Protein 8WCE (pdb70)

Nearest PDB structures (foldseek):
  8wce-assembly1_A  TM=1.001E+00  e=0.000E+00  unidentified
  8wcs-assembly1_A  TM=5.214E-01  e=6.566E-99  unidentified
  7vti-assembly1_A  TM=3.782E-01  e=1.420E-10  Planctomycetota bacterium
  7vtn-assembly1_A  TM=4.114E-01  e=9.391E-10  Planctomycetota bacterium

Sequence (994 aa):
PQHHYNTLLAMAFTKAHKVYSDIRGKVEIDAAQYETKAKLIEVEYGKDETRGLSGLEYLMMSKHLFSGKNSNIKLAVKKGETEILKEYALNEKLIYTVLDELRNFHSHIFHEPGPVSFKNLYGDEYKPEKKLTEEEWAIARDWFVNRFNDAKEHKLKTLAKVLEREGTTEEKEDAEKVIKTISGYSFEYNNCISREALLFIACMFLRKSDAAYFTKKWTGMKKAEGVFKSTQSFFTDNALKESKSILTLNADLYKYRQILGVLSTMPAMKTDSLKPFYDFIKINNDSYSEKAEKARSKEEKEKIQAFIIPQRKSSNYTYWFMKYLNDNKLLDGFRIAYYKTPEDRFMYLIHNGLISQDDLENIEDFKTPDEKLKYLREKGFNLKLKMKQAVGDEKKSLTEIYKETQRNFVFKVPTIENDNFCVKKLNVFFQTDIEFNGQKISVQLSVSPDFLMKWVFVLLITGEDSIKNAITEKKEKIKDILKKYAEEYYNRCITSNFNEPLMGLEASKVFPSSLTSTVEIDEKIDKDKILMRISEKYNELTKFDEENKSRKAPWRFASKRKIDIILDYVHLVYSDRAFDEKKSVDAMRHEALNDMEYMDTFEYLRYYGRYRETEEFKKIFFEDKKLYFSPILKAMKQLDSLEGVFNFAITGFLNYLKGIQSKVTDENTNKYGKVFKVTGKSLTSKIGHHSEMFSVNHCVPQELIKLNDIKGYMKWKHETKDKLWISDFAFIRNVLESRGGFSNTDYLMKEVMPLITFEKNEKGSIKGNTQMFVALSRNKTNELMLWEIGKYYWKEATGSEFSRLFKGLEKNTGNKITKAYRFTNPYYTIYQEDLDIKIQRKDKKGKVIVNSPVYTIKIKPKKFDDEYQYYEQEHIVDYIENYEPKKGIDGHWHFEELNKKIKDELARYLDDIYLLMTVEKHIVQKDFDKYASIALNKVIFDALKHKGSFSADDLNIYRINVLHQILQPKREKYIIIRKSLIEYCAENKLLKTM

Radius of gyration: 40.0 Å; Cα contacts (8 Å, |Δi|>4): 1055; chains: 1; bounding box: 76×75×127 Å

B-factor: mean 28.46, std 27.32, range [0.06, 145.84]

Secondary structure (DSSP, 8-state):
-HHHHHHHHHHHHHHHHHHHHHH--S-TTTT------S--EEPPPPTT------HHHHHHHHHHHTSS--SS---EE-TT-HHHHHHHHHHHHHHHHHHHHHHHHHS--SS---PPPSS----TTT-------HHHHHHHHHHHHHHHHHHHHHHHHHHHHHHHS---HHHHHHHHHHHHHHTT--S--SS---HHHHHHHHHHTS-HHHHHHHHHHH--TTSS-THHHHSTTGGGSSS--SSS-S-TT-SSHHHHHHHHHHHTSEE----GGGHHHHHHHHHHHHHHHHHHTT-SSHHHHHHHGGG---EES---HHHHHHHHHHHTT---SS-EEEE--HHHHHHHHHHHTSGGGS-----TTS-STTSHHHHHHHHT---SSTTSSS-THHHHHHHHHHHHHH--EEEE---TT---B--BTTBEEEEEEEESSS-EEEEEEEE-HHHHHHHHHHHHHHSS-EEE-SSS--EEESSSSHHHHHHHHHHHHHHT--SS-SSSS-TTSSS-HHHHS-BSSPPPPPHHHHHHHHHHHHHHHHHHHHHHTTS--SS-S--HHHHHHHHHHHHHHHHHHHHHHT--HHHHHHTS--HHHHHHHHHHHHTTTTSSSSHHHHIIIIIISTTTTGGGHHHHHT--TTTTHHHHHHHHHHHHHHHHTTS--TTSHHHHHHHHT---S-BGGGHHHHHHHHTTEEEE-GGGS--TTSTTHHHHHHHH---TT--HHHHHHHHHHHT----HHHHIIIIIGGG--PPB-SSSSBTTHHHHHHHHHHHHHHHHHHHHHHHHHHHHHHSS----PPPPP----SSS--S-HHHH-TTTS-SSS-EEEEE---TTTT-PPTT---EEEEE-GGGSSSSSTT--THHHHHHHHHS-PPP-SS----HHHHHHHHHHHHHHHHHHHHHHHHHHHHHHHH-HHHHT--HHHHHHHHSS--SSS--HHHHHHHHHHHHHT-----TTHHHHHHHHHHHHHHHHTTT---

Structure (mmCIF, N/CA/C/O backbone):
data_8WCE
#
_entry.id   8WCE
#
loop_
_entity.id
_entity.type
_entity.pdbx_description
1 polymer 'Uncharacterized protein'
2 polymer 'RNA (66-MER)'
3 polymer 'RNA (31-MER)'
4 non-polymer 'MAGNESIUM ION'
#
loop_
_atom_site.group_PDB
_atom_site.id
_atom_site.type_symbol
_atom_site.label_atom_id
_atom_site.label_alt_id
_atom_site.label_comp_id
_atom_site.label_asym_id
_atom_site.label_entity_id
_atom_site.label_seq_id
_atom_site.pdbx_PDB_ins_code
_atom_site.Cartn_x
_atom_site.Cartn_y
_atom_site.Cartn_z
_atom_site.occupancy
_atom_site.B_iso_or_equiv
_atom_site.auth_seq_id
_atom_site.auth_comp_id
_atom_site.auth_asym_id
_atom_site.auth_atom_id
_atom_site.pdbx_PDB_model_num
ATOM 1 N N . PRO A 1 98 ? 100.871 108.749 166.763 1.00 30.53 98 PRO A N 1
ATOM 2 C CA . PRO A 1 98 ? 100.454 110.154 166.731 1.00 30.53 98 PRO A CA 1
ATOM 3 C C . PRO A 1 98 ? 99.625 110.475 165.495 1.00 30.53 98 PRO A C 1
ATOM 4 O O . PRO A 1 98 ? 100.065 110.206 164.379 1.00 30.53 98 PRO A O 1
ATOM 8 N N . GLN A 1 99 ? 98.437 111.047 165.695 1.00 30.21 99 GLN A N 1
ATOM 9 C CA . GLN A 1 99 ? 97.571 111.353 164.561 1.00 30.21 99 GLN A CA 1
ATOM 10 C C . GLN A 1 99 ? 98.091 112.533 163.751 1.00 30.21 99 GLN A C 1
ATOM 11 O O . GLN A 1 99 ? 97.912 112.564 162.528 1.00 30.21 99 GLN A O 1
ATOM 17 N N . HIS A 1 100 ? 98.728 113.508 164.406 1.00 30.71 100 HIS A N 1
ATOM 18 C CA . HIS A 1 100 ? 99.195 114.697 163.697 1.00 30.71 100 HIS A CA 1
ATOM 19 C C . HIS A 1 100 ? 100.299 114.358 162.704 1.00 30.71 100 HIS A C 1
ATOM 20 O O . HIS A 1 100 ? 100.345 114.922 161.604 1.00 30.71 100 HIS A O 1
ATOM 27 N N . HIS A 1 101 ? 101.198 113.446 163.077 1.00 17.06 101 HIS A N 1
ATOM 28 C CA . HIS A 1 101 ? 102.278 113.040 162.183 1.00 17.06 101 HIS A CA 1
ATOM 29 C C . HIS A 1 101 ? 101.727 112.411 160.908 1.00 17.06 101 HIS A C 1
ATOM 30 O O . HIS A 1 101 ? 102.107 112.795 159.792 1.00 17.06 101 HIS A O 1
ATOM 37 N N . TYR A 1 102 ? 100.805 111.457 161.059 1.00 16.37 102 TYR A N 1
ATOM 38 C CA . TYR A 1 102 ? 100.203 110.810 159.899 1.00 16.37 102 TYR A CA 1
ATOM 39 C C . TYR A 1 102 ? 99.394 111.800 159.072 1.00 16.37 102 TYR A C 1
ATOM 40 O O . TYR A 1 102 ? 99.420 111.751 157.837 1.00 16.37 102 TYR A O 1
ATOM 49 N N . ASN A 1 103 ? 98.672 112.708 159.734 1.00 21.27 103 ASN A N 1
ATOM 50 C CA . ASN A 1 103 ? 97.878 113.694 159.009 1.00 21.27 103 ASN A CA 1
ATOM 51 C C . ASN A 1 103 ? 98.760 114.618 158.177 1.00 21.27 103 ASN A C 1
ATOM 52 O O . ASN A 1 103 ? 98.453 114.894 157.013 1.00 21.27 103 ASN A O 1
ATOM 57 N N . THR A 1 104 ? 99.865 115.099 158.754 1.00 17.95 104 THR A N 1
ATOM 58 C CA . THR A 1 104 ? 100.767 115.975 158.012 1.00 17.95 104 THR A CA 1
ATOM 59 C C . THR A 1 104 ? 101.426 115.243 156.850 1.00 17.95 104 THR A C 1
ATOM 60 O O . THR A 1 104 ? 101.533 115.791 155.743 1.00 17.95 104 THR A O 1
ATOM 64 N N . LEU A 1 105 ? 101.875 114.004 157.082 1.00 16.06 105 LEU A N 1
ATOM 65 C CA . LEU A 1 105 ? 102.497 113.240 156.005 1.00 16.06 105 LEU A CA 1
ATOM 66 C C . LEU A 1 105 ? 101.510 112.979 154.874 1.00 16.06 105 LEU A C 1
ATOM 67 O O . LEU A 1 105 ? 101.857 113.110 153.694 1.00 16.06 105 LEU A O 1
ATOM 72 N N . LEU A 1 106 ? 100.268 112.626 155.216 1.00 17.05 106 LEU A N 1
ATOM 73 C CA . LEU A 1 106 ? 99.258 112.382 154.193 1.00 17.05 106 LEU A CA 1
ATOM 74 C C . LEU A 1 106 ? 98.901 113.661 153.449 1.00 17.05 106 LEU A C 1
ATOM 75 O O . LEU A 1 106 ? 98.672 113.630 152.236 1.00 17.05 106 LEU A O 1
ATOM 80 N N . ALA A 1 107 ? 98.847 114.794 154.152 1.00 18.71 107 ALA A N 1
ATOM 81 C CA . ALA A 1 107 ? 98.560 116.061 153.491 1.00 18.71 107 ALA A CA 1
ATOM 82 C C . ALA A 1 107 ? 99.646 116.410 152.482 1.00 18.71 107 ALA A C 1
ATOM 83 O O . ALA A 1 107 ? 99.352 116.795 151.343 1.00 18.71 107 ALA A O 1
ATOM 85 N N . MET A 1 108 ? 100.913 116.260 152.880 1.00 10.69 108 MET A N 1
ATOM 86 C CA . MET A 1 108 ? 102.010 116.538 151.956 1.00 10.69 108 MET A CA 1
ATOM 87 C C . MET A 1 108 ? 101.989 115.584 150.765 1.00 10.69 108 MET A C 1
ATOM 88 O O . MET A 1 108 ? 102.162 116.010 149.614 1.00 10.69 108 MET A O 1
ATOM 93 N N . ALA A 1 109 ? 101.762 114.292 151.023 1.00 6.08 109 ALA A N 1
ATOM 94 C CA . ALA A 1 109 ? 101.743 113.309 149.945 1.00 6.08 109 ALA A CA 1
ATOM 95 C C . ALA A 1 109 ? 100.612 113.579 148.964 1.00 6.08 109 ALA A C 1
ATOM 96 O O . ALA A 1 109 ? 100.808 113.507 147.746 1.00 6.08 109 ALA A O 1
ATOM 98 N N . PHE A 1 110 ? 99.421 113.900 149.473 1.00 10.35 110 PHE A N 1
ATOM 99 C CA . PHE A 1 110 ? 98.290 114.144 148.589 1.00 10.35 110 PHE A CA 1
ATOM 100 C C . PHE A 1 110 ? 98.441 115.453 147.829 1.00 10.35 110 PHE A C 1
ATOM 101 O O . PHE A 1 110 ? 98.025 115.536 146.670 1.00 10.35 110 PHE A O 1
ATOM 109 N N . THR A 1 111 ? 99.039 116.477 148.446 1.00 9.48 111 THR A N 1
ATOM 110 C CA . THR A 1 111 ? 99.316 117.707 147.710 1.00 9.48 111 THR A CA 1
ATOM 111 C C . THR A 1 111 ? 100.303 117.461 146.575 1.00 9.48 111 THR A C 1
ATOM 112 O O . THR A 1 111 ? 100.106 117.948 145.453 1.00 9.48 111 THR A O 1
ATOM 116 N N . LYS A 1 112 ? 101.366 116.695 146.842 1.00 7.59 112 LYS A N 1
ATOM 117 C CA . LYS A 1 112 ? 102.324 116.372 145.788 1.00 7.59 112 LYS A CA 1
ATOM 118 C C . LYS A 1 112 ? 101.676 115.547 144.683 1.00 7.59 112 LYS A C 1
ATOM 119 O O . LYS A 1 112 ? 101.928 115.780 143.493 1.00 7.59 112 LYS A O 1
ATOM 125 N N . ALA A 1 113 ? 100.839 114.577 145.058 1.00 10.47 113 ALA A N 1
ATOM 126 C CA . ALA A 1 113 ? 100.156 113.754 144.065 1.00 10.47 113 ALA A CA 1
ATOM 127 C C . ALA A 1 113 ? 99.213 114.587 143.210 1.00 10.47 113 ALA A C 1
ATOM 128 O O . ALA A 1 113 ? 99.143 114.399 141.991 1.00 10.47 113 ALA A O 1
ATOM 130 N N . HIS A 1 114 ? 98.480 115.514 143.830 1.00 19.27 114 HIS A N 1
ATOM 131 C CA . HIS A 1 114 ? 97.580 116.376 143.074 1.00 19.27 114 HIS A CA 1
ATOM 132 C C . HIS A 1 114 ? 98.350 117.280 142.122 1.00 19.27 114 HIS A C 1
ATOM 133 O O . HIS A 1 114 ? 97.929 117.487 140.979 1.00 19.27 114 HIS A O 1
ATOM 140 N N . LYS A 1 115 ? 99.480 117.831 142.575 1.00 19.73 115 LYS A N 1
ATOM 141 C CA . LYS A 1 115 ? 100.287 118.676 141.699 1.00 19.73 115 LYS A CA 1
ATOM 142 C C . LYS A 1 115 ? 100.827 117.887 140.512 1.00 19.73 115 LYS A C 1
ATOM 143 O O . LYS A 1 115 ? 100.768 118.355 139.368 1.00 19.73 115 LYS A O 1
ATOM 149 N N . VAL A 1 116 ? 101.338 116.678 140.761 1.00 12.78 116 VAL A N 1
ATOM 150 C CA . VAL A 1 116 ? 101.863 115.850 139.678 1.00 12.78 116 VAL A CA 1
ATOM 151 C C . VAL A 1 116 ? 100.752 115.471 138.705 1.00 12.78 116 VAL A C 1
ATOM 152 O O . VAL A 1 116 ? 100.937 115.510 137.482 1.00 12.78 116 VAL A O 1
ATOM 156 N N . TYR A 1 117 ? 99.579 115.107 139.231 1.00 16.61 117 TYR A N 1
ATOM 157 C CA . TYR A 1 117 ? 98.458 114.720 138.380 1.00 16.61 117 TYR A CA 1
ATOM 158 C C . TYR A 1 117 ? 97.975 115.888 137.528 1.00 16.61 117 TYR A C 1
ATOM 159 O O . TYR A 1 117 ? 97.672 115.715 136.342 1.00 16.61 117 TYR A O 1
ATOM 168 N N . SER A 1 118 ? 97.897 117.086 138.113 1.00 15.16 118 SER A N 1
ATOM 169 C CA . SER A 1 118 ? 97.462 118.255 137.359 1.00 15.16 118 SER A CA 1
ATOM 170 C C . SER A 1 118 ? 98.525 118.749 136.389 1.00 15.16 118 SER A C 1
ATOM 171 O O . SER A 1 118 ? 98.191 119.467 135.441 1.00 15.16 118 SER A O 1
ATOM 174 N N . ASP A 1 119 ? 99.794 118.396 136.606 1.00 12.19 119 ASP A N 1
ATOM 175 C CA . ASP A 1 119 ? 100.832 118.781 135.657 1.00 12.19 119 ASP A CA 1
ATOM 176 C C . ASP A 1 119 ? 100.684 118.083 134.312 1.00 12.19 119 ASP A C 1
ATOM 177 O O . ASP A 1 119 ? 101.254 118.553 133.322 1.00 12.19 119 ASP A O 1
ATOM 182 N N . ILE A 1 120 ? 99.940 116.983 134.248 1.00 14.51 120 ILE A N 1
ATOM 183 C CA . ILE A 1 120 ? 99.792 116.248 132.996 1.00 14.51 120 ILE A CA 1
ATOM 184 C C . ILE A 1 120 ? 98.557 116.697 132.223 1.00 14.51 120 ILE A C 1
ATOM 185 O O . ILE A 1 120 ? 98.606 116.842 131.000 1.00 14.51 120 ILE A O 1
ATOM 190 N N . ARG A 1 121 ? 97.438 116.925 132.906 1.00 35.19 121 ARG A N 1
ATOM 191 C CA . ARG A 1 121 ? 96.209 117.382 132.268 1.00 35.19 121 ARG A CA 1
ATOM 192 C C . ARG A 1 121 ? 95.850 118.765 132.795 1.00 35.19 121 ARG A C 1
ATOM 193 O O . ARG A 1 121 ? 95.829 118.988 134.011 1.00 35.19 121 ARG A O 1
ATOM 201 N N . GLY A 1 122 ? 95.589 119.697 131.882 1.00 54.39 122 GLY A N 1
ATOM 202 C CA . GLY A 1 122 ? 95.175 121.035 132.261 1.00 54.39 122 GLY A CA 1
ATOM 203 C C . GLY A 1 122 ? 93.805 121.389 131.720 1.00 54.39 122 GLY A C 1
ATOM 204 O O . GLY A 1 122 ? 93.087 122.214 132.292 1.00 54.39 122 GLY A O 1
ATOM 205 N N . LYS A 1 123 ? 93.440 120.759 130.605 1.00 70.45 123 LYS A N 1
ATOM 206 C CA . LYS A 1 123 ? 92.155 120.972 129.952 1.00 70.45 123 LYS A CA 1
ATOM 207 C C . LYS A 1 123 ? 91.373 119.667 129.916 1.00 70.45 123 LYS A C 1
ATOM 208 O O . LYS A 1 123 ? 91.707 118.723 130.640 1.00 70.45 123 LYS A O 1
ATOM 214 N N . VAL A 1 124 ? 90.310 119.624 129.109 1.00 73.16 124 VAL A N 1
ATOM 215 C CA . VAL A 1 124 ? 89.448 118.444 129.046 1.00 73.16 124 VAL A CA 1
ATOM 216 C C . VAL A 1 124 ? 90.240 117.194 128.659 1.00 73.16 124 VAL A C 1
ATOM 217 O O . VAL A 1 124 ? 90.193 116.179 129.366 1.00 73.16 124 VAL A O 1
ATOM 221 N N . GLU A 1 125 ? 91.021 117.263 127.575 1.00 70.91 125 GLU A N 1
ATOM 222 C CA . GLU A 1 125 ? 91.681 116.092 126.974 1.00 70.91 125 GLU A CA 1
ATOM 223 C C . GLU A 1 125 ? 90.758 114.876 126.908 1.00 70.91 125 GLU A C 1
ATOM 224 O O . GLU A 1 125 ? 91.015 113.838 127.522 1.00 70.91 125 GLU A O 1
ATOM 230 N N . ILE A 1 126 ? 89.646 115.037 126.180 1.00 73.88 126 ILE A N 1
ATOM 231 C CA . ILE A 1 126 ? 88.726 113.969 125.772 1.00 73.88 126 ILE A CA 1
ATOM 232 C C . ILE A 1 126 ? 88.285 113.088 126.945 1.00 73.88 126 ILE A C 1
ATOM 233 O O . ILE A 1 126 ? 87.872 111.937 126.758 1.00 73.88 126 ILE A O 1
ATOM 238 N N . ASP A 1 127 ? 88.310 113.643 128.156 1.00 76.06 127 ASP A N 1
ATOM 239 C CA . ASP A 1 127 ? 88.028 112.850 129.346 1.00 76.06 127 ASP A CA 1
ATOM 240 C C . ASP A 1 127 ? 86.580 112.372 129.355 1.00 76.06 127 ASP A C 1
ATOM 241 O O . ASP A 1 127 ? 85.670 113.079 128.909 1.00 76.06 127 ASP A O 1
ATOM 246 N N . ALA A 1 128 ? 86.384 111.139 129.835 1.00 69.75 128 ALA A N 1
ATOM 247 C CA . ALA A 1 128 ? 85.068 110.498 129.933 1.00 69.75 128 ALA A CA 1
ATOM 248 C C . ALA A 1 128 ? 84.354 110.439 128.585 1.00 69.75 128 ALA A C 1
ATOM 249 O O . ALA A 1 128 ? 83.123 110.393 128.524 1.00 69.75 128 ALA A O 1
ATOM 251 N N . ALA A 1 129 ? 85.121 110.431 127.491 1.00 70.89 129 ALA A N 1
ATOM 252 C CA . ALA A 1 129 ? 84.555 110.425 126.149 1.00 70.89 129 ALA A CA 1
ATOM 253 C C . ALA A 1 129 ? 85.313 109.477 125.229 1.00 70.89 129 ALA A C 1
ATOM 254 O O . ALA A 1 129 ? 85.413 109.726 124.022 1.00 70.89 129 ALA A O 1
ATOM 256 N N . GLN A 1 130 ? 85.857 108.396 125.780 1.00 68.29 130 GLN A N 1
ATOM 257 C CA . GLN A 1 130 ? 86.612 107.443 124.981 1.00 68.29 130 GLN A CA 1
ATOM 258 C C . GLN A 1 130 ? 85.691 106.697 124.019 1.00 68.29 130 GLN A C 1
ATOM 259 O O . GLN A 1 130 ? 84.512 106.463 124.301 1.00 68.29 130 GLN A O 1
ATOM 265 N N . TYR A 1 131 ? 86.235 106.361 122.852 1.00 68.81 131 TYR A N 1
ATOM 266 C CA . TYR A 1 131 ? 85.490 105.648 121.823 1.00 68.81 131 TYR A CA 1
ATOM 267 C C . TYR A 1 131 ? 86.362 104.581 121.176 1.00 68.81 131 TYR A C 1
ATOM 268 O O . TYR A 1 131 ? 86.377 104.432 119.950 1.00 68.81 131 TYR A O 1
ATOM 277 N N . GLU A 1 132 ? 87.117 103.844 122.001 1.00 51.08 132 GLU A N 1
ATOM 278 C CA . GLU A 1 132 ? 88.015 102.769 121.580 1.00 51.08 132 GLU A CA 1
ATOM 279 C C . GLU A 1 132 ? 89.176 103.294 120.737 1.00 51.08 132 GLU A C 1
ATOM 280 O O . GLU A 1 132 ? 89.152 104.434 120.263 1.00 51.08 132 GLU A O 1
ATOM 286 N N . THR A 1 133 ? 90.210 102.477 120.562 1.00 47.63 133 THR A N 1
ATOM 287 C CA . THR A 1 133 ? 91.393 102.864 119.808 1.00 47.63 133 THR A CA 1
ATOM 288 C C . THR A 1 133 ? 91.377 102.221 118.426 1.00 47.63 133 THR A C 1
ATOM 289 O O . THR A 1 133 ? 90.989 101.059 118.271 1.00 47.63 133 THR A O 1
ATOM 293 N N . LYS A 1 134 ? 91.775 102.995 117.422 1.00 47.99 134 LYS A N 1
ATOM 294 C CA . LYS A 1 134 ? 91.871 102.500 116.050 1.00 47.99 134 LYS A CA 1
ATOM 295 C C . LYS A 1 134 ? 93.302 102.065 115.740 1.00 47.99 134 LYS A C 1
ATOM 296 O O . LYS A 1 134 ? 93.931 102.521 114.787 1.00 47.99 134 LYS A O 1
ATOM 302 N N . ALA A 1 135 ? 93.813 101.154 116.563 1.00 43.11 135 ALA A N 1
ATOM 303 C CA . ALA A 1 135 ? 95.177 100.665 116.435 1.00 43.11 135 ALA A CA 1
ATOM 304 C C . ALA A 1 135 ? 95.190 99.147 116.520 1.00 43.11 135 ALA A C 1
ATOM 305 O O . ALA A 1 135 ? 94.421 98.553 117.280 1.00 43.11 135 ALA A O 1
ATOM 307 N N . LYS A 1 136 ? 96.067 98.527 115.737 1.00 38.56 136 LYS A N 1
ATOM 308 C CA . LYS A 1 136 ? 96.228 97.076 115.757 1.00 38.56 136 LYS A CA 1
ATOM 309 C C . LYS A 1 136 ? 96.949 96.686 117.039 1.00 38.56 136 LYS A C 1
ATOM 310 O O . LYS A 1 136 ? 98.172 96.796 117.140 1.00 38.56 136 LYS A O 1
ATOM 316 N N . LEU A 1 137 ? 96.189 96.228 118.030 1.00 42.40 137 LEU A N 1
ATOM 317 C CA . LEU A 1 137 ? 96.752 95.901 119.332 1.00 42.40 137 LEU A CA 1
ATOM 318 C C . LEU A 1 137 ? 97.416 94.532 119.293 1.00 42.40 137 LEU A C 1
ATOM 319 O O . LEU A 1 137 ? 96.831 93.560 118.805 1.00 42.40 137 LEU A O 1
ATOM 324 N N . ILE A 1 138 ? 98.639 94.458 119.809 1.00 35.51 138 ILE A N 1
ATOM 325 C CA . ILE A 1 138 ? 99.389 93.211 119.895 1.00 35.51 138 ILE A CA 1
ATOM 326 C C . ILE A 1 138 ? 99.371 92.752 121.345 1.00 35.51 138 ILE A C 1
ATOM 327 O O . ILE A 1 138 ? 99.788 93.492 122.244 1.00 35.51 138 ILE A O 1
ATOM 332 N N . GLU A 1 139 ? 98.885 91.533 121.578 1.00 46.27 139 GLU A N 1
ATOM 333 C CA . GLU A 1 139 ? 98.824 90.966 122.925 1.00 46.27 139 GLU A CA 1
ATOM 334 C C . GLU A 1 139 ? 100.177 90.332 123.237 1.00 46.27 139 GLU A C 1
ATOM 335 O O . GLU A 1 139 ? 100.373 89.116 123.158 1.00 46.27 139 GLU A O 1
ATOM 341 N N . VAL A 1 140 ? 101.126 91.186 123.602 1.00 38.73 140 VAL A N 1
ATOM 342 C CA . VAL A 1 140 ? 102.503 90.771 123.846 1.00 38.73 140 VAL A CA 1
ATOM 343 C C . VAL A 1 140 ? 102.580 90.012 125.164 1.00 38.73 140 VAL A C 1
ATOM 344 O O . VAL A 1 140 ? 101.952 90.395 126.159 1.00 38.73 140 VAL A O 1
ATOM 348 N N . GLU A 1 141 ? 103.341 88.916 125.167 1.00 43.72 141 GLU A N 1
ATOM 349 C CA . GLU A 1 141 ? 103.493 88.090 126.355 1.00 43.72 141 GLU A CA 1
ATOM 350 C C . GLU A 1 141 ? 104.164 88.877 127.479 1.00 43.72 141 GLU A C 1
ATOM 351 O O . GLU A 1 141 ? 104.912 89.832 127.255 1.00 43.72 141 GLU A O 1
ATOM 357 N N . TYR A 1 142 ? 103.891 88.454 128.709 1.00 57.45 142 TYR A N 1
ATOM 358 C CA . TYR A 1 142 ? 104.312 89.182 129.896 1.00 57.45 142 TYR A CA 1
ATOM 359 C C . TYR A 1 142 ? 105.706 88.714 130.296 1.00 57.45 142 TYR A C 1
ATOM 360 O O . TYR A 1 142 ? 105.977 87.509 130.319 1.00 57.45 142 TYR A O 1
ATOM 369 N N . GLY A 1 143 ? 106.584 89.667 130.602 1.00 58.24 143 GLY A N 1
ATOM 370 C CA . GLY A 1 143 ? 107.965 89.331 130.891 1.00 58.24 143 GLY A CA 1
ATOM 371 C C . GLY A 1 143 ? 108.123 88.562 132.190 1.00 58.24 143 GLY A C 1
ATOM 372 O O . GLY A 1 143 ? 107.341 88.704 133.129 1.00 58.24 143 GLY A O 1
ATOM 373 N N . LYS A 1 144 ? 109.160 87.729 132.234 1.00 60.79 144 LYS A N 1
ATOM 374 C CA . LYS A 1 144 ? 109.438 86.931 133.421 1.00 60.79 144 LYS A CA 1
ATOM 375 C C . LYS A 1 144 ? 110.068 87.790 134.512 1.00 60.79 144 LYS A C 1
ATOM 376 O O . LYS A 1 144 ? 110.861 88.694 134.231 1.00 60.79 144 LYS A O 1
ATOM 382 N N . ASP A 1 145 ? 109.698 87.500 135.763 1.00 58.46 145 ASP A N 1
ATOM 383 C CA . ASP A 1 145 ? 110.211 88.190 136.950 1.00 58.46 145 ASP A CA 1
ATOM 384 C C . ASP A 1 145 ? 109.925 89.688 136.913 1.00 58.46 145 ASP A C 1
ATOM 385 O O . ASP A 1 145 ? 110.693 90.490 137.449 1.00 58.46 145 ASP A O 1
ATOM 390 N N . GLU A 1 146 ? 108.821 90.078 136.285 1.00 51.34 146 GLU A N 1
ATOM 391 C CA . GLU A 1 146 ? 108.394 91.469 136.228 1.00 51.34 146 GLU A CA 1
ATOM 392 C C . GLU A 1 146 ? 107.136 91.634 137.069 1.00 51.34 146 GLU A C 1
ATOM 393 O O . GLU A 1 146 ? 106.157 90.905 136.876 1.00 51.34 146 GLU A O 1
ATOM 399 N N . THR A 1 147 ? 107.164 92.587 137.997 1.00 54.17 147 THR A N 1
ATOM 400 C CA . THR A 1 147 ? 106.054 92.755 138.926 1.00 54.17 147 THR A CA 1
ATOM 401 C C . THR A 1 147 ? 104.858 93.392 138.231 1.00 54.17 147 THR A C 1
ATOM 402 O O . THR A 1 147 ? 104.979 94.444 137.595 1.00 54.17 147 THR A O 1
ATOM 406 N N . ARG A 1 148 ? 103.700 92.751 138.3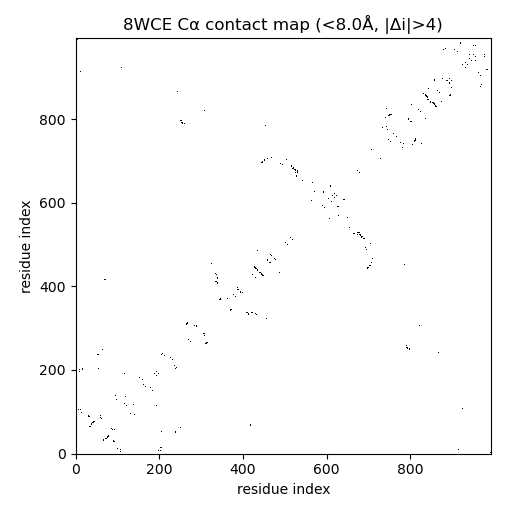58 1.00 48.02 148 ARG A N 1
ATOM 407 C CA . ARG A 1 148 ? 102.473 93.285 137.791 1.00 48.02 148 ARG A CA 1
ATOM 408 C C . ARG A 1 148 ? 101.998 94.499 138.584 1.00 48.02 148 ARG A C 1
ATOM 409 O O . ARG A 1 148 ? 102.317 94.673 139.764 1.00 48.02 148 ARG A O 1
ATOM 417 N N . GLY A 1 149 ? 101.222 95.345 137.915 1.00 36.25 149 GLY A N 1
ATOM 418 C CA . GLY A 1 149 ? 100.711 96.538 138.584 1.00 36.25 149 GLY A CA 1
ATOM 419 C C . GLY A 1 149 ? 101.209 97.792 137.898 1.00 36.25 149 GLY A C 1
ATOM 420 O O . GLY A 1 149 ? 102.397 97.962 137.624 1.00 36.25 149 GLY A O 1
ATOM 421 N N . LEU A 1 150 ? 100.273 98.692 137.613 1.00 21.15 150 LEU A N 1
ATOM 422 C CA . LEU A 1 150 ? 100.562 99.963 136.970 1.00 21.15 150 LEU A CA 1
ATOM 423 C C . LEU A 1 150 ? 100.227 101.103 137.920 1.00 21.15 150 LEU A C 1
ATOM 424 O O . LEU A 1 150 ? 99.217 101.055 138.628 1.00 21.15 150 LEU A O 1
ATOM 429 N N . SER A 1 151 ? 101.078 102.123 137.940 1.00 16.19 151 SER A N 1
ATOM 430 C CA . SER A 1 151 ? 100.767 103.310 138.717 1.00 16.19 151 SER A CA 1
ATOM 431 C C . SER A 1 151 ? 99.671 104.115 138.027 1.00 16.19 151 SER A C 1
ATOM 432 O O . SER A 1 151 ? 99.386 103.938 136.841 1.00 16.19 151 SER A O 1
ATOM 435 N N . GLY A 1 152 ? 99.049 105.010 138.795 1.00 15.38 152 GLY A N 1
ATOM 436 C CA . GLY A 1 152 ? 98.006 105.850 138.236 1.00 15.38 152 GLY A CA 1
ATOM 437 C C . GLY A 1 152 ? 98.503 106.753 137.126 1.00 15.38 152 GLY A C 1
ATOM 438 O O . GLY A 1 152 ? 97.753 107.076 136.200 1.00 15.38 152 GLY A O 1
ATOM 439 N N . LEU A 1 153 ? 99.768 107.172 137.201 1.00 14.40 153 LEU A N 1
ATOM 440 C CA . LEU A 1 153 ? 100.335 108.006 136.148 1.00 14.40 153 LEU A CA 1
ATOM 441 C C . LEU A 1 153 ? 100.396 107.259 134.821 1.00 14.40 153 LEU A C 1
ATOM 442 O O . LEU A 1 153 ? 100.075 107.825 133.770 1.00 14.40 153 LEU A O 1
ATOM 447 N N . GLU A 1 154 ? 100.799 105.985 134.845 1.00 15.69 154 GLU A N 1
ATOM 448 C CA . GLU A 1 154 ? 100.798 105.204 133.611 1.00 15.69 154 GLU A CA 1
ATOM 449 C C . GLU A 1 154 ? 99.380 104.946 133.121 1.00 15.69 154 GLU A C 1
ATOM 450 O O . GLU A 1 154 ? 99.136 104.926 131.910 1.00 15.69 154 GLU A O 1
ATOM 456 N N . TYR A 1 155 ? 98.435 104.741 134.043 1.00 15.92 155 TYR A N 1
ATOM 457 C CA . TYR A 1 155 ? 97.035 104.609 133.652 1.00 15.92 155 TYR A CA 1
ATOM 458 C C . TYR A 1 155 ? 96.577 105.835 132.877 1.00 15.92 155 TYR A C 1
ATOM 459 O O . TYR A 1 155 ? 96.019 105.721 131.779 1.00 15.92 155 TYR A O 1
ATOM 468 N N . LEU A 1 156 ? 96.844 107.022 133.426 1.00 15.90 156 LEU A N 1
ATOM 469 C CA . LEU A 1 156 ? 96.467 108.267 132.766 1.00 15.90 156 LEU A CA 1
ATOM 470 C C . LEU A 1 156 ? 97.164 108.422 131.420 1.00 15.90 156 LEU A C 1
ATOM 471 O O . LEU A 1 156 ? 96.530 108.786 130.421 1.00 15.90 156 LEU A O 1
ATOM 476 N N . MET A 1 157 ? 98.469 108.138 131.372 1.00 16.25 157 MET A N 1
ATOM 477 C CA . MET A 1 157 ? 99.231 108.357 130.147 1.00 16.25 157 MET A CA 1
ATOM 478 C C . MET A 1 157 ? 98.776 107.425 129.031 1.00 16.25 157 MET A C 1
ATOM 479 O O . MET A 1 157 ? 98.593 107.864 127.890 1.00 16.25 157 MET A O 1
ATOM 484 N N . MET A 1 158 ? 98.571 106.142 129.335 1.00 17.37 158 MET A N 1
ATOM 485 C CA . MET A 1 158 ? 98.131 105.218 128.296 1.00 17.37 158 MET A CA 1
ATOM 486 C C . MET A 1 158 ? 96.667 105.425 127.929 1.00 17.37 158 MET A C 1
ATOM 487 O O . MET A 1 158 ? 96.287 105.179 126.780 1.00 17.37 158 MET A O 1
ATOM 492 N N . SER A 1 159 ? 95.832 105.888 128.866 1.00 17.03 159 SER A N 1
ATOM 493 C CA . SER A 1 159 ? 94.461 106.228 128.502 1.00 17.03 159 SER A CA 1
ATOM 494 C C . SER A 1 159 ? 94.425 107.422 127.557 1.00 17.03 159 SER A C 1
ATOM 495 O O . SER A 1 159 ? 93.614 107.459 126.625 1.00 17.03 159 SER A O 1
ATOM 498 N N . LYS A 1 160 ? 95.291 108.412 127.785 1.00 20.08 160 LYS A N 1
ATOM 499 C CA . LYS A 1 160 ? 95.360 109.548 126.872 1.00 20.08 160 LYS A CA 1
ATOM 500 C C . LYS A 1 160 ? 95.936 109.145 125.519 1.00 20.08 160 LYS A C 1
ATOM 501 O O . LYS A 1 160 ? 95.438 109.577 124.474 1.00 20.08 160 LYS A O 1
ATOM 507 N N . HIS A 1 161 ? 96.987 108.321 125.517 1.00 15.47 161 HIS A N 1
ATOM 508 C CA . HIS A 1 161 ? 97.675 108.006 124.269 1.00 15.47 161 HIS A CA 1
ATOM 509 C C . HIS A 1 161 ? 96.865 107.047 123.403 1.00 15.47 161 HIS A C 1
ATOM 510 O O . HIS A 1 161 ? 96.793 107.221 122.181 1.00 15.47 161 HIS A O 1
ATOM 517 N N . LEU A 1 162 ? 96.259 106.024 124.010 1.00 22.20 162 LEU A N 1
ATOM 518 C CA . LEU A 1 162 ? 95.530 105.030 123.229 1.00 22.20 162 LEU A CA 1
ATOM 519 C C . LEU A 1 162 ? 94.247 105.612 122.649 1.00 22.20 162 LEU A C 1
ATOM 520 O O . LEU A 1 162 ? 93.954 105.434 121.462 1.00 22.20 162 LEU A O 1
ATOM 525 N N . PHE A 1 163 ? 93.470 106.311 123.469 1.00 30.33 163 PHE A N 1
ATOM 526 C CA . PHE A 1 163 ? 92.192 106.875 123.032 1.00 30.33 163 PHE A CA 1
ATOM 527 C C . PHE A 1 163 ? 92.354 108.348 122.661 1.00 30.33 163 PHE A C 1
ATOM 528 O O . PHE A 1 163 ? 91.790 109.246 123.286 1.00 30.33 163 PHE A O 1
ATOM 536 N N . SER A 1 164 ? 93.143 108.589 121.615 1.00 32.36 164 SER A N 1
ATOM 537 C CA . SER A 1 164 ? 93.445 109.939 121.156 1.00 32.36 164 SER A CA 1
ATOM 538 C C . SER A 1 164 ? 92.881 110.241 119.776 1.00 32.36 164 SER A C 1
ATOM 539 O O . SER A 1 164 ? 92.152 111.223 119.607 1.00 32.36 164 SER A O 1
ATOM 542 N N . GLY A 1 165 ? 93.202 109.421 118.779 1.00 29.43 165 GLY A N 1
ATOM 543 C CA . GLY A 1 165 ? 92.732 109.656 117.428 1.00 29.43 165 GLY A CA 1
ATOM 544 C C . GLY A 1 165 ? 93.846 109.668 116.402 1.00 29.43 165 GLY A C 1
ATOM 545 O O . GLY A 1 165 ? 93.602 109.471 115.208 1.00 29.43 165 GLY A O 1
ATOM 546 N N . LYS A 1 166 ? 95.074 109.903 116.856 1.00 29.32 166 LYS A N 1
ATOM 547 C CA . LYS A 1 166 ? 96.246 109.888 115.992 1.00 29.32 166 LYS A CA 1
ATOM 548 C C . LYS A 1 166 ? 96.921 108.525 115.946 1.00 29.32 166 LYS A C 1
ATOM 549 O O . LYS A 1 166 ? 97.974 108.389 115.316 1.00 29.32 166 LYS A O 1
ATOM 555 N N . ASN A 1 167 ? 96.335 107.515 116.590 1.00 31.45 167 ASN A N 1
ATOM 556 C CA . ASN A 1 167 ? 96.912 106.179 116.675 1.00 31.45 167 ASN A CA 1
ATOM 557 C C . ASN A 1 167 ? 96.413 105.259 115.568 1.00 31.45 167 ASN A C 1
ATOM 558 O O . ASN A 1 167 ? 96.349 104.039 115.764 1.00 31.45 167 ASN A O 1
ATOM 563 N N . SER A 1 168 ? 96.057 105.811 114.409 1.00 34.09 168 SER A N 1
ATOM 564 C CA . SER A 1 168 ? 95.373 105.051 113.368 1.00 34.09 168 SER A CA 1
ATOM 565 C C . SER A 1 168 ? 96.358 104.132 112.657 1.00 34.09 168 SER A C 1
ATOM 566 O O . SER A 1 168 ? 97.149 104.587 111.823 1.00 34.09 168 SER A O 1
ATOM 569 N N . ASN A 1 169 ? 96.285 102.837 112.976 1.00 36.29 169 ASN A N 1
ATOM 570 C CA . ASN A 1 169 ? 97.047 101.774 112.316 1.00 36.29 169 ASN A CA 1
ATOM 571 C C . ASN A 1 169 ? 98.549 102.077 112.420 1.00 36.29 169 ASN A C 1
ATOM 572 O O . ASN A 1 169 ? 99.166 102.685 111.550 1.00 36.29 169 ASN A O 1
ATOM 577 N N . ILE A 1 170 ? 99.095 101.781 113.598 1.00 33.62 170 ILE A N 1
ATOM 578 C CA . ILE A 1 170 ? 100.530 101.866 113.836 1.00 33.62 170 ILE A CA 1
ATOM 579 C C . ILE A 1 170 ? 101.077 100.652 114.568 1.00 33.62 170 ILE A C 1
ATOM 580 O O . ILE A 1 170 ? 102.273 100.621 114.875 1.00 33.62 170 ILE A O 1
ATOM 585 N N . LYS A 1 171 ? 100.236 99.659 114.873 1.00 31.35 171 LYS A N 1
ATOM 586 C CA . LYS A 1 171 ? 100.646 98.381 115.465 1.00 31.35 171 LYS A CA 1
ATOM 587 C C . LYS A 1 171 ? 101.361 98.585 116.806 1.00 31.35 171 LYS A C 1
ATOM 588 O O . LYS A 1 171 ? 102.552 98.313 116.964 1.00 31.35 171 LYS A O 1
ATOM 594 N N . LEU A 1 172 ? 100.594 99.081 117.773 1.00 34.68 172 LEU A N 1
ATOM 595 C CA . LEU A 1 172 ? 101.102 99.274 119.122 1.00 34.68 172 LEU A CA 1
ATOM 596 C C . LEU A 1 172 ? 101.108 97.960 119.900 1.00 34.68 172 LEU A C 1
ATOM 597 O O . LEU A 1 172 ? 100.406 97.003 119.566 1.00 34.68 172 LEU A O 1
ATOM 602 N N . ALA A 1 173 ? 101.907 97.931 120.965 1.00 31.17 173 ALA A N 1
ATOM 603 C CA . ALA A 1 173 ? 102.062 96.749 121.802 1.00 31.17 173 ALA A CA 1
ATOM 604 C C . ALA A 1 173 ? 101.533 97.029 123.201 1.00 31.17 173 ALA A C 1
ATOM 605 O O . ALA A 1 173 ? 101.909 98.028 123.824 1.00 31.17 173 ALA A O 1
ATOM 607 N N . VAL A 1 174 ? 100.669 96.140 123.693 1.00 33.36 174 VAL A N 1
ATOM 608 C CA . VAL A 1 174 ? 100.118 96.220 125.038 1.00 33.36 174 VAL A CA 1
ATOM 609 C C . VAL A 1 174 ? 100.209 94.841 125.676 1.00 33.36 174 VAL A C 1
ATOM 610 O O . VAL A 1 174 ? 100.398 93.828 125.000 1.00 33.36 174 VAL A O 1
ATOM 614 N N . LYS A 1 175 ? 100.076 94.811 126.999 1.00 43.59 175 LYS A N 1
ATOM 615 C CA . LYS A 1 175 ? 100.121 93.556 127.728 1.00 43.59 175 LYS A CA 1
ATOM 616 C C . LYS A 1 175 ? 98.723 92.945 127.812 1.00 43.59 175 LYS A C 1
ATOM 617 O O . LYS A 1 175 ? 97.743 93.492 127.302 1.00 43.59 175 LYS A O 1
ATOM 623 N N . LYS A 1 176 ? 98.631 91.788 128.460 1.00 39.47 176 LYS A N 1
ATOM 624 C CA . LYS A 1 176 ? 97.366 91.076 128.568 1.00 39.47 176 LYS A CA 1
ATOM 625 C C . LYS A 1 176 ? 96.452 91.749 129.584 1.00 39.47 176 LYS A C 1
ATOM 626 O O . LYS A 1 176 ? 96.879 92.103 130.687 1.00 39.47 176 LYS A O 1
ATOM 632 N N . GLY A 1 177 ? 95.186 91.914 129.207 1.00 40.52 177 GLY A N 1
ATOM 633 C CA . GLY A 1 177 ? 94.189 92.475 130.099 1.00 40.52 177 GLY A CA 1
ATOM 634 C C . GLY A 1 177 ? 94.436 93.915 130.497 1.00 40.52 177 GLY A C 1
ATOM 635 O O . GLY A 1 177 ? 94.353 94.259 131.680 1.00 40.52 177 GLY A O 1
ATOM 636 N N . GLU A 1 178 ? 94.748 94.766 129.524 1.00 43.74 178 GLU A N 1
ATOM 637 C CA . GLU A 1 178 ? 95.003 96.180 129.774 1.00 43.74 178 GLU A CA 1
ATOM 638 C C . GLU A 1 178 ? 93.940 97.100 129.196 1.00 43.74 178 GLU A C 1
ATOM 639 O O . GLU A 1 178 ? 93.680 98.164 129.764 1.00 43.74 178 GLU A O 1
ATOM 645 N N . THR A 1 179 ? 93.319 96.715 128.078 1.00 34.42 179 THR A N 1
ATOM 646 C CA . THR A 1 179 ? 92.381 97.606 127.401 1.00 34.42 179 THR A CA 1
ATOM 647 C C . THR A 1 179 ? 91.138 97.870 128.245 1.00 34.42 179 THR A C 1
ATOM 648 O O . THR A 1 179 ? 90.667 99.011 128.322 1.00 34.42 179 THR A O 1
ATOM 652 N N . GLU A 1 180 ? 90.590 96.835 128.886 1.00 34.39 180 GLU A N 1
ATOM 653 C CA . GLU A 1 180 ? 89.364 97.025 129.658 1.00 34.39 180 GLU A CA 1
ATOM 654 C C . GLU A 1 180 ? 89.619 97.846 130.920 1.00 34.39 180 GLU A C 1
ATOM 655 O O . GLU A 1 180 ? 88.792 98.686 131.300 1.00 34.39 180 GLU A O 1
ATOM 661 N N . ILE A 1 181 ? 90.771 97.648 131.566 1.00 28.17 181 ILE A N 1
ATOM 662 C CA . ILE A 1 181 ? 91.083 98.446 132.747 1.00 28.17 181 ILE A CA 1
ATOM 663 C C . ILE A 1 181 ? 91.405 99.883 132.353 1.00 28.17 181 ILE A C 1
ATOM 664 O O . ILE A 1 181 ? 91.075 100.823 133.088 1.00 28.17 181 ILE A O 1
ATOM 669 N N . LEU A 1 182 ? 92.004 100.088 131.177 1.00 26.42 182 LEU A N 1
ATOM 670 C CA . LEU A 1 182 ? 92.217 101.445 130.692 1.00 26.42 182 LEU A CA 1
ATOM 671 C C . LEU A 1 182 ? 90.897 102.125 130.357 1.00 26.42 182 LEU A C 1
ATOM 672 O O . LEU A 1 182 ? 90.745 103.325 130.597 1.00 26.42 182 LEU A O 1
ATOM 677 N N . LYS A 1 183 ? 89.934 101.373 129.820 1.00 29.75 183 LYS A N 1
ATOM 678 C CA . LYS A 1 183 ? 88.603 101.922 129.579 1.00 29.75 183 LYS A CA 1
ATOM 679 C C . LYS A 1 183 ? 87.918 102.308 130.885 1.00 29.75 183 LYS A C 1
ATOM 680 O O . LYS A 1 183 ? 87.284 103.367 130.975 1.00 29.75 183 LYS A O 1
ATOM 686 N N . GLU A 1 184 ? 88.038 101.460 131.910 1.00 25.28 184 GLU A N 1
ATOM 687 C CA . GLU A 1 184 ? 87.462 101.784 133.212 1.00 25.28 184 GLU A CA 1
ATOM 688 C C . GLU A 1 184 ? 88.091 103.045 133.799 1.00 25.28 184 GLU A C 1
ATOM 689 O O . GLU A 1 184 ? 87.388 103.914 134.337 1.00 25.28 184 GLU A O 1
ATOM 695 N N . TYR A 1 185 ? 89.418 103.165 133.700 1.00 23.28 185 TYR A N 1
ATOM 696 C CA . TYR A 1 185 ? 90.080 104.360 134.212 1.00 23.28 185 TYR A CA 1
ATOM 697 C C . TYR A 1 185 ? 89.697 105.597 133.409 1.00 23.28 185 TYR A C 1
ATOM 698 O O . TYR A 1 185 ? 89.540 106.682 133.976 1.00 23.28 185 TYR A O 1
ATOM 707 N N . ALA A 1 186 ? 89.555 105.463 132.090 1.00 29.83 186 ALA A N 1
ATOM 708 C CA . ALA A 1 186 ? 89.121 106.597 131.282 1.00 29.83 186 ALA A CA 1
ATOM 709 C C . ALA A 1 186 ? 87.694 107.002 131.618 1.00 29.83 186 ALA A C 1
ATOM 710 O O . ALA A 1 186 ? 87.332 108.176 131.479 1.00 29.83 186 ALA A O 1
ATOM 712 N N . LEU A 1 187 ? 86.874 106.047 132.056 1.00 34.03 187 LEU A N 1
ATOM 713 C CA . LEU A 1 187 ? 85.516 106.375 132.473 1.00 34.03 187 LEU A CA 1
ATOM 714 C C . LEU A 1 187 ? 85.501 107.101 133.815 1.00 34.03 187 LEU A C 1
ATOM 715 O O . LEU A 1 187 ? 84.719 108.039 134.008 1.00 34.03 187 LEU A O 1
ATOM 720 N N . ASN A 1 188 ? 86.350 106.685 134.758 1.00 32.82 188 ASN A N 1
ATOM 721 C CA . ASN A 1 188 ? 86.273 107.200 136.123 1.00 32.82 188 ASN A CA 1
ATOM 722 C C . ASN A 1 188 ? 87.430 108.131 136.491 1.00 32.82 188 ASN A C 1
ATOM 723 O O . ASN A 1 188 ? 87.671 108.377 137.679 1.00 32.82 188 ASN A O 1
ATOM 728 N N . GLU A 1 189 ? 88.148 108.659 135.498 1.00 32.15 189 GLU A N 1
ATOM 729 C CA . GLU A 1 189 ? 89.294 109.518 135.784 1.00 32.15 189 GLU A CA 1
ATOM 730 C C . GLU A 1 189 ? 88.878 110.837 136.429 1.00 32.15 189 GLU A C 1
ATOM 731 O O . GLU A 1 189 ? 89.584 111.354 137.303 1.00 32.15 189 GLU A O 1
ATOM 737 N N . LYS A 1 190 ? 87.752 111.410 135.999 1.00 23.79 190 LYS A N 1
ATOM 738 C CA . LYS A 1 190 ? 87.278 112.644 136.620 1.00 23.79 190 LYS A CA 1
ATOM 739 C C . LYS A 1 190 ? 86.964 112.428 138.095 1.00 23.79 190 LYS A C 1
ATOM 740 O O . LYS A 1 190 ? 87.313 113.259 138.946 1.00 23.79 190 LYS A O 1
ATOM 746 N N . LEU A 1 191 ? 86.323 111.302 138.417 1.00 27.45 191 LEU A N 1
ATOM 747 C CA . LEU A 1 191 ? 86.051 110.974 139.811 1.00 27.45 191 LEU A CA 1
ATOM 748 C C . LEU A 1 191 ? 87.344 110.765 140.587 1.00 27.45 191 LEU A C 1
ATOM 749 O O . LEU A 1 191 ? 87.450 111.172 141.749 1.00 27.45 191 LEU A O 1
ATOM 754 N N . ILE A 1 192 ? 88.338 110.129 139.961 1.00 26.29 192 ILE A N 1
ATOM 755 C CA . ILE A 1 192 ? 89.623 109.915 140.627 1.00 26.29 192 ILE A CA 1
ATOM 756 C C . ILE A 1 192 ? 90.293 111.248 140.947 1.00 26.29 192 ILE A C 1
ATOM 757 O O . ILE A 1 192 ? 90.806 111.455 142.056 1.00 26.29 192 ILE A O 1
ATOM 762 N N . TYR A 1 193 ? 90.294 112.172 139.983 1.00 22.78 193 TYR A N 1
ATOM 763 C CA . TYR A 1 193 ? 90.881 113.493 140.196 1.00 22.78 193 TYR A CA 1
ATOM 764 C C . TYR A 1 193 ? 90.163 114.239 141.313 1.00 22.78 193 TYR A C 1
ATOM 765 O O . TYR A 1 193 ? 90.802 114.854 142.180 1.00 22.78 193 TYR A O 1
ATOM 774 N N . THR A 1 194 ? 88.828 114.196 141.307 1.00 26.52 194 THR A N 1
ATOM 775 C CA . THR A 1 194 ? 88.067 114.874 142.350 1.00 26.52 194 THR A CA 1
ATOM 776 C C . THR A 1 194 ? 88.348 114.271 143.721 1.00 26.52 194 THR A C 1
ATOM 777 O O . THR A 1 194 ? 88.486 115.001 144.709 1.00 26.52 194 THR A O 1
ATOM 781 N N . VAL A 1 195 ? 88.445 112.941 143.800 1.00 24.20 195 VAL A N 1
ATOM 782 C CA . VAL A 1 195 ? 88.730 112.284 145.073 1.00 24.20 195 VAL A CA 1
ATOM 783 C C . VAL A 1 195 ? 90.111 112.677 145.581 1.00 24.20 195 VAL A C 1
ATOM 784 O O . VAL A 1 195 ? 90.291 112.953 146.773 1.00 24.20 195 VAL A O 1
ATOM 788 N N . LEU A 1 196 ? 91.104 112.714 144.689 1.00 19.97 196 LEU A N 1
ATOM 789 C CA . LEU A 1 196 ? 92.448 113.123 145.092 1.00 19.97 196 LEU A CA 1
ATOM 790 C C . LEU A 1 196 ? 92.448 114.550 145.626 1.00 19.97 196 LEU A C 1
ATOM 791 O O . LEU A 1 196 ? 93.032 114.834 146.682 1.00 19.97 196 LEU A O 1
ATOM 796 N N . ASP A 1 197 ? 91.777 115.461 144.914 1.00 25.51 197 ASP A N 1
ATOM 797 C CA . ASP A 1 197 ? 91.739 116.855 145.346 1.00 25.51 197 ASP A CA 1
ATOM 798 C C . ASP A 1 197 ? 91.043 117.003 146.694 1.00 25.51 197 ASP A C 1
ATOM 799 O O . ASP A 1 197 ? 91.524 117.730 147.574 1.00 25.51 197 ASP A O 1
ATOM 804 N N . GLU A 1 198 ? 89.918 116.320 146.853 1.00 30.54 198 GLU A N 1
ATOM 805 C CA . GLU A 1 198 ? 89.186 116.400 148.104 1.00 30.54 198 GLU A CA 1
ATOM 806 C C . GLU A 1 198 ? 90.052 115.879 149.235 1.00 30.54 198 GLU A C 1
ATOM 807 O O . GLU A 1 198 ? 90.214 116.544 150.257 1.00 30.54 198 GLU A O 1
ATOM 813 N N . LEU A 1 199 ? 90.622 114.694 149.050 1.00 20.88 199 LEU A N 1
ATOM 814 C CA . LEU A 1 199 ? 91.436 114.096 150.103 1.00 20.88 199 LEU A CA 1
ATOM 815 C C . LEU A 1 199 ? 92.579 115.020 150.504 1.00 20.88 199 LEU A C 1
ATOM 816 O O . LEU A 1 199 ? 92.880 115.163 151.698 1.00 20.88 199 LEU A O 1
ATOM 821 N N . ARG A 1 200 ? 93.221 115.661 149.522 1.00 21.53 200 ARG A N 1
ATOM 822 C CA . ARG A 1 200 ? 94.281 116.616 149.832 1.00 21.53 200 ARG A CA 1
ATOM 823 C C . ARG A 1 200 ? 93.745 117.780 150.654 1.00 21.53 200 ARG A C 1
ATOM 824 O O . ARG A 1 200 ? 94.358 118.189 151.648 1.00 21.53 200 ARG A O 1
ATOM 826 N N . ASN A 1 201 ? 92.588 118.318 150.259 1.00 28.04 201 ASN A N 1
ATOM 827 C CA . ASN A 1 201 ? 92.000 119.435 150.994 1.00 28.04 201 ASN A CA 1
ATOM 828 C C . ASN A 1 201 ? 91.583 119.022 152.401 1.00 28.04 201 ASN A C 1
ATOM 829 O O . ASN A 1 201 ? 91.755 119.790 153.355 1.00 28.04 201 ASN A O 1
ATOM 834 N N . PHE A 1 202 ? 91.023 117.819 152.549 1.00 26.59 202 PHE A N 1
ATOM 835 C CA . PHE A 1 202 ? 90.595 117.346 153.859 1.00 26.59 202 PHE A CA 1
ATOM 836 C C . PHE A 1 202 ? 91.782 117.150 154.792 1.00 26.59 202 PHE A C 1
ATOM 837 O O . PHE A 1 202 ? 91.721 117.520 155.970 1.00 26.59 202 PHE A O 1
ATOM 845 N N . HIS A 1 203 ? 92.872 116.572 154.288 1.00 23.29 203 HIS A N 1
ATOM 846 C CA . HIS A 1 203 ? 94.012 116.310 155.157 1.00 23.29 203 HIS A CA 1
ATOM 847 C C . HIS A 1 203 ? 94.819 117.568 155.454 1.00 23.29 203 HIS A C 1
ATOM 848 O O . HIS A 1 203 ? 95.375 117.692 156.550 1.00 23.29 203 HIS A O 1
ATOM 855 N N . SER A 1 204 ? 94.896 118.508 154.510 1.00 23.28 204 SER A N 1
ATOM 856 C CA . SER A 1 204 ? 95.669 119.735 154.709 1.00 23.28 204 SER A CA 1
ATOM 857 C C . SER A 1 204 ? 94.798 120.759 155.432 1.00 23.28 204 SER A C 1
ATOM 858 O O . SER A 1 204 ? 94.237 121.682 154.838 1.00 23.28 204 SER A O 1
ATOM 861 N N . HIS A 1 205 ? 94.691 120.587 156.747 1.00 36.40 205 HIS A N 1
ATOM 862 C CA . HIS A 1 205 ? 93.912 121.480 157.593 1.00 36.40 205 HIS A CA 1
ATOM 863 C C . HIS A 1 205 ? 94.726 121.873 158.816 1.00 36.40 205 HIS A C 1
ATOM 864 O O . HIS A 1 205 ? 95.422 121.041 159.404 1.00 36.40 205 HIS A O 1
ATOM 871 N N . ILE A 1 206 ? 94.630 123.142 159.196 1.00 47.51 206 ILE A N 1
ATOM 872 C CA . ILE A 1 206 ? 95.303 123.661 160.382 1.00 47.51 206 ILE A CA 1
ATOM 873 C C . ILE A 1 206 ? 94.328 123.847 161.536 1.00 47.51 206 ILE A C 1
ATOM 874 O O . ILE A 1 206 ? 94.559 123.353 162.640 1.00 47.51 206 ILE A O 1
ATOM 879 N N . PHE A 1 207 ? 93.232 124.562 161.297 1.00 62.16 207 PHE A N 1
ATOM 880 C CA . PHE A 1 207 ? 92.230 124.773 162.333 1.00 62.16 207 PHE A CA 1
ATOM 881 C C . PHE A 1 207 ? 91.409 123.504 162.525 1.00 62.16 207 PHE A C 1
ATOM 882 O O . PHE A 1 207 ? 90.915 122.927 161.551 1.00 62.16 207 PHE A O 1
ATOM 890 N N . HIS A 1 208 ? 91.262 123.076 163.783 1.00 56.26 208 HIS A N 1
ATOM 891 C CA . HIS A 1 208 ? 90.408 121.945 164.154 1.00 56.26 208 HIS A CA 1
ATOM 892 C C . HIS A 1 208 ? 90.833 120.673 163.412 1.00 56.26 208 HIS A C 1
ATOM 893 O O . HIS A 1 208 ? 90.150 120.183 162.510 1.00 56.26 208 HIS A O 1
ATOM 900 N N . GLU A 1 209 ? 92.016 120.181 163.806 1.00 40.09 209 GLU A N 1
ATOM 901 C CA . GLU A 1 209 ? 92.726 119.038 163.234 1.00 40.09 209 GLU A CA 1
ATOM 902 C C . GLU A 1 209 ? 91.794 117.886 162.871 1.00 40.09 209 GLU A C 1
ATOM 903 O O . GLU A 1 209 ? 90.983 117.452 163.699 1.00 40.09 209 GLU A O 1
ATOM 909 N N . PRO A 1 210 ? 91.880 117.374 161.644 1.00 41.77 210 PRO A N 1
ATOM 910 C CA . PRO A 1 210 ? 90.915 116.370 161.186 1.00 41.77 210 PRO A CA 1
ATOM 911 C C . PRO A 1 210 ? 91.089 115.035 161.892 1.00 41.77 210 PRO A C 1
ATOM 912 O O . PRO A 1 210 ? 92.156 114.699 162.411 1.00 41.77 210 PRO A O 1
ATOM 916 N N . GLY A 1 211 ? 90.001 114.270 161.904 1.00 48.17 211 GLY A N 1
ATOM 917 C CA . GLY A 1 211 ? 90.012 112.926 162.426 1.00 48.17 211 GLY A CA 1
ATOM 918 C C . GLY A 1 211 ? 90.169 111.902 161.321 1.00 48.17 211 GLY A C 1
ATOM 919 O O . GLY A 1 211 ? 90.743 112.179 160.264 1.00 48.17 211 GLY A O 1
ATOM 920 N N . PRO A 1 212 ? 89.655 110.696 161.541 1.00 43.42 212 PRO A N 1
ATOM 921 C CA . PRO A 1 212 ? 89.794 109.641 160.535 1.00 43.42 212 PRO A CA 1
ATOM 922 C C . PRO A 1 212 ? 88.780 109.786 159.412 1.00 43.42 212 PRO A C 1
ATOM 923 O O . PRO A 1 212 ? 87.690 110.334 159.586 1.00 43.42 212 PRO A O 1
ATOM 927 N N . VAL A 1 213 ? 89.161 109.278 158.244 1.00 42.19 213 VAL A N 1
ATOM 928 C CA . VAL A 1 213 ? 88.299 109.326 157.067 1.00 42.19 213 VAL A CA 1
ATOM 929 C C . VAL A 1 213 ? 87.315 108.167 157.140 1.00 42.19 213 VAL A C 1
ATOM 930 O O . VAL A 1 213 ? 87.717 107.002 157.229 1.00 42.19 213 VAL A O 1
ATOM 934 N N . SER A 1 214 ? 86.025 108.482 157.102 1.00 49.66 214 SER A N 1
ATOM 935 C CA . SER A 1 214 ? 85.008 107.448 157.178 1.00 49.66 214 SER A CA 1
ATOM 936 C C . SER A 1 214 ? 84.905 106.698 155.854 1.00 49.66 214 SER A C 1
ATOM 937 O O . SER A 1 214 ? 85.383 107.152 154.811 1.00 49.66 214 SER A O 1
ATOM 940 N N . PHE A 1 215 ? 84.272 105.523 155.911 1.00 46.41 215 PHE A N 1
ATOM 941 C CA . PHE A 1 215 ? 83.999 104.771 154.692 1.00 46.41 215 PHE A CA 1
ATOM 942 C C . PHE A 1 215 ? 83.078 105.542 153.759 1.00 46.41 215 PHE A C 1
ATOM 943 O O . PHE A 1 215 ? 83.155 105.380 152.536 1.00 46.41 215 PHE A O 1
ATOM 951 N N . LYS A 1 216 ? 82.204 106.380 154.315 1.00 44.69 216 LYS A N 1
ATOM 952 C CA . LYS A 1 216 ? 81.368 107.260 153.513 1.00 44.69 216 LYS A CA 1
ATOM 953 C C . LYS A 1 216 ? 82.104 108.520 153.071 1.00 44.69 216 LYS A C 1
ATOM 954 O O . LYS A 1 216 ? 81.647 109.186 152.135 1.00 44.69 216 LYS A O 1
ATOM 960 N N . ASN A 1 217 ? 83.237 108.844 153.706 1.00 49.09 217 ASN A N 1
ATOM 961 C CA . ASN A 1 217 ? 83.996 110.068 153.436 1.00 49.09 217 ASN A CA 1
ATOM 962 C C . ASN A 1 217 ? 83.107 111.299 153.637 1.00 49.09 217 ASN A C 1
ATOM 963 O O . ASN A 1 217 ? 82.718 111.979 152.685 1.00 49.09 217 ASN A O 1
ATOM 968 N N . LEU A 1 218 ? 82.776 111.525 154.917 1.00 55.33 218 LEU A N 1
ATOM 969 C CA . LEU A 1 218 ? 81.735 112.459 155.345 1.00 55.33 218 LEU A CA 1
ATOM 970 C C . LEU A 1 218 ? 81.754 113.763 154.555 1.00 55.33 218 LEU A C 1
ATOM 971 O O . LEU A 1 218 ? 80.800 114.068 153.831 1.00 55.33 218 LEU A O 1
ATOM 976 N N . TYR A 1 219 ? 82.849 114.522 154.663 1.00 53.68 219 TYR A N 1
ATOM 977 C CA . TYR A 1 219 ? 83.133 115.645 153.763 1.00 53.68 219 TYR A CA 1
ATOM 978 C C . TYR A 1 219 ? 81.964 116.634 153.704 1.00 53.68 219 TYR A C 1
ATOM 979 O O . TYR A 1 219 ? 81.598 117.146 152.645 1.00 53.68 219 TYR A O 1
ATOM 988 N N . GLY A 1 220 ? 81.356 116.899 154.857 1.00 61.25 220 GLY A N 1
ATOM 989 C CA . GLY A 1 220 ? 80.145 117.695 154.856 1.00 61.25 220 GLY A CA 1
ATOM 990 C C . GLY A 1 220 ? 79.914 118.544 156.087 1.00 61.25 220 GLY A C 1
ATOM 991 O O . GLY A 1 220 ? 80.847 118.819 156.849 1.00 61.25 220 GLY A O 1
ATOM 992 N N . ASP A 1 221 ? 78.666 118.965 156.272 1.00 78.65 221 ASP A N 1
ATOM 993 C CA . ASP A 1 221 ? 78.221 119.836 157.368 1.00 78.65 221 ASP A CA 1
ATOM 994 C C . ASP A 1 221 ? 78.997 121.155 157.280 1.00 78.65 221 ASP A C 1
ATOM 995 O O . ASP A 1 221 ? 79.438 121.559 156.196 1.00 78.65 221 ASP A O 1
ATOM 1000 N N . GLU A 1 222 ? 79.163 121.844 158.410 1.00 77.34 222 GLU A N 1
ATOM 1001 C CA . GLU A 1 222 ? 79.914 123.093 158.414 1.00 77.34 222 GLU A CA 1
ATOM 1002 C C . GLU A 1 222 ? 81.411 122.867 158.255 1.00 77.34 222 GLU A C 1
ATOM 1003 O O . GLU A 1 222 ? 82.133 123.811 157.915 1.00 77.34 222 GLU A O 1
ATOM 1009 N N . TYR A 1 223 ? 81.891 121.646 158.501 1.00 77.12 223 TYR A N 1
ATOM 1010 C CA . TYR A 1 223 ? 83.319 121.368 158.386 1.00 77.12 223 TYR A CA 1
ATOM 1011 C C . TYR A 1 223 ? 83.788 121.477 156.940 1.00 77.12 223 TYR A C 1
ATOM 1012 O O . TYR A 1 223 ? 84.779 122.157 156.647 1.00 77.12 223 TYR A O 1
ATOM 1021 N N . LYS A 1 224 ? 83.091 120.812 156.021 1.00 66.13 224 LYS A N 1
ATOM 1022 C CA . LYS A 1 224 ? 83.424 120.837 154.598 1.00 66.13 224 LYS A CA 1
ATOM 1023 C C . LYS A 1 224 ? 82.155 121.082 153.794 1.00 66.13 224 LYS A C 1
ATOM 1024 O O . LYS A 1 224 ? 81.615 120.156 153.174 1.00 66.13 224 LYS A O 1
ATOM 1030 N N . PRO A 1 225 ? 81.647 122.321 153.773 1.00 61.70 225 PRO A N 1
ATOM 1031 C CA . PRO A 1 225 ? 80.449 122.592 152.969 1.00 61.70 225 PRO A CA 1
ATOM 1032 C C . PRO A 1 225 ? 80.782 122.865 151.510 1.00 61.70 225 PRO A C 1
ATOM 1033 O O . PRO A 1 225 ? 80.222 123.775 150.893 1.00 61.70 225 PRO A O 1
ATOM 1037 N N . GLU A 1 226 ? 81.687 122.068 150.951 1.00 62.82 226 GLU A N 1
ATOM 1038 C CA . GLU A 1 226 ? 82.048 122.099 149.540 1.00 62.82 226 GLU A CA 1
ATOM 1039 C C . GLU A 1 226 ? 81.860 120.723 148.917 1.00 62.82 226 GLU A C 1
ATOM 1040 O O . GLU A 1 226 ? 82.732 120.221 148.204 1.00 62.82 226 GLU A O 1
ATOM 1046 N N . LYS A 1 227 ? 80.722 120.088 149.204 1.00 44.64 227 LYS A N 1
ATOM 1047 C CA . LYS A 1 227 ? 80.446 118.726 148.759 1.00 44.64 227 LYS A CA 1
ATOM 1048 C C . LYS A 1 227 ? 80.512 118.609 147.241 1.00 44.64 227 LYS A C 1
ATOM 1049 O O . LYS A 1 227 ? 79.657 119.147 146.530 1.00 44.64 227 LYS A O 1
ATOM 1055 N N . LYS A 1 228 ? 81.525 117.904 146.740 1.00 40.57 228 LYS A N 1
ATOM 1056 C CA . LYS A 1 228 ? 81.725 117.733 145.310 1.00 40.57 228 LYS A CA 1
ATOM 1057 C C . LYS A 1 228 ? 81.560 116.293 144.855 1.00 40.57 228 LYS A C 1
ATOM 1058 O O . LYS A 1 228 ? 81.576 116.036 143.645 1.00 40.57 228 LYS A O 1
ATOM 1064 N N . LEU A 1 229 ? 81.406 115.349 145.779 1.00 42.85 229 LEU A N 1
ATOM 1065 C CA . LEU A 1 229 ? 81.213 113.944 145.448 1.00 42.85 229 LEU A CA 1
ATOM 1066 C C . LEU A 1 229 ? 80.015 113.414 146.219 1.00 42.85 229 LEU A C 1
ATOM 1067 O O . LEU A 1 229 ? 79.953 113.550 147.445 1.00 42.85 229 LEU A O 1
ATOM 1072 N N . THR A 1 230 ? 79.072 112.810 145.503 1.00 47.95 230 THR A N 1
ATOM 1073 C CA . THR A 1 230 ? 77.887 112.235 146.125 1.00 47.95 230 THR A CA 1
ATOM 1074 C C . THR A 1 230 ? 78.227 110.851 146.676 1.00 47.95 230 THR A C 1
ATOM 1075 O O . THR A 1 230 ? 79.387 110.430 146.697 1.00 47.95 230 THR A O 1
ATOM 1079 N N . GLU A 1 231 ? 77.209 110.125 147.140 1.00 46.73 231 GLU A N 1
ATOM 1080 C CA . GLU A 1 231 ? 77.445 108.789 147.677 1.00 46.73 231 GLU A CA 1
ATOM 1081 C C . GLU A 1 231 ? 77.854 107.811 146.582 1.00 46.73 231 GLU A C 1
ATOM 1082 O O . GLU A 1 231 ? 78.758 106.993 146.783 1.00 46.73 231 GLU A O 1
ATOM 1088 N N . GLU A 1 232 ? 77.215 107.889 145.413 1.00 50.25 232 GLU A N 1
ATOM 1089 C CA . GLU A 1 232 ? 77.472 106.904 144.365 1.00 50.25 232 GLU A CA 1
ATOM 1090 C C . GLU A 1 232 ? 78.824 107.130 143.698 1.00 50.25 232 GLU A C 1
ATOM 1091 O O . GLU A 1 232 ? 79.548 106.168 143.415 1.00 50.25 232 GLU A O 1
ATOM 1097 N N . GLU A 1 233 ? 79.184 108.389 143.436 1.00 48.67 233 GLU A N 1
ATOM 1098 C CA . GLU A 1 233 ? 80.462 108.678 142.791 1.00 48.67 233 GLU A CA 1
ATOM 1099 C C . GLU A 1 233 ? 81.631 108.306 143.696 1.00 48.67 233 GLU A C 1
ATOM 1100 O O . GLU A 1 233 ? 82.594 107.653 143.261 1.00 48.67 233 GLU A O 1
ATOM 1106 N N . TRP A 1 234 ? 81.560 108.714 144.966 1.00 35.71 234 TRP A N 1
ATOM 1107 C CA . TRP A 1 234 ? 82.578 108.318 145.928 1.00 35.71 234 TRP A CA 1
ATOM 1108 C C . TRP A 1 234 ? 82.597 106.811 146.119 1.00 35.71 234 TRP A C 1
ATOM 1109 O O . TRP A 1 234 ? 83.669 106.226 146.300 1.00 35.71 234 TRP A O 1
ATOM 1120 N N . ALA A 1 235 ? 81.430 106.165 146.068 1.00 31.89 235 ALA A N 1
ATOM 1121 C CA . ALA A 1 235 ? 81.381 104.711 146.173 1.00 31.89 235 ALA A CA 1
ATOM 1122 C C . ALA A 1 235 ? 82.113 104.049 145.014 1.00 31.89 235 ALA A C 1
ATOM 1123 O O . ALA A 1 235 ? 82.856 103.084 145.214 1.00 31.89 235 ALA A O 1
ATOM 1125 N N . ILE A 1 236 ? 81.924 104.563 143.797 1.00 35.66 236 ILE A N 1
ATOM 1126 C CA . ILE A 1 236 ? 82.596 103.997 142.627 1.00 35.66 236 ILE A CA 1
ATOM 1127 C C . ILE A 1 236 ? 84.107 104.174 142.740 1.00 35.66 236 ILE A C 1
ATOM 1128 O O . ILE A 1 236 ? 84.884 103.234 142.511 1.00 35.66 236 ILE A O 1
ATOM 1133 N N . ALA A 1 237 ? 84.544 105.385 143.102 1.00 27.43 237 ALA A N 1
ATOM 1134 C CA . ALA A 1 237 ? 85.978 105.638 143.227 1.00 27.43 237 ALA A CA 1
ATOM 1135 C C . ALA A 1 237 ? 86.602 104.784 144.326 1.00 27.43 237 ALA A C 1
ATOM 1136 O O . ALA A 1 237 ? 87.689 104.217 144.146 1.00 27.43 237 ALA A O 1
ATOM 1138 N N . ARG A 1 238 ? 85.921 104.669 145.467 1.00 24.78 238 ARG A N 1
ATOM 1139 C CA . ARG A 1 238 ? 86.424 103.855 146.565 1.00 24.78 238 ARG A CA 1
ATOM 1140 C C . ARG A 1 238 ? 86.441 102.377 146.202 1.00 24.78 238 ARG A C 1
ATOM 1141 O O . ARG A 1 238 ? 87.346 101.652 146.626 1.00 24.78 238 ARG A O 1
ATOM 1149 N N . ASP A 1 239 ? 85.465 101.914 145.416 1.00 28.94 239 ASP A N 1
ATOM 1150 C CA . ASP A 1 239 ? 85.480 100.534 144.945 1.00 28.94 239 ASP A CA 1
ATOM 1151 C C . ASP A 1 239 ? 86.680 100.274 144.046 1.00 28.94 239 ASP A C 1
ATOM 1152 O O . ASP A 1 239 ? 87.344 99.235 144.166 1.00 28.94 239 ASP A O 1
ATOM 1157 N N . TRP A 1 240 ? 86.980 101.212 143.144 1.00 21.68 240 TRP A N 1
ATOM 1158 C CA . TRP A 1 240 ? 88.174 101.068 142.313 1.00 21.68 240 TRP A CA 1
ATOM 1159 C C . TRP A 1 240 ? 89.435 101.020 143.169 1.00 21.68 240 TRP A C 1
ATOM 1160 O O . TRP A 1 240 ? 90.320 100.178 142.950 1.00 21.68 240 TRP A O 1
ATOM 1171 N N . PHE A 1 241 ? 89.517 101.901 144.169 1.00 19.04 241 PHE A N 1
ATOM 1172 C CA . PHE A 1 241 ? 90.699 101.946 145.024 1.00 19.04 241 PHE A CA 1
ATOM 1173 C C . PHE A 1 241 ? 90.863 100.663 145.831 1.00 19.04 241 PHE A C 1
ATOM 1174 O O . PHE A 1 241 ? 91.978 100.147 145.955 1.00 19.04 241 PHE A O 1
ATOM 1182 N N . VAL A 1 242 ? 89.771 100.128 146.388 1.00 19.73 242 VAL A N 1
ATOM 1183 C CA . VAL A 1 242 ? 89.900 98.916 147.192 1.00 19.73 242 VAL A CA 1
ATOM 1184 C C . VAL A 1 242 ? 90.204 97.719 146.299 1.00 19.73 242 VAL A C 1
ATOM 1185 O O . VAL A 1 242 ? 90.922 96.801 146.711 1.00 19.73 242 VAL A O 1
ATOM 1189 N N . ASN A 1 243 ? 89.693 97.708 145.063 1.00 23.63 243 ASN A N 1
ATOM 1190 C CA . ASN A 1 243 ? 90.055 96.641 144.135 1.00 23.63 243 ASN A CA 1
ATOM 1191 C C . ASN A 1 243 ? 91.550 96.659 143.839 1.00 23.63 243 ASN A C 1
ATOM 1192 O O . ASN A 1 243 ? 92.214 95.614 143.862 1.00 23.63 243 ASN A O 1
ATOM 1197 N N . ARG A 1 244 ? 92.102 97.849 143.578 1.00 21.02 244 ARG A N 1
ATOM 1198 C CA . ARG A 1 244 ? 93.539 97.945 143.325 1.00 21.02 244 ARG A CA 1
ATOM 1199 C C . ARG A 1 244 ? 94.349 97.570 144.561 1.00 21.02 244 ARG A C 1
ATOM 1200 O O . ARG A 1 244 ? 95.389 96.906 144.453 1.00 21.02 244 ARG A O 1
ATOM 1208 N N . PHE A 1 245 ? 93.886 97.985 145.743 1.00 17.56 245 PHE A N 1
ATOM 1209 C CA . PHE A 1 245 ? 94.571 97.644 146.986 1.00 17.56 245 PHE A CA 1
ATOM 1210 C C . PHE A 1 245 ? 94.592 96.137 147.210 1.00 17.56 245 PHE A C 1
ATOM 1211 O O . PHE A 1 245 ? 95.628 95.570 147.578 1.00 17.56 245 PHE A O 1
ATOM 1219 N N . ASN A 1 246 ? 93.459 95.470 146.977 1.00 18.60 246 ASN A N 1
ATOM 1220 C CA . ASN A 1 246 ? 93.396 94.021 147.134 1.00 18.60 246 ASN A CA 1
ATOM 1221 C C . ASN A 1 246 ? 94.290 93.314 146.124 1.00 18.60 246 ASN A C 1
ATOM 1222 O O . ASN A 1 246 ? 94.962 92.332 146.464 1.00 18.60 246 ASN A O 1
ATOM 1227 N N . ASP A 1 247 ? 94.307 93.792 144.875 1.00 24.78 247 ASP A N 1
ATOM 1228 C CA . ASP A 1 247 ? 95.171 93.181 143.868 1.00 24.78 247 ASP A CA 1
ATOM 1229 C C . ASP A 1 247 ? 96.641 93.312 144.246 1.00 24.78 247 ASP A C 1
ATOM 1230 O O . ASP A 1 247 ? 97.408 92.345 144.137 1.00 24.78 247 ASP A O 1
ATOM 1235 N N . ALA A 1 248 ? 97.050 94.501 144.699 1.00 20.21 248 ALA A N 1
ATOM 1236 C CA . ALA A 1 248 ? 98.437 94.700 145.108 1.00 20.21 248 ALA A CA 1
ATOM 1237 C C . ALA A 1 248 ? 98.789 93.831 146.307 1.00 20.21 248 ALA A C 1
ATOM 1238 O O . ALA A 1 248 ? 99.879 93.246 146.360 1.00 20.21 248 ALA A O 1
ATOM 1240 N N . LYS A 1 249 ? 97.875 93.729 147.277 1.00 22.46 249 LYS A N 1
ATOM 1241 C CA . LYS A 1 249 ? 98.125 92.890 148.445 1.00 22.46 249 LYS A CA 1
ATOM 1242 C C . LYS A 1 249 ? 98.281 91.428 148.051 1.00 22.46 249 LYS A C 1
ATOM 1243 O O . LYS A 1 249 ? 99.185 90.741 148.540 1.00 22.46 249 LYS A O 1
ATOM 1249 N N . GLU A 1 250 ? 97.417 90.938 147.158 1.00 30.47 250 GLU A N 1
ATOM 1250 C CA . GLU A 1 250 ? 97.504 89.546 146.726 1.00 30.47 250 GLU A CA 1
ATOM 1251 C C . GLU A 1 250 ? 98.801 89.277 145.975 1.00 30.47 250 GLU A C 1
ATOM 1252 O O . GLU A 1 250 ? 99.455 88.250 146.200 1.00 30.47 250 GLU A O 1
ATOM 1258 N N . HIS A 1 251 ? 99.191 90.188 145.078 1.00 35.03 251 HIS A N 1
ATOM 1259 C CA . HIS A 1 251 ? 100.429 89.996 144.328 1.00 35.03 251 HIS A CA 1
ATOM 1260 C C . HIS A 1 251 ? 101.642 89.995 145.251 1.00 35.03 251 HIS A C 1
ATOM 1261 O O . HIS A 1 251 ? 102.532 89.142 145.120 1.00 35.03 251 HIS A O 1
ATOM 1268 N N . LYS A 1 252 ? 101.690 90.936 146.200 1.00 26.31 252 LYS A N 1
ATOM 1269 C CA . LYS A 1 252 ? 102.814 90.985 147.130 1.00 26.31 252 LYS A CA 1
ATOM 1270 C C . LYS A 1 252 ? 102.850 89.747 148.016 1.00 26.31 252 LYS A C 1
ATOM 1271 O O . LYS A 1 252 ? 103.928 89.210 148.295 1.00 26.31 252 LYS A O 1
ATOM 1277 N N . LEU A 1 253 ? 101.683 89.277 148.464 1.00 32.85 253 LEU A N 1
ATOM 1278 C CA . LEU A 1 253 ? 101.639 88.084 149.302 1.00 32.85 253 LEU A CA 1
ATOM 1279 C C . LEU A 1 253 ? 102.105 86.850 148.539 1.00 32.85 253 LEU A C 1
ATOM 1280 O O . LEU A 1 253 ? 102.827 86.014 149.091 1.00 32.85 253 LEU A O 1
ATOM 1285 N N . LYS A 1 254 ? 101.703 86.716 147.272 1.00 29.17 254 LYS A N 1
ATOM 1286 C CA . LYS A 1 254 ? 102.159 85.581 146.474 1.00 29.17 254 LYS A CA 1
ATOM 1287 C C . LYS A 1 254 ? 103.664 85.637 146.233 1.00 29.17 254 LYS A C 1
ATOM 1288 O O . LYS A 1 254 ? 104.354 84.612 146.331 1.00 29.17 254 LYS A O 1
ATOM 1294 N N . THR A 1 255 ? 104.192 86.825 145.919 1.00 37.46 255 THR A N 1
ATOM 1295 C CA . THR A 1 255 ? 105.631 86.958 145.715 1.00 37.46 255 THR A CA 1
ATOM 1296 C C . THR A 1 255 ? 106.399 86.640 146.994 1.00 37.46 255 THR A C 1
ATOM 1297 O O . THR A 1 255 ? 107.457 86.001 146.951 1.00 37.46 255 THR A O 1
ATOM 1301 N N . LEU A 1 256 ? 105.876 87.076 148.142 1.00 42.14 256 LEU A N 1
ATOM 1302 C CA . LEU A 1 256 ? 106.500 86.755 149.421 1.00 42.14 256 LEU A CA 1
ATOM 1303 C C . LEU A 1 256 ? 106.453 85.258 149.704 1.00 42.14 256 LEU A C 1
ATOM 1304 O O . LEU A 1 256 ? 107.438 84.678 150.174 1.00 42.14 256 LEU A O 1
ATOM 1309 N N . ALA A 1 257 ? 105.314 84.617 149.425 1.00 46.34 257 ALA A N 1
ATOM 1310 C CA . ALA A 1 257 ? 105.169 83.186 149.660 1.00 46.34 257 ALA A CA 1
ATOM 1311 C C . ALA A 1 257 ? 106.064 82.358 148.753 1.00 46.34 257 ALA A C 1
ATOM 1312 O O . ALA A 1 257 ? 106.453 81.248 149.132 1.00 46.34 257 ALA A O 1
ATOM 1314 N N . LYS A 1 258 ? 106.394 82.869 147.565 1.00 41.86 258 LYS A N 1
ATOM 1315 C CA . LYS A 1 258 ? 107.317 82.160 146.684 1.00 41.86 258 LYS A CA 1
ATOM 1316 C C . LYS A 1 258 ? 108.724 82.056 147.266 1.00 41.86 258 LYS A C 1
ATOM 1317 O O . LYS A 1 258 ? 109.488 81.180 146.848 1.00 41.86 258 LYS A O 1
ATOM 1323 N N . VAL A 1 259 ? 109.082 82.924 148.215 1.00 51.42 259 VAL A N 1
ATOM 1324 C CA . VAL A 1 259 ? 110.455 82.969 148.714 1.00 51.42 259 VAL A CA 1
ATOM 1325 C C . VAL A 1 259 ? 110.758 81.769 149.605 1.00 51.42 259 VAL A C 1
ATOM 1326 O O . VAL A 1 259 ? 111.853 81.197 149.541 1.00 51.42 259 VAL A O 1
ATOM 1330 N N . LEU A 1 260 ? 109.803 81.374 150.454 1.00 53.71 260 LEU A N 1
ATOM 1331 C CA . LEU A 1 260 ? 110.080 80.359 151.470 1.00 53.71 260 LEU A CA 1
ATOM 1332 C C . LEU A 1 260 ? 110.412 79.007 150.849 1.00 53.71 260 LEU A C 1
ATOM 1333 O O . LEU A 1 260 ? 111.275 78.280 151.358 1.00 53.71 260 LEU A O 1
ATOM 1338 N N . GLU A 1 261 ? 109.730 78.643 149.761 1.00 58.86 261 GLU A N 1
ATOM 1339 C CA . GLU A 1 261 ? 110.033 77.382 149.092 1.00 58.86 261 GLU A CA 1
ATOM 1340 C C . GLU A 1 261 ? 111.442 77.388 148.509 1.00 58.86 261 GLU A C 1
ATOM 1341 O O . GLU A 1 261 ? 112.155 76.380 148.576 1.00 58.86 261 GLU A O 1
ATOM 1347 N N . ARG A 1 262 ? 111.870 78.523 147.956 1.00 61.78 262 ARG A N 1
ATOM 1348 C CA . ARG A 1 262 ? 113.163 78.627 147.280 1.00 61.78 262 ARG A CA 1
ATOM 1349 C C . ARG A 1 262 ? 114.279 78.638 148.322 1.00 61.78 262 ARG A C 1
ATOM 1350 O O . ARG A 1 262 ? 114.793 79.685 148.723 1.00 61.78 262 ARG A O 1
ATOM 1358 N N . GLU A 1 263 ? 114.654 77.432 148.760 1.00 58.77 263 GLU A N 1
ATOM 1359 C CA . GLU A 1 263 ? 115.750 77.200 149.698 1.00 58.77 263 GLU A CA 1
ATOM 1360 C C . GLU A 1 263 ? 115.575 77.980 150.996 1.00 58.77 263 GLU A C 1
ATOM 1361 O O . GLU A 1 263 ? 114.633 77.733 151.756 1.00 58.77 263 GLU A O 1
ATOM 1367 N N . GLY A 1 264 ? 116.479 78.920 151.257 1.00 57.27 264 GLY A N 1
ATOM 1368 C CA . GLY A 1 264 ? 116.461 79.685 152.484 1.00 57.27 264 GLY A CA 1
ATOM 1369 C C . GLY A 1 264 ? 117.258 79.027 153.596 1.00 57.27 264 GLY A C 1
ATOM 1370 O O . GLY A 1 264 ? 117.743 77.898 153.488 1.00 57.27 264 GLY A O 1
ATOM 1371 N N . THR A 1 265 ? 117.392 79.764 154.697 1.00 59.45 265 THR A N 1
ATOM 1372 C CA . THR A 1 265 ? 118.145 79.303 155.855 1.00 59.45 265 THR A CA 1
ATOM 1373 C C . THR A 1 265 ? 117.456 79.823 157.113 1.00 59.45 265 THR A C 1
ATOM 1374 O O . THR A 1 265 ? 116.314 80.291 157.070 1.00 59.45 265 THR A O 1
ATOM 1378 N N . THR A 1 266 ? 118.160 79.727 158.245 1.00 61.32 266 THR A N 1
ATOM 1379 C CA . THR A 1 266 ? 117.589 80.149 159.522 1.00 61.32 266 THR A CA 1
ATOM 1380 C C . THR A 1 266 ? 117.300 81.646 159.539 1.00 61.32 266 THR A C 1
ATOM 1381 O O . THR A 1 266 ? 116.266 82.079 160.063 1.00 61.32 266 THR A O 1
ATOM 1385 N N . GLU A 1 267 ? 118.205 82.452 158.981 1.00 74.20 267 GLU A N 1
ATOM 1386 C CA . GLU A 1 267 ? 117.985 83.895 158.937 1.00 74.20 267 GLU A CA 1
ATOM 1387 C C . GLU A 1 267 ? 116.815 84.251 158.027 1.00 74.20 267 GLU A C 1
ATOM 1388 O O . GLU A 1 267 ? 116.045 85.170 158.328 1.00 74.20 267 GLU A O 1
ATOM 1394 N N . GLU A 1 268 ? 116.669 83.537 156.909 1.00 65.41 268 GLU A N 1
ATOM 1395 C CA . GLU A 1 268 ? 115.594 83.836 155.969 1.00 65.41 268 GLU A CA 1
ATOM 1396 C C . GLU A 1 268 ? 114.223 83.531 156.559 1.00 65.41 268 GLU A C 1
ATOM 1397 O O . GLU A 1 268 ? 113.252 84.235 156.258 1.00 65.41 268 GLU A O 1
ATOM 1403 N N . LYS A 1 269 ? 114.123 82.489 157.388 1.00 58.76 269 LYS A N 1
ATOM 1404 C CA . LYS A 1 269 ? 112.825 82.065 157.905 1.00 58.76 269 LYS A CA 1
ATOM 1405 C C . LYS A 1 269 ? 112.202 83.122 158.810 1.00 58.76 269 LYS A C 1
ATOM 1406 O O . LYS A 1 269 ? 110.998 83.389 158.721 1.00 58.76 269 LYS A O 1
ATOM 1412 N N . GLU A 1 270 ? 113.000 83.733 159.689 1.00 64.64 270 GLU A N 1
ATOM 1413 C CA . GLU A 1 270 ? 112.440 84.713 160.614 1.00 64.64 270 GLU A CA 1
ATOM 1414 C C . GLU A 1 270 ? 112.097 86.021 159.912 1.00 64.64 270 GLU A C 1
ATOM 1415 O O . GLU A 1 270 ? 111.176 86.727 160.340 1.00 64.64 270 GLU A O 1
ATOM 1421 N N . ASP A 1 271 ? 112.812 86.359 158.837 1.00 67.29 271 ASP A N 1
ATOM 1422 C CA . ASP A 1 271 ? 112.520 87.596 158.121 1.00 67.29 271 ASP A CA 1
ATOM 1423 C C . ASP A 1 271 ? 111.230 87.481 157.319 1.00 67.29 271 ASP A C 1
ATOM 1424 O O . ASP A 1 271 ? 110.443 88.433 157.258 1.00 67.29 271 ASP A O 1
ATOM 1429 N N . ALA A 1 272 ? 110.996 86.325 156.697 1.00 56.04 272 ALA A N 1
ATOM 1430 C CA . ALA A 1 272 ? 109.770 86.118 155.938 1.00 56.04 272 ALA A CA 1
ATOM 1431 C C . ALA A 1 272 ? 108.560 85.882 156.830 1.00 56.04 272 ALA A C 1
ATOM 1432 O O . ALA A 1 272 ? 107.427 86.079 156.377 1.00 56.04 272 ALA A O 1
ATOM 1434 N N . GLU A 1 273 ? 108.769 85.460 158.078 1.00 61.53 273 GLU A N 1
ATOM 1435 C CA . GLU A 1 273 ? 107.646 85.184 158.966 1.00 61.53 273 GLU A CA 1
ATOM 1436 C C . GLU A 1 273 ? 106.999 86.464 159.482 1.00 61.53 273 GLU A C 1
ATOM 1437 O O . GLU A 1 273 ? 105.768 86.551 159.561 1.00 61.53 273 GLU A O 1
ATOM 1443 N N . LYS A 1 274 ? 107.805 87.467 159.837 1.00 53.58 274 LYS A N 1
ATOM 1444 C CA . LYS A 1 274 ? 107.248 88.675 160.437 1.00 53.58 274 LYS A CA 1
ATOM 1445 C C . LYS A 1 274 ? 106.519 89.538 159.415 1.00 53.58 274 LYS A C 1
ATOM 1446 O O . LYS A 1 274 ? 105.616 90.297 159.783 1.00 53.58 274 LYS A O 1
ATOM 1452 N N . VAL A 1 275 ? 106.888 89.441 158.138 1.00 45.21 275 VAL A N 1
ATOM 1453 C CA . VAL A 1 275 ? 106.349 90.371 157.153 1.00 45.21 275 VAL A CA 1
ATOM 1454 C C . VAL A 1 275 ? 104.997 89.906 156.615 1.00 45.21 275 VAL A C 1
ATOM 1455 O O . VAL A 1 275 ? 104.130 90.736 156.314 1.00 45.21 275 VAL A O 1
ATOM 1459 N N . ILE A 1 276 ? 104.782 88.595 156.490 1.00 37.97 276 ILE A N 1
ATOM 1460 C CA . ILE A 1 276 ? 103.522 88.108 155.935 1.00 37.97 276 ILE A CA 1
ATOM 1461 C C . ILE A 1 276 ? 102.363 88.417 156.876 1.00 37.97 276 ILE A C 1
ATOM 1462 O O . ILE A 1 276 ? 101.254 88.738 156.429 1.00 37.97 276 ILE A O 1
ATOM 1467 N N . LYS A 1 277 ? 102.603 88.352 158.189 1.00 41.02 277 LYS A N 1
ATOM 1468 C CA . LYS A 1 277 ? 101.526 88.571 159.149 1.00 41.02 277 LYS A CA 1
ATOM 1469 C C . LYS A 1 277 ? 101.052 90.020 159.158 1.00 41.02 277 LYS A C 1
ATOM 1470 O O . LYS A 1 277 ? 99.882 90.281 159.457 1.00 41.02 277 LYS A O 1
ATOM 1476 N N . THR A 1 278 ? 101.930 90.972 158.835 1.00 39.90 278 THR A N 1
ATOM 1477 C CA . THR A 1 278 ? 101.523 92.371 158.801 1.00 39.90 278 THR A CA 1
ATOM 1478 C C . THR A 1 278 ? 101.084 92.821 157.416 1.00 39.90 278 THR A C 1
ATOM 1479 O O . THR A 1 278 ? 100.227 93.705 157.307 1.00 39.90 278 THR A O 1
ATOM 1483 N N . ILE A 1 279 ? 101.652 92.241 156.355 1.00 31.68 279 ILE A N 1
ATOM 1484 C CA . ILE A 1 279 ? 101.156 92.523 155.012 1.00 31.68 279 ILE A CA 1
ATOM 1485 C C . ILE A 1 279 ? 99.735 91.999 154.857 1.00 31.68 279 ILE A C 1
ATOM 1486 O O . ILE A 1 279 ? 98.860 92.686 154.317 1.00 31.68 279 ILE A O 1
ATOM 1491 N N . SER A 1 280 ? 99.475 90.788 155.349 1.00 32.27 280 SER A N 1
ATOM 1492 C CA . SER A 1 280 ? 98.118 90.262 155.375 1.00 32.27 280 SER A CA 1
ATOM 1493 C C . SER A 1 280 ? 97.291 90.829 156.521 1.00 32.27 280 SER A C 1
ATOM 1494 O O . SER A 1 280 ? 96.088 90.556 156.589 1.00 32.27 280 SER A O 1
ATOM 1497 N N . GLY A 1 281 ? 97.901 91.606 157.413 1.00 30.57 281 GLY A N 1
ATOM 1498 C CA . GLY A 1 281 ? 97.209 92.123 158.575 1.00 30.57 281 GLY A CA 1
ATOM 1499 C C . GLY A 1 281 ? 96.271 93.278 158.293 1.00 30.57 281 GLY A C 1
ATOM 1500 O O . GLY A 1 281 ? 95.061 93.160 158.510 1.00 30.57 281 GLY A O 1
ATOM 1501 N N . TYR A 1 282 ? 96.807 94.398 157.813 1.00 29.49 282 TYR A N 1
ATOM 1502 C CA . TYR A 1 282 ? 95.989 95.587 157.624 1.00 29.49 282 TYR A CA 1
ATOM 1503 C C . TYR A 1 282 ? 95.048 95.422 156.436 1.00 29.49 282 TYR A C 1
ATOM 1504 O O . TYR A 1 282 ? 95.302 94.646 155.512 1.00 29.49 282 TYR A O 1
ATOM 1513 N N . SER A 1 283 ? 93.944 96.164 156.474 1.00 26.46 283 SER A N 1
ATOM 1514 C CA . SER A 1 283 ? 92.903 96.054 155.466 1.00 26.46 283 SER A CA 1
ATOM 1515 C C . SER A 1 283 ? 92.342 97.434 155.154 1.00 26.46 283 SER A C 1
ATOM 1516 O O . SER A 1 283 ? 92.500 98.384 155.924 1.00 26.46 283 SER A O 1
ATOM 1519 N N . PHE A 1 284 ? 91.681 97.526 153.999 1.00 25.68 284 PHE A N 1
ATOM 1520 C CA . PHE A 1 284 ? 91.048 98.773 153.588 1.00 25.68 284 PHE A CA 1
ATOM 1521 C C . PHE A 1 284 ? 89.875 99.138 154.489 1.00 25.68 284 PHE A C 1
ATOM 1522 O O . PHE A 1 284 ? 89.571 100.324 154.659 1.00 25.68 284 PHE A O 1
ATOM 1530 N N . GLU A 1 285 ? 89.221 98.146 155.084 1.00 55.40 285 GLU A N 1
ATOM 1531 C CA . GLU A 1 285 ? 87.933 98.328 155.737 1.00 55.40 285 GLU A CA 1
ATOM 1532 C C . GLU A 1 285 ? 88.071 98.284 157.252 1.00 55.40 285 GLU A C 1
ATOM 1533 O O . GLU A 1 285 ? 88.794 97.445 157.798 1.00 55.40 285 GLU A O 1
ATOM 1539 N N . TYR A 1 286 ? 87.373 99.197 157.921 1.00 59.27 286 TYR A N 1
ATOM 1540 C CA . TYR A 1 286 ? 87.157 99.136 159.360 1.00 59.27 286 TYR A CA 1
ATOM 1541 C C . TYR A 1 286 ? 85.720 99.582 159.620 1.00 59.27 286 TYR A C 1
ATOM 1542 O O . TYR A 1 286 ? 84.904 99.676 158.697 1.00 59.27 286 TYR A O 1
ATOM 1551 N N . ASN A 1 287 ? 85.396 99.856 160.884 1.00 57.99 287 ASN A N 1
ATOM 1552 C CA . ASN A 1 287 ? 84.057 100.313 161.252 1.00 57.99 287 ASN A CA 1
ATOM 1553 C C . ASN A 1 287 ? 83.911 101.774 160.837 1.00 57.99 287 ASN A C 1
ATOM 1554 O O . ASN A 1 287 ? 84.077 102.702 161.633 1.00 57.99 287 ASN A O 1
ATOM 1559 N N . ASN A 1 288 ? 83.587 101.967 159.556 1.00 57.18 288 ASN A N 1
ATOM 1560 C CA . ASN A 1 288 ? 83.430 103.291 158.950 1.00 57.18 288 ASN A CA 1
ATOM 1561 C C . ASN A 1 288 ? 84.678 104.146 159.161 1.00 57.18 288 ASN A C 1
ATOM 1562 O O . ASN A 1 288 ? 84.614 105.287 159.622 1.00 57.18 288 ASN A O 1
ATOM 1567 N N . CYS A 1 289 ? 85.831 103.572 158.826 1.00 47.78 289 CYS A N 1
ATOM 1568 C CA . CYS A 1 289 ? 87.106 104.257 159.002 1.00 47.78 289 CYS A CA 1
ATOM 1569 C C . CYS A 1 289 ? 88.116 103.664 158.034 1.00 47.78 289 CY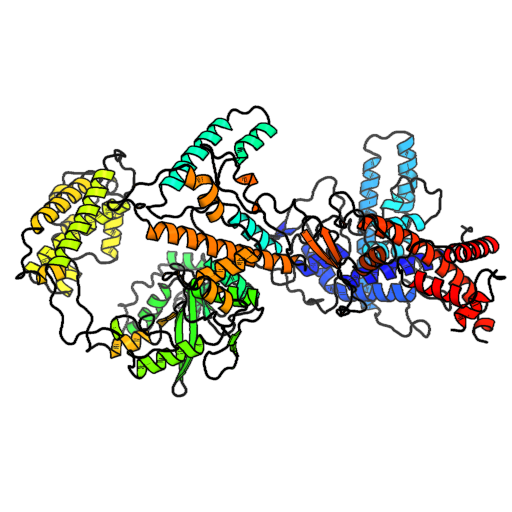S A C 1
ATOM 1570 O O . CYS A 1 289 ? 88.400 102.465 158.095 1.00 47.78 289 CYS A O 1
ATOM 1573 N N . ILE A 1 290 ? 88.650 104.494 157.146 1.00 29.04 290 ILE A N 1
ATOM 1574 C CA . ILE A 1 290 ? 89.685 104.052 156.219 1.00 29.04 290 ILE A CA 1
ATOM 1575 C C . ILE A 1 290 ? 91.019 104.023 156.951 1.00 29.04 290 ILE A C 1
ATOM 1576 O O . ILE A 1 290 ? 91.406 105.000 157.602 1.00 29.04 290 ILE A O 1
ATOM 1581 N N . SER A 1 291 ? 91.723 102.898 156.853 1.00 21.77 291 SER A N 1
ATOM 1582 C CA . SER A 1 291 ? 92.988 102.740 157.550 1.00 21.77 291 SER A CA 1
ATOM 1583 C C . SER A 1 291 ? 94.057 103.647 156.946 1.00 21.77 291 SER A C 1
ATOM 1584 O O . SER A 1 291 ? 93.977 104.064 155.787 1.00 21.77 291 SER A O 1
ATOM 1587 N N . ARG A 1 292 ? 95.069 103.956 157.760 1.00 24.17 292 ARG A N 1
ATOM 1588 C CA . ARG A 1 292 ? 96.139 104.841 157.311 1.00 24.17 292 ARG A CA 1
ATOM 1589 C C . ARG A 1 292 ? 96.975 104.204 156.208 1.00 24.17 292 ARG A C 1
ATOM 1590 O O . ARG A 1 292 ? 97.469 104.911 155.322 1.00 24.17 292 ARG A O 1
ATOM 1598 N N . GLU A 1 293 ? 97.145 102.880 156.244 1.00 25.52 293 GLU A N 1
ATOM 1599 C CA . GLU A 1 293 ? 97.911 102.202 155.204 1.00 25.52 293 GLU A CA 1
ATOM 1600 C C . GLU A 1 293 ? 97.224 102.318 153.850 1.00 25.52 293 GLU A C 1
ATOM 1601 O O . GLU A 1 293 ? 97.888 102.502 152.824 1.00 25.52 293 GLU A O 1
ATOM 1607 N N . ALA A 1 294 ? 95.893 102.216 153.829 1.00 19.38 294 ALA A N 1
ATOM 1608 C CA . ALA A 1 294 ? 95.156 102.386 152.582 1.00 19.38 294 ALA A CA 1
ATOM 1609 C C . ALA A 1 294 ? 95.323 103.794 152.028 1.00 19.38 294 ALA A C 1
ATOM 1610 O O . ALA A 1 294 ? 95.496 103.978 150.817 1.00 19.38 294 ALA A O 1
ATOM 1612 N N . LEU A 1 295 ? 95.275 104.803 152.900 1.00 16.71 295 LEU A N 1
ATOM 1613 C CA . LEU A 1 295 ? 95.458 106.180 152.453 1.00 16.71 295 LEU A CA 1
ATOM 1614 C C . LEU A 1 295 ? 96.867 106.407 151.922 1.00 16.71 295 LEU A C 1
ATOM 1615 O O . LEU A 1 295 ? 97.049 107.097 150.912 1.00 16.71 295 LEU A O 1
ATOM 1620 N N . LEU A 1 296 ? 97.875 105.838 152.587 1.00 11.97 296 LEU A N 1
ATOM 1621 C CA . LEU A 1 296 ? 99.243 105.961 152.093 1.00 11.97 296 LEU A CA 1
ATOM 1622 C C . LEU A 1 296 ? 99.408 105.266 150.748 1.00 11.97 296 LEU A C 1
ATOM 1623 O O . LEU A 1 296 ? 100.107 105.771 149.863 1.00 11.97 296 LEU A O 1
ATOM 1628 N N . PHE A 1 297 ? 98.774 104.103 150.578 1.00 14.72 297 PHE A N 1
ATOM 1629 C CA . PHE A 1 297 ? 98.816 103.407 149.295 1.00 14.72 297 PHE A CA 1
ATOM 1630 C C . PHE A 1 297 ? 98.176 104.242 148.194 1.00 14.72 297 PHE A C 1
ATOM 1631 O O . PHE A 1 297 ? 98.726 104.359 147.092 1.00 14.72 297 PHE A O 1
ATOM 1639 N N . ILE A 1 298 ? 97.019 104.843 148.483 1.00 14.42 298 ILE A N 1
ATOM 1640 C CA . ILE A 1 298 ? 96.339 105.682 147.498 1.00 14.42 298 ILE A CA 1
ATOM 1641 C C . ILE A 1 298 ? 97.199 106.887 147.137 1.00 14.42 298 ILE A C 1
ATOM 1642 O O . ILE A 1 298 ? 97.316 107.254 145.961 1.00 14.42 298 ILE A O 1
ATOM 1647 N N . ALA A 1 299 ? 97.814 107.519 148.140 1.00 26.16 299 ALA A N 1
ATOM 1648 C CA . ALA A 1 299 ? 98.659 108.680 147.880 1.00 26.16 299 ALA A CA 1
ATOM 1649 C C . ALA A 1 299 ? 99.886 108.308 147.059 1.00 26.16 299 ALA A C 1
ATOM 1650 O O . ALA A 1 299 ? 100.251 109.026 146.121 1.00 26.16 299 ALA A O 1
ATOM 1652 N N . CYS A 1 300 ? 100.534 107.189 147.389 1.00 8.46 300 CYS A N 1
ATOM 1653 C CA . CYS A 1 300 ? 101.742 106.791 146.678 1.00 8.46 300 CYS A CA 1
ATOM 1654 C C . CYS A 1 300 ? 101.448 106.242 145.291 1.00 8.46 300 CYS A C 1
ATOM 1655 O O . CYS A 1 300 ? 102.356 106.197 144.457 1.00 8.46 300 CYS A O 1
ATOM 1658 N N . MET A 1 301 ? 100.211 105.817 145.026 1.00 13.93 301 MET A N 1
ATOM 1659 C CA . MET A 1 301 ? 99.890 105.292 143.703 1.00 13.93 301 MET A CA 1
ATOM 1660 C C . MET A 1 301 ? 99.993 106.360 142.621 1.00 13.93 301 MET A C 1
ATOM 1661 O O . MET A 1 301 ? 100.257 106.033 141.459 1.00 13.93 301 MET A O 1
ATOM 1666 N N . PHE A 1 302 ? 99.796 107.630 142.974 1.00 10.68 302 PHE A N 1
ATOM 1667 C CA . PHE A 1 302 ? 99.828 108.729 142.016 1.00 10.68 302 PHE A CA 1
ATOM 1668 C C . PHE A 1 302 ? 101.043 109.631 142.216 1.00 10.68 302 PHE A C 1
ATOM 1669 O O . PHE A 1 302 ? 100.980 110.833 141.950 1.00 10.68 302 PHE A O 1
ATOM 1677 N N . LEU A 1 303 ? 102.149 109.067 142.681 1.00 4.36 303 LEU A N 1
ATOM 1678 C CA . LEU A 1 303 ? 103.394 109.792 142.885 1.00 4.36 303 LEU A CA 1
ATOM 1679 C C . LEU A 1 303 ? 104.476 109.192 141.990 1.00 4.36 303 LEU A C 1
ATOM 1680 O O . LEU A 1 303 ? 104.207 108.345 141.136 1.00 4.36 303 LEU A O 1
ATOM 1685 N N . ARG A 1 304 ? 105.706 109.652 142.181 1.00 4.27 304 ARG A N 1
ATOM 1686 C CA . ARG A 1 304 ? 106.872 109.060 141.549 1.00 4.27 304 ARG A CA 1
ATOM 1687 C C . ARG A 1 304 ? 107.670 108.289 142.591 1.00 4.27 304 ARG A C 1
ATOM 1688 O O . ARG A 1 304 ? 107.454 108.433 143.797 1.00 4.27 304 ARG A O 1
ATOM 1696 N N . LYS A 1 305 ? 108.595 107.453 142.113 1.00 10.59 305 LYS A N 1
ATOM 1697 C CA . LYS A 1 305 ? 109.240 106.489 142.999 1.00 10.59 305 LYS A CA 1
ATOM 1698 C C . LYS A 1 305 ? 110.118 107.159 144.049 1.00 10.59 305 LYS A C 1
ATOM 1699 O O . LYS A 1 305 ? 110.268 106.625 145.152 1.00 10.59 305 LYS A O 1
ATOM 1705 N N . SER A 1 306 ? 110.710 108.311 143.732 1.00 4.36 306 SER A N 1
ATOM 1706 C CA . SER A 1 306 ? 111.559 108.990 144.707 1.00 4.36 306 SER A CA 1
ATOM 1707 C C . SER A 1 306 ? 110.733 109.567 145.852 1.00 4.36 306 SER A C 1
ATOM 1708 O O . SER A 1 306 ? 111.061 109.371 147.030 1.00 4.36 306 SER A O 1
ATOM 1711 N N . ASP A 1 307 ? 109.652 110.280 145.524 1.00 15.82 307 ASP A N 1
ATOM 1712 C CA . ASP A 1 307 ? 108.793 110.846 146.559 1.00 15.82 307 ASP A CA 1
ATOM 1713 C C . ASP A 1 307 ? 108.112 109.752 147.370 1.00 15.82 307 ASP A C 1
ATOM 1714 O O . ASP A 1 307 ? 107.965 109.877 148.591 1.00 15.82 307 ASP A O 1
ATOM 1719 N N . ALA A 1 308 ? 107.682 108.676 146.706 1.00 2.39 308 ALA A N 1
ATOM 1720 C CA . ALA A 1 308 ? 107.078 107.558 147.421 1.00 2.39 308 ALA A CA 1
ATOM 1721 C C . ALA A 1 308 ? 108.074 106.916 148.374 1.00 2.39 308 ALA A C 1
ATOM 1722 O O . ALA A 1 308 ? 107.720 106.561 149.505 1.00 2.39 308 ALA A O 1
ATOM 1724 N N . ALA A 1 309 ? 109.326 106.762 147.937 1.00 1.72 309 ALA A N 1
ATOM 1725 C CA . ALA A 1 309 ? 110.354 106.210 148.812 1.00 1.72 309 ALA A CA 1
ATOM 1726 C C . ALA A 1 309 ? 110.601 107.113 150.013 1.00 1.72 309 ALA A C 1
ATOM 1727 O O . ALA A 1 309 ? 110.734 106.629 151.144 1.00 1.72 309 ALA A O 1
ATOM 1729 N N . TYR A 1 310 ? 110.658 108.430 149.791 1.00 4.36 310 TYR A N 1
ATOM 1730 C CA . TYR A 1 310 ? 110.876 109.349 150.905 1.00 4.36 310 TYR A CA 1
ATOM 1731 C C . TYR A 1 310 ? 109.719 109.305 151.897 1.00 4.36 310 TYR A C 1
ATOM 1732 O O . TYR A 1 310 ? 109.935 109.297 153.116 1.00 4.36 310 TYR A O 1
ATOM 1741 N N . PHE A 1 311 ? 108.483 109.273 151.395 1.00 4.14 311 PHE A N 1
ATOM 1742 C CA . PHE A 1 311 ? 107.329 109.249 152.287 1.00 4.14 311 PHE A CA 1
ATOM 1743 C C . PHE A 1 311 ? 107.232 107.927 153.038 1.00 4.14 311 PHE A C 1
ATOM 1744 O O . PHE A 1 311 ? 106.815 107.899 154.201 1.00 4.14 311 PHE A O 1
ATOM 1752 N N . THR A 1 312 ? 107.609 106.821 152.393 1.00 3.81 312 THR A N 1
ATOM 1753 C CA . THR A 1 312 ? 107.607 105.536 153.082 1.00 3.81 312 THR A CA 1
ATOM 1754 C C . THR A 1 312 ? 108.697 105.478 154.144 1.00 3.81 312 THR A C 1
ATOM 1755 O O . THR A 1 312 ? 108.500 104.885 155.210 1.00 3.81 312 THR A O 1
ATOM 1759 N N . LYS A 1 313 ? 109.857 106.080 153.869 1.00 15.49 313 LYS A N 1
ATOM 1760 C CA . LYS A 1 313 ? 110.919 106.116 154.870 1.00 15.49 313 LYS A CA 1
ATOM 1761 C C . LYS A 1 313 ? 110.536 106.998 156.051 1.00 15.49 313 LYS A C 1
ATOM 1762 O O . LYS A 1 313 ? 110.861 106.679 157.200 1.00 15.49 313 LYS A O 1
ATOM 1768 N N . LYS A 1 314 ? 109.848 108.111 155.792 1.00 17.55 314 LYS A N 1
ATOM 1769 C CA . LYS A 1 314 ? 109.405 108.987 156.869 1.00 17.55 314 LYS A CA 1
ATOM 1770 C C . LYS A 1 314 ? 108.125 108.504 157.540 1.00 17.55 314 LYS A C 1
ATOM 1771 O O . LYS A 1 314 ? 107.731 109.074 158.563 1.00 17.55 314 LYS A O 1
ATOM 1777 N N . TRP A 1 315 ? 107.471 107.474 156.996 1.00 20.66 315 TRP A N 1
ATOM 1778 C CA . TRP A 1 315 ? 106.230 106.983 157.587 1.00 20.66 315 TRP A CA 1
ATOM 1779 C C . TRP A 1 315 ? 106.462 106.431 158.987 1.00 20.66 315 TRP A C 1
ATOM 1780 O O . TRP A 1 315 ? 105.670 106.686 159.902 1.00 20.66 315 TRP A O 1
ATOM 1791 N N . THR A 1 316 ? 107.539 105.674 159.174 1.00 23.99 316 THR A N 1
ATOM 1792 C CA . THR A 1 316 ? 107.881 105.102 160.468 1.00 23.99 316 THR A CA 1
ATOM 1793 C C . THR A 1 316 ? 109.346 105.380 160.761 1.00 23.99 316 THR A C 1
ATOM 1794 O O . THR A 1 316 ? 110.201 105.191 159.890 1.00 23.99 316 THR A O 1
ATOM 1798 N N . GLY A 1 317 ? 109.632 105.826 161.981 1.00 42.64 317 GLY A N 1
ATOM 1799 C CA . GLY A 1 317 ? 111.005 106.025 162.402 1.00 42.64 317 GLY A CA 1
ATOM 1800 C C . GLY A 1 317 ? 111.751 104.711 162.499 1.00 42.64 317 GLY A C 1
ATOM 1801 O O . GLY A 1 317 ? 112.724 104.488 161.771 1.00 42.64 317 GLY A O 1
ATOM 1802 N N . MET A 1 318 ? 111.285 103.839 163.392 1.00 58.89 318 MET A N 1
ATOM 1803 C CA . MET A 1 318 ? 111.792 102.471 163.581 1.00 58.89 318 MET A CA 1
ATOM 1804 C C . MET A 1 318 ? 113.277 102.607 163.928 1.00 58.89 318 MET A C 1
ATOM 1805 O O . MET A 1 318 ? 113.598 103.228 164.954 1.00 58.89 318 MET A O 1
ATOM 1810 N N . LYS A 1 319 ? 114.206 102.069 163.129 1.00 65.05 319 LYS A N 1
ATOM 1811 C CA . LYS A 1 319 ? 115.635 102.167 163.402 1.00 65.05 319 LYS A CA 1
ATOM 1812 C C . LYS A 1 319 ? 116.417 102.577 162.159 1.00 65.05 319 LYS A C 1
ATOM 1813 O O . LYS A 1 319 ? 117.646 102.448 162.139 1.00 65.05 319 LYS A O 1
ATOM 1819 N N . LYS A 1 320 ? 115.725 103.046 161.119 1.00 68.38 320 LYS A N 1
ATOM 1820 C CA . LYS A 1 320 ? 116.291 103.459 159.836 1.00 68.38 320 LYS A CA 1
ATOM 1821 C C . LYS A 1 320 ? 117.029 102.332 159.120 1.00 68.38 320 LYS A C 1
ATOM 1822 O O . LYS A 1 320 ? 117.745 102.588 158.144 1.00 68.38 320 LYS A O 1
ATOM 1828 N N . ALA A 1 321 ? 116.869 101.093 159.572 1.00 74.15 321 ALA A N 1
ATOM 1829 C CA . ALA A 1 321 ? 117.514 99.937 158.969 1.00 74.15 321 ALA A CA 1
ATOM 1830 C C . ALA A 1 321 ? 116.583 99.349 157.908 1.00 74.15 321 ALA A C 1
ATOM 1831 O O . ALA A 1 321 ? 115.644 100.012 157.460 1.00 74.15 321 ALA A O 1
ATOM 1833 N N . GLU A 1 322 ? 116.862 98.124 157.466 1.00 68.39 322 GLU A N 1
ATOM 1834 C CA . GLU A 1 322 ? 115.976 97.414 156.550 1.00 68.39 322 GLU A CA 1
ATOM 1835 C C . GLU A 1 322 ? 114.568 97.339 157.119 1.00 68.39 322 GLU A C 1
ATOM 1836 O O . GLU A 1 322 ? 114.334 96.693 158.144 1.00 68.39 322 GLU A O 1
ATOM 1842 N N . GLY A 1 323 ? 113.628 98.004 156.451 1.00 51.25 323 GLY A N 1
ATOM 1843 C CA . GLY A 1 323 ? 112.270 98.040 156.950 1.00 51.25 323 GLY A CA 1
ATOM 1844 C C . GLY A 1 323 ? 111.522 96.758 156.662 1.00 51.25 323 GLY A C 1
ATOM 1845 O O . GLY A 1 323 ? 111.062 96.539 155.537 1.00 51.25 323 GLY A O 1
ATOM 1846 N N . VAL A 1 324 ? 111.368 95.930 157.700 1.00 55.04 324 VAL A N 1
ATOM 1847 C CA . VAL A 1 324 ? 110.738 94.613 157.633 1.00 55.04 324 VAL A CA 1
ATOM 1848 C C . VAL A 1 324 ? 111.274 93.836 156.436 1.00 55.04 324 VAL A C 1
ATOM 1849 O O . VAL A 1 324 ? 110.524 93.509 155.509 1.00 55.04 324 VAL A O 1
ATOM 1853 N N . PHE A 1 325 ? 112.583 93.566 156.443 1.00 66.83 3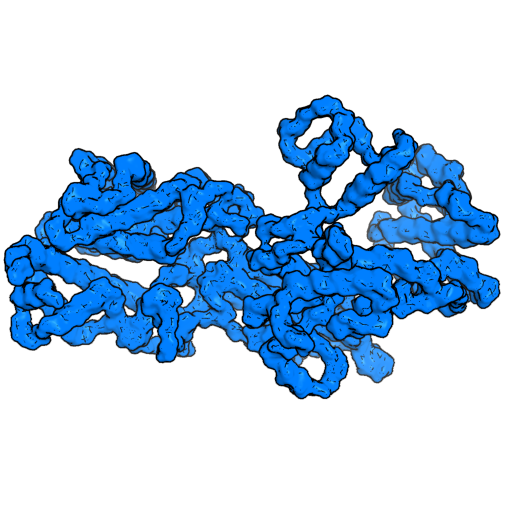25 PHE A N 1
ATOM 1854 C CA . PHE A 1 325 ? 113.271 92.838 155.373 1.00 66.83 325 PHE A CA 1
ATOM 1855 C C . PHE A 1 325 ? 113.141 93.541 154.022 1.00 66.83 325 PHE A C 1
ATOM 1856 O O . PHE A 1 325 ? 113.162 92.891 152.974 1.00 66.83 325 PHE A O 1
ATOM 1864 N N . LYS A 1 326 ? 113.015 94.873 154.048 1.00 58.69 326 LYS A N 1
ATOM 1865 C CA . LYS A 1 326 ? 112.873 95.698 152.843 1.00 58.69 326 LYS A CA 1
ATOM 1866 C C . LYS A 1 326 ? 111.703 95.229 151.982 1.00 58.69 326 LYS A C 1
ATOM 1867 O O . LYS A 1 326 ? 111.772 95.212 150.751 1.00 58.69 326 LYS A O 1
ATOM 1873 N N . SER A 1 327 ? 110.618 94.838 152.636 1.00 40.81 327 SER A N 1
ATOM 1874 C CA . SER A 1 327 ? 109.449 94.309 151.947 1.00 40.81 327 SER A CA 1
ATOM 1875 C C . SER A 1 327 ? 108.163 95.042 152.287 1.00 40.81 327 SER A C 1
ATOM 1876 O O . SER A 1 327 ? 107.332 95.256 151.401 1.00 40.81 327 SER A O 1
ATOM 1879 N N . THR A 1 328 ? 107.967 95.430 153.549 1.00 34.03 328 THR A N 1
ATOM 1880 C CA . THR A 1 328 ? 106.824 96.272 153.883 1.00 34.03 328 THR A CA 1
ATOM 1881 C C . THR A 1 328 ? 107.007 97.679 153.330 1.00 34.03 328 THR A C 1
ATOM 1882 O O . THR A 1 328 ? 106.052 98.287 152.831 1.00 34.03 328 THR A O 1
ATOM 1886 N N . GLN A 1 329 ? 108.231 98.208 153.397 1.00 37.44 329 GLN A N 1
ATOM 1887 C CA . GLN A 1 329 ? 108.508 99.515 152.812 1.00 37.44 329 GLN A CA 1
ATOM 1888 C C . GLN A 1 329 ? 108.398 99.483 151.294 1.00 37.44 329 GLN A C 1
ATOM 1889 O O . GLN A 1 329 ? 108.044 100.495 150.679 1.00 37.44 329 GLN A O 1
ATOM 1895 N N . SER A 1 330 ? 108.695 98.344 150.675 1.00 20.31 330 SER A N 1
ATOM 1896 C CA . SER A 1 330 ? 108.567 98.201 149.232 1.00 20.31 330 SER A CA 1
ATOM 1897 C C . SER A 1 330 ? 107.161 97.811 148.798 1.00 20.31 330 SER A C 1
ATOM 1898 O O . SER A 1 330 ? 106.924 97.665 147.596 1.00 20.31 330 SER A O 1
ATOM 1901 N N . PHE A 1 331 ? 106.233 97.625 149.739 1.00 8.22 331 PHE A N 1
ATOM 1902 C CA . PHE A 1 331 ? 104.860 97.287 149.375 1.00 8.22 331 PHE A CA 1
ATOM 1903 C C . PHE A 1 331 ? 104.187 98.434 148.631 1.00 8.22 331 PHE A C 1
ATOM 1904 O O . PHE A 1 331 ? 103.411 98.205 147.696 1.00 8.22 331 PHE A O 1
ATOM 1912 N N . PHE A 1 332 ? 104.478 99.671 149.022 1.00 6.96 332 PHE A N 1
ATOM 1913 C CA . PHE A 1 332 ? 103.830 100.844 148.452 1.00 6.96 332 PHE A CA 1
ATOM 1914 C C . PHE A 1 332 ? 104.540 101.392 147.220 1.00 6.96 332 PHE A C 1
ATOM 1915 O O . PHE A 1 332 ? 104.066 102.375 146.644 1.00 6.96 332 PHE A O 1
ATOM 1923 N N . THR A 1 333 ? 105.655 100.793 146.799 1.00 15.25 333 THR A N 1
ATOM 1924 C CA . THR A 1 333 ? 106.459 101.341 145.713 1.00 15.25 333 THR A CA 1
ATOM 1925 C C . THR A 1 333 ? 106.433 100.491 144.445 1.00 15.25 333 THR A C 1
ATOM 1926 O O . THR A 1 333 ? 107.189 100.778 143.511 1.00 15.25 333 THR A O 1
ATOM 1930 N N . ASP A 1 334 ? 105.601 99.448 144.385 1.00 22.49 334 ASP A N 1
ATOM 1931 C CA . ASP A 1 334 ? 105.370 98.787 143.102 1.00 22.49 334 ASP A CA 1
ATOM 1932 C C . ASP A 1 334 ? 104.557 99.673 142.170 1.00 22.49 334 ASP A C 1
ATOM 1933 O O . ASP A 1 334 ? 104.714 99.602 140.947 1.00 22.49 334 ASP A O 1
ATOM 1938 N N . ASN A 1 335 ? 103.691 100.508 142.736 1.00 18.99 335 ASN A N 1
ATOM 1939 C CA . ASN A 1 335 ? 103.096 101.644 142.046 1.00 18.99 335 ASN A CA 1
ATOM 1940 C C . ASN A 1 335 ? 104.113 102.777 142.058 1.00 18.99 335 ASN A C 1
ATOM 1941 O O . ASN A 1 335 ? 105.309 102.517 142.234 1.00 18.99 335 ASN A O 1
ATOM 1946 N N . ALA A 1 336 ? 103.669 104.019 141.834 1.00 10.17 336 ALA A N 1
ATOM 1947 C CA . ALA A 1 336 ? 104.566 105.172 141.889 1.00 10.17 336 ALA A CA 1
ATOM 1948 C C . ALA A 1 336 ? 105.653 105.090 140.827 1.00 10.17 336 ALA A C 1
ATOM 1949 O O . ALA A 1 336 ? 106.794 104.733 141.134 1.00 10.17 336 ALA A O 1
ATOM 1951 N N . LEU A 1 337 ? 105.272 105.370 139.576 1.00 7.18 337 LEU A N 1
ATOM 1952 C CA . LEU A 1 337 ? 106.074 105.224 138.362 1.00 7.18 337 LEU A CA 1
ATOM 1953 C C . LEU A 1 337 ? 107.560 105.516 138.547 1.00 7.18 337 LEU A C 1
ATOM 1954 O O . LEU A 1 337 ? 107.944 106.497 139.192 1.00 7.18 337 LEU A O 1
ATOM 1959 N N . LYS A 1 338 ? 108.392 104.652 137.960 1.00 4.36 338 LYS A N 1
ATOM 1960 C CA . LYS A 1 338 ? 109.785 104.481 138.355 1.00 4.36 338 LYS A CA 1
ATOM 1961 C C . LYS A 1 338 ? 110.664 105.693 138.068 1.00 4.36 338 LYS A C 1
ATOM 1962 O O . LYS A 1 338 ? 111.703 105.843 138.720 1.00 4.36 338 LYS A O 1
ATOM 1968 N N . GLU A 1 339 ? 110.273 106.552 137.119 1.00 37.11 339 GLU A N 1
ATOM 1969 C CA . GLU A 1 339 ? 111.138 107.556 136.492 1.00 37.11 339 GLU A CA 1
ATOM 1970 C C . GLU A 1 339 ? 112.264 106.878 135.719 1.00 37.11 339 GLU A C 1
ATOM 1971 O O . GLU A 1 339 ? 112.513 105.680 135.891 1.00 37.11 339 GLU A O 1
ATOM 1977 N N . SER A 1 340 ? 112.935 107.631 134.847 1.00 6.23 340 SER A N 1
ATOM 1978 C CA . SER A 1 340 ? 113.922 107.095 133.909 1.00 6.23 340 SER A CA 1
ATOM 1979 C C . SER A 1 340 ? 113.333 106.001 133.023 1.00 6.23 340 SER A C 1
ATOM 1980 O O . SER A 1 340 ? 114.068 105.175 132.475 1.00 6.23 340 SER A O 1
ATOM 1983 N N . LYS A 1 341 ? 112.010 105.984 132.885 1.00 4.36 341 LYS A N 1
ATOM 1984 C CA . LYS A 1 341 ? 111.294 105.048 132.034 1.00 4.36 341 LYS A CA 1
ATOM 1985 C C . LYS A 1 341 ? 110.431 105.851 131.076 1.00 4.36 341 LYS A C 1
ATOM 1986 O O . LYS A 1 341 ? 109.703 106.752 131.503 1.00 4.36 341 LYS A O 1
ATOM 1992 N N . SER A 1 342 ? 110.518 105.529 129.790 1.00 4.36 342 SER A N 1
ATOM 1993 C CA . SER A 1 342 ? 109.875 106.344 128.771 1.00 4.36 342 SER A CA 1
ATOM 1994 C C . SER A 1 342 ? 108.359 106.262 128.878 1.00 4.36 342 SER A C 1
ATOM 1995 O O . SER A 1 342 ? 107.793 105.197 129.131 1.00 4.36 342 SER A O 1
ATOM 1998 N N . ILE A 1 343 ? 107.705 107.407 128.688 1.00 4.36 343 ILE A N 1
ATOM 1999 C CA . ILE A 1 343 ? 106.252 107.490 128.638 1.00 4.36 343 ILE A CA 1
ATOM 2000 C C . ILE A 1 343 ? 105.741 107.779 127.239 1.00 4.36 343 ILE A C 1
ATOM 2001 O O . ILE A 1 343 ? 104.522 107.876 127.044 1.00 4.36 343 ILE A O 1
ATOM 2006 N N . LEU A 1 344 ? 106.631 107.915 126.258 1.00 4.36 344 LEU A N 1
ATOM 2007 C CA . LEU A 1 344 ? 106.256 108.192 124.873 1.00 4.36 344 LEU A CA 1
ATOM 2008 C C . LEU A 1 344 ? 106.354 106.949 124.001 1.00 4.36 344 LEU A C 1
ATOM 2009 O O . LEU A 1 344 ? 106.742 107.032 122.833 1.00 4.36 344 LEU A O 1
ATOM 2014 N N . THR A 1 345 ? 106.021 105.778 124.548 1.00 6.53 345 THR A N 1
ATOM 2015 C CA . THR A 1 345 ? 106.036 104.561 123.744 1.00 6.53 345 THR A CA 1
ATOM 2016 C C . THR A 1 345 ? 104.899 104.540 122.732 1.00 6.53 345 THR A C 1
ATOM 2017 O O . THR A 1 345 ? 105.060 104.000 121.632 1.00 6.53 345 THR A O 1
ATOM 2021 N N . LEU A 1 346 ? 103.752 105.118 123.079 1.00 26.95 346 LEU A N 1
ATOM 2022 C CA . LEU A 1 346 ? 102.574 105.132 122.219 1.00 26.95 346 LEU A CA 1
ATOM 2023 C C . LEU A 1 346 ? 102.269 106.544 121.728 1.00 26.95 346 LEU A C 1
ATOM 2024 O O . LEU A 1 346 ? 101.109 106.941 121.615 1.00 26.95 346 LEU A O 1
ATOM 2029 N N . ASN A 1 347 ? 103.313 107.318 121.428 1.00 6.04 347 ASN A N 1
ATOM 2030 C CA . ASN A 1 347 ? 103.125 108.733 121.125 1.00 6.04 347 ASN A CA 1
ATOM 2031 C C . ASN A 1 347 ? 102.538 108.957 119.737 1.00 6.04 347 ASN A C 1
ATOM 2032 O O . ASN A 1 347 ? 101.761 109.899 119.541 1.00 6.04 347 ASN A O 1
ATOM 2037 N N . ALA A 1 348 ? 102.914 108.125 118.765 1.00 22.51 348 ALA A N 1
ATOM 2038 C CA . ALA A 1 348 ? 102.530 108.200 117.355 1.00 22.51 348 ALA A CA 1
ATOM 2039 C C . ALA A 1 348 ? 103.070 109.439 116.651 1.00 22.51 348 ALA A C 1
ATOM 2040 O O . ALA A 1 348 ? 102.761 109.644 115.474 1.00 22.51 348 ALA A O 1
ATOM 2042 N N . ASP A 1 349 ? 103.856 110.275 117.327 1.00 4.36 349 ASP A N 1
ATOM 2043 C CA . ASP A 1 349 ? 104.592 111.356 116.688 1.00 4.36 349 ASP A CA 1
ATOM 2044 C C . ASP A 1 349 ? 106.091 111.118 116.672 1.00 4.36 349 ASP A C 1
ATOM 2045 O O . ASP A 1 349 ? 106.770 111.603 115.767 1.00 4.36 349 ASP A O 1
ATOM 2050 N N . LEU A 1 350 ? 106.618 110.394 117.659 1.00 4.36 350 LEU A N 1
ATOM 2051 C CA . LEU A 1 350 ? 107.977 109.879 117.575 1.00 4.36 350 LEU A CA 1
ATOM 2052 C C . LEU A 1 350 ? 108.074 108.720 116.594 1.00 4.36 350 LEU A C 1
ATOM 2053 O O . LEU A 1 350 ? 109.169 108.415 116.113 1.00 4.36 350 LEU A O 1
ATOM 2058 N N . TYR A 1 351 ? 106.945 108.074 116.295 1.00 4.82 351 TYR A N 1
ATOM 2059 C CA . TYR A 1 351 ? 106.905 107.014 115.293 1.00 4.82 351 TYR A CA 1
ATOM 2060 C C . TYR A 1 351 ? 107.318 107.541 113.922 1.00 4.82 351 TYR A C 1
ATOM 2061 O O . TYR A 1 351 ? 108.172 106.955 113.244 1.00 4.82 351 TYR A O 1
ATOM 2070 N N . LYS A 1 352 ? 106.735 108.669 113.510 1.00 4.36 352 LYS A N 1
ATOM 2071 C CA . LYS A 1 352 ? 107.087 109.265 112.227 1.00 4.36 352 LYS A CA 1
ATOM 2072 C C . LYS A 1 352 ? 108.505 109.818 112.233 1.00 4.36 352 LYS A C 1
ATOM 2073 O O . LYS A 1 352 ? 109.185 109.785 111.202 1.00 4.36 352 LYS A O 1
ATOM 2079 N N . TYR A 1 353 ? 108.967 110.322 113.378 1.00 4.36 353 TYR A N 1
ATOM 2080 C CA . TYR A 1 353 ? 110.352 110.769 113.489 1.00 4.36 353 TYR A CA 1
ATOM 2081 C C . TYR A 1 353 ? 111.320 109.611 113.281 1.00 4.36 353 TYR A C 1
ATOM 2082 O O . TYR A 1 353 ? 112.326 109.749 112.573 1.00 4.36 353 TYR A O 1
ATOM 2091 N N . ARG A 1 354 ? 111.023 108.453 113.876 1.00 4.36 354 ARG A N 1
ATOM 2092 C CA . ARG A 1 354 ? 111.866 107.279 113.680 1.00 4.36 354 ARG A CA 1
ATOM 2093 C C . ARG A 1 354 ? 111.814 106.793 112.237 1.00 4.36 354 ARG A C 1
ATOM 2094 O O . ARG A 1 354 ? 112.835 106.366 111.685 1.00 4.36 354 ARG A O 1
ATOM 2102 N N . GLN A 1 355 ? 110.634 106.846 111.611 1.00 4.36 355 GLN A N 1
ATOM 2103 C CA . GLN A 1 355 ? 110.530 106.478 110.201 1.00 4.36 355 GLN A CA 1
ATOM 2104 C C . GLN A 1 355 ? 111.386 107.386 109.324 1.00 4.36 355 GLN A C 1
ATOM 2105 O O . GLN A 1 355 ? 112.094 106.911 108.426 1.00 4.36 355 GLN A O 1
ATOM 2111 N N . ILE A 1 356 ? 111.334 108.695 109.574 1.00 2.56 356 ILE A N 1
ATOM 2112 C CA . ILE A 1 356 ? 112.114 109.645 108.786 1.00 2.56 356 ILE A CA 1
ATOM 2113 C C . ILE A 1 356 ? 113.607 109.423 109.001 1.00 2.56 356 ILE A C 1
ATOM 2114 O O . ILE A 1 356 ? 114.399 109.485 108.053 1.00 2.56 356 ILE A O 1
ATOM 2119 N N . LEU A 1 357 ? 114.014 109.156 110.245 1.00 2.22 357 LEU A N 1
ATOM 2120 C CA . LEU A 1 357 ? 115.418 108.859 110.517 1.00 2.22 357 LEU A CA 1
ATOM 2121 C C . LEU A 1 357 ? 115.874 107.609 109.776 1.00 2.22 357 LEU A C 1
ATOM 2122 O O . LEU A 1 357 ? 116.966 107.584 109.192 1.00 2.22 357 LEU A O 1
ATOM 2127 N N . GLY A 1 358 ? 115.048 106.561 109.786 1.00 4.36 358 GLY A N 1
ATOM 2128 C CA . GLY A 1 358 ? 115.411 105.340 109.087 1.00 4.36 358 GLY A CA 1
ATOM 2129 C C . GLY A 1 358 ? 115.513 105.534 107.588 1.00 4.36 358 GLY A C 1
ATOM 2130 O O . GLY A 1 358 ? 116.375 104.944 106.934 1.00 4.36 358 GLY A O 1
ATOM 2131 N N . VAL A 1 359 ? 114.627 106.353 107.021 1.00 2.08 359 VAL A N 1
ATOM 2132 C CA . VAL A 1 359 ? 114.711 106.661 105.596 1.00 2.08 359 VAL A CA 1
ATOM 2133 C C . VAL A 1 359 ? 115.988 107.437 105.293 1.00 2.08 359 VAL A C 1
ATOM 2134 O O . VAL A 1 359 ? 116.706 107.134 104.334 1.00 2.08 359 VAL A O 1
ATOM 2138 N N . LEU A 1 360 ? 116.302 108.438 106.118 1.00 4.36 360 LEU A N 1
ATOM 2139 C CA . LEU A 1 360 ? 117.459 109.287 105.862 1.00 4.36 360 LEU A CA 1
ATOM 2140 C C . LEU A 1 360 ? 118.781 108.588 106.146 1.00 4.36 360 LEU A C 1
ATOM 2141 O O . LEU A 1 360 ? 119.829 109.083 105.720 1.00 4.36 360 LEU A O 1
ATOM 2146 N N . SER A 1 361 ? 118.765 107.459 106.854 1.00 3.18 361 SER A N 1
ATOM 2147 C CA . SER A 1 361 ? 119.996 106.752 107.188 1.00 3.18 361 SER A CA 1
ATOM 2148 C C . SER A 1 361 ? 120.549 105.909 106.037 1.00 3.18 361 SER A C 1
ATOM 2149 O O . SER A 1 361 ? 121.409 105.055 106.282 1.00 3.18 361 SER A O 1
ATOM 2152 N N . THR A 1 362 ? 120.092 106.113 104.803 1.00 2.59 362 THR A N 1
ATOM 2153 C CA . THR A 1 362 ? 120.541 105.329 103.663 1.00 2.59 362 THR A CA 1
ATOM 2154 C C . THR A 1 362 ? 120.885 106.250 102.500 1.00 2.59 362 THR A C 1
ATOM 2155 O O . THR A 1 362 ? 120.413 107.386 102.417 1.00 2.59 362 THR A O 1
ATOM 2159 N N . MET A 1 363 ? 121.721 105.738 101.593 1.00 0.77 363 MET A N 1
ATOM 2160 C CA . MET A 1 363 ? 122.189 106.469 100.418 1.00 0.77 363 MET A CA 1
ATOM 2161 C C . MET A 1 363 ? 121.262 106.214 99.235 1.00 0.77 363 MET A C 1
ATOM 2162 O O . MET A 1 363 ? 120.933 105.057 98.957 1.00 0.77 363 MET A O 1
ATOM 2167 N N . PRO A 1 364 ? 120.813 107.250 98.529 1.00 0.06 364 PRO A N 1
ATOM 2168 C CA . PRO A 1 364 ? 119.930 107.028 97.380 1.00 0.06 364 PRO A CA 1
ATOM 2169 C C . PRO A 1 364 ? 120.662 106.366 96.225 1.00 0.06 364 PRO A C 1
ATOM 2170 O O . PRO A 1 364 ? 121.875 106.507 96.061 1.00 0.06 364 PRO A O 1
ATOM 2174 N N . ALA A 1 365 ? 119.901 105.639 95.415 1.00 0.30 365 ALA A N 1
ATOM 2175 C CA . ALA A 1 365 ? 120.412 104.996 94.208 1.00 0.30 365 ALA A CA 1
ATOM 2176 C C . ALA A 1 365 ? 119.724 105.655 93.016 1.00 0.30 365 ALA A C 1
ATOM 2177 O O . ALA A 1 365 ? 118.693 105.182 92.535 1.00 0.30 365 ALA A O 1
ATOM 2179 N N . MET A 1 366 ? 120.302 106.755 92.545 1.00 1.91 366 MET A N 1
ATOM 2180 C CA . MET A 1 366 ? 119.740 107.498 91.431 1.00 1.91 366 MET A CA 1
ATOM 2181 C C . MET A 1 366 ? 120.042 106.797 90.109 1.00 1.91 366 MET A C 1
ATOM 2182 O O . MET A 1 366 ? 121.019 106.057 89.975 1.00 1.91 366 MET A O 1
ATOM 2187 N N . LYS A 1 367 ? 119.184 107.045 89.123 1.00 20.51 367 LYS A N 1
ATOM 2188 C CA . LYS A 1 367 ? 119.226 106.354 87.839 1.00 20.51 367 LYS A CA 1
ATOM 2189 C C . LYS A 1 367 ? 119.715 107.265 86.716 1.00 20.51 367 LYS A C 1
ATOM 2190 O O . LYS A 1 367 ? 119.215 107.216 85.592 1.00 20.51 367 LYS A O 1
ATOM 2196 N N . THR A 1 368 ? 120.697 108.108 87.013 1.00 4.36 368 THR A N 1
ATOM 2197 C CA . THR A 1 368 ? 121.299 108.978 86.014 1.00 4.36 368 THR A CA 1
ATOM 2198 C C . THR A 1 368 ? 122.485 108.270 85.372 1.00 4.36 368 THR A C 1
ATOM 2199 O O . THR A 1 368 ? 123.292 107.641 86.061 1.00 4.36 368 THR A O 1
ATOM 2203 N N . ASP A 1 369 ? 122.574 108.365 84.042 1.00 44.88 369 ASP A N 1
ATOM 2204 C CA . ASP A 1 369 ? 123.623 107.660 83.310 1.00 44.88 369 ASP A CA 1
ATOM 2205 C C . ASP A 1 369 ? 125.010 108.161 83.693 1.00 44.88 369 ASP A C 1
ATOM 2206 O O . ASP A 1 369 ? 125.952 107.369 83.813 1.00 44.88 369 ASP A O 1
ATOM 2211 N N . SER A 1 370 ? 125.157 109.467 83.889 1.00 8.22 370 SER A N 1
ATOM 2212 C CA . SER A 1 370 ? 126.453 110.054 84.202 1.00 8.22 370 SER A CA 1
ATOM 2213 C C . SER A 1 370 ? 126.868 109.860 85.655 1.00 8.22 370 SER A C 1
ATOM 2214 O O . SER A 1 370 ? 127.985 110.244 86.017 1.00 8.22 370 SER A O 1
ATOM 2217 N N . LEU A 1 371 ? 126.008 109.286 86.493 1.00 4.36 371 LEU A N 1
ATOM 2218 C CA . LEU A 1 371 ? 126.344 108.976 87.876 1.00 4.36 371 LEU A CA 1
ATOM 2219 C C . LEU A 1 371 ? 126.790 107.532 88.059 1.00 4.36 371 LEU A C 1
ATOM 2220 O O . LEU A 1 371 ? 126.949 107.084 89.197 1.00 4.36 371 LEU A O 1
ATOM 2225 N N . LYS A 1 372 ? 126.977 106.794 86.965 1.00 4.36 372 LYS A N 1
ATOM 2226 C CA . LYS A 1 372 ? 127.399 105.398 87.065 1.00 4.36 372 LYS A CA 1
ATOM 2227 C C . LYS A 1 372 ? 128.746 105.185 87.755 1.00 4.36 372 LYS A C 1
ATOM 2228 O O . LYS A 1 372 ? 128.859 104.202 88.508 1.00 4.36 372 LYS A O 1
ATOM 2234 N N . PRO A 1 373 ? 129.798 105.992 87.525 1.00 3.75 373 PRO A N 1
ATOM 2235 C CA . PRO A 1 373 ? 131.055 105.748 88.261 1.00 3.75 373 PRO A CA 1
ATOM 2236 C C . PRO A 1 373 ? 130.915 105.814 89.773 1.00 3.75 373 PRO A C 1
ATOM 2237 O O . PRO A 1 373 ? 131.592 105.053 90.479 1.00 3.75 373 PRO A O 1
ATOM 2241 N N . PHE A 1 374 ? 130.053 106.698 90.286 1.00 10.46 374 PHE A N 1
ATOM 2242 C CA . PHE A 1 374 ? 129.809 106.762 91.725 1.00 10.46 374 PHE A CA 1
ATOM 2243 C C . PHE A 1 374 ? 129.361 105.410 92.261 1.00 10.46 374 PHE A C 1
ATOM 2244 O O . PHE A 1 374 ? 129.935 104.880 93.219 1.00 10.46 374 PHE A O 1
ATOM 2252 N N . TYR A 1 375 ? 128.348 104.824 91.629 1.00 4.36 375 TYR A N 1
ATOM 2253 C CA . TYR A 1 375 ? 127.794 103.574 92.124 1.00 4.36 375 TYR A CA 1
ATOM 2254 C C . TYR A 1 375 ? 128.692 102.386 91.818 1.00 4.36 375 TYR A C 1
ATOM 2255 O O . TYR A 1 375 ? 128.684 101.410 92.572 1.00 4.36 375 TYR A O 1
ATOM 2264 N N . ASP A 1 376 ? 129.493 102.452 90.753 1.00 5.84 376 ASP A N 1
ATOM 2265 C CA . ASP A 1 376 ? 130.483 101.405 90.518 1.00 5.84 376 ASP A CA 1
ATOM 2266 C C . ASP A 1 376 ? 131.533 101.389 91.623 1.00 5.84 376 ASP A C 1
ATOM 2267 O O . ASP A 1 376 ? 131.883 100.325 92.153 1.00 5.84 376 ASP A O 1
ATOM 2272 N N . PHE A 1 377 ? 132.037 102.569 91.995 1.00 4.36 377 PHE A N 1
ATOM 2273 C CA . PHE A 1 377 ? 132.989 102.650 93.098 1.00 4.36 377 PHE A CA 1
ATOM 2274 C C . PHE A 1 377 ? 132.352 102.203 94.407 1.00 4.36 377 PHE A C 1
ATOM 2275 O O . PHE A 1 377 ? 132.992 101.518 95.216 1.00 4.36 377 PHE A O 1
ATOM 2283 N N . ILE A 1 378 ? 131.091 102.581 94.633 1.00 4.36 378 ILE A N 1
ATOM 2284 C CA . ILE A 1 378 ? 130.398 102.177 95.853 1.00 4.36 378 ILE A CA 1
ATOM 2285 C C . ILE A 1 378 ? 130.253 100.660 95.911 1.00 4.36 378 ILE A C 1
ATOM 2286 O O . ILE A 1 378 ? 130.469 100.044 96.960 1.00 4.36 378 ILE A O 1
ATOM 2291 N N . LYS A 1 379 ? 129.896 100.034 94.786 1.00 4.55 379 LYS A N 1
ATOM 2292 C CA . LYS A 1 379 ? 129.755 98.581 94.755 1.00 4.55 379 LYS A CA 1
ATOM 2293 C C . LYS A 1 379 ? 131.086 97.884 95.003 1.00 4.55 379 LYS A C 1
ATOM 2294 O O . LYS A 1 379 ? 131.146 96.895 95.745 1.00 4.55 379 LYS A O 1
ATOM 2300 N N . ILE A 1 380 ? 132.163 98.379 94.387 1.00 4.36 380 ILE A N 1
ATOM 2301 C CA . ILE A 1 380 ? 133.474 97.768 94.595 1.00 4.36 380 ILE A CA 1
ATOM 2302 C C . ILE A 1 380 ? 133.890 97.882 96.057 1.00 4.36 380 ILE A C 1
ATOM 2303 O O . ILE A 1 380 ? 134.367 96.911 96.661 1.00 4.36 380 ILE A O 1
ATOM 2308 N N . ASN A 1 381 ? 133.697 99.063 96.653 1.00 22.47 381 ASN A N 1
ATOM 2309 C CA . ASN A 1 381 ? 134.044 99.260 98.057 1.00 22.47 381 ASN A CA 1
ATOM 2310 C C . ASN A 1 381 ? 133.212 98.365 98.967 1.00 22.47 381 ASN A C 1
ATOM 2311 O O . ASN A 1 381 ? 133.740 97.765 99.913 1.00 22.47 381 ASN A O 1
ATOM 2316 N N . ASN A 1 382 ? 131.910 98.255 98.689 1.00 4.36 382 ASN A N 1
ATOM 2317 C CA . ASN A 1 382 ? 131.033 97.420 99.500 1.00 4.36 382 ASN A CA 1
ATOM 2318 C C . ASN A 1 382 ? 131.453 95.960 99.437 1.00 4.36 382 ASN A C 1
ATOM 2319 O O . ASN A 1 382 ? 131.517 95.278 100.465 1.00 4.36 382 ASN A O 1
ATOM 2324 N N . ASP A 1 383 ? 131.747 95.461 98.233 1.00 4.36 383 ASP A N 1
ATOM 2325 C CA . ASP A 1 383 ? 132.154 94.066 98.095 1.00 4.36 383 ASP A CA 1
ATOM 2326 C C . ASP A 1 383 ? 133.485 93.803 98.786 1.00 4.36 383 ASP A C 1
ATOM 2327 O O . ASP A 1 383 ? 133.640 92.788 99.480 1.00 4.36 383 ASP A O 1
ATOM 2332 N N . SER A 1 384 ? 134.453 94.711 98.622 1.00 4.36 384 SER A N 1
ATOM 2333 C CA . SER A 1 384 ? 135.753 94.519 99.255 1.00 4.36 384 SER A CA 1
ATOM 2334 C C . SER A 1 384 ? 135.635 94.509 100.773 1.00 4.36 384 SER A C 1
ATOM 2335 O O . SER A 1 384 ? 136.218 93.648 101.445 1.00 4.36 384 SER A O 1
ATOM 2338 N N . TYR A 1 385 ? 134.864 95.440 101.337 1.00 8.32 385 TYR A N 1
ATOM 2339 C CA . TYR A 1 385 ? 134.756 95.485 102.789 1.00 8.32 385 TYR A CA 1
ATOM 2340 C C . TYR A 1 385 ? 133.881 94.367 103.339 1.00 8.32 385 TYR A C 1
ATOM 2341 O O . TYR A 1 385 ? 134.111 93.919 104.463 1.00 8.32 385 TYR A O 1
ATOM 2350 N N . SER A 1 386 ? 132.899 93.883 102.574 1.00 4.36 386 SER A N 1
ATOM 2351 C CA . SER A 1 386 ? 132.153 92.705 103.006 1.00 4.36 386 SER A CA 1
ATOM 2352 C C . SER A 1 386 ? 133.046 91.472 103.047 1.00 4.36 386 SER A C 1
ATOM 2353 O O . SER A 1 386 ? 132.991 90.687 104.005 1.00 4.36 386 SER A O 1
ATOM 2356 N N . GLU A 1 387 ? 133.882 91.289 102.020 1.00 8.34 387 GLU A N 1
ATOM 2357 C CA . GLU A 1 387 ? 134.813 90.166 102.020 1.00 8.34 387 GLU A CA 1
ATOM 2358 C C . GLU A 1 387 ? 135.812 90.281 103.164 1.00 8.34 387 GLU A C 1
ATOM 2359 O O . GLU A 1 387 ? 136.174 89.275 103.784 1.00 8.34 387 GLU A O 1
ATOM 2365 N N . LYS A 1 388 ? 136.277 91.499 103.451 1.00 9.17 388 LYS A N 1
ATOM 2366 C CA . LYS A 1 388 ? 137.186 91.694 104.576 1.00 9.17 388 LYS A CA 1
ATOM 2367 C C . LYS A 1 388 ? 136.490 91.432 105.907 1.00 9.17 388 LYS A C 1
ATOM 2368 O O . LYS A 1 388 ? 137.100 90.891 106.837 1.00 9.17 388 LYS A O 1
ATOM 2374 N N . ALA A 1 389 ? 135.214 91.811 106.020 1.00 7.80 389 ALA A N 1
ATOM 2375 C CA . ALA A 1 389 ? 134.463 91.600 107.250 1.00 7.80 389 ALA A CA 1
ATOM 2376 C C . ALA A 1 389 ? 134.148 90.135 107.494 1.00 7.80 389 ALA A C 1
ATOM 2377 O O . ALA A 1 389 ? 134.044 89.724 108.654 1.00 7.80 389 ALA A O 1
ATOM 2379 N N . GLU A 1 390 ? 133.992 89.334 106.440 1.00 25.01 390 GLU A N 1
ATOM 2380 C CA . GLU A 1 390 ? 133.820 87.895 106.636 1.00 25.01 390 GLU A CA 1
ATOM 2381 C C . GLU A 1 390 ? 135.182 87.206 106.769 1.00 25.01 390 GLU A C 1
ATOM 2382 O O . GLU A 1 390 ? 135.536 86.257 106.068 1.00 25.01 390 GLU A O 1
ATOM 2388 N N . LYS A 1 391 ? 136.013 87.743 107.664 1.00 19.11 391 LYS A N 1
ATOM 2389 C CA . LYS A 1 391 ? 137.280 87.127 108.030 1.00 19.11 391 LYS A CA 1
ATOM 2390 C C . LYS A 1 391 ? 137.656 87.449 109.470 1.00 19.11 391 LYS A C 1
ATOM 2391 O O . LYS A 1 391 ? 138.739 87.050 109.916 1.00 19.11 391 LYS A O 1
ATOM 2397 N N . ALA A 1 392 ? 136.802 88.157 110.203 1.00 38.45 392 ALA A N 1
ATOM 2398 C CA . ALA A 1 392 ? 137.161 88.704 111.499 1.00 38.45 392 ALA A CA 1
ATOM 2399 C C . ALA A 1 392 ? 137.139 87.624 112.577 1.00 38.45 392 ALA A C 1
ATOM 2400 O O . ALA A 1 392 ? 136.690 86.495 112.365 1.00 38.45 392 ALA A O 1
ATOM 2402 N N . ARG A 1 393 ? 137.639 87.993 113.756 1.00 33.44 393 ARG A N 1
ATOM 2403 C CA . ARG A 1 393 ? 137.696 87.089 114.892 1.00 33.44 393 ARG A CA 1
ATOM 2404 C C . ARG A 1 393 ? 137.073 87.670 116.153 1.00 33.44 393 ARG A C 1
ATOM 2405 O O . ARG A 1 393 ? 136.938 86.946 117.144 1.00 33.44 393 ARG A O 1
ATOM 2413 N N . SER A 1 394 ? 136.689 88.944 116.146 1.00 27.45 394 SER A N 1
ATOM 2414 C CA . SER A 1 394 ? 136.117 89.590 117.317 1.00 27.45 394 SER A CA 1
ATOM 2415 C C . SER A 1 394 ? 134.934 90.446 116.893 1.00 27.45 394 SER A C 1
ATOM 2416 O O . SER A 1 394 ? 134.837 90.885 115.745 1.00 27.45 394 SER A O 1
ATOM 2419 N N . LYS A 1 395 ? 134.022 90.671 117.842 1.00 23.88 395 LYS A N 1
ATOM 2420 C CA . LYS A 1 395 ? 132.864 91.516 117.570 1.00 23.88 395 LYS A CA 1
ATOM 2421 C C . LYS A 1 395 ? 133.276 92.964 117.336 1.00 23.88 395 LYS A C 1
ATOM 2422 O O . LYS A 1 395 ? 132.751 93.625 116.433 1.00 23.88 395 LYS A O 1
ATOM 2428 N N . GLU A 1 396 ? 134.219 93.472 118.134 1.00 20.95 396 GLU A N 1
ATOM 2429 C CA . GLU A 1 396 ? 134.632 94.867 118.005 1.00 20.95 396 GLU A CA 1
ATOM 2430 C C . GLU A 1 396 ? 135.343 95.123 116.681 1.00 20.95 396 GLU A C 1
ATOM 2431 O O . GLU A 1 396 ? 135.087 96.137 116.019 1.00 20.95 396 GLU A O 1
ATOM 2437 N N . GLU A 1 397 ? 136.243 94.221 116.282 1.00 23.60 397 GLU A N 1
ATOM 2438 C CA . GLU A 1 397 ? 136.946 94.389 115.014 1.00 23.60 397 GLU A CA 1
ATOM 2439 C C . GLU A 1 397 ? 135.985 94.291 113.836 1.00 23.60 397 GLU A C 1
ATOM 2440 O O . GLU A 1 397 ? 136.101 95.051 112.867 1.00 23.60 397 GLU A O 1
ATOM 2446 N N . LYS A 1 398 ? 135.021 93.370 113.906 1.00 15.54 398 LYS A N 1
ATOM 2447 C CA . LYS A 1 398 ? 134.015 93.268 112.855 1.00 15.54 398 LYS A CA 1
ATOM 2448 C C . LYS A 1 398 ? 133.167 94.532 112.780 1.00 15.54 398 LYS A C 1
ATOM 2449 O O . LYS A 1 398 ? 132.837 94.999 111.685 1.00 15.54 398 LYS A O 1
ATOM 2455 N N . GLU A 1 399 ? 132.804 95.098 113.933 1.00 16.58 399 GLU A N 1
ATOM 2456 C CA . GLU A 1 399 ? 132.033 96.338 113.940 1.00 16.58 399 GLU A CA 1
ATOM 2457 C C . GLU A 1 399 ? 132.833 97.491 113.349 1.00 16.58 399 GLU A C 1
ATOM 2458 O O . GLU A 1 399 ? 132.281 98.338 112.638 1.00 16.58 399 GLU A O 1
ATOM 2464 N N . LYS A 1 400 ? 134.132 97.550 113.647 1.00 11.87 400 LYS A N 1
ATOM 2465 C CA . LYS A 1 400 ? 134.973 98.599 113.077 1.00 11.87 400 LYS A CA 1
ATOM 2466 C C . LYS A 1 400 ? 135.121 98.436 111.569 1.00 11.87 400 LYS A C 1
ATOM 2467 O O . LYS A 1 400 ? 135.138 99.428 110.832 1.00 11.87 400 LYS A O 1
ATOM 2473 N N . ILE A 1 401 ? 135.243 97.195 111.094 1.00 7.89 401 ILE A N 1
ATOM 2474 C CA . ILE A 1 401 ? 135.410 96.957 109.664 1.00 7.89 401 ILE A CA 1
ATOM 2475 C C . ILE A 1 401 ? 134.118 97.254 108.910 1.00 7.89 401 ILE A C 1
ATOM 2476 O O . ILE A 1 401 ? 134.136 97.888 107.849 1.00 7.89 401 ILE A O 1
ATOM 2481 N N . GLN A 1 402 ? 132.979 96.827 109.452 1.00 10.14 402 GLN A N 1
ATOM 2482 C CA . GLN A 1 402 ? 131.702 96.932 108.758 1.00 10.14 402 GLN A CA 1
ATOM 2483 C C . GLN A 1 402 ? 131.122 98.340 108.762 1.00 10.14 402 GLN A C 1
ATOM 2484 O O . GLN A 1 402 ? 130.016 98.533 108.249 1.00 10.14 402 GLN A O 1
ATOM 2490 N N . ALA A 1 403 ? 131.823 99.322 109.324 1.00 6.12 403 ALA A N 1
ATOM 2491 C CA . ALA A 1 403 ? 131.329 100.691 109.313 1.00 6.12 403 ALA A CA 1
ATOM 2492 C C . ALA A 1 403 ? 131.551 101.391 107.980 1.00 6.12 403 ALA A C 1
ATOM 2493 O O . ALA A 1 403 ? 131.066 102.512 107.803 1.00 6.12 403 ALA A O 1
ATOM 2495 N N . PHE A 1 404 ? 132.266 100.768 107.047 1.00 4.36 404 PHE A N 1
ATOM 2496 C CA . PHE A 1 404 ? 132.538 101.357 105.743 1.00 4.36 404 PHE A CA 1
ATOM 2497 C C . PHE A 1 404 ? 131.518 100.964 104.685 1.00 4.36 404 PHE A C 1
ATOM 2498 O O . PHE A 1 404 ? 131.612 101.442 103.551 1.00 4.36 404 PHE A O 1
ATOM 2506 N N . ILE A 1 405 ? 130.555 100.114 105.021 1.00 4.36 405 ILE A N 1
ATOM 2507 C CA . ILE A 1 405 ? 129.576 99.621 104.060 1.00 4.36 405 ILE A CA 1
ATOM 2508 C C . ILE A 1 405 ? 128.439 100.627 103.948 1.00 4.36 405 ILE A C 1
ATOM 2509 O O . ILE A 1 405 ? 127.891 101.075 104.961 1.00 4.36 405 ILE A O 1
ATOM 2514 N N . ILE A 1 406 ? 128.084 100.980 102.716 1.00 4.75 406 ILE A N 1
ATOM 2515 C CA . ILE A 1 406 ? 127.090 102.015 102.441 1.00 4.75 406 ILE A CA 1
ATOM 2516 C C . ILE A 1 406 ? 125.788 101.324 102.042 1.00 4.75 406 ILE A C 1
ATOM 2517 O O . ILE A 1 406 ? 125.734 100.707 100.967 1.00 4.75 406 ILE A O 1
ATOM 2522 N N . PRO A 1 407 ? 124.739 101.387 102.859 1.00 4.36 407 PRO A N 1
ATOM 2523 C CA . PRO A 1 407 ? 123.438 100.869 102.428 1.00 4.36 407 PRO A CA 1
ATOM 2524 C C . PRO A 1 407 ? 122.801 101.779 101.390 1.00 4.36 407 PRO A C 1
ATOM 2525 O O . PRO A 1 407 ? 123.089 102.974 101.309 1.00 4.36 407 PRO A O 1
ATOM 2529 N N . GLN A 1 408 ? 121.917 101.194 100.585 1.00 4.36 408 GLN A N 1
ATOM 2530 C CA . GLN A 1 408 ? 121.297 101.919 99.487 1.00 4.36 408 GLN A CA 1
ATOM 2531 C C . GLN A 1 408 ? 119.802 101.645 99.450 1.00 4.36 408 GLN A C 1
ATOM 2532 O O . GLN A 1 408 ? 119.335 100.593 99.891 1.00 4.36 408 GLN A O 1
ATOM 2538 N N . ARG A 1 409 ? 119.056 102.609 98.913 1.00 4.36 409 ARG A N 1
ATOM 2539 C CA . ARG A 1 409 ? 117.623 102.477 98.698 1.00 4.36 409 ARG A CA 1
ATOM 2540 C C . ARG A 1 409 ? 117.312 102.755 97.236 1.00 4.36 409 ARG A C 1
ATOM 2541 O O . ARG A 1 409 ? 117.871 103.678 96.638 1.00 4.36 409 ARG A O 1
ATOM 2549 N N . LYS A 1 410 ? 116.421 101.949 96.659 1.00 4.01 410 LYS A N 1
ATOM 2550 C CA . LYS A 1 410 ? 116.129 102.057 95.236 1.00 4.01 410 LYS A CA 1
ATOM 2551 C C . LYS A 1 410 ? 115.133 103.161 94.910 1.00 4.01 410 LYS A C 1
ATOM 2552 O O . LYS A 1 410 ? 115.051 103.573 93.749 1.00 4.01 410 LYS A O 1
ATOM 2558 N N . SER A 1 411 ? 114.382 103.649 95.893 1.00 4.36 411 SER A N 1
ATOM 2559 C CA . SER A 1 411 ? 113.395 104.687 95.631 1.00 4.36 411 SER A CA 1
ATOM 2560 C C . SER A 1 411 ? 113.103 105.437 96.920 1.00 4.36 411 SER A C 1
ATOM 2561 O O . SER A 1 411 ? 113.308 104.921 98.022 1.00 4.36 411 SER A O 1
ATOM 2564 N N . SER A 1 412 ? 112.612 106.662 96.763 1.00 6.93 412 SER A N 1
ATOM 2565 C CA . SER A 1 412 ? 112.237 107.510 97.882 1.00 6.93 412 SER A CA 1
ATOM 2566 C C . SER A 1 412 ? 110.852 108.087 97.635 1.00 6.93 412 SER A C 1
ATOM 2567 O O . SER A 1 412 ? 110.471 108.359 96.494 1.00 6.93 412 SER A O 1
ATOM 2570 N N . ASN A 1 413 ? 110.101 108.271 98.716 1.00 1.93 413 ASN A N 1
ATOM 2571 C CA . ASN A 1 413 ? 108.746 108.813 98.656 1.00 1.93 413 ASN A CA 1
ATOM 2572 C C . ASN A 1 413 ? 108.739 110.152 99.385 1.00 1.93 413 ASN A C 1
ATOM 2573 O O . ASN A 1 413 ? 108.454 110.220 100.582 1.00 1.93 413 ASN A O 1
ATOM 2578 N N . TYR A 1 414 ? 109.057 111.220 98.656 1.00 4.36 414 TYR A N 1
ATOM 2579 C CA . TYR A 1 414 ? 109.003 112.562 99.216 1.00 4.36 414 TYR A CA 1
ATOM 2580 C C . TYR A 1 414 ? 107.624 113.189 99.097 1.00 4.36 414 TYR A C 1
ATOM 2581 O O . TYR A 1 414 ? 107.259 114.023 99.930 1.00 4.36 414 TYR A O 1
ATOM 2590 N N . THR A 1 415 ? 106.852 112.811 98.076 1.00 4.36 415 THR A N 1
ATOM 2591 C CA . THR A 1 415 ? 105.514 113.369 97.913 1.00 4.36 415 THR A CA 1
ATOM 2592 C C . THR A 1 415 ? 104.573 112.899 99.012 1.00 4.36 415 THR A C 1
ATOM 2593 O O . THR A 1 415 ? 103.651 113.629 99.391 1.00 4.36 415 THR A O 1
ATOM 2597 N N . TYR A 1 416 ? 104.779 111.687 99.527 1.00 2.33 416 TYR A N 1
ATOM 2598 C CA . TYR A 1 416 ? 103.944 111.196 100.617 1.00 2.33 416 TYR A CA 1
ATOM 2599 C C . TYR A 1 416 ? 104.181 111.987 101.897 1.00 2.33 416 TYR A C 1
ATOM 2600 O O . TYR A 1 416 ? 103.234 112.276 102.637 1.00 2.33 416 TYR A O 1
ATOM 2609 N N . TRP A 1 417 ? 105.435 112.346 102.177 1.00 4.36 417 TRP A N 1
ATOM 2610 C CA . TRP A 1 417 ? 105.743 113.003 103.442 1.00 4.36 417 TRP A CA 1
ATOM 2611 C C . TRP A 1 417 ? 105.265 114.449 103.455 1.00 4.36 417 TRP A C 1
ATOM 2612 O O . TRP A 1 417 ? 104.810 114.945 104.492 1.00 4.36 417 TRP A O 1
ATOM 2623 N N . PHE A 1 418 ? 105.360 115.145 102.320 1.00 4.36 418 PHE A N 1
ATOM 2624 C CA . PHE A 1 418 ? 104.794 116.488 102.237 1.00 4.36 418 PHE A CA 1
ATOM 2625 C C . PHE A 1 418 ? 103.284 116.450 102.422 1.00 4.36 418 PHE A C 1
ATOM 2626 O O . PHE A 1 418 ? 102.715 117.276 103.147 1.00 4.36 418 PHE A O 1
ATOM 2634 N N . MET A 1 419 ? 102.619 115.487 101.782 1.00 4.36 419 MET A N 1
ATOM 2635 C CA . MET A 1 419 ? 101.175 115.351 101.929 1.00 4.36 419 MET A CA 1
ATOM 2636 C C . MET A 1 419 ? 100.796 114.966 103.352 1.00 4.36 419 MET A C 1
ATOM 2637 O O . MET A 1 419 ? 99.788 115.446 103.880 1.00 4.36 419 MET A O 1
ATOM 2642 N N . LYS A 1 420 ? 101.585 114.097 103.988 1.00 2.69 420 LYS A N 1
ATOM 2643 C CA . LYS A 1 420 ? 101.314 113.735 105.375 1.00 2.69 420 LYS A CA 1
ATOM 2644 C C . LYS A 1 420 ? 101.479 114.932 106.303 1.00 2.69 420 LYS A C 1
ATOM 2645 O O . LYS A 1 420 ? 100.685 115.117 107.232 1.00 2.69 420 LYS A O 1
ATOM 2651 N N . TYR A 1 421 ? 102.505 115.754 106.068 1.00 3.53 421 TYR A N 1
ATOM 2652 C CA . TYR A 1 421 ? 102.680 116.964 106.865 1.00 3.53 421 TYR A CA 1
ATOM 2653 C C . TYR A 1 421 ? 101.512 117.922 106.675 1.00 3.53 421 TYR A C 1
ATOM 2654 O O . TYR A 1 421 ? 101.039 118.533 107.639 1.00 3.53 421 TYR A O 1
ATOM 2663 N N . LEU A 1 422 ? 101.045 118.082 105.435 1.00 4.36 422 LEU A N 1
ATOM 2664 C CA . LEU A 1 422 ? 99.905 118.960 105.193 1.00 4.36 422 LEU A CA 1
ATOM 2665 C C . LEU A 1 422 ? 98.630 118.417 105.826 1.00 4.36 422 LEU A C 1
ATOM 2666 O O . LEU A 1 422 ? 97.806 119.193 106.319 1.00 4.36 422 LEU A O 1
ATOM 2671 N N . ASN A 1 423 ? 98.448 117.096 105.821 1.00 4.36 423 ASN A N 1
ATOM 2672 C CA . ASN A 1 423 ? 97.249 116.509 106.408 1.00 4.36 423 ASN A CA 1
ATOM 2673 C C . ASN A 1 423 ? 97.270 116.573 107.929 1.00 4.36 423 ASN A C 1
ATOM 2674 O O . ASN A 1 423 ? 96.213 116.712 108.554 1.00 4.36 423 ASN A O 1
ATOM 2679 N N . ASP A 1 424 ? 98.453 116.459 108.540 1.00 5.88 424 ASP A N 1
ATOM 2680 C CA . ASP A 1 424 ? 98.542 116.463 109.997 1.00 5.88 424 ASP A CA 1
ATOM 2681 C C . ASP A 1 424 ? 98.121 117.804 110.584 1.00 5.88 424 ASP A C 1
ATOM 2682 O O . ASP A 1 424 ? 97.466 117.851 111.631 1.00 5.88 424 ASP A O 1
ATOM 2687 N N . ASN A 1 425 ? 98.485 118.904 109.928 1.00 4.36 425 ASN A N 1
ATOM 2688 C CA . ASN A 1 425 ? 98.202 120.242 110.431 1.00 4.36 425 ASN A CA 1
ATOM 2689 C C . ASN A 1 425 ? 96.805 120.733 110.078 1.00 4.36 425 ASN A C 1
ATOM 2690 O O . ASN A 1 425 ? 96.570 121.946 110.130 1.00 4.36 425 ASN A O 1
ATOM 2695 N N . LYS A 1 426 ? 95.893 119.829 109.716 1.00 4.36 426 LYS A N 1
ATOM 2696 C CA . LYS A 1 426 ? 94.505 120.165 109.390 1.00 4.36 426 LYS A CA 1
ATOM 2697 C C . LYS A 1 426 ? 94.413 121.161 108.238 1.00 4.36 426 LYS A C 1
ATOM 2698 O O . LYS A 1 426 ? 93.489 121.974 108.177 1.00 4.36 426 LYS A O 1
ATOM 2704 N N . LEU A 1 427 ? 95.373 121.105 107.318 1.00 3.98 427 LEU A N 1
ATOM 2705 C CA . LEU A 1 427 ? 95.329 121.909 106.105 1.00 3.98 427 LEU A CA 1
ATOM 2706 C C . LEU A 1 427 ? 94.430 121.245 105.075 1.00 3.98 427 LEU A C 1
ATOM 2707 O O . LEU A 1 427 ? 93.623 120.377 105.426 1.00 3.98 427 LEU A O 1
ATOM 2712 N N . LEU A 1 428 ? 94.552 121.665 103.812 1.00 2.33 428 LEU A N 1
ATOM 2713 C CA . LEU A 1 428 ? 93.633 121.286 102.743 1.00 2.33 428 LEU A CA 1
ATOM 2714 C C . LEU A 1 428 ? 92.245 121.792 103.117 1.00 2.33 428 LEU A C 1
ATOM 2715 O O . LEU A 1 428 ? 91.987 122.996 103.019 1.00 2.33 428 LEU A O 1
ATOM 2720 N N . ASP A 1 429 ? 91.358 120.895 103.554 1.00 4.36 429 ASP A N 1
ATOM 2721 C CA . ASP A 1 429 ? 90.090 121.262 104.191 1.00 4.36 429 ASP A CA 1
ATOM 2722 C C . ASP A 1 429 ? 89.256 122.177 103.286 1.00 4.36 429 ASP A C 1
ATOM 2723 O O . ASP A 1 429 ? 89.049 123.360 103.556 1.00 4.36 429 ASP A O 1
ATOM 2728 N N . GLY A 1 430 ? 88.795 121.589 102.190 1.00 4.36 430 GLY A N 1
ATOM 2729 C CA . GLY A 1 430 ? 88.053 122.327 101.188 1.00 4.36 430 GLY A CA 1
ATOM 2730 C C . GLY A 1 430 ? 88.367 121.811 99.803 1.00 4.36 430 GLY A C 1
ATOM 2731 O O . GLY A 1 430 ? 87.699 122.157 98.824 1.00 4.36 430 GLY A O 1
ATOM 2732 N N . PHE A 1 431 ? 89.393 120.977 99.719 1.00 1.95 431 PHE A N 1
ATOM 2733 C CA . PHE A 1 431 ? 89.743 120.262 98.509 1.00 1.95 431 PHE A CA 1
ATOM 2734 C C . PHE A 1 431 ? 89.148 118.859 98.570 1.00 1.95 431 PHE A C 1
ATOM 2735 O O . PHE A 1 431 ? 88.426 118.504 99.506 1.00 1.95 431 PHE A O 1
ATOM 2743 N N . ARG A 1 432 ? 89.453 118.046 97.564 1.00 4.36 432 ARG A N 1
ATOM 2744 C CA . ARG A 1 432 ? 89.048 116.643 97.536 1.00 4.36 432 ARG A CA 1
ATOM 2745 C C . ARG A 1 432 ? 90.226 115.861 96.967 1.00 4.36 432 ARG A C 1
ATOM 2746 O O . ARG A 1 432 ? 90.483 115.907 95.762 1.00 4.36 432 ARG A O 1
ATOM 2754 N N . ILE A 1 433 ? 90.938 115.157 97.832 1.00 2.00 433 ILE A N 1
ATOM 2755 C CA . ILE A 1 433 ? 92.163 114.475 97.435 1.00 2.00 433 ILE A CA 1
ATOM 2756 C C . ILE A 1 433 ? 91.825 113.111 96.850 1.00 2.00 433 ILE A C 1
ATOM 2757 O O . ILE A 1 433 ? 90.805 112.501 97.183 1.00 2.00 433 ILE A O 1
ATOM 2762 N N . ALA A 1 434 ? 92.691 112.628 95.965 1.00 4.36 434 ALA A N 1
ATOM 2763 C CA . ALA A 1 434 ? 92.519 111.325 95.342 1.00 4.36 434 ALA A CA 1
ATOM 2764 C C . ALA A 1 434 ? 93.188 110.254 96.192 1.00 4.36 434 ALA A C 1
ATOM 2765 O O . ALA A 1 434 ? 94.371 110.369 96.527 1.00 4.36 434 ALA A O 1
ATOM 2767 N N . TYR A 1 435 ? 92.431 109.216 96.534 1.00 4.36 435 TYR A N 1
ATOM 2768 C CA . TYR A 1 435 ? 92.908 108.133 97.379 1.00 4.36 435 TYR A CA 1
ATOM 2769 C C . TYR A 1 435 ? 92.852 106.816 96.619 1.00 4.36 435 TYR A C 1
ATOM 2770 O O . TYR A 1 435 ? 92.040 106.644 95.707 1.00 4.36 435 TYR A O 1
ATOM 2779 N N . TYR A 1 436 ? 93.726 105.888 97.003 1.00 1.12 436 TYR A N 1
ATOM 2780 C CA . TYR A 1 436 ? 93.752 104.576 96.371 1.00 1.12 436 TYR A CA 1
ATOM 2781 C C . TYR A 1 436 ? 92.459 103.823 96.652 1.00 1.12 436 TYR A C 1
ATOM 2782 O O . TYR A 1 436 ? 91.876 103.937 97.732 1.00 1.12 436 TYR A O 1
ATOM 2791 N N . LYS A 1 437 ? 92.011 103.048 95.669 1.00 1.28 437 LYS A N 1
ATOM 2792 C CA . LYS A 1 437 ? 90.756 102.323 95.792 1.00 1.28 437 LYS A CA 1
ATOM 2793 C C . LYS A 1 437 ? 90.968 101.022 96.555 1.00 1.28 437 LYS A C 1
ATOM 2794 O O . LYS A 1 437 ? 91.914 100.277 96.285 1.00 1.28 437 LYS A O 1
ATOM 2800 N N . THR A 1 438 ? 90.087 100.759 97.508 1.00 18.01 438 THR A N 1
ATOM 2801 C CA . THR A 1 438 ? 90.069 99.547 98.307 1.00 18.01 438 THR A CA 1
ATOM 2802 C C . THR A 1 438 ? 88.932 98.639 97.857 1.00 18.01 438 THR A C 1
ATOM 2803 O O . THR A 1 438 ? 87.962 99.105 97.250 1.00 18.01 438 THR A O 1
ATOM 2807 N N . PRO A 1 439 ? 89.024 97.328 98.113 1.00 26.21 439 PRO A N 1
ATOM 2808 C CA . PRO A 1 439 ? 87.905 96.438 97.755 1.00 26.21 439 PRO A CA 1
ATOM 2809 C C . PRO A 1 439 ? 86.598 96.810 98.432 1.00 26.21 439 PRO A C 1
ATOM 2810 O O . PRO A 1 439 ? 85.522 96.599 97.851 1.00 26.21 439 PRO A O 1
ATOM 2814 N N . GLU A 1 440 ? 86.662 97.369 99.642 1.00 28.87 440 GLU A N 1
ATOM 2815 C CA . GLU A 1 440 ? 85.461 97.885 100.287 1.00 28.87 440 GLU A CA 1
ATOM 2816 C C . GLU A 1 440 ? 84.830 98.993 99.455 1.00 28.87 440 GLU A C 1
ATOM 2817 O O . GLU A 1 440 ? 83.603 99.053 99.318 1.00 28.87 440 GLU A O 1
ATOM 2823 N N . ASP A 1 441 ? 85.656 99.873 98.882 1.00 27.81 441 ASP A N 1
ATOM 2824 C CA . ASP A 1 441 ? 85.134 100.932 98.026 1.00 27.81 441 ASP A CA 1
ATOM 2825 C C . ASP A 1 441 ? 84.454 100.372 96.784 1.00 27.81 441 ASP A C 1
ATOM 2826 O O . ASP A 1 441 ? 83.399 100.874 96.385 1.00 27.81 441 ASP A O 1
ATOM 2831 N N . ARG A 1 442 ? 85.035 99.342 96.162 1.00 19.52 442 ARG A N 1
ATOM 2832 C CA . ARG A 1 442 ? 84.401 98.728 94.999 1.00 19.52 442 ARG A CA 1
ATOM 2833 C C . ARG A 1 442 ? 83.068 98.088 95.368 1.00 19.52 442 ARG A C 1
ATOM 2834 O O . ARG A 1 442 ? 82.076 98.240 94.641 1.00 19.52 442 ARG A O 1
ATOM 2842 N N . PHE A 1 443 ? 83.023 97.378 96.499 1.00 29.84 443 PHE A N 1
ATOM 2843 C CA . PHE A 1 443 ? 81.775 96.753 96.930 1.00 29.84 443 PHE A CA 1
ATOM 2844 C C . PHE A 1 443 ? 80.704 97.798 97.219 1.00 29.84 443 PHE A C 1
ATOM 2845 O O . PHE A 1 443 ? 79.544 97.639 96.819 1.00 29.84 443 PHE A O 1
ATOM 2853 N N . MET A 1 444 ? 81.077 98.886 97.896 1.00 34.56 444 MET A N 1
ATOM 2854 C CA . MET A 1 444 ? 80.100 99.922 98.215 1.00 34.56 444 MET A CA 1
ATOM 2855 C C . MET A 1 444 ? 79.642 100.658 96.961 1.00 34.56 444 MET A C 1
ATOM 2856 O O . MET A 1 444 ? 78.473 101.048 96.858 1.00 34.56 444 MET A O 1
ATOM 2861 N N . TYR A 1 445 ? 80.544 100.859 95.997 1.00 28.94 445 TYR A N 1
ATOM 2862 C CA . TYR A 1 445 ? 80.145 101.476 94.737 1.00 28.94 445 TYR A CA 1
ATOM 2863 C C . TYR A 1 445 ? 79.157 100.596 93.988 1.00 28.94 445 TYR A C 1
ATOM 2864 O O . TYR A 1 445 ? 78.180 101.095 93.418 1.00 28.94 445 TYR A O 1
ATOM 2873 N N . LEU A 1 446 ? 79.393 99.282 93.980 1.00 29.55 446 LEU A N 1
ATOM 2874 C CA . LEU A 1 446 ? 78.442 98.375 93.347 1.00 29.55 446 LEU A CA 1
ATOM 2875 C C . LEU A 1 446 ? 77.105 98.380 94.077 1.00 29.55 446 LEU A C 1
ATOM 2876 O O . LEU A 1 446 ? 76.046 98.259 93.450 1.00 29.55 446 LEU A O 1
ATOM 2881 N N . ILE A 1 447 ? 77.133 98.513 95.405 1.00 29.53 447 ILE A N 1
ATOM 2882 C CA . ILE A 1 447 ? 75.893 98.530 96.178 1.00 29.53 447 ILE A CA 1
ATOM 2883 C C . ILE A 1 447 ? 75.082 99.786 95.868 1.00 29.53 447 ILE A C 1
ATOM 2884 O O . ILE A 1 447 ? 73.880 99.714 95.590 1.00 29.53 447 ILE A O 1
ATOM 2889 N N . HIS A 1 448 ? 75.729 100.956 95.898 1.00 37.61 448 HIS A N 1
ATOM 2890 C CA . HIS A 1 448 ? 74.996 102.201 95.676 1.00 37.61 448 HIS A CA 1
ATOM 2891 C C . HIS A 1 448 ? 74.601 102.389 94.217 1.00 37.61 448 HIS A C 1
ATOM 2892 O O . HIS A 1 448 ? 73.592 103.043 93.933 1.00 37.61 448 HIS A O 1
ATOM 2899 N N . ASN A 1 449 ? 75.371 101.838 93.283 1.00 44.20 449 ASN A N 1
ATOM 2900 C CA . ASN A 1 449 ? 75.067 102.001 91.868 1.00 44.20 449 ASN A CA 1
ATOM 2901 C C . ASN A 1 449 ? 73.838 101.218 91.424 1.00 44.20 449 ASN A C 1
ATOM 2902 O O . ASN A 1 449 ? 73.348 101.447 90.313 1.00 44.20 449 ASN A O 1
ATOM 2907 N N . GLY A 1 450 ? 73.327 100.317 92.256 1.00 44.66 450 GLY A N 1
ATOM 2908 C CA . GLY A 1 450 ? 72.190 99.502 91.868 1.00 44.66 450 GLY A CA 1
ATOM 2909 C C . GLY A 1 450 ? 72.493 98.527 90.752 1.00 44.66 450 GLY A C 1
ATOM 2910 O O . GLY A 1 450 ? 71.643 98.303 89.881 1.00 44.66 450 GLY A O 1
ATOM 2911 N N . LEU A 1 451 ? 73.690 97.942 90.754 1.00 51.88 451 LEU A N 1
ATOM 2912 C CA . LEU A 1 451 ? 74.087 96.986 89.729 1.00 51.88 451 LEU A CA 1
ATOM 2913 C C . LEU A 1 451 ? 74.036 95.542 90.201 1.00 51.88 451 LEU A C 1
ATOM 2914 O O . LEU A 1 451 ? 73.771 94.649 89.390 1.00 51.88 451 LEU A O 1
ATOM 2919 N N . ILE A 1 452 ? 74.282 95.289 91.484 1.00 50.11 452 ILE A N 1
ATOM 2920 C CA . ILE A 1 452 ? 74.202 93.936 92.019 1.00 50.11 452 ILE A CA 1
ATOM 2921 C C . ILE A 1 452 ? 72.830 93.738 92.643 1.00 50.11 452 ILE A C 1
ATOM 2922 O O . ILE A 1 452 ? 72.628 92.821 93.446 1.00 50.11 452 ILE A O 1
ATOM 2927 N N . SER A 1 453 ? 71.879 94.604 92.285 1.00 59.44 453 SER A N 1
ATOM 2928 C CA . SER A 1 453 ? 70.500 94.413 92.716 1.00 59.44 453 SER A CA 1
ATOM 2929 C C . SER A 1 453 ? 69.863 93.191 92.070 1.00 59.44 453 SER A C 1
ATOM 2930 O O . SER A 1 453 ? 68.842 92.703 92.566 1.00 59.44 453 SER A O 1
ATOM 2933 N N . GLN A 1 454 ? 70.441 92.690 90.978 1.00 60.27 454 GLN A N 1
ATOM 2934 C CA . GLN A 1 454 ? 69.989 91.470 90.327 1.00 60.27 454 GLN A CA 1
ATOM 2935 C C . GLN A 1 454 ? 70.612 90.213 90.929 1.00 60.27 454 GLN A C 1
ATOM 2936 O O . GLN A 1 454 ? 70.605 89.159 90.282 1.00 60.27 454 GLN A O 1
ATOM 2942 N N . ASP A 1 455 ? 71.151 90.304 92.144 1.00 58.20 455 ASP A N 1
ATOM 2943 C CA . ASP A 1 455 ? 71.682 89.155 92.864 1.00 58.20 455 ASP A CA 1
ATOM 2944 C C . ASP A 1 455 ? 70.609 88.414 93.653 1.00 58.20 455 ASP A C 1
ATOM 2945 O O . ASP A 1 455 ? 70.950 87.612 94.529 1.00 58.20 455 ASP A O 1
ATOM 2950 N N . ASP A 1 456 ? 69.331 88.678 93.355 1.00 63.86 456 ASP A N 1
ATOM 2951 C CA . ASP A 1 456 ? 68.159 88.133 94.059 1.00 63.86 456 ASP A CA 1
ATOM 2952 C C . ASP A 1 456 ? 68.308 88.199 95.580 1.00 63.86 456 ASP A C 1
ATOM 2953 O O . ASP A 1 456 ? 67.821 87.324 96.301 1.00 63.86 456 ASP A O 1
ATOM 2958 N N . LEU A 1 457 ? 68.948 89.264 96.068 1.00 59.14 457 LEU A N 1
ATOM 2959 C CA . LEU A 1 457 ? 69.131 89.527 97.497 1.00 59.14 457 LEU A CA 1
ATOM 2960 C C . LEU A 1 457 ? 69.789 88.334 98.193 1.00 59.14 457 LEU A C 1
ATOM 2961 O O . LEU A 1 457 ? 69.202 87.664 99.044 1.00 59.14 457 LEU A O 1
ATOM 2966 N N . GLU A 1 458 ? 71.040 88.079 97.804 1.00 62.94 458 GLU A N 1
ATOM 2967 C CA . GLU A 1 458 ? 71.733 86.860 98.204 1.00 62.94 458 GLU A CA 1
ATOM 2968 C C . GLU A 1 458 ? 72.162 86.854 99.667 1.00 62.94 458 GLU A C 1
ATOM 2969 O O . GLU A 1 458 ? 72.555 85.791 100.159 1.00 62.94 458 GLU A O 1
ATOM 2975 N N . ASN A 1 459 ? 72.084 87.995 100.358 1.00 64.72 459 ASN A N 1
ATOM 2976 C CA . ASN A 1 459 ? 72.338 88.148 101.800 1.00 64.72 459 ASN A CA 1
ATOM 2977 C C . ASN A 1 459 ? 73.616 87.421 102.241 1.00 64.72 459 ASN A C 1
ATOM 2978 O O . ASN A 1 459 ? 73.597 86.438 102.981 1.00 64.72 459 ASN A O 1
ATOM 2983 N N . ILE A 1 460 ? 74.741 87.951 101.760 1.00 60.83 460 ILE A N 1
ATOM 2984 C CA . ILE A 1 460 ? 76.061 87.401 102.058 1.00 60.83 460 ILE A CA 1
ATOM 2985 C C . ILE A 1 460 ? 76.705 88.224 103.170 1.00 60.83 460 ILE A C 1
ATOM 2986 O O . ILE A 1 460 ? 77.935 88.311 103.268 1.00 60.83 460 ILE A O 1
ATOM 2991 N N . GLU A 1 461 ? 75.877 88.846 104.014 1.00 64.41 461 GLU A N 1
ATOM 2992 C CA . GLU A 1 461 ? 76.395 89.676 105.099 1.00 64.41 461 GLU A CA 1
ATOM 2993 C C . GLU A 1 461 ? 77.164 88.877 106.146 1.00 64.41 461 GLU A C 1
ATOM 2994 O O . GLU A 1 461 ? 77.850 89.479 106.978 1.00 64.41 461 GLU A O 1
ATOM 3000 N N . ASP A 1 462 ? 77.059 87.545 106.136 1.00 62.91 462 ASP A N 1
ATOM 3001 C CA . ASP A 1 462 ? 77.793 86.740 107.107 1.00 62.91 462 ASP A CA 1
ATOM 3002 C C . ASP A 1 462 ? 79.300 86.824 106.891 1.00 62.91 462 ASP A C 1
ATOM 3003 O O . ASP A 1 462 ? 80.069 86.681 107.849 1.00 62.91 462 ASP A O 1
ATOM 3008 N N . PHE A 1 463 ? 79.741 87.051 105.650 1.00 60.16 463 PHE A N 1
ATOM 3009 C CA . PHE A 1 463 ? 81.170 87.177 105.381 1.00 60.16 463 PHE A CA 1
ATOM 3010 C C . PHE A 1 463 ? 81.745 88.453 105.981 1.00 60.16 463 PHE A C 1
ATOM 3011 O O . PHE A 1 463 ? 82.926 88.484 106.345 1.00 60.16 463 PHE A O 1
ATOM 3019 N N . LYS A 1 464 ? 80.934 89.512 106.064 1.00 62.70 464 LYS A N 1
ATOM 3020 C CA . LYS A 1 464 ? 81.293 90.799 106.656 1.00 62.70 464 LYS A CA 1
ATOM 3021 C C . LYS A 1 464 ? 82.438 91.485 105.917 1.00 62.70 464 LYS A C 1
ATOM 3022 O O . LYS A 1 464 ? 82.246 92.561 105.342 1.00 62.70 464 LYS A O 1
ATOM 3028 N N . THR A 1 465 ? 83.627 90.887 105.936 1.00 58.19 465 THR A N 1
ATOM 3029 C CA . THR A 1 465 ? 84.787 91.524 105.330 1.00 58.19 465 THR A CA 1
ATOM 3030 C C . THR A 1 465 ? 84.633 91.578 103.811 1.00 58.19 465 THR A C 1
ATOM 3031 O O . THR A 1 465 ? 84.155 90.618 103.199 1.00 58.19 465 THR A O 1
ATOM 3035 N N . PRO A 1 466 ? 85.027 92.686 103.176 1.00 48.64 466 PRO A N 1
ATOM 3036 C CA . PRO A 1 466 ? 84.967 92.762 101.710 1.00 48.64 466 PRO A CA 1
ATOM 3037 C C . PRO A 1 466 ? 86.019 91.891 101.042 1.00 48.64 466 PRO A C 1
ATOM 3038 O O . PRO A 1 466 ? 86.766 91.180 101.722 1.00 48.64 466 PRO A O 1
ATOM 3042 N N . ASP A 1 467 ? 86.069 91.936 99.710 1.00 54.07 467 ASP A N 1
ATOM 3043 C CA . ASP A 1 467 ? 86.929 91.146 98.829 1.00 54.07 467 ASP A CA 1
ATOM 3044 C C . ASP A 1 467 ? 86.553 89.669 98.812 1.00 54.07 467 ASP A C 1
ATOM 3045 O O . ASP A 1 467 ? 87.156 88.900 98.055 1.00 54.07 467 ASP A O 1
ATOM 3050 N N . GLU A 1 468 ? 85.577 89.245 99.614 1.00 49.65 468 GLU A N 1
ATOM 3051 C CA . GLU A 1 468 ? 85.028 87.899 99.537 1.00 49.65 468 GLU A CA 1
ATOM 3052 C C . GLU A 1 468 ? 83.649 87.870 98.900 1.00 49.65 468 GLU A C 1
ATOM 3053 O O . GLU A 1 468 ? 83.338 86.930 98.158 1.00 49.65 468 GLU A O 1
ATOM 3059 N N . LYS A 1 469 ? 82.819 88.881 99.165 1.00 46.03 469 LYS A N 1
ATOM 3060 C CA . LYS A 1 469 ? 81.571 89.018 98.425 1.00 46.03 469 LYS A CA 1
ATOM 3061 C C . LYS A 1 469 ? 81.851 89.231 96.944 1.00 46.03 469 LYS A C 1
ATOM 3062 O O . LYS A 1 469 ? 81.176 88.653 96.085 1.00 46.03 469 LYS A O 1
ATOM 3068 N N . LEU A 1 470 ? 82.858 90.053 96.632 1.00 46.64 470 LEU A N 1
ATOM 3069 C CA . LEU A 1 470 ? 83.280 90.230 95.247 1.00 46.64 470 LEU A CA 1
ATOM 3070 C C . LEU A 1 470 ? 83.727 88.906 94.645 1.00 46.64 470 LEU A C 1
ATOM 3071 O O . LEU A 1 470 ? 83.461 88.627 93.470 1.00 46.64 470 LEU A O 1
ATOM 3076 N N . LYS A 1 471 ? 84.395 88.071 95.445 1.00 50.01 471 LYS A N 1
ATOM 3077 C CA . LYS A 1 471 ? 84.738 86.727 94.994 1.00 50.01 471 LYS A CA 1
ATOM 3078 C C . LYS A 1 471 ? 83.487 85.912 94.699 1.00 50.01 471 LYS A C 1
ATOM 3079 O O . LYS A 1 471 ? 83.461 85.123 93.746 1.00 50.01 471 LYS A O 1
ATOM 3085 N N . TYR A 1 472 ? 82.436 86.086 95.506 1.00 57.32 472 TYR A N 1
ATOM 3086 C CA . TYR A 1 472 ? 81.209 85.334 95.262 1.00 57.32 472 TYR A CA 1
ATOM 3087 C C . TYR A 1 472 ? 80.539 85.784 93.967 1.00 57.32 472 TYR A C 1
ATOM 3088 O O . TYR A 1 472 ? 80.022 84.951 93.216 1.00 57.32 472 TYR A O 1
ATOM 3097 N N . LEU A 1 473 ? 80.517 87.093 93.694 1.00 48.19 473 LEU A N 1
ATOM 3098 C CA . LEU A 1 473 ? 79.984 87.538 92.403 1.00 48.19 473 LEU A CA 1
ATOM 3099 C C . LEU A 1 473 ? 80.851 87.063 91.242 1.00 48.19 473 LEU A C 1
ATOM 3100 O O . LEU A 1 473 ? 80.328 86.738 90.169 1.00 48.19 473 LEU A O 1
ATOM 3105 N N . ARG A 1 474 ? 82.173 87.026 91.425 1.00 53.92 474 ARG A N 1
ATOM 3106 C CA . ARG A 1 474 ? 83.041 86.515 90.367 1.00 53.92 474 ARG A CA 1
ATOM 3107 C C . ARG A 1 474 ? 82.753 85.046 90.079 1.00 53.92 474 ARG A C 1
ATOM 3108 O O . ARG A 1 474 ? 82.722 84.628 88.916 1.00 53.92 474 ARG A O 1
ATOM 3116 N N . GLU A 1 475 ? 82.538 84.249 91.128 1.00 54.69 475 GLU A N 1
ATOM 3117 C CA . GLU A 1 475 ? 82.189 82.845 90.934 1.00 54.69 475 GLU A CA 1
ATOM 3118 C C . GLU A 1 475 ? 80.787 82.685 90.356 1.00 54.69 475 GLU A C 1
ATOM 3119 O O . GLU A 1 475 ? 80.526 81.721 89.628 1.00 54.69 475 GLU A O 1
ATOM 3125 N N . LYS A 1 476 ? 79.878 83.608 90.678 1.00 57.11 476 LYS A N 1
ATOM 3126 C CA . LYS A 1 476 ? 78.506 83.521 90.186 1.00 57.11 476 LYS A CA 1
ATOM 3127 C C . LYS A 1 476 ? 78.442 83.682 88.673 1.00 57.11 476 LYS A C 1
ATOM 3128 O O . LYS A 1 476 ? 77.669 82.991 88.000 1.00 57.11 476 LYS A O 1
ATOM 3134 N N . GLY A 1 477 ? 79.244 84.588 88.122 1.00 56.23 477 GLY A N 1
ATOM 3135 C CA . GLY A 1 477 ? 79.196 84.873 86.703 1.00 56.23 477 GLY A CA 1
ATOM 3136 C C . GLY A 1 477 ? 79.024 86.349 86.412 1.00 56.23 477 GLY A C 1
ATOM 3137 O O . GLY A 1 477 ? 78.649 86.733 85.300 1.00 56.23 477 GLY A O 1
ATOM 3138 N N . PHE A 1 478 ? 79.292 87.187 87.411 1.00 60.32 478 PHE A N 1
ATOM 3139 C CA . PHE A 1 478 ? 79.246 88.631 87.222 1.00 60.32 478 PHE A CA 1
ATOM 3140 C C . PHE A 1 478 ? 80.473 89.079 86.438 1.00 60.32 478 PHE A C 1
ATOM 3141 O O . PHE A 1 478 ? 81.609 88.851 86.867 1.00 60.32 478 PHE A O 1
ATOM 3149 N N . ASN A 1 479 ? 80.247 89.711 85.293 1.00 54.76 479 ASN A N 1
ATOM 3150 C CA . ASN A 1 479 ? 81.335 90.141 84.423 1.00 54.76 479 ASN A CA 1
ATOM 3151 C C . ASN A 1 479 ? 81.396 91.646 84.231 1.00 54.76 479 ASN A C 1
ATOM 3152 O O . ASN A 1 479 ? 82.477 92.229 84.350 1.00 54.76 479 ASN A O 1
ATOM 3157 N N . LEU A 1 480 ? 80.270 92.282 83.904 1.00 50.52 480 LEU A N 1
ATOM 3158 C CA . LEU A 1 480 ? 80.098 93.724 83.725 1.00 50.52 480 LEU A CA 1
ATOM 3159 C C . LEU A 1 480 ? 80.840 94.264 82.506 1.00 50.52 480 LEU A C 1
ATOM 3160 O O . LEU A 1 480 ? 80.689 95.448 82.181 1.00 50.52 480 LEU A O 1
ATOM 3165 N N . LYS A 1 481 ? 81.615 93.440 81.805 1.00 58.28 481 LYS A N 1
ATOM 3166 C CA . LYS A 1 481 ? 82.367 93.879 80.640 1.00 58.28 481 LYS A CA 1
ATOM 3167 C C . LYS A 1 481 ? 81.681 93.529 79.325 1.00 58.28 481 LYS A C 1
ATOM 3168 O O . LYS A 1 481 ? 82.231 93.813 78.256 1.00 58.28 481 LYS A O 1
ATOM 3174 N N . LEU A 1 482 ? 80.492 92.931 79.378 1.00 54.20 482 LEU A N 1
ATOM 3175 C CA . LEU A 1 482 ? 79.696 92.654 78.191 1.00 54.20 482 LEU A CA 1
ATOM 3176 C C . LEU A 1 482 ? 78.415 93.474 78.135 1.00 54.20 482 LEU A C 1
ATOM 3177 O O . LEU A 1 482 ? 77.624 93.298 77.204 1.00 54.20 482 LEU A O 1
ATOM 3182 N N . LYS A 1 483 ? 78.194 94.369 79.099 1.00 55.27 483 LYS A N 1
ATOM 3183 C CA . LYS A 1 483 ? 76.921 95.061 79.253 1.00 55.27 483 LYS A CA 1
ATOM 3184 C C . LYS A 1 483 ? 76.912 96.439 78.599 1.00 55.27 483 LYS A C 1
ATOM 3185 O O . LYS A 1 483 ? 76.198 97.335 79.059 1.00 55.27 483 LYS A O 1
ATOM 3191 N N . MET A 1 484 ? 77.703 96.637 77.546 1.00 66.26 484 MET A N 1
ATOM 3192 C CA . MET A 1 484 ? 77.604 97.836 76.723 1.00 66.26 484 MET A CA 1
ATOM 3193 C C . MET A 1 484 ? 77.025 97.545 75.344 1.00 66.26 484 MET A C 1
ATOM 3194 O O . MET A 1 484 ? 77.033 98.427 74.479 1.00 66.26 484 MET A O 1
ATOM 3199 N N . LYS A 1 485 ? 76.520 96.331 75.121 1.00 60.44 485 LYS A N 1
ATOM 3200 C CA . LYS A 1 485 ? 75.893 95.981 73.854 1.00 60.44 485 LYS A CA 1
ATOM 3201 C C . LYS A 1 485 ? 74.644 95.125 74.016 1.00 60.44 485 LYS A C 1
ATOM 3202 O O . LYS A 1 485 ? 74.080 94.695 73.005 1.00 60.44 485 LYS A O 1
ATOM 3208 N N . GLN A 1 486 ? 74.187 94.869 75.242 1.00 59.94 486 GLN A N 1
ATOM 3209 C CA . GLN A 1 486 ? 73.092 93.941 75.496 1.00 59.94 486 GLN A CA 1
ATOM 3210 C C . GLN A 1 486 ? 71.846 94.635 76.041 1.00 59.94 486 GLN A C 1
ATOM 3211 O O . GLN A 1 486 ? 71.097 94.045 76.822 1.00 59.94 486 GLN A O 1
ATOM 3217 N N . ALA A 1 487 ? 71.606 95.881 75.636 1.00 60.38 487 ALA A N 1
ATOM 3218 C CA . ALA A 1 487 ? 70.430 96.614 76.087 1.00 60.38 487 ALA A CA 1
ATOM 3219 C C . ALA A 1 487 ? 70.148 97.751 75.114 1.00 60.38 487 ALA A C 1
ATOM 3220 O O . ALA A 1 487 ? 70.955 98.061 74.234 1.00 60.38 487 ALA A O 1
ATOM 3222 N N . VAL A 1 488 ? 68.982 98.372 75.291 1.00 53.98 488 VAL A N 1
ATOM 3223 C CA . VAL A 1 488 ? 68.517 99.456 74.430 1.00 53.98 488 VAL A CA 1
ATOM 3224 C C . VAL A 1 488 ? 69.338 100.715 74.677 1.00 53.98 488 VAL A C 1
ATOM 3225 O O . VAL A 1 488 ? 70.133 100.775 75.621 1.00 53.98 488 VAL A O 1
ATOM 3229 N N . GLY A 1 489 ? 69.143 101.725 73.826 1.00 51.39 489 GLY A N 1
ATOM 3230 C CA . GLY A 1 489 ? 69.954 102.931 73.764 1.00 51.39 489 GLY A CA 1
ATOM 3231 C C . GLY A 1 489 ? 70.332 103.629 75.057 1.00 51.39 489 GLY A C 1
ATOM 3232 O O . GLY A 1 489 ? 71.348 104.330 75.101 1.00 51.39 489 GLY A O 1
ATOM 3233 N N . ASP A 1 490 ? 69.534 103.461 76.116 1.00 61.09 490 ASP A N 1
ATOM 3234 C CA . ASP A 1 490 ? 69.895 104.038 77.407 1.00 61.09 490 ASP A CA 1
ATOM 3235 C C . ASP A 1 490 ? 71.091 103.335 78.040 1.00 61.09 490 ASP A C 1
ATOM 3236 O O . ASP A 1 490 ? 71.653 103.848 79.014 1.00 61.09 490 ASP A O 1
ATOM 3241 N N . GLU A 1 491 ? 71.478 102.172 77.512 1.00 61.76 491 GLU A N 1
ATOM 3242 C CA . GLU A 1 491 ? 72.622 101.437 78.041 1.00 61.76 491 GLU A CA 1
ATOM 3243 C C . GLU A 1 491 ? 73.921 102.207 77.839 1.00 61.76 491 GLU A C 1
ATOM 3244 O O . GLU A 1 491 ? 74.810 102.175 78.698 1.00 61.76 491 GLU A O 1
ATOM 3250 N N . LYS A 1 492 ? 74.051 102.897 76.703 1.00 52.60 492 LYS A N 1
ATOM 3251 C CA . LYS A 1 492 ? 75.267 103.656 76.425 1.00 52.60 492 LYS A CA 1
ATOM 3252 C C . LYS A 1 492 ? 75.454 104.795 77.419 1.00 52.60 492 LYS A C 1
ATOM 3253 O O . LYS A 1 492 ? 76.579 105.076 77.848 1.00 52.60 492 LYS A O 1
ATOM 3259 N N . LYS A 1 493 ? 74.364 105.470 77.790 1.00 54.58 493 LYS A N 1
ATOM 3260 C CA . LYS A 1 493 ? 74.474 106.593 78.715 1.00 54.58 493 LYS A CA 1
ATOM 3261 C C . LYS A 1 493 ? 74.851 106.141 80.120 1.00 54.58 493 LYS A C 1
ATOM 3262 O O . LYS A 1 493 ? 75.559 106.863 80.831 1.00 54.58 493 LYS A O 1
ATOM 3268 N N . SER A 1 494 ? 74.396 104.959 80.537 1.00 51.23 494 SER A N 1
ATOM 3269 C CA . SER A 1 494 ? 74.587 104.493 81.906 1.00 51.23 494 SER A CA 1
ATOM 3270 C C . SER A 1 494 ? 75.820 103.609 82.057 1.00 51.23 494 SER A C 1
ATOM 3271 O O . SER A 1 494 ? 76.721 103.924 82.840 1.00 51.23 494 SER A O 1
ATOM 3274 N N . LEU A 1 495 ? 75.879 102.503 81.312 1.00 45.85 495 LEU A N 1
ATOM 3275 C CA . LEU A 1 495 ? 76.884 101.480 81.587 1.00 45.85 495 LEU A CA 1
ATOM 3276 C C . LEU A 1 495 ? 78.286 101.915 81.177 1.00 45.85 495 LEU A C 1
ATOM 3277 O O . LEU A 1 495 ? 79.265 101.471 81.785 1.00 45.85 495 LEU A O 1
ATOM 3282 N N . THR A 1 496 ? 78.411 102.766 80.155 1.00 49.23 496 THR A N 1
ATOM 3283 C CA . THR A 1 496 ? 79.736 103.236 79.759 1.00 49.23 496 THR A CA 1
ATOM 3284 C C . THR A 1 496 ? 80.366 104.101 80.845 1.00 49.23 496 THR A C 1
ATOM 3285 O O . THR A 1 496 ? 81.557 103.957 81.147 1.00 49.23 496 THR A O 1
ATOM 3289 N N . GLU A 1 497 ? 79.582 105.000 81.447 1.00 47.50 497 GLU A N 1
ATOM 3290 C CA . GLU A 1 497 ? 80.098 105.822 82.537 1.00 47.50 497 GLU A CA 1
ATOM 3291 C C . GLU A 1 497 ? 80.453 104.971 83.750 1.00 47.50 497 GLU A C 1
ATOM 3292 O O . GLU A 1 497 ? 81.467 105.216 84.416 1.00 47.50 497 GLU A O 1
ATOM 3298 N N . ILE A 1 498 ? 79.629 103.965 84.050 1.00 33.32 498 ILE A N 1
ATOM 3299 C CA . ILE A 1 498 ? 79.912 103.072 85.170 1.00 33.32 498 ILE A CA 1
ATOM 3300 C C . ILE A 1 498 ? 81.205 102.304 84.927 1.00 33.32 498 ILE A C 1
ATOM 3301 O O . ILE A 1 498 ? 82.040 102.163 85.829 1.00 33.32 498 ILE A O 1
ATOM 3306 N N . TYR A 1 499 ? 81.394 101.801 83.705 1.00 35.17 499 TYR A N 1
ATOM 3307 C CA . TYR A 1 499 ? 82.628 101.099 83.372 1.00 35.17 499 TYR A CA 1
ATOM 3308 C C . TYR A 1 499 ? 83.833 102.024 83.472 1.00 35.17 499 TYR A C 1
ATOM 3309 O O . TYR A 1 499 ? 84.880 101.632 84.000 1.00 35.17 499 TYR A O 1
ATOM 3318 N N . LYS A 1 500 ? 83.701 103.259 82.981 1.00 35.78 500 LYS A N 1
ATOM 3319 C CA . LYS A 1 500 ? 84.804 104.213 83.059 1.00 35.78 500 LYS A CA 1
ATOM 3320 C C . LYS A 1 500 ? 85.167 104.517 84.506 1.00 35.78 500 LYS A C 1
ATOM 3321 O O . LYS A 1 500 ? 86.348 104.661 84.840 1.00 35.78 500 LYS A O 1
ATOM 3327 N N . GLU A 1 501 ? 84.163 104.626 85.379 1.00 32.07 501 GLU A N 1
ATOM 3328 C CA . GLU A 1 501 ? 84.438 104.799 86.801 1.00 32.07 501 GLU A CA 1
ATOM 3329 C C . GLU A 1 501 ? 85.115 103.566 87.387 1.00 32.07 501 GLU A C 1
ATOM 3330 O O . GLU A 1 501 ? 85.995 103.683 88.248 1.00 32.07 501 GLU A O 1
ATOM 3336 N N . THR A 1 502 ? 84.713 102.375 86.938 1.00 27.71 502 THR A N 1
ATOM 3337 C CA . THR A 1 502 ? 85.303 101.143 87.457 1.00 27.71 502 THR A CA 1
ATOM 3338 C C . THR A 1 502 ? 86.776 101.023 87.078 1.00 27.71 502 THR A C 1
ATOM 3339 O O . THR A 1 502 ? 87.597 100.589 87.895 1.00 27.71 502 THR A O 1
ATOM 3343 N N . GLN A 1 503 ? 87.132 101.409 85.849 1.00 21.70 503 GLN A N 1
ATOM 3344 C CA . GLN A 1 503 ? 88.516 101.257 85.401 1.00 21.70 503 GLN A CA 1
ATOM 3345 C C . GLN A 1 503 ? 89.472 102.165 86.166 1.00 21.70 503 GLN A C 1
ATOM 3346 O O . GLN A 1 503 ? 90.658 101.841 86.290 1.00 21.70 503 GLN A O 1
ATOM 3352 N N . ARG A 1 504 ? 88.990 103.296 86.674 1.00 10.50 504 ARG A N 1
ATOM 3353 C CA . ARG A 1 504 ? 89.839 104.188 87.452 1.00 10.50 504 ARG A CA 1
ATOM 3354 C C . ARG A 1 504 ? 90.156 103.562 88.804 1.00 10.50 504 ARG A C 1
ATOM 3355 O O . ARG A 1 504 ? 89.270 103.023 89.473 1.00 10.50 504 ARG A O 1
ATOM 3363 N N . ASN A 1 505 ? 91.423 103.633 89.208 1.00 4.36 505 ASN A N 1
ATOM 3364 C CA . ASN A 1 505 ? 91.883 102.997 90.434 1.00 4.36 505 ASN A CA 1
ATOM 3365 C C . ASN A 1 505 ? 92.072 103.980 91.583 1.00 4.36 505 ASN A C 1
ATOM 3366 O O . ASN A 1 505 ? 92.686 103.621 92.592 1.00 4.36 505 ASN A O 1
ATOM 3371 N N . PHE A 1 506 ? 91.565 105.203 91.460 1.00 4.53 506 PHE A N 1
ATOM 3372 C CA . PHE A 1 506 ? 91.623 106.179 92.537 1.00 4.53 506 PHE A CA 1
ATOM 3373 C C . PHE A 1 506 ? 90.245 106.787 92.751 1.00 4.53 506 PHE A C 1
ATOM 3374 O O . PHE A 1 506 ? 89.456 106.923 91.813 1.00 4.53 506 PHE A O 1
ATOM 3382 N N . VAL A 1 507 ? 89.964 107.155 93.999 1.00 4.36 507 VAL A N 1
ATOM 3383 C CA . VAL A 1 507 ? 88.680 107.727 94.380 1.00 4.36 507 VAL A CA 1
ATOM 3384 C C . VAL A 1 507 ? 88.931 109.035 95.116 1.00 4.36 507 VAL A C 1
ATOM 3385 O O . VAL A 1 507 ? 89.998 109.247 95.700 1.00 4.36 507 VAL A O 1
ATOM 3389 N N . PHE A 1 508 ? 87.943 109.926 95.072 1.00 4.36 508 PHE A N 1
ATOM 3390 C CA . PHE A 1 508 ? 88.057 111.266 95.635 1.00 4.36 508 PHE A CA 1
ATOM 3391 C C . PHE A 1 508 ? 87.228 111.350 96.908 1.00 4.36 508 PHE A C 1
ATOM 3392 O O . PHE A 1 508 ? 86.012 111.132 96.876 1.00 4.36 508 PHE A O 1
ATOM 3400 N N . LYS A 1 509 ? 87.883 111.672 98.021 1.00 4.36 509 LYS A N 1
ATOM 3401 C CA . LYS A 1 509 ? 87.231 111.778 99.317 1.00 4.36 509 LYS A CA 1
ATOM 3402 C C . LYS A 1 509 ? 87.665 113.062 100.007 1.00 4.36 509 LYS A C 1
ATOM 3403 O O . LYS A 1 509 ? 88.700 113.647 99.682 1.00 4.36 509 LYS A O 1
ATOM 3409 N N . VAL A 1 510 ? 86.853 113.498 100.960 1.00 4.36 510 VAL A N 1
ATOM 3410 C CA . VAL A 1 510 ? 87.217 114.642 101.803 1.00 4.36 510 VAL A CA 1
ATOM 3411 C C . VAL A 1 510 ? 88.372 114.238 102.714 1.00 4.36 510 VAL A C 1
ATOM 3412 O O . VAL A 1 510 ? 88.306 113.172 103.351 1.00 4.36 510 VAL A O 1
ATOM 3416 N N . PRO A 1 511 ? 89.445 115.027 102.797 1.00 4.36 511 PRO A N 1
ATOM 3417 C CA . PRO A 1 511 ? 90.609 114.610 103.588 1.00 4.36 511 PRO A CA 1
ATOM 3418 C C . PRO A 1 511 ? 90.292 114.475 105.070 1.00 4.36 511 PRO A C 1
ATOM 3419 O O . PRO A 1 511 ? 89.486 115.219 105.631 1.00 4.36 511 PRO A O 1
ATOM 3423 N N . THR A 1 512 ? 90.950 113.504 105.700 1.00 4.36 512 THR A N 1
ATOM 3424 C CA . THR A 1 512 ? 90.768 113.203 107.111 1.00 4.36 512 THR A CA 1
ATOM 3425 C C . THR A 1 512 ? 92.133 112.881 107.705 1.00 4.36 512 THR A C 1
ATOM 3426 O O . THR A 1 512 ? 93.076 112.541 106.987 1.00 4.36 512 THR A O 1
ATOM 3430 N N . ILE A 1 513 ? 92.238 113.010 109.029 1.00 10.74 513 ILE A N 1
ATOM 3431 C CA . ILE A 1 513 ? 93.499 112.723 109.708 1.00 10.74 513 ILE A CA 1
ATOM 3432 C C . ILE A 1 513 ? 93.863 111.248 109.572 1.00 10.74 513 ILE A C 1
ATOM 3433 O O . ILE A 1 513 ? 95.022 110.902 109.314 1.00 10.74 513 ILE A O 1
ATOM 3438 N N . GLU A 1 514 ? 92.883 110.357 109.722 1.00 42.73 514 GLU A N 1
ATOM 3439 C CA . GLU A 1 514 ? 93.149 108.925 109.688 1.00 42.73 514 GLU A CA 1
ATOM 3440 C C . GLU A 1 514 ? 93.382 108.383 108.284 1.00 42.73 514 GLU A C 1
ATOM 3441 O O . GLU A 1 514 ? 93.765 107.216 108.148 1.00 42.73 514 GLU A O 1
ATOM 3447 N N . ASN A 1 515 ? 93.166 109.184 107.245 1.00 4.36 515 ASN A N 1
ATOM 3448 C CA . ASN A 1 515 ? 93.346 108.734 105.871 1.00 4.36 515 ASN A CA 1
ATOM 3449 C C . ASN A 1 515 ? 94.755 109.067 105.399 1.00 4.36 515 ASN A C 1
ATOM 3450 O O . ASN A 1 515 ? 95.211 110.205 105.542 1.00 4.36 515 ASN A O 1
ATOM 3455 N N . ASP A 1 516 ? 95.439 108.073 104.830 1.00 0.92 516 ASP A N 1
ATOM 3456 C CA . ASP A 1 516 ? 96.833 108.223 104.440 1.00 0.92 516 ASP A CA 1
ATOM 3457 C C . ASP A 1 516 ? 97.158 107.719 103.043 1.00 0.92 516 ASP A C 1
ATOM 3458 O O . ASP A 1 516 ? 98.278 107.950 102.578 1.00 0.92 516 ASP A O 1
ATOM 3463 N N . ASN A 1 517 ? 96.235 107.041 102.364 1.00 4.36 517 ASN A N 1
ATOM 3464 C CA . ASN A 1 517 ? 96.528 106.426 101.070 1.00 4.36 517 ASN A CA 1
ATOM 3465 C C . ASN A 1 517 ? 96.398 107.448 99.938 1.00 4.36 517 ASN A C 1
ATOM 3466 O O . ASN A 1 517 ? 95.520 107.368 99.083 1.00 4.36 517 ASN A O 1
ATOM 3471 N N . PHE A 1 518 ? 97.303 108.421 99.945 1.00 4.36 518 PHE A N 1
ATOM 3472 C CA . PHE A 1 518 ? 97.329 109.415 98.883 1.00 4.36 518 PHE A CA 1
ATOM 3473 C C . PHE A 1 518 ? 97.738 108.770 97.566 1.00 4.36 518 PHE A C 1
ATOM 3474 O O . PHE A 1 518 ? 98.641 107.933 97.521 1.00 4.36 518 PHE A O 1
ATOM 3482 N N . CYS A 1 519 ? 97.062 109.161 96.488 1.00 4.36 519 CYS A N 1
ATOM 3483 C CA . CYS A 1 519 ? 97.363 108.638 95.161 1.00 4.36 519 CYS A CA 1
ATOM 3484 C C . CYS A 1 519 ? 98.517 109.434 94.569 1.00 4.36 519 CYS A C 1
ATOM 3485 O O . CYS A 1 519 ? 98.372 110.623 94.271 1.00 4.36 519 CYS A O 1
ATOM 3488 N N . VAL A 1 520 ? 99.663 108.783 94.400 1.00 4.36 520 VAL A N 1
ATOM 3489 C CA . VAL A 1 520 ? 100.854 109.399 93.829 1.00 4.36 520 VAL A CA 1
ATOM 3490 C C . VAL A 1 520 ? 101.146 108.688 92.517 1.00 4.36 520 VAL A C 1
ATOM 3491 O O . VAL A 1 520 ? 101.597 107.536 92.514 1.00 4.36 520 VAL A O 1
ATOM 3495 N N . LYS A 1 521 ? 100.886 109.366 91.403 1.00 4.36 521 LYS A N 1
ATOM 3496 C CA . LYS A 1 521 ? 101.132 108.828 90.072 1.00 4.36 521 LYS A CA 1
ATOM 3497 C C . LYS A 1 521 ? 102.140 109.723 89.370 1.00 4.36 521 LYS A C 1
ATOM 3498 O O . LYS A 1 521 ? 101.847 110.893 89.103 1.00 4.36 521 LYS A O 1
ATOM 3504 N N . LYS A 1 522 ? 103.315 109.168 89.066 1.00 4.36 522 LYS A N 1
ATOM 3505 C CA . LYS A 1 522 ? 104.410 109.910 88.440 1.00 4.36 522 LYS A CA 1
ATOM 3506 C C . LYS A 1 522 ? 104.778 111.149 89.252 1.00 4.36 522 LYS A C 1
ATOM 3507 O O . LYS A 1 522 ? 104.938 112.241 88.706 1.00 4.36 522 LYS A O 1
ATOM 3513 N N . LEU A 1 523 ? 104.885 110.974 90.571 1.00 4.36 523 LEU A N 1
ATOM 3514 C CA . LEU A 1 523 ? 105.265 111.976 91.566 1.00 4.36 523 LEU A CA 1
ATOM 3515 C C . LEU A 1 523 ? 104.210 113.057 91.771 1.00 4.36 523 LEU A C 1
ATOM 3516 O O . LEU A 1 523 ? 104.427 113.958 92.585 1.00 4.36 523 LEU A O 1
ATOM 3521 N N . ASN A 1 524 ? 103.076 112.995 91.082 1.00 4.36 524 ASN A N 1
ATOM 3522 C CA . ASN A 1 524 ? 102.045 114.020 91.149 1.00 4.36 524 ASN A CA 1
ATOM 3523 C C . ASN A 1 524 ? 100.951 113.628 92.134 1.00 4.36 524 ASN A C 1
ATOM 3524 O O . ASN A 1 524 ? 100.805 112.462 92.505 1.00 4.36 524 ASN A O 1
ATOM 3529 N N . VAL A 1 525 ? 100.172 114.624 92.553 1.00 4.36 525 VAL A N 1
ATOM 3530 C CA . VAL A 1 525 ? 98.960 114.390 93.326 1.00 4.36 525 VAL A CA 1
ATOM 3531 C C . VAL A 1 525 ? 97.795 115.036 92.585 1.00 4.36 525 VAL A C 1
ATOM 3532 O O . VAL A 1 525 ? 97.983 115.788 91.633 1.00 4.36 525 VAL A O 1
ATOM 3536 N N . PHE A 1 526 ? 96.578 114.727 93.025 1.00 4.36 526 PHE A N 1
ATOM 3537 C CA . PHE A 1 526 ? 95.381 115.192 92.335 1.00 4.36 526 PHE A CA 1
ATOM 3538 C C . PHE A 1 526 ? 94.435 115.863 93.318 1.00 4.36 526 PHE A C 1
ATOM 3539 O O . PHE A 1 526 ? 94.078 115.274 94.342 1.00 4.36 526 PHE A O 1
ATOM 3547 N N . PHE A 1 527 ? 94.029 117.090 92.998 1.00 4.36 527 PHE A N 1
ATOM 3548 C CA . PHE A 1 527 ? 93.086 117.863 93.791 1.00 4.36 527 PHE A CA 1
ATOM 3549 C C . PHE A 1 527 ? 91.827 118.112 92.971 1.00 4.36 527 PHE A C 1
ATOM 3550 O O . PHE A 1 527 ? 91.858 118.125 91.738 1.00 4.36 527 PHE A O 1
ATOM 3558 N N . GLN A 1 528 ? 90.716 118.328 93.670 1.00 7.25 528 GLN A N 1
ATOM 3559 C CA . GLN A 1 528 ? 89.440 118.627 93.025 1.00 7.25 528 GLN A CA 1
ATOM 3560 C C . GLN A 1 528 ? 88.792 119.784 93.769 1.00 7.25 528 GLN A C 1
ATOM 3561 O O . GLN A 1 528 ? 88.380 119.628 94.921 1.00 7.25 528 GLN A O 1
ATOM 3567 N N . THR A 1 529 ? 88.701 120.939 93.119 1.00 4.00 529 THR A N 1
ATOM 3568 C CA . THR A 1 529 ? 88.110 122.128 93.713 1.00 4.00 529 THR A CA 1
ATOM 3569 C C . THR A 1 529 ? 86.773 122.429 93.051 1.00 4.00 529 THR A C 1
ATOM 3570 O O . THR A 1 529 ? 86.385 121.806 92.062 1.00 4.00 529 THR A O 1
ATOM 3574 N N . ASP A 1 530 ? 86.069 123.408 93.611 1.00 5.11 530 ASP A N 1
ATOM 3575 C CA . ASP A 1 530 ? 84.791 123.863 93.083 1.00 5.11 530 ASP A CA 1
ATOM 3576 C C . ASP A 1 530 ? 84.876 125.352 92.794 1.00 5.11 530 ASP A C 1
ATOM 3577 O O . ASP A 1 530 ? 85.361 126.123 93.628 1.00 5.11 530 ASP A O 1
ATOM 3582 N N . ILE A 1 531 ? 84.409 125.753 91.615 1.00 8.64 531 ILE A N 1
ATOM 3583 C CA . ILE A 1 531 ? 84.412 127.150 91.213 1.00 8.64 531 ILE A CA 1
ATOM 3584 C C . ILE A 1 531 ? 82.989 127.557 90.862 1.00 8.64 531 ILE A C 1
ATOM 3585 O O . ILE A 1 531 ? 82.118 126.721 90.603 1.00 8.64 531 ILE A O 1
ATOM 3590 N N . GLU A 1 532 ? 82.758 128.865 90.864 1.00 19.95 532 GLU A N 1
ATOM 3591 C CA . GLU A 1 532 ? 81.462 129.442 90.545 1.00 19.95 532 GLU A CA 1
ATOM 3592 C C . GLU A 1 532 ? 81.573 130.257 89.266 1.00 19.95 532 GLU A C 1
ATOM 3593 O O . GLU A 1 532 ? 82.442 131.127 89.152 1.00 19.95 532 GLU A O 1
ATOM 3599 N N . PHE A 1 533 ? 80.698 129.970 88.306 1.00 14.00 533 PHE A N 1
ATOM 3600 C CA . PHE A 1 533 ? 80.652 130.700 87.046 1.00 14.00 533 PHE A CA 1
ATOM 3601 C C . PHE A 1 533 ? 79.198 130.841 86.632 1.00 14.00 533 PHE A C 1
ATOM 3602 O O . PHE A 1 533 ? 78.529 129.835 86.378 1.00 14.00 533 PHE A O 1
ATOM 3610 N N . ASN A 1 534 ? 78.719 132.087 86.561 1.00 11.90 534 ASN A N 1
ATOM 3611 C CA . ASN A 1 534 ? 77.327 132.395 86.224 1.00 11.90 534 ASN A CA 1
ATOM 3612 C C . ASN A 1 534 ? 76.355 131.686 87.164 1.00 11.90 534 ASN A C 1
ATOM 3613 O O . ASN A 1 534 ? 75.304 131.196 86.748 1.00 11.90 534 ASN A O 1
ATOM 3618 N N . GLY A 1 535 ? 76.708 131.635 88.445 1.00 7.71 535 GLY A N 1
ATOM 3619 C CA . GLY A 1 535 ? 75.867 130.986 89.433 1.00 7.71 535 GLY A CA 1
ATOM 3620 C C . GLY A 1 535 ? 75.733 129.488 89.272 1.00 7.71 535 GLY A C 1
ATOM 3621 O O . GLY A 1 535 ? 74.663 128.937 89.545 1.00 7.71 535 GLY A O 1
ATOM 3622 N N . GLN A 1 536 ? 76.791 128.812 88.829 1.00 14.79 536 GLN A N 1
ATOM 3623 C CA . GLN A 1 536 ? 76.814 127.360 88.727 1.00 14.79 536 GLN A CA 1
ATOM 3624 C C . GLN A 1 536 ? 78.064 126.833 89.413 1.00 14.79 536 GLN A C 1
ATOM 3625 O O . GLN A 1 536 ? 79.131 127.448 89.332 1.00 14.79 536 GLN A O 1
ATOM 3631 N N . LYS A 1 537 ? 77.931 125.695 90.085 1.00 8.45 537 LYS A N 1
ATOM 3632 C CA . LYS A 1 537 ? 79.053 125.055 90.763 1.00 8.45 537 LYS A CA 1
ATOM 3633 C C . LYS A 1 537 ? 79.692 124.059 89.804 1.00 8.45 537 LYS A C 1
ATOM 3634 O O . LYS A 1 537 ? 79.063 123.068 89.419 1.00 8.45 537 LYS A O 1
ATOM 3640 N N . ILE A 1 538 ? 80.940 124.315 89.419 1.00 4.36 538 ILE A N 1
ATOM 3641 C CA . ILE A 1 538 ? 81.662 123.476 88.470 1.00 4.36 538 ILE A CA 1
ATOM 3642 C C . ILE A 1 538 ? 82.875 122.888 89.173 1.00 4.36 538 ILE A C 1
ATOM 3643 O O . ILE A 1 538 ? 83.648 123.618 89.802 1.00 4.36 538 ILE A O 1
ATOM 3648 N N . SER A 1 539 ? 83.036 121.572 89.073 1.00 9.35 539 SER A N 1
ATOM 3649 C CA . SER A 1 539 ? 84.176 120.883 89.660 1.00 9.35 539 SER A CA 1
ATOM 3650 C C . SER A 1 539 ? 85.357 120.932 88.699 1.00 9.35 539 SER A C 1
ATOM 3651 O O . SER A 1 539 ? 85.212 120.625 87.512 1.00 9.35 539 SER A O 1
ATOM 3654 N N . VAL A 1 540 ? 86.521 121.316 89.217 1.00 4.36 540 VAL A N 1
ATOM 3655 C CA . VAL A 1 540 ? 87.739 121.471 88.432 1.00 4.36 540 VAL A CA 1
ATOM 3656 C C . VAL A 1 540 ? 88.810 120.574 89.033 1.00 4.36 540 VAL A C 1
ATOM 3657 O O . VAL A 1 540 ? 89.035 120.599 90.248 1.00 4.36 540 VAL A O 1
ATOM 3661 N N . GLN A 1 541 ? 89.472 119.790 88.187 1.00 3.33 541 GLN A N 1
ATOM 3662 C CA . GLN A 1 541 ? 90.495 118.848 88.621 1.00 3.33 541 GLN A CA 1
ATOM 3663 C C . GLN A 1 541 ? 91.877 119.388 88.280 1.00 3.33 541 GLN A C 1
ATOM 3664 O O . GLN A 1 541 ? 92.111 119.864 87.159 1.00 3.33 541 GLN A O 1
ATOM 3670 N N . LEU A 1 542 ? 92.785 119.324 89.254 1.00 4.36 542 LEU A N 1
ATOM 3671 C CA . LEU A 1 542 ? 94.134 119.851 89.117 1.00 4.36 542 LEU A CA 1
ATOM 3672 C C . LEU A 1 542 ? 95.141 118.760 89.436 1.00 4.36 542 LEU A C 1
ATOM 3673 O O . LEU A 1 542 ? 95.012 118.065 90.449 1.00 4.36 542 LEU A O 1
ATOM 3678 N N . SER A 1 543 ? 96.138 118.610 88.572 1.00 9.55 543 SER A N 1
ATOM 3679 C CA . SER A 1 543 ? 97.290 117.759 88.853 1.00 9.55 543 SER A CA 1
ATOM 3680 C C . SER A 1 543 ? 98.378 118.632 89.464 1.00 9.55 543 SER A C 1
ATOM 3681 O O . SER A 1 543 ? 98.940 119.499 88.789 1.00 9.55 543 SER A O 1
ATOM 3684 N N . VAL A 1 544 ? 98.663 118.414 90.743 1.00 2.23 544 VAL A N 1
ATOM 3685 C CA . VAL A 1 544 ? 99.593 119.239 91.503 1.00 2.23 544 VAL A CA 1
ATOM 3686 C C . VAL A 1 544 ? 100.955 118.563 91.517 1.00 2.23 544 VAL A C 1
ATOM 3687 O O . VAL A 1 544 ? 101.073 117.380 91.873 1.00 2.23 544 VAL A O 1
ATOM 3691 N N . SER A 1 545 ? 101.978 119.317 91.120 1.00 4.36 545 SER A N 1
ATOM 3692 C CA . SER A 1 545 ? 103.339 118.825 91.041 1.00 4.36 545 SER A CA 1
ATOM 3693 C C . SER A 1 545 ? 103.937 118.665 92.436 1.00 4.36 545 SER A C 1
ATOM 3694 O O . SER A 1 545 ? 103.507 119.324 93.383 1.00 4.36 545 SER A O 1
ATOM 3697 N N . PRO A 1 546 ? 104.937 117.789 92.590 1.00 4.36 546 PRO A N 1
ATOM 3698 C CA . PRO A 1 546 ? 105.558 117.610 93.911 1.00 4.36 546 PRO A CA 1
ATOM 3699 C C . PRO A 1 546 ? 106.391 118.793 94.372 1.00 4.36 546 PRO A C 1
ATOM 3700 O O . PRO A 1 546 ? 106.762 118.834 95.551 1.00 4.36 546 PRO A O 1
ATOM 3704 N N . ASP A 1 547 ? 106.711 119.742 93.493 1.00 4.36 547 ASP A N 1
ATOM 3705 C CA . ASP A 1 547 ? 107.470 120.919 93.892 1.00 4.36 547 ASP A CA 1
ATOM 3706 C C . ASP A 1 547 ? 106.587 122.055 94.387 1.00 4.36 547 ASP A C 1
ATOM 3707 O O . ASP A 1 547 ? 107.083 122.948 95.081 1.00 4.36 547 ASP A O 1
ATOM 3712 N N . PHE A 1 548 ? 105.302 122.052 94.033 1.00 2.42 548 PHE A N 1
ATOM 3713 C CA . PHE A 1 548 ? 104.361 122.986 94.639 1.00 2.42 548 PHE A CA 1
ATOM 3714 C C . PHE A 1 548 ? 104.175 122.676 96.120 1.00 2.42 548 PHE A C 1
ATOM 3715 O O . PHE A 1 548 ? 104.211 123.578 96.968 1.00 2.42 548 PHE A O 1
ATOM 3723 N N . LEU A 1 549 ? 103.997 121.393 96.447 1.00 4.36 549 LEU A N 1
ATOM 3724 C CA . LEU A 1 549 ? 103.817 120.992 97.838 1.00 4.36 549 LEU A CA 1
ATOM 3725 C C . LEU A 1 549 ? 105.064 121.276 98.661 1.00 4.36 549 LEU A C 1
ATOM 3726 O O . LEU A 1 549 ? 104.969 121.653 99.833 1.00 4.36 549 LEU A O 1
ATOM 3731 N N . MET A 1 550 ? 106.243 121.086 98.070 1.00 2.11 550 MET A N 1
ATOM 3732 C CA . MET A 1 550 ? 107.476 121.309 98.816 1.00 2.11 550 MET A CA 1
ATOM 3733 C C . MET A 1 550 ? 107.670 122.785 99.140 1.00 2.11 550 MET A C 1
ATOM 3734 O O . MET A 1 550 ? 108.075 123.130 100.254 1.00 2.11 550 MET A O 1
ATOM 3739 N N . LYS A 1 551 ? 107.371 123.674 98.188 1.00 4.36 551 LYS A N 1
ATOM 3740 C CA . LYS A 1 551 ? 107.430 125.105 98.474 1.00 4.36 551 LYS A CA 1
ATOM 3741 C C . LYS A 1 551 ? 106.377 125.506 99.498 1.00 4.36 551 LYS A C 1
ATOM 3742 O O . LYS A 1 551 ? 106.629 126.364 100.353 1.00 4.36 551 LYS A O 1
ATOM 3748 N N . TRP A 1 552 ? 105.190 124.899 99.422 1.00 4.36 552 TRP A N 1
ATOM 3749 C CA . TRP A 1 552 ? 104.151 125.147 100.419 1.00 4.36 552 TRP A CA 1
ATOM 3750 C C . TRP A 1 552 ? 104.637 124.781 101.818 1.00 4.36 552 TRP A C 1
ATOM 3751 O O . TRP A 1 552 ? 104.492 125.563 102.768 1.00 4.36 552 TRP A O 1
ATOM 3762 N N . VAL A 1 553 ? 105.242 1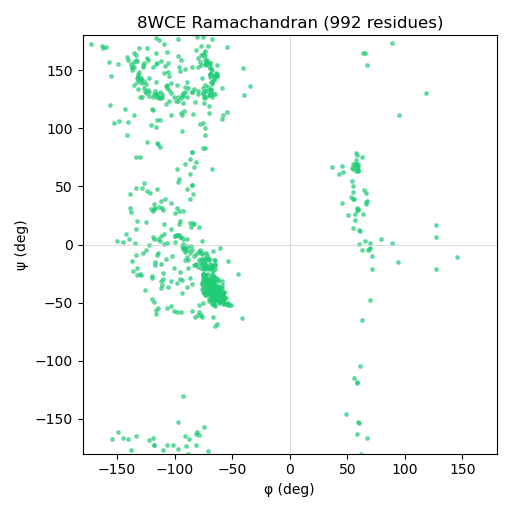23.601 101.955 1.00 4.36 553 VAL A N 1
ATOM 3763 C CA . VAL A 1 553 ? 105.735 123.145 103.251 1.00 4.36 553 VAL A CA 1
ATOM 3764 C C . VAL A 1 553 ? 106.893 124.018 103.724 1.00 4.36 553 VAL A C 1
ATOM 3765 O O . VAL A 1 553 ? 107.015 124.310 104.917 1.00 4.36 553 VAL A O 1
ATOM 3769 N N . PHE A 1 554 ? 107.753 124.455 102.802 1.00 4.60 554 PHE A N 1
ATOM 3770 C CA . PHE A 1 554 ? 108.862 125.333 103.168 1.00 4.60 554 PHE A CA 1
ATOM 3771 C C . PHE A 1 554 ? 108.355 126.662 103.716 1.00 4.60 554 PHE A C 1
ATOM 3772 O O . PHE A 1 554 ? 108.833 127.145 104.752 1.00 4.60 554 PHE A O 1
ATOM 3780 N N . VAL A 1 555 ? 107.372 127.260 103.038 1.00 4.36 555 VAL A N 1
ATOM 3781 C CA . VAL A 1 555 ? 106.799 128.521 103.502 1.00 4.36 555 VAL A CA 1
ATOM 3782 C C . VAL A 1 555 ? 106.131 128.333 104.857 1.00 4.36 555 VAL A C 1
ATOM 3783 O O . VAL A 1 555 ? 106.253 129.180 105.750 1.00 4.36 555 VAL A O 1
ATOM 3787 N N . LEU A 1 556 ? 105.421 127.218 105.035 1.00 33.68 556 LEU A N 1
ATOM 3788 C CA . LEU A 1 556 ? 104.771 126.957 106.315 1.00 33.68 556 LEU A CA 1
ATOM 3789 C C . LEU A 1 556 ? 105.785 126.767 107.438 1.00 33.68 556 LEU A C 1
ATOM 3790 O O . LEU A 1 556 ? 105.564 127.225 108.563 1.00 33.68 556 LEU A O 1
ATOM 3795 N N . LEU A 1 557 ? 106.896 126.085 107.158 1.00 2.07 557 LEU A N 1
ATOM 3796 C CA . LEU A 1 557 ? 107.869 125.783 108.201 1.00 2.07 557 LEU A CA 1
ATOM 3797 C C . LEU A 1 557 ? 108.687 127.005 108.592 1.00 2.07 557 LEU A C 1
ATOM 3798 O O . LEU A 1 557 ? 108.979 127.202 109.776 1.00 2.07 557 LEU A O 1
ATOM 3803 N N . ILE A 1 558 ? 109.071 127.833 107.622 1.00 4.36 558 ILE A N 1
ATOM 3804 C CA . ILE A 1 558 ? 109.965 128.950 107.919 1.00 4.36 558 ILE A CA 1
ATOM 3805 C C . ILE A 1 558 ? 109.210 130.086 108.597 1.00 4.36 558 ILE A C 1
ATOM 3806 O O . ILE A 1 558 ? 109.519 130.470 109.731 1.00 4.36 558 ILE A O 1
ATOM 3811 N N . THR A 1 559 ? 108.208 130.642 107.915 1.00 35.66 559 THR A N 1
ATOM 3812 C CA . THR A 1 559 ? 107.492 131.790 108.459 1.00 35.66 559 THR A CA 1
ATOM 3813 C C . THR A 1 559 ? 106.537 131.403 109.580 1.00 35.66 559 THR A C 1
ATOM 3814 O O . THR A 1 559 ? 106.282 132.214 110.476 1.00 35.66 559 THR A O 1
ATOM 3818 N N . GLY A 1 560 ? 106.001 130.186 109.552 1.00 31.26 560 GLY A N 1
ATOM 3819 C CA . GLY A 1 560 ? 105.000 129.762 110.501 1.00 31.26 560 GLY A CA 1
ATOM 3820 C C . GLY A 1 560 ? 103.571 129.946 110.037 1.00 31.26 560 GLY A C 1
ATOM 3821 O O . GLY A 1 560 ? 102.659 129.370 110.639 1.00 31.26 560 GLY A O 1
ATOM 3822 N N . GLU A 1 561 ? 103.352 130.732 108.985 1.00 23.67 561 GLU A N 1
ATOM 3823 C CA . GLU A 1 561 ? 102.032 130.958 108.416 1.00 23.67 561 GLU A CA 1
ATOM 3824 C C . GLU A 1 561 ? 102.086 130.728 106.914 1.00 23.67 561 GLU A C 1
ATOM 3825 O O . GLU A 1 561 ? 103.064 131.099 106.257 1.00 23.67 561 GLU A O 1
ATOM 3831 N N . ASP A 1 562 ? 101.048 130.102 106.343 1.00 22.28 562 ASP A N 1
ATOM 3832 C CA . ASP A 1 562 ? 101.017 129.790 104.892 1.00 22.28 562 ASP A CA 1
ATOM 3833 C C . ASP A 1 562 ? 100.475 130.944 104.056 1.00 22.28 562 ASP A C 1
ATOM 3834 O O . ASP A 1 562 ? 99.751 130.737 103.082 1.00 22.28 562 ASP A O 1
ATOM 3839 N N . SER A 1 563 ? 100.845 132.159 104.411 1.00 19.61 563 SER A N 1
ATOM 3840 C CA . SER A 1 563 ? 100.383 133.358 103.727 1.00 19.61 563 SER A CA 1
ATOM 3841 C C . SER A 1 563 ? 101.511 133.958 102.900 1.00 19.61 563 SER A C 1
ATOM 3842 O O . SER A 1 563 ? 102.654 134.044 103.359 1.00 19.61 563 SER A O 1
ATOM 3845 N N . ILE A 1 564 ? 101.183 134.369 101.678 1.00 14.37 564 ILE A N 1
ATOM 3846 C CA . ILE A 1 564 ? 102.132 134.985 100.758 1.00 14.37 564 ILE A CA 1
ATOM 3847 C C . ILE A 1 564 ? 101.596 136.354 100.369 1.00 14.37 564 ILE A C 1
ATOM 3848 O O . ILE A 1 564 ? 100.442 136.475 99.942 1.00 14.37 564 ILE A O 1
ATOM 3853 N N . LYS A 1 565 ? 102.425 137.382 100.529 1.00 16.35 565 LYS A N 1
ATOM 3854 C CA . LYS A 1 565 ? 102.016 138.736 100.184 1.00 16.35 565 LYS A CA 1
ATOM 3855 C C . LYS A 1 565 ? 101.965 138.908 98.671 1.00 16.35 565 LYS A C 1
ATOM 3856 O O . LYS A 1 565 ? 102.903 138.537 97.960 1.00 16.35 565 LYS A O 1
ATOM 3862 N N . ASN A 1 566 ? 100.865 139.475 98.183 1.00 21.10 566 ASN A N 1
ATOM 3863 C CA . ASN A 1 566 ? 100.707 139.706 96.754 1.00 21.10 566 ASN A CA 1
ATOM 3864 C C . ASN A 1 566 ? 101.658 140.797 96.279 1.00 21.10 566 ASN A C 1
ATOM 3865 O O . ASN A 1 566 ? 101.926 141.765 96.995 1.00 21.10 566 ASN A O 1
ATOM 3870 N N . ALA A 1 567 ? 102.177 140.630 95.058 1.00 29.64 567 ALA A N 1
ATOM 3871 C CA . ALA A 1 567 ? 103.078 141.629 94.491 1.00 29.64 567 ALA A CA 1
ATOM 3872 C C . ALA A 1 567 ? 102.363 142.954 94.263 1.00 29.64 567 ALA A C 1
ATOM 3873 O O . ALA A 1 567 ? 102.912 144.023 94.553 1.00 29.64 567 ALA A O 1
ATOM 3875 N N . ILE A 1 568 ? 101.140 142.906 93.745 1.00 31.09 568 ILE A N 1
ATOM 3876 C CA . ILE A 1 568 ? 100.331 144.096 93.539 1.00 31.09 568 ILE A CA 1
ATOM 3877 C C . ILE A 1 568 ? 99.144 144.049 94.494 1.00 31.09 568 ILE A C 1
ATOM 3878 O O . ILE A 1 568 ? 98.759 142.991 95.002 1.00 31.09 568 ILE A O 1
ATOM 3883 N N . THR A 1 569 ? 98.583 145.229 94.762 1.00 41.36 569 THR A N 1
ATOM 3884 C CA . THR A 1 569 ? 97.460 145.450 95.672 1.00 41.36 569 THR A CA 1
ATOM 3885 C C . THR A 1 569 ? 97.757 145.031 97.109 1.00 41.36 569 THR A C 1
ATOM 3886 O O . THR A 1 569 ? 96.836 144.995 97.935 1.00 41.36 569 THR A O 1
ATOM 3890 N N . GLU A 1 570 ? 99.016 144.753 97.433 1.00 39.45 570 GLU A N 1
ATOM 3891 C CA . GLU A 1 570 ? 99.499 144.333 98.756 1.00 39.45 570 GLU A CA 1
ATOM 3892 C C . GLU A 1 570 ? 98.611 143.199 99.276 1.00 39.45 570 GLU A C 1
ATOM 3893 O O . GLU A 1 570 ? 98.151 142.360 98.495 1.00 39.45 570 GLU A O 1
ATOM 3899 N N . LYS A 1 571 ? 98.399 143.162 100.597 1.00 27.40 571 LYS A N 1
ATOM 3900 C CA . LYS A 1 571 ? 97.561 142.185 101.294 1.00 27.40 571 LYS A CA 1
ATOM 3901 C C . LYS A 1 571 ? 98.136 140.773 101.244 1.00 27.40 571 LYS A C 1
ATOM 3902 O O . LYS A 1 571 ? 98.902 140.428 100.340 1.00 27.40 571 LYS A O 1
ATOM 3908 N N . LYS A 1 572 ? 97.774 139.952 102.224 1.00 18.29 572 LYS A N 1
ATOM 3909 C CA . LYS A 1 572 ? 98.282 138.594 102.343 1.00 18.29 572 LYS A CA 1
ATOM 3910 C C . LYS A 1 572 ? 97.203 137.591 101.958 1.00 18.29 572 LYS A C 1
ATOM 3911 O O . LYS A 1 572 ? 96.047 137.717 102.372 1.00 18.29 572 LYS A O 1
ATOM 3917 N N . GLU A 1 573 ? 97.587 136.599 101.159 1.00 12.69 573 GLU A N 1
ATOM 3918 C CA . GLU A 1 573 ? 96.687 135.546 100.711 1.00 12.69 573 GLU A CA 1
ATOM 3919 C C . GLU A 1 573 ? 97.233 134.191 101.133 1.00 12.69 573 GLU A C 1
ATOM 3920 O O . GLU A 1 573 ? 98.447 133.969 101.118 1.00 12.69 573 GLU A O 1
ATOM 3926 N N . LYS A 1 574 ? 96.333 133.289 101.509 1.00 14.83 574 LYS A N 1
ATOM 3927 C CA . LYS A 1 574 ? 96.726 131.955 101.929 1.00 14.83 574 LYS A CA 1
ATOM 3928 C C . LYS A 1 574 ? 97.050 131.080 100.721 1.00 14.83 574 LYS A C 1
ATOM 3929 O O . LYS A 1 574 ? 96.591 131.322 99.603 1.00 14.83 574 LYS A O 1
ATOM 3935 N N . ILE A 1 575 ? 97.857 130.046 100.965 1.00 9.09 575 ILE A N 1
ATOM 3936 C CA . ILE A 1 575 ? 98.170 129.081 99.915 1.00 9.09 575 ILE A CA 1
ATOM 3937 C C . ILE A 1 575 ? 97.037 128.073 99.744 1.00 9.09 575 ILE A C 1
ATOM 3938 O O . ILE A 1 575 ? 96.937 127.429 98.692 1.00 9.09 575 ILE A O 1
ATOM 3943 N N . LYS A 1 576 ? 96.162 127.929 100.743 1.00 12.70 576 LYS A N 1
ATOM 3944 C CA . LYS A 1 576 ? 94.903 127.224 100.518 1.00 12.70 576 LYS A CA 1
ATOM 3945 C C . LYS A 1 576 ? 94.056 127.968 99.495 1.00 12.70 576 LYS A C 1
ATOM 3946 O O . LYS A 1 576 ? 93.386 127.351 98.659 1.00 12.70 576 LYS A O 1
ATOM 3952 N N . ASP A 1 577 ? 94.090 129.299 99.540 1.00 4.36 577 ASP A N 1
ATOM 3953 C CA . ASP A 1 577 ? 93.602 130.144 98.458 1.00 4.36 577 ASP A CA 1
ATOM 3954 C C . ASP A 1 577 ? 94.663 130.171 97.369 1.00 4.36 577 ASP A C 1
ATOM 3955 O O . ASP A 1 577 ? 95.514 129.278 97.327 1.00 4.36 577 ASP A O 1
ATOM 3960 N N . ILE A 1 578 ? 94.580 131.130 96.444 1.00 4.36 578 ILE A N 1
ATOM 3961 C CA . ILE A 1 578 ? 95.495 131.254 95.306 1.00 4.36 578 ILE A CA 1
ATOM 3962 C C . ILE A 1 578 ? 95.263 130.110 94.325 1.00 4.36 578 ILE A C 1
ATOM 3963 O O . ILE A 1 578 ? 95.135 130.342 93.121 1.00 4.36 578 ILE A O 1
ATOM 3968 N N . LEU A 1 579 ? 95.198 128.872 94.822 1.00 3.76 579 LEU A N 1
ATOM 3969 C CA . LEU A 1 579 ? 94.857 127.738 93.966 1.00 3.76 579 LEU A CA 1
ATOM 3970 C C . LEU A 1 579 ? 93.456 127.889 93.381 1.00 3.76 579 LEU A C 1
ATOM 3971 O O . LEU A 1 579 ? 93.239 127.656 92.186 1.00 3.76 579 LEU A O 1
ATOM 3976 N N . LYS A 1 580 ? 92.488 128.280 94.213 1.00 5.03 580 LYS A N 1
ATOM 3977 C CA . LYS A 1 580 ? 91.124 128.462 93.725 1.00 5.03 580 LYS A CA 1
ATOM 3978 C C . LYS A 1 580 ? 91.032 129.638 92.761 1.00 5.03 580 LYS A C 1
ATOM 3979 O O . LYS A 1 580 ? 90.313 129.570 91.756 1.00 5.03 580 LYS A O 1
ATOM 3985 N N . LYS A 1 581 ? 91.753 130.724 93.049 1.00 4.36 581 LYS A N 1
ATOM 3986 C CA . LYS A 1 581 ? 91.795 131.850 92.123 1.00 4.36 581 LYS A CA 1
ATOM 3987 C C . LYS A 1 581 ? 92.427 131.446 90.798 1.00 4.36 581 LYS A C 1
ATOM 3988 O O . LYS A 1 581 ? 91.983 131.880 89.731 1.00 4.36 581 LYS A O 1
ATOM 3994 N N . TYR A 1 582 ? 93.468 130.612 90.851 1.00 4.36 582 TYR A N 1
ATOM 3995 C CA . TYR A 1 582 ? 94.105 130.110 89.640 1.00 4.36 582 TYR A CA 1
ATOM 3996 C C . TYR A 1 582 ? 93.143 129.266 88.821 1.00 4.36 582 TYR A C 1
ATOM 3997 O O . TYR A 1 582 ? 93.073 129.408 87.596 1.00 4.36 582 TYR A O 1
ATOM 4006 N N . ALA A 1 583 ? 92.382 128.390 89.481 1.00 9.81 583 ALA A N 1
ATOM 4007 C CA . ALA A 1 583 ? 91.403 127.575 88.767 1.00 9.81 583 ALA A CA 1
ATOM 4008 C C . ALA A 1 583 ? 90.322 128.438 88.125 1.00 9.81 583 ALA A C 1
ATOM 4009 O O . ALA A 1 583 ? 89.961 128.230 86.957 1.00 9.81 583 ALA A O 1
ATOM 4011 N N . GLU A 1 584 ? 89.804 129.420 88.868 1.00 4.36 584 GLU A N 1
ATOM 4012 C CA . GLU A 1 584 ? 88.768 130.296 88.328 1.00 4.36 584 GLU A CA 1
ATOM 4013 C C . GLU A 1 584 ? 89.285 131.116 87.152 1.00 4.36 584 GLU A C 1
ATOM 4014 O O . GLU A 1 584 ? 88.597 131.258 86.131 1.00 4.36 584 GLU A O 1
ATOM 4020 N N . GLU A 1 585 ? 90.498 131.660 87.272 1.00 4.36 585 GLU A N 1
ATOM 4021 C CA . GLU A 1 585 ? 91.068 132.449 86.186 1.00 4.36 585 GLU A CA 1
ATOM 4022 C C . GLU A 1 585 ? 91.358 131.585 84.968 1.00 4.36 585 GLU A C 1
ATOM 4023 O O . GLU A 1 585 ? 91.169 132.029 83.832 1.00 4.36 585 GLU A O 1
ATOM 4029 N N . TYR A 1 586 ? 91.818 130.349 85.181 1.00 4.36 586 TYR A N 1
ATOM 4030 C CA . TYR A 1 586 ? 92.045 129.439 84.065 1.00 4.36 586 TYR A CA 1
ATOM 4031 C C . TYR A 1 586 ? 90.746 129.138 83.333 1.00 4.36 586 TYR A C 1
ATOM 4032 O O . TYR A 1 586 ? 90.709 129.130 82.097 1.00 4.36 586 TYR A O 1
ATOM 4041 N N . TYR A 1 587 ? 89.665 128.901 84.081 1.00 2.87 587 TYR A N 1
ATOM 4042 C CA . TYR A 1 587 ? 88.367 128.662 83.453 1.00 2.87 587 TYR A CA 1
ATOM 4043 C C . TYR A 1 587 ? 87.899 129.881 82.663 1.00 2.87 587 TYR A C 1
ATOM 4044 O O . TYR A 1 587 ? 87.402 129.750 81.534 1.00 2.87 587 TYR A O 1
ATOM 4053 N N . ASN A 1 588 ? 88.061 131.076 83.238 1.00 3.47 588 ASN A N 1
ATOM 4054 C CA . ASN A 1 588 ? 87.636 132.292 82.550 1.00 3.47 588 ASN A CA 1
ATOM 4055 C C . ASN A 1 588 ? 88.442 132.527 81.279 1.00 3.47 588 ASN A C 1
ATOM 4056 O O . ASN A 1 588 ? 87.886 132.925 80.249 1.00 3.47 588 ASN A O 1
ATOM 4061 N N . ARG A 1 589 ? 89.755 132.289 81.330 1.00 6.52 589 ARG A N 1
ATOM 4062 C CA . ARG A 1 589 ? 90.584 132.459 80.141 1.00 6.52 589 ARG A CA 1
ATOM 4063 C C . ARG A 1 589 ? 90.248 131.422 79.080 1.00 6.52 589 ARG A C 1
ATOM 4064 O O . ARG A 1 589 ? 90.272 131.725 77.882 1.00 6.52 589 ARG A O 1
ATOM 4072 N N . CYS A 1 590 ? 89.941 130.190 79.497 1.00 4.36 590 CYS A N 1
ATOM 4073 C CA . CYS A 1 590 ? 89.566 129.160 78.535 1.00 4.36 590 CYS A CA 1
ATOM 4074 C C . CYS A 1 590 ? 88.259 129.505 77.835 1.00 4.36 590 CYS A C 1
ATOM 4075 O O . CYS A 1 590 ? 88.111 129.258 76.633 1.00 4.36 590 CYS A O 1
ATOM 4078 N N . ILE A 1 591 ? 87.294 130.064 78.567 1.00 7.35 591 ILE A N 1
ATOM 4079 C CA . ILE A 1 591 ? 86.056 130.494 77.918 1.00 7.35 591 ILE A CA 1
ATOM 4080 C C . ILE A 1 591 ? 86.311 131.689 77.005 1.00 7.35 591 ILE A C 1
ATOM 4081 O O . ILE A 1 591 ? 85.824 131.734 75.869 1.00 7.35 591 ILE A O 1
ATOM 4086 N N . THR A 1 592 ? 87.087 132.667 77.473 1.00 4.36 592 THR A N 1
ATOM 4087 C CA . THR A 1 592 ? 87.347 133.872 76.697 1.00 4.36 592 THR A CA 1
ATOM 4088 C C . THR A 1 592 ? 88.328 133.635 75.551 1.00 4.36 592 THR A C 1
ATOM 4089 O O . THR A 1 592 ? 88.375 134.447 74.619 1.00 4.36 592 THR A O 1
ATOM 4093 N N . SER A 1 593 ? 89.079 132.531 75.585 1.00 3.03 593 SER A N 1
ATOM 4094 C CA . SER A 1 593 ? 90.118 132.214 74.600 1.00 3.03 593 SER A CA 1
ATOM 4095 C C . SER A 1 593 ? 91.190 133.307 74.565 1.00 3.03 593 SER A C 1
ATOM 4096 O O . SER A 1 593 ? 91.399 133.987 73.560 1.00 3.03 593 SER A O 1
ATOM 4099 N N . ASN A 1 594 ? 91.872 133.457 75.697 1.00 3.85 594 ASN A N 1
ATOM 4100 C CA . ASN A 1 594 ? 92.932 134.445 75.884 1.00 3.85 594 ASN A CA 1
ATOM 4101 C C . ASN A 1 594 ? 94.188 133.701 76.330 1.00 3.85 594 ASN A C 1
ATOM 4102 O O . ASN A 1 594 ? 94.439 133.554 77.528 1.00 3.85 594 ASN A O 1
ATOM 4107 N N . PHE A 1 595 ? 94.984 133.240 75.364 1.00 4.36 595 PHE A N 1
ATOM 4108 C CA . PHE A 1 595 ? 96.160 132.422 75.640 1.00 4.36 595 PHE A CA 1
ATOM 4109 C C . PHE A 1 595 ? 97.448 133.096 75.179 1.00 4.36 595 PHE A C 1
ATOM 4110 O O . PHE A 1 595 ? 98.405 132.418 74.801 1.00 4.36 595 PHE A O 1
ATOM 4118 N N . ASN A 1 596 ? 97.495 134.428 75.204 1.00 13.34 596 ASN A N 1
ATOM 4119 C CA . ASN A 1 596 ? 98.681 135.154 74.764 1.00 13.34 596 ASN A CA 1
ATOM 4120 C C . ASN A 1 596 ? 99.074 136.241 75.758 1.00 13.34 596 ASN A C 1
ATOM 4121 O O . ASN A 1 596 ? 99.794 137.179 75.407 1.00 13.34 596 ASN A O 1
ATOM 4126 N N . GLU A 1 597 ? 98.615 136.130 77.000 1.00 4.36 597 GLU A N 1
ATOM 4127 C CA . GLU A 1 597 ? 98.978 137.066 78.055 1.00 4.36 597 GLU A CA 1
ATOM 4128 C C . GLU A 1 597 ? 99.261 136.271 79.320 1.00 4.36 597 GLU A C 1
ATOM 4129 O O . GLU A 1 597 ? 98.727 135.171 79.493 1.00 4.36 597 GLU A O 1
ATOM 4135 N N . PRO A 1 598 ? 100.104 136.791 80.214 1.00 4.36 598 PRO A N 1
ATOM 4136 C CA . PRO A 1 598 ? 100.372 136.081 81.470 1.00 4.36 598 PRO A CA 1
ATOM 4137 C C . PRO A 1 598 ? 99.123 135.961 82.329 1.00 4.36 598 PRO A C 1
ATOM 4138 O O . PRO A 1 598 ? 98.257 136.838 82.333 1.00 4.36 598 PRO A O 1
ATOM 4142 N N . LEU A 1 599 ? 99.037 134.852 83.064 1.00 4.90 599 LEU A N 1
ATOM 4143 C CA . LEU A 1 599 ? 97.879 134.608 83.917 1.00 4.90 599 LEU A CA 1
ATOM 4144 C C . LEU A 1 599 ? 98.007 135.342 85.247 1.00 4.90 599 LEU A C 1
ATOM 4145 O O . LEU A 1 599 ? 97.194 136.214 85.571 1.00 4.90 599 LEU A O 1
ATOM 4150 N N . MET A 1 600 ? 99.025 134.999 86.030 1.00 4.33 600 MET A N 1
ATOM 4151 C CA . MET A 1 600 ? 99.337 135.653 87.297 1.00 4.33 600 MET A CA 1
ATOM 4152 C C . MET A 1 600 ? 100.800 136.060 87.321 1.00 4.33 600 MET A C 1
ATOM 4153 O O . MET A 1 600 ? 101.536 135.794 88.273 1.00 4.33 600 MET A O 1
ATOM 4158 N N . GLY A 1 601 ? 101.239 136.717 86.254 1.00 4.36 601 GLY A N 1
ATOM 4159 C CA . GLY A 1 601 ? 102.654 136.981 86.072 1.00 4.36 601 GLY A CA 1
ATOM 4160 C C . GLY A 1 601 ? 103.438 135.708 85.851 1.00 4.36 601 GLY A C 1
ATOM 4161 O O . GLY A 1 601 ? 104.573 135.590 86.328 1.00 4.36 601 GLY A O 1
ATOM 4162 N N . LEU A 1 602 ? 102.854 134.747 85.138 1.00 2.98 602 LEU A N 1
ATOM 4163 C CA . LEU A 1 602 ? 103.443 133.428 84.976 1.00 2.98 602 LEU A CA 1
ATOM 4164 C C . LEU A 1 602 ? 104.019 133.182 83.591 1.00 2.98 602 LEU A C 1
ATOM 4165 O O . LEU A 1 602 ? 104.515 132.078 83.343 1.00 2.98 602 LEU A O 1
ATOM 4170 N N . GLU A 1 603 ? 103.972 134.167 82.687 1.00 4.36 603 GLU A N 1
ATOM 4171 C CA . GLU A 1 603 ? 104.560 134.045 81.351 1.00 4.36 603 GLU A CA 1
ATOM 4172 C C . GLU A 1 603 ? 103.957 132.848 80.610 1.00 4.36 603 GLU A C 1
ATOM 4173 O O . GLU A 1 603 ? 104.589 131.806 80.428 1.00 4.36 603 GLU A O 1
ATOM 4179 N N . ALA A 1 604 ? 102.699 133.020 80.204 1.00 2.46 604 ALA A N 1
ATOM 4180 C CA . ALA A 1 604 ? 101.803 131.891 79.990 1.00 2.46 604 ALA A CA 1
ATOM 4181 C C . ALA A 1 604 ? 102.208 131.015 78.814 1.00 2.46 604 ALA A C 1
ATOM 4182 O O . ALA A 1 604 ? 101.495 130.915 77.811 1.00 2.46 604 ALA A O 1
ATOM 4184 N N . SER A 1 605 ? 103.371 130.382 78.951 1.00 3.15 605 SER A N 1
ATOM 4185 C CA . SER A 1 605 ? 103.705 129.146 78.271 1.00 3.15 605 SER A CA 1
ATOM 4186 C C . SER A 1 605 ? 103.947 128.009 79.247 1.00 3.15 605 SER A C 1
ATOM 4187 O O . SER A 1 605 ? 103.928 126.846 78.832 1.00 3.15 605 SER A O 1
ATOM 4190 N N . LYS A 1 606 ? 104.182 128.316 80.527 1.00 15.07 606 LYS A N 1
ATOM 4191 C CA . LYS A 1 606 ? 104.177 127.304 81.575 1.00 15.07 606 LYS A CA 1
ATOM 4192 C C . LYS A 1 606 ? 102.765 126.860 81.922 1.00 15.07 606 LYS A C 1
ATOM 4193 O O . LYS A 1 606 ? 102.594 125.822 82.568 1.00 15.07 606 LYS A O 1
ATOM 4199 N N . VAL A 1 607 ? 101.759 127.636 81.528 1.00 4.36 607 VAL A N 1
ATOM 4200 C CA . VAL A 1 607 ? 100.365 127.214 81.570 1.00 4.36 607 VAL A CA 1
ATOM 4201 C C . VAL A 1 607 ? 99.888 127.181 80.125 1.00 4.36 607 VAL A C 1
ATOM 4202 O O . VAL A 1 607 ? 100.657 127.514 79.216 1.00 4.36 607 VAL A O 1
ATOM 4206 N N . PHE A 1 608 ? 98.631 126.774 79.897 1.00 4.36 608 PHE A N 1
ATOM 4207 C CA . PHE A 1 608 ? 98.039 126.756 78.559 1.00 4.36 608 PHE A CA 1
ATOM 4208 C C . PHE A 1 608 ? 98.840 125.873 77.608 1.00 4.36 608 PHE A C 1
ATOM 4209 O O . PHE A 1 608 ? 99.628 126.390 76.807 1.00 4.36 608 PHE A O 1
ATOM 4217 N N . PRO A 1 609 ? 98.704 124.537 77.701 1.00 4.36 609 PRO A N 1
ATOM 4218 C CA . PRO A 1 609 ? 99.513 123.628 76.869 1.00 4.36 609 PRO A CA 1
ATOM 4219 C C . PRO A 1 609 ? 99.438 123.885 75.370 1.00 4.36 609 PRO A C 1
ATOM 4220 O O . PRO A 1 609 ? 98.592 124.647 74.893 1.00 4.36 609 PRO A O 1
ATOM 4224 N N . SER A 1 610 ? 100.315 123.213 74.617 1.00 3.95 610 SER A N 1
ATOM 4225 C CA . SER A 1 610 ? 100.597 123.591 73.236 1.00 3.95 610 SER A CA 1
ATOM 4226 C C . SER A 1 610 ? 99.404 123.424 72.303 1.00 3.95 610 SER A C 1
ATOM 4227 O O . SER A 1 610 ? 99.444 123.933 71.179 1.00 3.95 610 SER A O 1
ATOM 4230 N N . SER A 1 611 ? 98.351 122.722 72.725 1.00 4.17 611 SER A N 1
ATOM 4231 C CA . SER A 1 611 ? 97.156 122.629 71.895 1.00 4.17 611 SER A CA 1
ATOM 4232 C C . SER A 1 611 ? 96.429 123.958 71.777 1.00 4.17 611 SER A C 1
ATOM 4233 O O . SER A 1 611 ? 95.656 124.145 70.832 1.00 4.17 611 SER A O 1
ATOM 4236 N N . LEU A 1 612 ? 96.653 124.879 72.710 1.00 5.98 612 LEU A N 1
ATOM 4237 C CA . LEU A 1 612 ? 95.966 126.163 72.732 1.00 5.98 612 LEU A CA 1
ATOM 4238 C C . LEU A 1 612 ? 96.875 127.338 72.419 1.00 5.98 612 LEU A C 1
ATOM 4239 O O . LEU A 1 612 ? 96.433 128.299 71.786 1.00 5.98 612 LEU A O 1
ATOM 4244 N N . THR A 1 613 ? 98.135 127.289 72.843 1.00 4.36 613 THR A N 1
ATOM 4245 C CA . THR A 1 613 ? 99.041 128.417 72.687 1.00 4.36 613 THR A CA 1
ATOM 4246 C C . THR A 1 613 ? 99.838 128.384 71.389 1.00 4.36 613 THR A C 1
ATOM 4247 O O . THR A 1 613 ? 100.546 129.352 71.096 1.00 4.36 613 THR A O 1
ATOM 4251 N N . SER A 1 614 ? 99.741 127.311 70.604 1.00 4.36 614 SER A N 1
ATOM 4252 C CA . SER A 1 614 ? 100.527 127.197 69.375 1.00 4.36 614 SER A CA 1
ATOM 4253 C C . SER A 1 614 ? 99.766 126.294 68.409 1.00 4.36 614 SER A C 1
ATOM 4254 O O . SER A 1 614 ? 99.754 125.073 68.578 1.00 4.36 614 SER A O 1
ATOM 4257 N N . THR A 1 615 ? 99.151 126.900 67.395 1.00 10.45 615 THR A N 1
ATOM 4258 C CA . THR A 1 615 ? 98.350 126.170 66.425 1.00 10.45 615 THR A CA 1
ATOM 4259 C C . THR A 1 615 ? 98.678 126.660 65.023 1.00 10.45 615 THR A C 1
ATOM 4260 O O . THR A 1 615 ? 99.287 127.716 64.837 1.00 10.45 615 THR A O 1
ATOM 4264 N N . VAL A 1 616 ? 98.267 125.871 64.029 1.00 14.01 616 VAL A N 1
ATOM 4265 C CA . VAL A 1 616 ? 98.391 126.239 62.625 1.00 14.01 616 VAL A CA 1
ATOM 4266 C C . VAL A 1 616 ? 97.023 126.104 61.972 1.00 14.01 616 VAL A C 1
ATOM 4267 O O . VAL A 1 616 ? 96.152 125.369 62.440 1.00 14.01 616 VAL A O 1
ATOM 4271 N N . GLU A 1 617 ? 96.840 126.835 60.873 1.00 26.86 617 GLU A N 1
ATOM 4272 C CA . GLU A 1 617 ? 95.530 126.897 60.232 1.00 26.86 617 GLU A CA 1
ATOM 4273 C C . GLU A 1 617 ? 95.256 125.653 59.393 1.00 26.86 617 GLU A C 1
ATOM 4274 O O . GLU A 1 617 ? 94.214 125.007 59.542 1.00 26.86 617 GLU A O 1
ATOM 4280 N N . ILE A 1 618 ? 96.180 125.306 58.504 1.00 29.55 618 ILE A N 1
ATOM 4281 C CA . ILE A 1 618 ? 96.028 124.161 57.621 1.00 29.55 618 ILE A CA 1
ATOM 4282 C C . ILE A 1 618 ? 96.993 123.085 58.113 1.00 29.55 618 ILE A C 1
ATOM 4283 O O . ILE A 1 618 ? 98.006 123.375 58.756 1.00 29.55 618 ILE A O 1
ATOM 4288 N N . ASP A 1 619 ? 96.655 121.827 57.830 1.00 31.15 619 ASP A N 1
ATOM 4289 C CA . ASP A 1 619 ? 97.480 120.704 58.256 1.00 31.15 619 ASP A CA 1
ATOM 4290 C C . ASP A 1 619 ? 98.888 120.812 57.681 1.00 31.15 619 ASP A C 1
ATOM 4291 O O . ASP A 1 619 ? 99.074 121.100 56.496 1.00 31.15 619 ASP A O 1
ATOM 4296 N N . GLU A 1 620 ? 99.881 120.578 58.534 1.00 32.32 620 GLU A N 1
ATOM 4297 C CA . GLU A 1 620 ? 101.277 120.725 58.162 1.00 32.32 620 GLU A CA 1
ATOM 4298 C C . GLU A 1 620 ? 101.721 119.582 57.252 1.00 32.32 620 GLU A C 1
ATOM 4299 O O . GLU A 1 620 ? 101.043 118.561 57.107 1.00 32.32 620 GLU A O 1
ATOM 4305 N N . LYS A 1 621 ? 102.884 119.766 56.636 1.00 25.78 621 LYS A N 1
ATOM 4306 C CA . LYS A 1 621 ? 103.495 118.759 55.779 1.00 25.78 621 LYS A CA 1
ATOM 4307 C C . LYS A 1 621 ? 104.623 118.077 56.539 1.00 25.78 621 LYS A C 1
ATOM 4308 O O . LYS A 1 621 ? 105.481 118.750 57.121 1.00 25.78 621 LYS A O 1
ATOM 4314 N N . ILE A 1 622 ? 104.619 116.745 56.533 1.00 29.20 622 ILE A N 1
ATOM 4315 C CA . ILE A 1 622 ? 105.605 115.991 57.297 1.00 29.20 622 ILE A CA 1
ATOM 4316 C C . ILE A 1 622 ? 106.959 116.090 56.609 1.00 29.20 622 ILE A C 1
ATOM 4317 O O . ILE A 1 622 ? 107.089 115.806 55.412 1.00 29.20 622 ILE A O 1
ATOM 4322 N N . ASP A 1 623 ? 107.974 116.494 57.366 1.00 35.46 623 ASP A N 1
ATOM 4323 C CA . ASP A 1 623 ? 109.312 116.621 56.814 1.00 35.46 623 ASP A CA 1
ATOM 4324 C C . ASP A 1 623 ? 109.977 115.254 56.662 1.00 35.46 623 ASP A C 1
ATOM 4325 O O . ASP A 1 623 ? 109.549 114.253 57.241 1.00 35.46 623 ASP A O 1
ATOM 4330 N N . LYS A 1 624 ? 111.038 115.225 55.854 1.00 33.51 624 LYS A N 1
ATOM 4331 C CA . LYS A 1 624 ? 111.727 113.970 55.576 1.00 33.51 624 LYS A CA 1
ATOM 4332 C C . LYS A 1 624 ? 112.584 113.518 56.754 1.00 33.51 624 LYS A C 1
ATOM 4333 O O . LYS A 1 624 ? 112.838 112.319 56.911 1.00 33.51 624 LYS A O 1
ATOM 4339 N N . ASP A 1 625 ? 113.018 114.454 57.600 1.00 35.42 625 ASP A N 1
ATOM 4340 C CA . ASP A 1 625 ? 114.026 114.135 58.606 1.00 35.42 625 ASP A CA 1
ATOM 4341 C C . ASP A 1 625 ? 113.453 113.314 59.757 1.00 35.42 625 ASP A C 1
ATOM 4342 O O . ASP A 1 625 ? 114.124 112.409 60.268 1.00 35.42 625 ASP A O 1
ATOM 4347 N N . LYS A 1 626 ? 112.226 113.623 60.189 1.00 27.32 626 LYS A N 1
ATOM 4348 C CA . LYS A 1 626 ? 111.687 113.020 61.407 1.00 27.32 626 LYS A CA 1
ATOM 4349 C C . LYS A 1 626 ? 111.460 111.521 61.245 1.00 27.32 626 LYS A C 1
ATOM 4350 O O . LYS A 1 626 ? 111.701 110.748 62.182 1.00 27.32 626 LYS A O 1
ATOM 4356 N N . ILE A 1 627 ? 110.989 111.094 60.072 1.00 24.72 627 ILE A N 1
ATOM 4357 C CA . ILE A 1 627 ? 110.782 109.670 59.827 1.00 24.72 627 ILE A CA 1
ATOM 4358 C C . ILE A 1 627 ? 112.106 108.921 59.900 1.00 24.72 627 ILE A C 1
ATOM 4359 O O . ILE A 1 627 ? 112.195 107.840 60.496 1.00 24.72 627 ILE A O 1
ATOM 4364 N N . LEU A 1 628 ? 113.157 109.490 59.304 1.00 30.91 628 LEU A N 1
ATOM 4365 C CA . LEU A 1 628 ? 114.471 108.858 59.358 1.00 30.91 628 LEU A CA 1
ATOM 4366 C C . LEU A 1 628 ? 115.006 108.808 60.783 1.00 30.91 628 LEU A C 1
ATOM 4367 O O . LEU A 1 628 ? 115.622 107.815 61.183 1.00 30.91 628 LEU A O 1
ATOM 4372 N N . MET A 1 629 ? 114.788 109.870 61.564 1.00 34.80 629 MET A N 1
ATOM 4373 C CA . MET A 1 629 ? 115.227 109.853 62.959 1.00 34.80 629 MET A CA 1
ATOM 4374 C C . MET A 1 629 ? 114.508 108.771 63.757 1.00 34.80 629 MET A C 1
ATOM 4375 O O . MET A 1 629 ? 115.133 108.054 64.548 1.00 34.80 629 MET A O 1
ATOM 4380 N N . ARG A 1 630 ? 113.193 108.636 63.559 1.00 41.77 630 ARG A N 1
ATOM 4381 C CA . ARG A 1 630 ? 112.442 107.601 64.265 1.00 41.77 630 ARG A CA 1
ATOM 4382 C C . ARG A 1 630 ? 112.899 106.206 63.854 1.00 41.77 630 ARG A C 1
ATOM 4383 O O . ARG A 1 630 ? 113.053 105.317 64.703 1.00 41.77 630 ARG A O 1
ATOM 4391 N N . ILE A 1 631 ? 113.128 106.000 62.554 1.00 29.46 631 ILE A N 1
ATOM 4392 C CA . ILE A 1 631 ? 113.596 104.705 62.067 1.00 29.46 631 ILE A CA 1
ATOM 4393 C C . ILE A 1 631 ? 114.967 104.380 62.646 1.00 29.46 631 ILE A C 1
ATOM 4394 O O . ILE A 1 631 ? 115.223 103.247 63.073 1.00 29.46 631 ILE A O 1
ATOM 4399 N N . SER A 1 632 ? 115.865 105.367 62.677 1.00 36.52 632 SER A N 1
ATOM 4400 C CA . SER A 1 632 ? 117.199 105.146 63.223 1.00 36.52 632 SER A CA 1
ATOM 4401 C C . SER A 1 632 ? 117.146 104.831 64.711 1.00 36.52 632 SER A C 1
ATOM 4402 O O . SER A 1 632 ? 117.883 103.963 65.193 1.00 36.52 632 SER A O 1
ATOM 4405 N N . GLU A 1 633 ? 116.288 105.530 65.459 1.00 38.81 633 GLU A N 1
ATOM 4406 C CA . GLU A 1 633 ? 116.159 105.251 66.887 1.00 38.81 633 GLU A CA 1
ATOM 4407 C C . GLU A 1 633 ? 115.630 103.842 67.130 1.00 38.81 633 GLU A C 1
ATOM 4408 O O . GLU A 1 633 ? 116.146 103.115 67.992 1.00 38.81 633 GLU A O 1
ATOM 4414 N N . LYS A 1 634 ? 114.608 103.435 66.371 1.00 36.72 634 LYS A N 1
ATOM 4415 C CA . LYS A 1 634 ? 114.072 102.085 66.519 1.00 36.72 634 LYS A CA 1
ATOM 4416 C C . LYS A 1 634 ? 115.118 101.036 66.161 1.00 36.72 634 LYS A C 1
ATOM 4417 O O . LYS A 1 634 ? 115.255 100.023 66.858 1.00 36.72 634 LYS A O 1
ATOM 4423 N N . TYR A 1 635 ? 115.872 101.269 65.082 1.00 31.92 635 TYR A N 1
ATOM 4424 C CA . TYR A 1 635 ? 116.938 100.352 64.691 1.00 31.92 635 TYR A CA 1
ATOM 4425 C C . TYR A 1 635 ? 118.006 100.237 65.769 1.00 31.92 635 TYR A C 1
ATOM 4426 O O . TYR A 1 635 ? 118.462 99.131 66.082 1.00 31.92 635 TYR A O 1
ATOM 4435 N N . ASN A 1 636 ? 118.429 101.370 66.334 1.00 31.89 636 ASN A N 1
ATOM 4436 C CA . ASN A 1 636 ? 119.464 101.342 67.359 1.00 31.89 636 ASN A CA 1
ATOM 4437 C C . ASN A 1 636 ? 118.992 100.596 68.598 1.00 31.89 636 ASN A C 1
ATOM 4438 O O . ASN A 1 636 ? 119.734 99.780 69.157 1.00 31.89 636 ASN A O 1
ATOM 4443 N N . GLU A 1 637 ? 117.752 100.844 69.031 1.00 32.54 637 GLU A N 1
ATOM 4444 C CA . GLU A 1 637 ? 117.231 100.131 70.196 1.00 32.54 637 GLU A CA 1
ATOM 4445 C C . GLU A 1 637 ? 117.117 98.634 69.926 1.00 32.54 637 GLU A C 1
ATOM 4446 O O . GLU A 1 637 ? 117.489 97.810 70.775 1.00 32.54 637 GLU A O 1
ATOM 4452 N N . LEU A 1 638 ? 116.624 98.265 68.741 1.00 31.05 638 LEU A N 1
ATOM 4453 C CA . LEU A 1 638 ? 116.467 96.854 68.405 1.00 31.05 638 LEU A CA 1
ATOM 4454 C C . LEU A 1 638 ? 117.813 96.142 68.358 1.00 31.05 638 LEU A C 1
ATOM 4455 O O . LEU A 1 638 ? 117.966 95.047 68.910 1.00 31.05 638 LEU A O 1
ATOM 4460 N N . THR A 1 639 ? 118.811 96.754 67.713 1.00 37.57 639 THR A N 1
ATOM 4461 C CA . THR A 1 639 ? 120.109 96.096 67.615 1.00 37.57 639 THR A CA 1
ATOM 4462 C C . THR A 1 639 ? 120.831 96.079 68.957 1.00 37.57 639 THR A C 1
ATOM 4463 O O . THR A 1 639 ? 121.563 95.126 69.245 1.00 37.57 639 THR A O 1
ATOM 4467 N N . LYS A 1 640 ? 120.611 97.089 69.806 1.00 34.25 640 LYS A N 1
ATOM 4468 C CA . LYS A 1 640 ? 121.198 97.068 71.140 1.00 34.25 640 LYS A CA 1
ATOM 4469 C C . LYS A 1 640 ? 120.624 95.927 71.969 1.00 34.25 640 LYS A C 1
ATOM 4470 O O . LYS A 1 640 ? 121.368 95.188 72.626 1.00 34.25 640 LYS A O 1
ATOM 4476 N N . PHE A 1 641 ? 119.299 95.752 71.932 1.00 28.12 641 PHE A N 1
ATOM 4477 C CA . PHE A 1 641 ? 118.703 94.646 72.674 1.00 28.12 641 PHE A CA 1
ATOM 4478 C C . PHE A 1 641 ? 119.114 93.300 72.090 1.00 28.12 641 PHE A C 1
ATOM 4479 O O . PHE A 1 641 ? 119.317 92.333 72.833 1.00 28.12 641 PHE A O 1
ATOM 4487 N N . ASP A 1 642 ? 119.237 93.214 70.762 1.00 37.93 642 ASP A N 1
ATOM 4488 C CA . ASP A 1 642 ? 119.660 91.962 70.142 1.00 37.93 642 ASP A CA 1
ATOM 4489 C C . ASP A 1 642 ? 121.083 91.598 70.543 1.00 37.93 642 ASP A C 1
ATOM 4490 O O . ASP A 1 642 ? 121.377 90.430 70.821 1.00 37.93 642 ASP A O 1
ATOM 4495 N N . GLU A 1 643 ? 121.983 92.584 70.579 1.00 47.18 643 GLU A N 1
ATOM 4496 C CA . GLU A 1 643 ? 123.355 92.311 70.993 1.00 47.18 643 GLU A CA 1
ATOM 4497 C C . GLU A 1 643 ? 123.428 91.973 72.477 1.00 47.18 643 GLU A C 1
ATOM 4498 O O . GLU A 1 643 ? 124.241 91.137 72.889 1.00 47.18 643 GLU A O 1
ATOM 4504 N N . GLU A 1 644 ? 122.586 92.610 73.296 1.00 47.51 644 GLU A N 1
ATOM 4505 C CA . GLU A 1 644 ? 122.601 92.330 74.728 1.00 47.51 644 GLU A CA 1
ATOM 4506 C C . GLU A 1 644 ? 121.996 90.964 75.033 1.00 47.51 644 GLU A C 1
ATOM 4507 O O . GLU A 1 644 ? 122.342 90.350 76.049 1.00 47.51 644 GLU A O 1
ATOM 4513 N N . ASN A 1 645 ? 121.100 90.473 74.173 1.00 43.81 645 ASN A N 1
ATOM 4514 C CA . ASN A 1 645 ? 120.473 89.176 74.415 1.00 43.81 645 ASN A CA 1
ATOM 4515 C C . ASN A 1 645 ? 121.484 88.038 74.347 1.00 43.81 645 ASN A C 1
ATOM 4516 O O . ASN A 1 645 ? 121.435 87.110 75.162 1.00 43.81 645 ASN A O 1
ATOM 4521 N N . LYS A 1 646 ? 122.407 88.086 73.386 1.00 44.19 646 LYS A N 1
ATOM 4522 C CA . LYS A 1 646 ? 123.359 86.995 73.213 1.00 44.19 646 LYS A CA 1
ATOM 4523 C C . LYS A 1 646 ? 124.566 87.155 74.130 1.00 44.19 646 LYS A C 1
ATOM 4524 O O . LYS A 1 646 ? 125.714 87.098 73.679 1.00 44.19 646 LYS A O 1
ATOM 4530 N N . SER A 1 647 ? 124.310 87.355 75.421 1.00 44.13 647 SER A N 1
ATOM 4531 C CA . SER A 1 647 ? 125.344 87.316 76.446 1.00 44.13 647 SER A CA 1
ATOM 4532 C C . SER A 1 647 ? 124.931 86.545 77.688 1.00 44.13 647 SER A C 1
ATOM 4533 O O . SER A 1 647 ? 125.811 86.074 78.418 1.00 44.13 647 SER A O 1
ATOM 4536 N N . ARG A 1 648 ? 123.634 86.401 77.950 1.00 49.51 648 ARG A N 1
ATOM 4537 C CA . ARG A 1 648 ? 123.112 85.577 79.029 1.00 49.51 648 ARG A CA 1
ATOM 4538 C C . ARG A 1 648 ? 122.745 84.180 78.541 1.00 49.51 648 ARG A C 1
ATOM 4539 O O . ARG A 1 648 ? 122.105 83.424 79.278 1.00 49.51 648 ARG A O 1
ATOM 4547 N N . LYS A 1 649 ? 123.058 83.870 77.276 1.00 59.01 649 LYS A N 1
ATOM 4548 C CA . LYS A 1 649 ? 122.957 82.583 76.574 1.00 59.01 649 LYS A CA 1
ATOM 4549 C C . LYS A 1 649 ? 121.528 82.042 76.524 1.00 59.01 649 LYS A C 1
ATOM 4550 O O . LYS A 1 649 ? 121.297 80.970 75.956 1.00 59.01 649 LYS A O 1
ATOM 4556 N N . ALA A 1 650 ? 120.572 82.787 77.100 1.00 58.05 650 ALA A N 1
ATOM 4557 C CA . ALA A 1 650 ? 119.122 82.607 77.026 1.00 58.05 650 ALA A CA 1
ATOM 4558 C C . ALA A 1 650 ? 118.666 81.150 77.020 1.00 58.05 650 ALA A C 1
ATOM 4559 O O . ALA A 1 650 ? 118.129 80.680 76.009 1.00 58.05 650 ALA A O 1
ATOM 4561 N N . PRO A 1 651 ? 118.855 80.401 78.112 1.00 65.25 651 PRO A N 1
ATOM 4562 C CA . PRO A 1 651 ? 118.352 79.010 78.132 1.00 65.25 651 PRO A CA 1
ATOM 4563 C C . PRO A 1 651 ? 116.899 78.941 78.584 1.00 65.25 651 PRO A C 1
ATOM 4564 O O . PRO A 1 651 ? 116.554 78.283 79.570 1.00 65.25 651 PRO A O 1
ATOM 4568 N N . TRP A 1 652 ? 116.035 79.610 77.814 1.00 72.18 652 TRP A N 1
ATOM 4569 C CA . TRP A 1 652 ? 114.631 79.873 78.139 1.00 72.18 652 TRP A CA 1
ATOM 4570 C C . TRP A 1 652 ? 114.473 80.753 79.379 1.00 72.18 652 TRP A C 1
ATOM 4571 O O . TRP A 1 652 ? 113.447 80.685 80.062 1.00 72.18 652 TRP A O 1
ATOM 4582 N N . ARG A 1 653 ? 115.466 81.589 79.680 1.00 60.84 653 ARG A N 1
ATOM 4583 C CA . ARG A 1 653 ? 115.462 82.514 80.813 1.00 60.84 653 ARG A CA 1
ATOM 4584 C C . ARG A 1 653 ? 115.643 83.946 80.308 1.00 60.84 653 ARG A C 1
ATOM 4585 O O . ARG A 1 653 ? 115.524 84.222 79.111 1.00 60.84 653 ARG A O 1
ATOM 4593 N N . PHE A 1 654 ? 115.898 84.855 81.257 1.00 47.67 654 PHE A N 1
ATOM 4594 C CA . PHE A 1 654 ? 115.966 86.302 81.059 1.00 47.67 654 PHE A CA 1
ATOM 4595 C C . PHE A 1 654 ? 114.591 86.855 80.697 1.00 47.67 654 PHE A C 1
ATOM 4596 O O . PHE A 1 654 ? 113.580 86.166 80.865 1.00 47.67 654 PHE A O 1
ATOM 4604 N N . ALA A 1 655 ? 114.539 88.097 80.220 1.00 43.84 655 ALA A N 1
ATOM 4605 C CA . ALA A 1 655 ? 113.267 88.773 80.005 1.00 43.84 655 ALA A CA 1
ATOM 4606 C C . ALA A 1 655 ? 112.509 88.144 78.844 1.00 43.84 655 ALA A C 1
ATOM 4607 O O . ALA A 1 655 ? 113.054 87.975 77.750 1.00 43.84 655 ALA A O 1
ATOM 4609 N N . SER A 1 656 ? 111.243 87.802 79.088 1.00 38.42 656 SER A N 1
ATOM 4610 C CA . SER A 1 656 ? 110.384 87.230 78.064 1.00 38.42 656 SER A CA 1
ATOM 4611 C C . SER A 1 656 ? 109.281 88.167 77.601 1.00 38.42 656 SER A C 1
ATOM 4612 O O . SER A 1 656 ? 108.796 88.008 76.477 1.00 38.42 656 SER A O 1
ATOM 4615 N N . LYS A 1 657 ? 108.873 89.128 78.432 1.00 34.07 657 LYS A N 1
ATOM 4616 C CA . LYS A 1 657 ? 107.847 90.082 78.021 1.00 34.07 657 LYS A CA 1
ATOM 4617 C C . LYS A 1 657 ? 108.333 90.957 76.872 1.00 34.07 657 LYS A C 1
ATOM 4618 O O . LYS A 1 657 ? 107.585 91.216 75.920 1.00 34.07 657 LYS A O 1
ATOM 4624 N N . ARG A 1 658 ? 109.588 91.410 76.940 1.00 30.50 658 ARG A N 1
ATOM 4625 C CA . ARG A 1 658 ? 110.130 92.266 75.890 1.00 30.50 658 ARG A CA 1
ATOM 4626 C C . ARG A 1 658 ? 110.195 91.534 74.558 1.00 30.50 658 ARG A C 1
ATOM 4627 O O . ARG A 1 658 ? 109.935 92.125 73.504 1.00 30.50 658 ARG A O 1
ATOM 4635 N N . LYS A 1 659 ? 110.534 90.242 74.583 1.00 33.16 659 LYS A N 1
ATOM 4636 C CA . LYS A 1 659 ? 110.586 89.472 73.346 1.00 33.16 659 LYS A CA 1
ATOM 4637 C C . LYS A 1 659 ? 109.212 89.376 72.695 1.00 33.16 659 LYS A C 1
ATOM 4638 O O . LYS A 1 659 ? 109.074 89.623 71.491 1.00 33.16 659 LYS A O 1
ATOM 4644 N N . ILE A 1 660 ? 108.184 89.042 73.480 1.00 21.60 660 ILE A N 1
ATOM 4645 C CA . ILE A 1 660 ? 106.827 88.941 72.948 1.00 21.60 660 ILE A CA 1
ATOM 4646 C C . ILE A 1 660 ? 106.365 90.289 72.413 1.00 21.60 660 ILE A C 1
ATOM 4647 O O . ILE A 1 660 ? 105.717 90.370 71.359 1.00 21.60 660 ILE A O 1
ATOM 4652 N N . ASP A 1 661 ? 106.696 91.367 73.129 1.00 24.38 661 ASP A N 1
ATOM 4653 C CA . ASP A 1 661 ? 106.372 92.703 72.644 1.00 24.38 661 ASP A CA 1
ATOM 4654 C C . ASP A 1 661 ? 107.043 92.976 71.305 1.00 24.38 661 ASP A C 1
ATOM 4655 O O . ASP A 1 661 ? 106.434 93.574 70.411 1.00 24.38 661 ASP A O 1
ATOM 4660 N N . ILE A 1 662 ? 108.294 92.540 71.146 1.00 20.94 662 ILE A N 1
ATOM 4661 C CA . ILE A 1 662 ? 109.013 92.770 69.897 1.00 20.94 662 ILE A CA 1
ATOM 4662 C C . ILE A 1 662 ? 108.361 92.014 68.742 1.00 20.94 662 ILE A C 1
ATOM 4663 O O . ILE A 1 662 ? 108.167 92.574 67.654 1.00 20.94 662 ILE A O 1
ATOM 4668 N N . ILE A 1 663 ? 108.009 90.741 68.953 1.00 18.83 663 ILE A N 1
ATOM 4669 C CA . ILE A 1 663 ? 107.342 89.978 67.891 1.00 18.83 663 ILE A CA 1
ATOM 4670 C C . ILE A 1 663 ? 106.010 90.618 67.517 1.00 18.83 663 ILE A C 1
ATOM 4671 O O . ILE A 1 663 ? 105.684 90.769 66.330 1.00 18.83 663 ILE A O 1
ATOM 4676 N N . LEU A 1 664 ? 105.216 90.995 68.522 1.00 19.60 664 LEU A N 1
ATOM 4677 C CA . LEU A 1 664 ? 103.912 91.583 68.236 1.00 19.60 664 LEU A CA 1
ATOM 4678 C C . LEU A 1 664 ? 104.051 92.916 67.510 1.00 19.60 664 LEU A C 1
ATOM 4679 O O . LEU A 1 664 ? 103.292 93.198 66.575 1.00 19.60 664 LEU A O 1
ATOM 4684 N N . ASP A 1 665 ? 105.027 93.736 67.909 1.00 23.52 665 ASP A N 1
ATOM 4685 C CA . ASP A 1 665 ? 105.252 95.009 67.235 1.00 23.52 665 ASP A CA 1
ATOM 4686 C C . ASP A 1 665 ? 105.690 94.804 65.792 1.00 23.52 665 ASP A C 1
ATOM 4687 O O . ASP A 1 665 ? 105.238 95.522 64.894 1.00 23.52 665 ASP A O 1
ATOM 4692 N N . TYR A 1 666 ? 106.570 93.829 65.550 1.00 19.93 666 TYR A N 1
ATOM 4693 C CA . TYR A 1 666 ? 107.013 93.546 64.187 1.00 19.93 666 TYR A CA 1
ATOM 4694 C C . TYR A 1 666 ? 105.843 93.125 63.306 1.00 19.93 666 TYR A C 1
ATOM 4695 O O . TYR A 1 666 ? 105.670 93.639 62.191 1.00 19.93 666 TYR A O 1
ATOM 4704 N N . VAL A 1 667 ? 105.012 92.207 63.808 1.00 19.46 667 VAL A N 1
ATOM 4705 C CA . VAL A 1 667 ? 103.868 91.732 63.031 1.00 19.46 667 VAL A CA 1
ATOM 4706 C C . VAL A 1 667 ? 102.898 92.876 62.756 1.00 19.46 667 VAL A C 1
ATOM 4707 O O . VAL A 1 667 ? 102.416 93.048 61.628 1.00 19.46 667 VAL A O 1
ATOM 4711 N N . HIS A 1 668 ? 102.609 93.684 63.781 1.00 18.83 668 HIS A N 1
ATOM 4712 C CA . HIS A 1 668 ? 101.660 94.782 63.621 1.00 18.83 668 HIS A CA 1
ATOM 4713 C C . HIS A 1 668 ? 102.171 95.824 62.635 1.00 18.83 668 HIS A C 1
ATOM 4714 O O . HIS A 1 668 ? 101.405 96.336 61.811 1.00 18.83 668 HIS A O 1
ATOM 4721 N N . LEU A 1 669 ? 103.464 96.151 62.702 1.00 19.56 669 LEU A N 1
ATOM 4722 C CA . LEU A 1 669 ? 104.023 97.153 61.803 1.00 19.56 669 LEU A CA 1
ATOM 4723 C C . LEU A 1 669 ? 104.019 96.664 60.361 1.00 19.56 669 LEU A C 1
ATOM 4724 O O . LEU A 1 669 ? 103.686 97.426 59.442 1.00 19.56 669 LEU A O 1
ATOM 4729 N N . VAL A 1 670 ? 104.371 95.392 60.142 1.00 23.06 670 VAL A N 1
ATOM 4730 C CA . VAL A 1 670 ? 104.326 94.838 58.790 1.00 23.06 670 VAL A CA 1
ATOM 4731 C C . VAL A 1 670 ? 102.896 94.845 58.260 1.00 23.06 670 VAL A C 1
ATOM 4732 O O . VAL A 1 670 ? 102.646 95.206 57.098 1.00 23.06 670 VAL A O 1
ATOM 4736 N N . TYR A 1 671 ? 101.933 94.462 59.105 1.00 24.29 671 TYR A N 1
ATOM 4737 C CA . TYR A 1 671 ? 100.539 94.462 58.675 1.00 24.29 671 TYR A CA 1
ATOM 4738 C C . TYR A 1 671 ? 100.061 95.864 58.327 1.00 24.29 671 TYR A C 1
ATOM 4739 O O . TYR A 1 671 ? 99.339 96.048 57.344 1.00 24.29 671 TYR A O 1
ATOM 4748 N N . SER A 1 672 ? 100.434 96.864 59.130 1.00 25.95 672 SER A N 1
ATOM 4749 C CA . SER A 1 672 ? 100.018 98.235 58.844 1.00 25.95 672 SER A CA 1
ATOM 4750 C C . SER A 1 672 ? 100.622 98.733 57.538 1.00 25.95 672 SER A C 1
ATOM 4751 O O . SER A 1 672 ? 99.943 99.401 56.743 1.00 25.95 672 SER A O 1
ATOM 4754 N N . ASP A 1 673 ? 101.899 98.417 57.300 1.00 30.16 673 ASP A N 1
ATOM 4755 C CA . ASP A 1 673 ? 102.539 98.820 56.052 1.00 30.16 673 ASP A CA 1
ATOM 4756 C C . ASP A 1 673 ? 101.845 98.196 54.850 1.00 30.16 673 ASP A C 1
ATOM 4757 O O . ASP A 1 673 ? 101.639 98.862 53.829 1.00 30.16 673 ASP A O 1
ATOM 4762 N N . ARG A 1 674 ? 101.483 96.913 54.946 1.00 35.32 674 ARG A N 1
ATOM 4763 C CA . ARG A 1 674 ? 100.746 96.285 53.852 1.00 35.32 674 ARG A CA 1
ATOM 4764 C C . ARG A 1 674 ? 99.354 96.888 53.694 1.00 35.32 674 ARG A C 1
ATOM 4765 O O . ARG A 1 674 ? 98.900 97.136 52.569 1.00 35.32 674 ARG A O 1
ATOM 4773 N N . ALA A 1 675 ? 98.669 97.144 54.811 1.00 28.50 675 ALA A N 1
ATOM 4774 C CA . ALA A 1 675 ? 97.277 97.573 54.762 1.00 28.50 675 ALA A CA 1
ATOM 4775 C C . ALA A 1 675 ? 97.131 98.976 54.200 1.00 28.50 675 ALA A C 1
ATOM 4776 O O . ALA A 1 675 ? 96.121 99.274 53.553 1.00 28.50 675 ALA A O 1
ATOM 4778 N N . PHE A 1 676 ? 98.102 99.859 54.449 1.00 37.00 676 PHE A N 1
ATOM 4779 C CA . PHE A 1 676 ? 97.999 101.191 53.860 1.00 37.00 676 PHE A CA 1
ATOM 4780 C C . PHE A 1 676 ? 98.088 101.125 52.340 1.00 37.00 676 PHE A C 1
ATOM 4781 O O . PHE A 1 676 ? 97.358 101.835 51.639 1.00 37.00 676 PHE A O 1
ATOM 4789 N N . ASP A 1 677 ? 98.984 100.285 51.815 1.00 33.32 677 ASP A N 1
ATOM 4790 C CA . ASP A 1 677 ? 99.088 100.118 50.369 1.00 33.32 677 ASP A CA 1
ATOM 4791 C C . ASP A 1 677 ? 97.844 99.451 49.798 1.00 33.32 677 ASP A C 1
ATOM 4792 O O . ASP A 1 677 ? 97.392 99.804 48.703 1.00 33.32 677 ASP A O 1
ATOM 4797 N N . GLU A 1 678 ? 97.274 98.486 50.523 1.00 39.40 678 GLU A N 1
ATOM 4798 C CA . GLU A 1 678 ? 96.060 97.830 50.052 1.00 39.40 678 GLU A CA 1
ATOM 4799 C C . GLU A 1 678 ? 94.826 98.717 50.161 1.00 39.40 678 GLU A C 1
ATOM 4800 O O . GLU A 1 678 ? 93.763 98.324 49.668 1.00 39.40 678 GLU A O 1
ATOM 4806 N N . LYS A 1 679 ? 94.943 99.887 50.796 1.00 37.78 679 LYS A N 1
ATOM 4807 C CA . LYS A 1 679 ? 93.869 100.880 50.892 1.00 37.78 679 LYS A CA 1
ATOM 4808 C C . LYS A 1 679 ? 92.631 100.304 51.584 1.00 37.78 679 LYS A C 1
ATOM 4809 O O . LYS A 1 679 ? 91.555 100.175 50.997 1.00 37.78 679 LYS A O 1
ATOM 4815 N N . LYS A 1 680 ? 92.807 99.957 52.854 1.00 29.71 680 LYS A N 1
ATOM 4816 C CA . LYS A 1 680 ? 91.720 99.471 53.690 1.00 29.71 680 LYS A CA 1
ATOM 4817 C C . LYS A 1 680 ? 91.288 100.562 54.661 1.00 29.71 680 LYS A C 1
ATOM 4818 O O . LYS A 1 680 ? 92.113 101.347 55.136 1.00 29.71 680 LYS A O 1
ATOM 4824 N N . SER A 1 681 ? 89.990 100.607 54.949 1.00 39.07 681 SER A N 1
ATOM 4825 C CA . SER A 1 681 ? 89.446 101.627 55.831 1.00 39.07 681 SER A CA 1
ATOM 4826 C C . SER A 1 681 ? 89.791 101.309 57.286 1.00 39.07 681 SER A C 1
ATOM 4827 O O . SER A 1 681 ? 90.435 100.305 57.602 1.00 39.07 681 SER A O 1
ATOM 4830 N N . VAL A 1 682 ? 89.358 102.195 58.186 1.00 28.67 682 VAL A N 1
ATOM 4831 C CA . VAL A 1 682 ? 89.623 102.002 59.608 1.00 28.67 682 VAL A CA 1
ATOM 4832 C C . VAL A 1 682 ? 88.873 100.786 60.135 1.00 28.67 682 VAL A C 1
ATOM 4833 O O . VAL A 1 682 ? 89.426 99.980 60.894 1.00 28.67 682 VAL A O 1
ATOM 4837 N N . ASP A 1 683 ? 87.605 100.634 59.748 1.00 42.25 683 ASP A N 1
ATOM 4838 C CA . ASP A 1 683 ? 86.823 99.489 60.202 1.00 42.25 683 ASP A CA 1
ATOM 4839 C C . ASP A 1 683 ? 87.345 98.182 59.620 1.00 42.25 683 ASP A C 1
ATOM 4840 O O . ASP A 1 683 ? 87.294 97.145 60.289 1.00 42.25 683 ASP A O 1
ATOM 4845 N N . ALA A 1 684 ? 87.834 98.209 58.378 1.00 32.49 684 ALA A N 1
ATOM 4846 C CA . ALA A 1 684 ? 88.387 97.003 57.772 1.00 32.49 684 ALA A CA 1
ATOM 4847 C C . ALA A 1 684 ? 89.646 96.542 58.498 1.00 32.49 684 ALA A C 1
ATOM 4848 O O . ALA A 1 684 ? 89.838 95.341 58.715 1.00 32.49 684 ALA A O 1
ATOM 4850 N N . MET A 1 685 ? 90.518 97.481 58.874 1.00 25.48 685 MET A N 1
ATOM 4851 C CA . MET A 1 685 ? 91.730 97.112 59.597 1.00 25.48 685 MET A CA 1
ATOM 4852 C C . MET A 1 685 ? 91.429 96.706 61.033 1.00 25.48 685 MET A C 1
ATOM 4853 O O . MET A 1 685 ? 92.103 95.826 61.579 1.00 25.48 685 MET A O 1
ATOM 4858 N N . ARG A 1 686 ? 90.438 97.342 61.663 1.00 26.67 686 ARG A N 1
ATOM 4859 C CA . ARG A 1 686 ? 90.109 97.018 63.048 1.00 26.67 686 ARG A CA 1
ATOM 4860 C C . ARG A 1 686 ? 89.573 95.597 63.176 1.00 26.67 686 ARG A C 1
ATOM 4861 O O . ARG A 1 686 ? 89.918 94.881 64.123 1.00 26.67 686 ARG A O 1
ATOM 4869 N N . HIS A 1 687 ? 88.724 95.171 62.238 1.00 34.26 687 HIS A N 1
ATOM 4870 C CA . HIS A 1 687 ? 88.203 93.810 62.269 1.00 34.26 687 HIS A CA 1
ATOM 4871 C C . HIS A 1 687 ? 89.252 92.783 61.868 1.00 34.26 687 HIS A C 1
ATOM 4872 O O . HIS A 1 687 ? 89.080 91.594 62.157 1.00 34.26 687 HIS A O 1
ATOM 4879 N N . GLU A 1 688 ? 90.328 93.211 61.210 1.00 32.37 688 GLU A N 1
ATOM 4880 C CA . GLU A 1 688 ? 91.391 92.319 60.770 1.00 32.37 688 GLU A CA 1
ATOM 4881 C C . GLU A 1 688 ? 92.590 92.332 61.708 1.00 32.37 688 GLU A C 1
ATOM 4882 O O . GLU A 1 688 ? 93.621 91.732 61.389 1.00 32.37 688 GLU A O 1
ATOM 4888 N N . ALA A 1 689 ? 92.484 93.002 62.848 1.00 25.54 689 ALA A N 1
ATOM 4889 C CA . ALA A 1 689 ? 93.566 93.108 63.814 1.00 25.54 689 ALA A CA 1
ATOM 4890 C C . ALA A 1 689 ? 93.135 92.467 65.132 1.00 25.54 689 ALA A C 1
ATOM 4891 O O . ALA A 1 689 ? 92.079 91.836 65.227 1.00 25.54 689 ALA A O 1
ATOM 4893 N N . LEU A 1 690 ? 93.966 92.635 66.156 1.00 18.12 690 LEU A N 1
ATOM 4894 C CA . LEU A 1 690 ? 93.741 92.011 67.452 1.00 18.12 690 LEU A CA 1
ATOM 4895 C C . LEU A 1 690 ? 92.969 92.962 68.358 1.00 18.12 690 LEU A C 1
ATOM 4896 O O . LEU A 1 690 ? 93.426 94.077 68.627 1.00 18.12 690 LEU A O 1
ATOM 4901 N N . ASN A 1 691 ? 91.804 92.522 68.827 1.00 21.09 691 ASN A N 1
ATOM 4902 C CA . ASN A 1 691 ? 91.058 93.251 69.840 1.00 21.09 691 ASN A CA 1
ATOM 4903 C C . ASN A 1 691 ? 91.551 92.814 71.219 1.00 21.09 691 ASN A C 1
ATOM 4904 O O . ASN A 1 691 ? 92.586 92.157 71.347 1.00 21.09 691 ASN A O 1
ATOM 4909 N N . ASP A 1 692 ? 90.816 93.182 72.270 1.00 25.13 692 ASP A N 1
ATOM 4910 C CA . ASP A 1 692 ? 91.278 92.922 73.632 1.00 25.13 692 ASP A CA 1
ATOM 4911 C C . ASP A 1 692 ? 91.346 91.427 73.929 1.00 25.13 692 ASP A C 1
ATOM 4912 O O . ASP A 1 692 ? 92.369 90.927 74.414 1.00 25.13 692 ASP A O 1
ATOM 4917 N N . MET A 1 693 ? 90.264 90.698 73.641 1.00 37.50 693 MET A N 1
ATOM 4918 C CA . MET A 1 693 ? 90.229 89.270 73.944 1.00 37.50 693 MET A CA 1
ATOM 4919 C C . MET A 1 693 ? 91.263 88.502 73.130 1.00 37.50 693 MET A C 1
ATOM 4920 O O . MET A 1 693 ? 91.969 87.637 73.666 1.00 37.50 693 MET A O 1
ATOM 4925 N N . GLU A 1 694 ? 91.369 88.806 71.835 1.00 29.22 694 GLU A N 1
ATOM 4926 C CA . GLU A 1 694 ? 92.335 88.113 70.990 1.00 29.22 694 GLU A CA 1
ATOM 4927 C C . GLU A 1 694 ? 93.765 88.446 71.393 1.00 29.22 694 GLU A C 1
ATOM 4928 O O . GLU A 1 694 ? 94.639 87.575 71.356 1.00 29.22 694 GLU A O 1
ATOM 4934 N N . TYR A 1 695 ? 94.026 89.698 71.780 1.00 15.59 695 TYR A N 1
ATOM 4935 C CA . TYR A 1 695 ? 95.364 90.052 72.243 1.00 15.59 695 TYR A CA 1
ATOM 4936 C C . TYR A 1 695 ? 95.713 89.317 73.528 1.00 15.59 695 TYR A C 1
ATOM 4937 O O . TYR A 1 695 ? 96.844 88.844 73.690 1.00 15.59 695 TYR A O 1
ATOM 4946 N N . MET A 1 696 ? 94.759 89.215 74.458 1.00 25.00 696 MET A N 1
ATOM 4947 C CA . MET A 1 696 ? 95.019 88.476 75.691 1.00 25.00 696 MET A CA 1
ATOM 4948 C C . MET A 1 696 ? 95.283 87.002 75.406 1.00 25.00 696 MET A C 1
ATOM 4949 O O . MET A 1 696 ? 96.212 86.408 75.970 1.00 25.00 696 MET A O 1
ATOM 4954 N N . ASP A 1 697 ? 94.484 86.399 74.521 1.00 31.96 697 ASP A N 1
ATOM 4955 C CA . ASP A 1 697 ? 94.689 84.997 74.171 1.00 31.96 697 ASP A CA 1
ATOM 4956 C C . ASP A 1 697 ? 96.041 84.783 73.501 1.00 31.96 697 ASP A C 1
ATOM 4957 O O . ASP A 1 697 ? 96.747 83.814 73.807 1.00 31.96 697 ASP A O 1
ATOM 4962 N N . THR A 1 698 ? 96.419 85.681 72.587 1.00 23.49 698 THR A N 1
ATOM 4963 C CA . THR A 1 698 ? 97.706 85.566 71.910 1.00 23.49 698 THR A CA 1
ATOM 4964 C C . THR A 1 698 ? 98.860 85.720 72.892 1.00 23.49 698 THR A C 1
ATOM 4965 O O . THR A 1 698 ? 99.851 84.982 72.818 1.00 23.49 698 THR A O 1
ATOM 4969 N N . PHE A 1 699 ? 98.744 86.665 73.828 1.00 22.77 699 PHE A N 1
ATOM 4970 C CA . PHE A 1 699 ? 99.790 86.846 74.827 1.00 22.77 699 PHE A CA 1
ATOM 4971 C C . PHE A 1 699 ? 99.939 85.610 75.702 1.00 22.77 699 PHE A C 1
ATOM 4972 O O . PHE A 1 699 ? 101.062 85.178 75.988 1.00 22.77 699 PHE A O 1
ATOM 4980 N N . GLU A 1 700 ? 98.819 85.021 76.135 1.00 42.91 700 GLU A N 1
ATOM 4981 C CA . GLU A 1 700 ? 98.900 83.804 76.939 1.00 42.91 700 GLU A CA 1
ATOM 4982 C C . GLU A 1 700 ? 99.519 82.658 76.148 1.00 42.91 700 GLU A C 1
ATOM 4983 O O . GLU A 1 700 ? 100.373 81.923 76.667 1.00 42.91 700 GLU A O 1
ATOM 4989 N N . TYR A 1 701 ? 99.114 82.501 74.884 1.00 36.67 701 TYR A N 1
ATOM 4990 C CA . TYR A 1 701 ? 99.650 81.423 74.059 1.00 36.67 701 TYR A CA 1
ATOM 4991 C C . TYR A 1 701 ? 101.149 81.580 73.849 1.00 36.67 701 TYR A C 1
ATOM 4992 O O . TYR A 1 701 ? 101.894 80.596 73.897 1.00 36.67 701 TYR A O 1
ATOM 5001 N N . LEU A 1 702 ? 101.611 82.808 73.615 1.00 29.43 702 LEU A N 1
ATOM 5002 C CA . LEU A 1 702 ? 103.040 83.022 73.414 1.00 29.43 702 LEU A CA 1
ATOM 5003 C C . LEU A 1 702 ? 103.814 82.854 74.715 1.00 29.43 702 LEU A C 1
ATOM 5004 O O . LEU A 1 702 ? 104.947 82.361 74.706 1.00 29.43 702 LEU A O 1
ATOM 5009 N N . ARG A 1 703 ? 103.224 83.250 75.846 1.00 40.62 703 ARG A N 1
ATOM 5010 C CA . ARG A 1 703 ? 103.892 83.049 77.128 1.00 40.62 703 ARG A CA 1
ATOM 5011 C C . ARG A 1 703 ? 104.035 81.566 77.445 1.00 40.62 703 ARG A C 1
ATOM 5012 O O . ARG A 1 703 ? 105.023 81.146 78.059 1.00 40.62 703 ARG A O 1
ATOM 5020 N N . TYR A 1 704 ? 103.065 80.756 77.025 1.00 44.66 704 TYR A N 1
ATOM 5021 C CA . TYR A 1 704 ? 103.106 79.322 77.286 1.00 44.66 704 TYR A CA 1
ATOM 5022 C C . TYR A 1 704 ? 103.228 78.557 75.975 1.00 44.66 704 TYR A C 1
ATOM 5023 O O . TYR A 1 704 ? 102.476 77.606 75.731 1.00 44.66 704 TYR A O 1
ATOM 5032 N N . TYR A 1 705 ? 104.160 78.995 75.120 1.00 48.88 705 TYR A N 1
ATOM 5033 C CA . TYR A 1 705 ? 104.282 78.464 73.763 1.00 48.88 705 TYR A CA 1
ATOM 5034 C C . TYR A 1 705 ? 104.485 76.954 73.754 1.00 48.88 705 TYR A C 1
ATOM 5035 O O . TYR A 1 705 ? 103.892 76.247 72.931 1.00 48.88 705 TYR A O 1
ATOM 5044 N N . GLY A 1 706 ? 105.320 76.439 74.657 1.00 45.70 706 GLY A N 1
ATOM 5045 C CA . GLY A 1 706 ? 105.547 75.005 74.700 1.00 45.70 706 GLY A CA 1
ATOM 5046 C C . GLY A 1 706 ? 104.332 74.216 75.143 1.00 45.70 706 GLY A C 1
ATOM 5047 O O . GLY A 1 706 ? 104.192 73.040 74.796 1.00 45.70 706 GLY A O 1
ATOM 5048 N N . ARG A 1 707 ? 103.435 74.846 75.905 1.00 48.50 707 ARG A N 1
ATOM 5049 C CA . ARG A 1 707 ? 102.274 74.128 76.421 1.00 48.50 707 ARG A CA 1
ATOM 5050 C C . ARG A 1 707 ? 101.220 73.915 75.340 1.00 48.50 707 ARG A C 1
ATOM 5051 O O . ARG A 1 707 ? 100.578 72.859 75.295 1.00 48.50 707 ARG A O 1
ATOM 5059 N N . TYR A 1 708 ? 101.022 74.898 74.464 1.00 52.18 708 TYR A N 1
ATOM 5060 C CA . TYR A 1 708 ? 100.063 74.791 73.365 1.00 52.18 708 TYR A CA 1
ATOM 5061 C C . TYR A 1 708 ? 100.819 74.860 72.041 1.00 52.18 708 TYR A C 1
ATOM 5062 O O . TYR A 1 708 ? 101.198 75.940 71.583 1.00 52.18 708 TYR A O 1
ATOM 5071 N N . ARG A 1 709 ? 101.038 73.698 71.431 1.00 44.01 709 ARG A N 1
ATOM 5072 C CA . ARG A 1 709 ? 101.543 73.632 70.065 1.00 44.01 709 ARG A CA 1
ATOM 5073 C C . ARG A 1 709 ? 100.709 72.646 69.261 1.00 44.01 709 ARG A C 1
ATOM 5074 O O . ARG A 1 709 ? 100.601 72.761 68.036 1.00 44.01 709 ARG A O 1
ATOM 5082 N N . GLU A 1 710 ? 100.113 71.672 69.950 1.00 65.22 710 GLU A N 1
ATOM 5083 C CA . GLU A 1 710 ? 99.274 70.667 69.318 1.00 65.22 710 GLU A CA 1
ATOM 5084 C C . GLU A 1 710 ? 97.792 70.854 69.600 1.00 65.22 710 GLU A C 1
ATOM 5085 O O . GLU A 1 710 ? 96.970 70.210 68.940 1.00 65.22 710 GLU A O 1
ATOM 5091 N N . THR A 1 711 ? 97.430 71.707 70.555 1.00 52.40 711 THR A N 1
ATOM 5092 C CA . THR A 1 711 ? 96.027 71.949 70.854 1.00 52.40 711 THR A CA 1
ATOM 5093 C C . THR A 1 711 ? 95.354 72.695 69.708 1.00 52.40 711 THR A C 1
ATOM 5094 O O . THR A 1 711 ? 95.966 73.522 69.027 1.00 52.40 711 THR A O 1
ATOM 5098 N N . GLU A 1 712 ? 94.071 72.390 69.500 1.00 54.47 712 GLU A N 1
ATOM 5099 C CA . GLU A 1 712 ? 93.337 72.967 68.381 1.00 54.47 712 GLU A CA 1
ATOM 5100 C C . GLU A 1 712 ? 93.062 74.453 68.563 1.00 54.47 712 GLU A C 1
ATOM 5101 O O . GLU A 1 712 ? 92.801 75.144 67.572 1.00 54.47 712 GLU A O 1
ATOM 5107 N N . GLU A 1 713 ? 93.110 74.957 69.798 1.00 53.76 713 GLU A N 1
ATOM 5108 C CA . GLU A 1 713 ? 92.900 76.384 70.027 1.00 53.76 713 GLU A CA 1
ATOM 5109 C C . GLU A 1 713 ? 93.995 77.216 69.369 1.00 53.76 713 GLU A C 1
ATOM 5110 O O . GLU A 1 713 ? 93.711 78.233 68.724 1.00 53.76 713 GLU A O 1
ATOM 5116 N N . PHE A 1 714 ? 95.253 76.795 69.523 1.00 42.78 714 PHE A N 1
ATOM 5117 C CA . PHE A 1 714 ? 96.367 77.532 68.937 1.00 42.78 714 PHE A CA 1
ATOM 5118 C C . PHE A 1 714 ? 96.284 77.516 67.416 1.00 42.78 714 PHE A C 1
ATOM 5119 O O . PHE A 1 714 ? 96.514 78.543 66.768 1.00 42.78 714 PHE A O 1
ATOM 5127 N N . LYS A 1 715 ? 95.963 76.360 66.831 1.00 52.34 715 LYS A N 1
ATOM 5128 C CA . LYS A 1 715 ? 95.811 76.285 65.382 1.00 52.34 715 LYS A CA 1
ATOM 5129 C C . LYS A 1 715 ? 94.671 77.174 64.905 1.00 52.34 715 LYS A C 1
ATOM 5130 O O . LYS A 1 715 ? 94.814 77.899 63.913 1.00 52.34 715 LYS A O 1
ATOM 5136 N N . LYS A 1 716 ? 93.545 77.156 65.622 1.00 50.81 716 LYS A N 1
ATOM 5137 C CA . LYS A 1 716 ? 92.396 77.968 65.237 1.00 50.81 716 LYS A CA 1
ATOM 5138 C C . LYS A 1 716 ? 92.721 79.456 65.293 1.00 50.81 716 LYS A C 1
ATOM 5139 O O . LYS A 1 716 ? 92.327 80.219 64.403 1.00 50.81 716 LYS A O 1
ATOM 5145 N N . ILE A 1 717 ? 93.447 79.886 66.324 1.00 46.51 717 ILE A N 1
ATOM 5146 C CA . ILE A 1 717 ? 93.739 81.308 66.474 1.00 46.51 717 ILE A CA 1
ATOM 5147 C C . ILE A 1 717 ? 94.806 81.758 65.482 1.00 46.51 717 ILE A C 1
ATOM 5148 O O . ILE A 1 717 ? 94.625 82.749 64.766 1.00 46.51 717 ILE A O 1
ATOM 5153 N N . PHE A 1 718 ? 95.928 81.040 65.410 1.00 37.80 718 PHE A N 1
ATOM 5154 C CA . PHE A 1 718 ? 97.080 81.511 64.653 1.00 37.80 718 PHE A CA 1
ATOM 5155 C C . PHE A 1 718 ? 97.097 81.051 63.200 1.00 37.80 718 PHE A C 1
ATOM 5156 O O . PHE A 1 718 ? 97.986 81.470 62.452 1.00 37.80 718 PHE A O 1
ATOM 5164 N N . PHE A 1 719 ? 96.158 80.206 62.775 1.00 45.05 719 PHE A N 1
ATOM 5165 C CA . PHE A 1 719 ? 96.168 79.697 61.409 1.00 45.05 719 PHE A CA 1
ATOM 5166 C C . PHE A 1 719 ? 94.824 79.758 60.701 1.00 45.05 719 PHE A C 1
ATOM 5167 O O . PHE A 1 719 ? 94.805 79.715 59.466 1.00 45.05 719 PHE A O 1
ATOM 5175 N N . GLU A 1 720 ? 93.709 79.849 61.422 1.00 53.58 720 GLU A N 1
ATOM 5176 C CA . GLU A 1 720 ? 92.388 79.885 60.810 1.00 53.58 720 GLU A CA 1
ATOM 5177 C C . GLU A 1 720 ? 91.752 81.265 60.854 1.00 53.58 720 GLU A C 1
ATOM 5178 O O . GLU A 1 720 ? 91.350 81.794 59.813 1.00 53.58 720 GLU A O 1
ATOM 5184 N N . ASP A 1 721 ? 91.649 81.869 62.038 1.00 46.82 721 ASP A N 1
ATOM 5185 C CA . ASP A 1 721 ? 91.016 83.178 62.154 1.00 46.82 721 ASP A CA 1
ATOM 5186 C C . ASP A 1 721 ? 91.969 84.293 61.738 1.00 46.82 721 ASP A C 1
ATOM 5187 O O . ASP A 1 721 ? 91.697 85.037 60.790 1.00 46.82 721 ASP A O 1
ATOM 5192 N N . LYS A 1 722 ? 93.096 84.420 62.437 1.00 33.28 722 LYS A N 1
ATOM 5193 C CA . LYS A 1 722 ? 94.073 85.472 62.152 1.00 33.28 722 LYS A CA 1
ATOM 5194 C C . LYS A 1 722 ? 95.043 84.990 61.073 1.00 33.28 722 LYS A C 1
ATOM 5195 O O . LYS A 1 722 ? 96.208 84.672 61.319 1.00 33.28 722 LYS A O 1
ATOM 5201 N N . LYS A 1 723 ? 94.529 84.944 59.844 1.00 37.20 723 LYS A N 1
ATOM 5202 C CA . LYS A 1 723 ? 95.308 84.478 58.702 1.00 37.20 723 LYS A CA 1
ATOM 5203 C C . LYS A 1 723 ? 96.147 85.601 58.095 1.00 37.20 723 LYS A C 1
ATOM 5204 O O . LYS A 1 723 ? 97.373 85.488 58.000 1.00 37.20 723 LYS A O 1
ATOM 5210 N N . LEU A 1 724 ? 95.495 86.688 57.678 1.00 26.29 724 LEU A N 1
ATOM 5211 C CA . LEU A 1 724 ? 96.209 87.773 57.015 1.00 26.29 724 LEU A CA 1
ATOM 5212 C C . LEU A 1 724 ? 97.085 88.558 57.981 1.00 26.29 724 LEU A C 1
ATOM 5213 O O . LEU A 1 724 ? 98.144 89.057 57.585 1.00 26.29 724 LEU A O 1
ATOM 5218 N N . TYR A 1 725 ? 96.665 88.688 59.241 1.00 21.37 725 TYR A N 1
ATOM 5219 C CA . TYR A 1 725 ? 97.432 89.486 60.192 1.00 21.37 725 TYR A CA 1
ATOM 5220 C C . TYR A 1 725 ? 98.758 88.821 60.543 1.00 21.37 725 TYR A C 1
ATOM 5221 O O . TYR A 1 725 ? 99.791 89.495 60.630 1.00 21.37 725 TYR A O 1
ATOM 5230 N N . PHE A 1 726 ? 98.755 87.503 60.740 1.00 25.29 726 PHE A N 1
ATOM 5231 C CA . PHE A 1 726 ? 99.937 86.771 61.174 1.00 25.29 726 PHE A CA 1
ATOM 5232 C C . PHE A 1 726 ? 100.708 86.157 60.010 1.00 25.29 726 PHE A C 1
ATOM 5233 O O . PHE A 1 726 ? 101.494 85.229 60.221 1.00 25.29 726 PHE A O 1
ATOM 5241 N N . SER A 1 727 ? 100.499 86.659 58.793 1.00 29.99 727 SER A N 1
ATOM 5242 C CA . SER A 1 727 ? 101.135 86.068 57.616 1.00 29.99 727 SER A CA 1
ATOM 5243 C C . SER A 1 727 ? 102.664 86.044 57.646 1.00 29.99 727 SER A C 1
ATOM 5244 O O . SER A 1 727 ? 103.233 85.002 57.275 1.00 29.99 727 SER A O 1
ATOM 5247 N N . PRO A 1 728 ? 103.385 87.103 58.041 1.00 28.10 728 PRO A N 1
ATOM 5248 C CA . PRO A 1 728 ? 104.857 87.041 57.951 1.00 28.10 728 PRO A CA 1
ATOM 5249 C C . PRO A 1 728 ? 105.511 86.035 58.886 1.00 28.10 728 PRO A C 1
ATOM 5250 O O . PRO A 1 728 ? 106.733 85.857 58.806 1.00 28.10 728 PRO A O 1
ATOM 5254 N N . ILE A 1 729 ? 104.761 85.379 59.770 1.00 33.08 729 ILE A N 1
ATOM 5255 C CA . ILE A 1 729 ? 105.347 84.500 60.774 1.00 33.08 729 ILE A CA 1
ATOM 5256 C C . ILE A 1 729 ? 104.818 83.073 60.700 1.00 33.08 729 ILE A C 1
ATOM 5257 O O . ILE A 1 729 ? 105.259 82.220 61.486 1.00 33.08 729 ILE A O 1
ATOM 5262 N N . LEU A 1 730 ? 103.910 82.775 59.767 1.00 37.83 730 LEU A N 1
ATOM 5263 C CA . LEU A 1 730 ? 103.374 81.419 59.665 1.00 37.83 730 LEU A CA 1
ATOM 5264 C C . LEU A 1 730 ? 104.464 80.409 59.324 1.00 37.83 730 LEU A C 1
ATOM 5265 O O . LEU A 1 730 ? 104.470 79.290 59.852 1.00 37.83 730 LEU A O 1
ATOM 5270 N N . LYS A 1 731 ? 105.389 80.781 58.436 1.00 40.40 731 LYS A N 1
ATOM 5271 C CA . LYS A 1 731 ? 106.436 79.851 58.022 1.00 40.40 731 LYS A CA 1
ATOM 5272 C C . LYS A 1 731 ? 107.385 79.529 59.170 1.00 40.40 731 LYS A C 1
ATOM 5273 O O . LYS A 1 731 ? 107.823 78.382 59.317 1.00 40.40 731 LYS A O 1
ATOM 5279 N N . ALA A 1 732 ? 107.720 80.526 59.990 1.00 36.77 732 ALA A N 1
ATOM 5280 C CA . ALA A 1 732 ? 108.652 80.294 61.088 1.00 36.77 732 ALA A CA 1
ATOM 5281 C C . ALA A 1 732 ? 107.997 79.525 62.228 1.00 36.77 732 ALA A C 1
ATOM 5282 O O . ALA A 1 732 ? 108.633 78.670 62.852 1.00 36.77 732 ALA A O 1
ATOM 5284 N N . MET A 1 733 ? 106.726 79.818 62.515 1.00 44.26 733 MET A N 1
ATOM 5285 C CA . MET A 1 733 ? 106.065 79.205 63.662 1.00 44.26 733 MET A CA 1
ATOM 5286 C C . MET A 1 733 ? 105.839 77.713 63.462 1.00 44.26 733 MET A C 1
ATOM 5287 O O . MET A 1 733 ? 105.830 76.954 64.437 1.00 44.26 733 MET A O 1
ATOM 5292 N N . LYS A 1 734 ? 105.644 77.277 62.216 1.00 40.94 734 LYS A N 1
ATOM 5293 C CA . LYS A 1 734 ? 105.360 75.869 61.957 1.00 40.94 734 LYS A CA 1
ATOM 5294 C C . LYS A 1 734 ? 106.562 74.989 62.279 1.00 40.94 734 LYS A C 1
ATOM 5295 O O . LYS A 1 734 ? 106.441 73.998 63.007 1.00 40.94 734 LYS A O 1
ATOM 5301 N N . GLN A 1 735 ? 107.729 75.332 61.746 1.00 42.95 735 GLN A N 1
ATOM 5302 C CA . GLN A 1 735 ? 108.949 74.548 61.952 1.00 42.95 735 GLN A CA 1
ATOM 5303 C C . GLN A 1 735 ? 109.806 75.110 63.081 1.00 42.95 735 GLN A C 1
ATOM 5304 O O . GLN A 1 735 ? 110.997 75.360 62.896 1.00 42.95 735 GLN A O 1
ATOM 5310 N N . LEU A 1 736 ? 109.228 75.301 64.266 1.00 41.45 736 LEU A N 1
ATOM 5311 C CA . LEU A 1 736 ? 109.978 75.822 65.404 1.00 41.45 736 LEU A CA 1
ATOM 5312 C C . LEU A 1 736 ? 109.199 75.544 66.682 1.00 41.45 736 LEU A C 1
ATOM 5313 O O . LEU A 1 736 ? 108.044 75.113 66.649 1.00 41.45 736 LEU A O 1
ATOM 5318 N N . ASP A 1 737 ? 109.853 75.802 67.812 1.00 52.89 737 ASP A N 1
ATOM 5319 C CA . ASP A 1 737 ? 109.253 75.611 69.126 1.00 52.89 737 ASP A CA 1
ATOM 5320 C C . ASP A 1 737 ? 110.057 76.389 70.157 1.00 52.89 737 ASP A C 1
ATOM 5321 O O . ASP A 1 737 ? 111.139 76.902 69.856 1.00 52.89 737 ASP A O 1
ATOM 5326 N N . SER A 1 738 ? 109.501 76.485 71.365 1.00 50.04 738 SER A N 1
ATOM 5327 C CA . SER A 1 738 ? 110.090 77.059 72.578 1.00 50.04 738 SER A CA 1
ATOM 5328 C C . SER A 1 738 ? 110.243 78.577 72.522 1.00 50.04 738 SER A C 1
ATOM 5329 O O . SER A 1 738 ? 110.727 79.155 73.503 1.00 50.04 738 SER A O 1
ATOM 5332 N N . LEU A 1 739 ? 109.908 79.227 71.404 1.00 38.10 739 LEU A N 1
ATOM 5333 C CA . LEU A 1 739 ? 109.832 80.682 71.255 1.00 38.10 739 LEU A CA 1
ATOM 5334 C C . LEU A 1 739 ? 111.209 81.346 71.251 1.00 38.10 739 LEU A C 1
ATOM 5335 O O . LEU A 1 739 ? 111.334 82.521 70.890 1.00 38.10 739 LEU A O 1
ATOM 5340 N N . GLU A 1 740 ? 112.264 80.598 71.570 1.00 36.60 740 GLU A N 1
ATOM 5341 C CA . GLU A 1 740 ? 113.597 81.185 71.537 1.00 36.60 740 GLU A CA 1
ATOM 5342 C C . GLU A 1 740 ? 114.148 81.302 70.125 1.00 36.60 740 GLU A C 1
ATOM 5343 O O . GLU A 1 740 ? 115.119 82.038 69.915 1.00 36.60 740 GLU A O 1
ATOM 5349 N N . GLY A 1 741 ? 113.557 80.602 69.161 1.00 40.12 741 GLY A N 1
ATOM 5350 C CA . GLY A 1 741 ? 113.951 80.738 67.776 1.00 40.12 741 GLY A CA 1
ATOM 5351 C C . GLY A 1 741 ? 113.040 81.685 67.025 1.00 40.12 741 GLY A C 1
ATOM 5352 O O . GLY A 1 741 ? 113.479 82.388 66.108 1.00 40.12 741 GLY A O 1
ATOM 5353 N N . VAL A 1 742 ? 111.759 81.709 67.404 1.00 27.00 742 VAL A N 1
ATOM 5354 C CA . VAL A 1 742 ? 110.831 82.621 66.745 1.00 27.00 742 VAL A CA 1
ATOM 5355 C C . VAL A 1 742 ? 111.161 84.064 67.104 1.00 27.00 742 VAL A C 1
ATOM 5356 O O . VAL A 1 742 ? 110.961 84.968 66.287 1.00 27.00 742 VAL A O 1
ATOM 5360 N N . PHE A 1 743 ? 111.703 84.306 68.302 1.00 26.77 743 PHE A N 1
ATOM 5361 C CA . PHE A 1 743 ? 112.146 85.653 68.645 1.00 26.77 743 PHE A CA 1
ATOM 5362 C C . PHE A 1 743 ? 113.329 86.078 67.786 1.00 26.77 743 PHE A C 1
ATOM 5363 O O . PHE A 1 743 ? 113.397 87.229 67.339 1.00 26.77 743 PHE A O 1
ATOM 5371 N N . ASN A 1 744 ? 114.274 85.165 67.549 1.00 29.10 744 ASN A N 1
ATOM 5372 C CA . ASN A 1 744 ? 115.410 85.477 66.688 1.00 29.10 744 ASN A CA 1
ATOM 5373 C C . ASN A 1 744 ? 114.962 85.724 65.253 1.00 29.10 744 ASN A C 1
ATOM 5374 O O . ASN A 1 744 ? 115.464 86.638 64.589 1.00 29.10 744 ASN A O 1
ATOM 5379 N N . PHE A 1 745 ? 114.016 84.921 64.761 1.00 26.97 745 PHE A N 1
ATOM 5380 C CA . PHE A 1 745 ? 113.488 85.134 63.416 1.00 26.97 745 PHE A CA 1
ATOM 5381 C C . PHE A 1 745 ? 112.768 86.476 63.333 1.00 26.97 745 PHE A C 1
ATOM 5382 O O . PHE A 1 745 ? 112.890 87.193 62.331 1.00 26.97 745 PHE A O 1
ATOM 5390 N N . ALA A 1 746 ? 112.019 86.835 64.379 1.00 22.28 746 ALA A N 1
ATOM 5391 C CA . ALA A 1 746 ? 111.333 88.121 64.401 1.00 22.28 746 ALA A CA 1
ATOM 5392 C C . ALA A 1 746 ? 112.320 89.281 64.405 1.00 22.28 746 ALA A C 1
ATOM 5393 O O . ALA A 1 746 ? 112.124 90.268 63.689 1.00 22.28 746 ALA A O 1
ATOM 5395 N N . ILE A 1 747 ? 113.389 89.180 65.199 1.00 21.44 747 ILE A N 1
ATOM 5396 C CA . ILE A 1 747 ? 114.380 90.253 65.232 1.00 21.44 747 ILE A CA 1
ATOM 5397 C C . ILE A 1 747 ? 115.112 90.349 63.895 1.00 21.44 747 ILE A C 1
ATOM 5398 O O . ILE A 1 747 ? 115.415 91.451 63.421 1.00 21.44 747 ILE A O 1
ATOM 5403 N N . THR A 1 748 ? 115.359 89.210 63.239 1.00 29.50 748 THR A N 1
ATOM 5404 C CA . THR A 1 748 ? 116.025 89.241 61.941 1.00 29.50 748 THR A CA 1
ATOM 5405 C C . THR A 1 748 ? 115.139 89.887 60.886 1.00 29.50 748 THR A C 1
ATOM 5406 O O . THR A 1 748 ? 115.603 90.731 60.110 1.00 29.50 748 THR A O 1
ATOM 5410 N N . GLY A 1 749 ? 113.857 89.514 60.853 1.00 29.54 749 GLY A N 1
ATOM 5411 C CA . GLY A 1 749 ? 112.939 90.140 59.916 1.00 29.54 749 GLY A CA 1
ATOM 5412 C C . GLY A 1 749 ? 112.759 91.622 60.180 1.00 29.54 749 GLY A C 1
ATOM 5413 O O . GLY A 1 749 ? 112.696 92.425 59.246 1.00 29.54 749 GLY A O 1
ATOM 5414 N N . PHE A 1 750 ? 112.686 92.004 61.458 1.00 24.86 750 PHE A N 1
ATOM 5415 C CA . PHE A 1 750 ? 112.547 93.410 61.821 1.00 24.86 750 PHE A CA 1
ATOM 5416 C C . PHE A 1 750 ? 113.752 94.217 61.355 1.00 24.86 750 PHE A C 1
ATOM 5417 O O . PHE A 1 750 ? 113.603 95.293 60.762 1.00 24.86 750 PHE A O 1
ATOM 5425 N N . LEU A 1 751 ? 114.960 93.704 61.607 1.00 26.04 751 LEU A N 1
ATOM 5426 C CA . LEU A 1 751 ? 116.163 94.427 61.210 1.00 26.04 751 LEU A CA 1
ATOM 5427 C C . LEU A 1 751 ? 116.297 94.485 59.693 1.00 26.04 751 LEU A C 1
ATOM 5428 O O . LEU A 1 751 ? 116.717 95.509 59.140 1.00 26.04 751 LEU A O 1
ATOM 5433 N N . ASN A 1 752 ? 115.941 93.397 59.003 1.00 31.69 752 ASN A N 1
ATOM 5434 C CA . ASN A 1 752 ? 115.984 93.396 57.545 1.00 31.69 752 ASN A CA 1
ATOM 5435 C C . ASN A 1 752 ? 115.011 94.412 56.964 1.00 31.69 752 ASN A C 1
ATOM 5436 O O . ASN A 1 752 ? 115.350 95.141 56.024 1.00 31.69 752 ASN A O 1
ATOM 5441 N N . TYR A 1 753 ? 113.795 94.477 57.514 1.00 30.95 753 TYR A N 1
ATOM 5442 C CA . TYR A 1 753 ? 112.822 95.451 57.036 1.00 30.95 753 TYR A CA 1
ATOM 5443 C C . TYR A 1 753 ? 113.290 96.874 57.309 1.00 30.95 753 TYR A C 1
ATOM 5444 O O . TYR A 1 753 ? 113.148 97.753 56.453 1.00 30.95 753 TYR A O 1
ATOM 5453 N N . LEU A 1 754 ? 113.860 97.119 58.493 1.00 31.15 754 LEU A N 1
ATOM 5454 C CA . LEU A 1 754 ? 114.299 98.471 58.826 1.00 31.15 754 LEU A CA 1
ATOM 5455 C C . LEU A 1 754 ? 115.494 98.907 57.988 1.00 31.15 754 LEU A C 1
ATOM 5456 O O . LEU A 1 754 ? 115.612 100.091 57.655 1.00 31.15 754 LEU A O 1
ATOM 5461 N N . LYS A 1 755 ? 116.393 97.985 57.644 1.00 26.11 755 LYS A N 1
ATOM 5462 C CA . LYS A 1 755 ? 117.431 98.315 56.676 1.00 26.11 755 LYS A CA 1
ATOM 5463 C C . LYS A 1 755 ? 116.867 98.526 55.278 1.00 26.11 755 LYS A C 1
ATOM 5464 O O . LYS A 1 755 ? 117.368 99.385 54.544 1.00 26.11 755 LYS A O 1
ATOM 5470 N N . GLY A 1 756 ? 115.831 97.777 54.902 1.00 29.60 756 GLY A N 1
ATOM 5471 C CA . GLY A 1 756 ? 115.319 97.870 53.547 1.00 29.60 756 GLY A CA 1
ATOM 5472 C C . GLY A 1 756 ? 114.470 99.104 53.304 1.00 29.60 756 GLY A C 1
ATOM 5473 O O . GLY A 1 756 ? 114.164 99.435 52.156 1.00 29.60 756 GLY A O 1
ATOM 5474 N N . ILE A 1 757 ? 114.072 99.801 54.370 1.00 33.51 757 ILE A N 1
ATOM 5475 C CA . ILE A 1 757 ? 113.224 100.975 54.188 1.00 33.51 757 ILE A CA 1
ATOM 5476 C C . ILE A 1 757 ? 114.027 102.274 54.136 1.00 33.51 757 ILE A C 1
ATOM 5477 O O . ILE A 1 757 ? 113.641 103.200 53.406 1.00 33.51 757 ILE A O 1
ATOM 5482 N N . GLN A 1 758 ? 115.180 102.338 54.807 1.00 34.51 758 GLN A N 1
ATOM 5483 C CA . GLN A 1 758 ? 115.975 103.568 54.898 1.00 34.51 758 GLN A CA 1
ATOM 5484 C C . GLN A 1 758 ? 116.447 104.100 53.533 1.00 34.51 758 GLN A C 1
ATOM 5485 O O . GLN A 1 758 ? 117.074 105.168 53.495 1.00 34.51 758 GLN A O 1
ATOM 5491 N N . SER A 1 759 ? 116.161 103.399 52.433 1.00 38.44 759 SER A N 1
ATOM 5492 C CA . SER A 1 759 ? 116.449 103.909 51.100 1.00 38.44 759 SER A CA 1
ATOM 5493 C C . SER A 1 759 ? 115.189 104.081 50.258 1.00 38.44 759 SER A C 1
ATOM 5494 O O . SER A 1 759 ? 115.298 104.429 49.076 1.00 38.44 759 SER A O 1
ATOM 5497 N N . LYS A 1 760 ? 114.004 103.851 50.820 1.00 37.84 760 LYS A N 1
ATOM 5498 C CA . LYS A 1 760 ? 112.741 103.990 50.103 1.00 37.84 760 LYS A CA 1
ATOM 5499 C C . LYS A 1 760 ? 111.884 105.085 50.718 1.00 37.84 760 LYS A C 1
ATOM 5500 O O . LYS A 1 760 ? 110.652 105.016 50.707 1.00 37.84 760 LYS A O 1
ATOM 5506 N N . VAL A 1 761 ? 112.521 106.116 51.268 1.00 33.64 761 VAL A N 1
ATOM 5507 C CA . VAL A 1 761 ? 111.791 107.245 51.832 1.00 33.64 761 VAL A CA 1
ATOM 5508 C C . VAL A 1 761 ? 112.205 108.513 51.098 1.00 33.64 761 VAL A C 1
ATOM 5509 O O . VAL A 1 761 ? 113.294 109.052 51.326 1.00 33.64 761 VAL A O 1
ATOM 5513 N N . THR A 1 762 ? 111.347 108.982 50.197 1.00 41.56 762 THR A N 1
ATOM 5514 C CA . THR A 1 762 ? 111.596 110.214 49.466 1.00 41.56 762 THR A CA 1
ATOM 5515 C C . THR A 1 762 ? 110.565 111.269 49.862 1.00 41.56 762 THR A C 1
ATOM 5516 O O . THR A 1 762 ? 109.635 111.013 50.631 1.00 41.56 762 THR A O 1
ATOM 5520 N N . ASP A 1 763 ? 110.728 112.479 49.322 1.00 44.54 763 ASP A N 1
ATOM 5521 C CA . ASP A 1 763 ? 109.786 113.555 49.609 1.00 44.54 763 ASP A CA 1
ATOM 5522 C C . ASP A 1 763 ? 108.419 113.316 48.983 1.00 44.54 763 ASP A C 1
ATOM 5523 O O . ASP A 1 763 ? 107.446 113.961 49.389 1.00 44.54 763 ASP A O 1
ATOM 5528 N N . GLU A 1 764 ? 108.321 112.415 48.008 1.00 42.27 764 GLU A N 1
ATOM 5529 C CA . GLU A 1 764 ? 107.057 112.136 47.342 1.00 42.27 764 GLU A CA 1
ATOM 5530 C C . GLU A 1 764 ? 106.269 111.007 47.991 1.00 42.27 764 GLU A C 1
ATOM 5531 O O . GLU A 1 764 ? 105.156 110.715 47.542 1.00 42.27 764 GLU A O 1
ATOM 5537 N N . ASN A 1 765 ? 106.811 110.365 49.030 1.00 33.26 765 ASN A N 1
ATOM 5538 C CA . ASN A 1 765 ? 106.092 109.300 49.720 1.00 33.26 765 ASN A CA 1
ATOM 5539 C C . ASN A 1 765 ? 106.239 109.400 51.237 1.00 33.26 765 ASN A C 1
ATOM 5540 O O . ASN A 1 765 ? 106.177 108.384 51.938 1.00 33.26 765 ASN A O 1
ATOM 5545 N N . THR A 1 766 ? 106.435 110.614 51.759 1.00 33.58 766 THR A N 1
ATOM 5546 C CA . THR A 1 766 ? 106.533 110.793 53.203 1.00 33.58 766 THR A CA 1
ATOM 5547 C C . THR A 1 766 ? 105.196 110.599 53.905 1.00 33.58 766 THR A C 1
ATOM 5548 O O . THR A 1 766 ? 105.182 110.334 55.110 1.00 33.58 766 THR A O 1
ATOM 5552 N N . ASN A 1 767 ? 104.079 110.734 53.185 1.00 28.51 767 ASN A N 1
ATOM 5553 C CA . ASN A 1 767 ? 102.769 110.574 53.809 1.00 28.51 767 ASN A CA 1
ATOM 5554 C C . ASN A 1 767 ? 102.563 109.149 54.304 1.00 28.51 767 ASN A C 1
ATOM 5555 O O . ASN A 1 767 ? 102.042 108.935 55.407 1.00 28.51 767 ASN A O 1
ATOM 5560 N N . LYS A 1 768 ? 102.973 108.163 53.503 1.00 24.27 768 LYS A N 1
ATOM 5561 C CA . LYS A 1 768 ? 102.762 106.765 53.865 1.00 24.27 768 LYS A CA 1
ATOM 5562 C C . LYS A 1 768 ? 103.486 106.413 55.156 1.00 24.27 768 LYS A C 1
ATOM 5563 O O . LYS A 1 768 ? 102.897 105.834 56.076 1.00 24.27 768 LYS A O 1
ATOM 5569 N N . TYR A 1 769 ? 104.761 106.779 55.259 1.00 24.11 769 TYR A N 1
ATOM 5570 C CA . TYR A 1 769 ? 105.510 106.394 56.445 1.00 24.11 769 TYR A CA 1
ATOM 5571 C C . TYR A 1 769 ? 105.271 107.348 57.605 1.00 24.11 769 TYR A C 1
ATOM 5572 O O . TYR A 1 769 ? 105.528 106.978 58.754 1.00 24.11 769 TYR A O 1
ATOM 5581 N N . GLY A 1 770 ? 104.759 108.549 57.337 1.00 27.66 770 GLY A N 1
ATOM 5582 C CA . GLY A 1 770 ? 104.244 109.373 58.416 1.00 27.66 770 GLY A CA 1
ATOM 5583 C C . GLY A 1 770 ? 103.005 108.770 59.045 1.00 27.66 770 GLY A C 1
ATOM 5584 O O . GLY A 1 770 ? 102.806 108.860 60.260 1.00 27.66 770 GLY A O 1
ATOM 5585 N N . LYS A 1 771 ? 102.150 108.153 58.227 1.00 17.55 771 LYS A N 1
ATOM 5586 C CA . LYS A 1 771 ? 101.008 107.422 58.765 1.00 17.55 771 LYS A CA 1
ATOM 5587 C C . LYS A 1 771 ? 101.453 106.148 59.475 1.00 17.55 771 LYS A C 1
ATOM 5588 O O . LYS A 1 771 ? 100.904 105.789 60.523 1.00 17.55 771 LYS A O 1
ATOM 5594 N N . VAL A 1 772 ? 102.445 105.452 58.916 1.00 16.75 772 VAL A N 1
ATOM 5595 C CA . VAL A 1 772 ? 102.876 104.174 59.479 1.00 16.75 772 VAL A CA 1
ATOM 5596 C C . VAL A 1 772 ? 103.569 104.380 60.822 1.00 16.75 772 VAL A C 1
ATOM 5597 O O . VAL A 1 772 ? 103.275 103.685 61.802 1.00 16.75 772 VAL A O 1
ATOM 5601 N N . PHE A 1 773 ? 104.492 105.335 60.895 1.00 20.44 773 PHE A N 1
ATOM 5602 C CA . PHE A 1 773 ? 105.262 105.567 62.110 1.00 20.44 773 PHE A CA 1
ATOM 5603 C C . PHE A 1 773 ? 104.640 106.616 63.022 1.00 20.44 773 PHE A C 1
ATOM 5604 O O . PHE A 1 773 ? 105.210 106.907 64.079 1.00 20.44 773 PHE A O 1
ATOM 5612 N N . LYS A 1 774 ? 103.495 107.182 62.636 1.00 21.05 774 LYS A N 1
ATOM 5613 C CA . LYS A 1 774 ? 102.689 108.055 63.490 1.00 21.05 774 LYS A CA 1
ATOM 5614 C C . LYS A 1 774 ? 103.469 109.290 63.950 1.00 21.05 774 LYS A C 1
ATOM 5615 O O . LYS A 1 774 ? 103.730 109.490 65.138 1.00 21.05 774 LYS A O 1
ATOM 5621 N N . VAL A 1 775 ? 103.843 110.121 62.981 1.00 16.51 775 VAL A N 1
ATOM 5622 C CA . VAL A 1 775 ? 104.367 111.457 63.244 1.00 16.51 775 VAL A CA 1
ATOM 5623 C C . VAL A 1 775 ? 103.339 112.468 62.754 1.00 16.51 775 VAL A C 1
ATOM 5624 O O . VAL A 1 775 ? 102.899 112.411 61.600 1.00 16.51 775 VAL A O 1
ATOM 5628 N N . THR A 1 776 ? 102.940 113.376 63.638 1.00 15.75 776 THR A N 1
ATOM 5629 C CA . THR A 1 776 ? 101.859 114.315 63.377 1.00 15.75 776 THR A CA 1
ATOM 5630 C C . THR A 1 776 ? 102.407 115.731 63.237 1.00 15.75 776 THR A C 1
ATOM 5631 O O . THR A 1 776 ? 103.616 115.971 63.294 1.00 15.75 776 THR A O 1
ATOM 5635 N N . GLY A 1 777 ? 101.490 116.679 63.057 1.00 19.10 777 GLY A N 1
ATOM 5636 C CA . GLY A 1 777 ? 101.854 118.062 62.827 1.00 19.10 777 GLY A CA 1
ATOM 5637 C C . GLY A 1 777 ? 101.919 118.908 64.081 1.00 19.10 777 GLY A C 1
ATOM 5638 O O . GLY A 1 777 ? 102.550 118.523 65.068 1.00 19.10 777 GLY A O 1
ATOM 5639 N N . LYS A 1 778 ? 101.265 120.066 64.051 1.00 13.09 778 LYS A N 1
ATOM 5640 C CA . LYS A 1 778 ? 101.352 121.067 65.109 1.00 13.09 778 LYS A CA 1
ATOM 5641 C C . LYS A 1 778 ? 99.965 121.579 65.480 1.00 13.09 778 LYS A C 1
ATOM 5642 O O . LYS A 1 778 ? 99.719 122.785 65.545 1.00 13.09 778 LYS A O 1
ATOM 5648 N N . SER A 1 779 ? 99.032 120.647 65.699 1.00 10.92 779 SER A N 1
ATOM 5649 C CA . SER A 1 779 ? 97.656 120.931 66.109 1.00 10.92 779 SER A CA 1
ATOM 5650 C C . SER A 1 779 ? 96.898 121.749 65.069 1.00 10.92 779 SER A C 1
ATOM 5651 O O . SER A 1 779 ? 97.441 122.083 64.012 1.00 10.92 779 SER A O 1
ATOM 5654 N N . LEU A 1 780 ? 95.636 122.062 65.351 1.00 11.81 780 LEU A N 1
ATOM 5655 C CA . LEU A 1 780 ? 94.778 122.764 64.407 1.00 11.81 780 LEU A CA 1
ATOM 5656 C C . LEU A 1 780 ? 94.074 123.920 65.102 1.00 11.81 780 LEU A C 1
ATOM 5657 O O . LEU A 1 780 ? 93.693 123.816 66.271 1.00 11.81 780 LEU A O 1
ATOM 5662 N N . THR A 1 781 ? 93.903 125.024 64.371 1.00 7.55 781 THR A N 1
ATOM 5663 C CA . THR A 1 781 ? 93.200 126.176 64.923 1.00 7.55 781 THR A CA 1
ATOM 5664 C C . THR A 1 781 ? 91.697 125.937 64.987 1.00 7.55 781 THR A C 1
ATOM 5665 O O . THR A 1 781 ? 91.009 126.540 65.818 1.00 7.55 781 THR A O 1
ATOM 5669 N N . SER A 1 782 ? 91.172 125.059 64.131 1.00 6.61 782 SER A N 1
ATOM 5670 C CA . SER A 1 782 ? 89.736 124.811 64.098 1.00 6.61 782 SER A CA 1
ATOM 5671 C C . SER A 1 782 ? 89.242 124.058 65.326 1.00 6.61 782 SER A C 1
ATOM 5672 O O . SER A 1 782 ? 88.040 124.085 65.609 1.00 6.61 782 SER A O 1
ATOM 5675 N N . LYS A 1 783 ? 90.132 123.390 66.057 1.00 31.73 783 LYS A N 1
ATOM 5676 C CA . LYS A 1 783 ? 89.762 122.627 67.241 1.00 31.73 783 LYS A CA 1
ATOM 5677 C C . LYS A 1 783 ? 90.280 123.275 68.522 1.00 31.73 783 LYS A C 1
ATOM 5678 O O . LYS A 1 783 ? 90.563 122.584 69.503 1.00 31.73 783 LYS A O 1
ATOM 5684 N N . ILE A 1 784 ? 90.419 124.602 68.521 1.00 3.84 784 ILE A N 1
ATOM 5685 C CA . ILE A 1 784 ? 90.854 125.302 69.725 1.00 3.84 784 ILE A CA 1
ATOM 5686 C C . ILE A 1 784 ? 89.759 125.276 70.784 1.00 3.84 784 ILE A C 1
ATOM 5687 O O . ILE A 1 784 ? 90.030 125.056 71.969 1.00 3.84 784 ILE A O 1
ATOM 5692 N N . GLY A 1 785 ? 88.507 125.493 70.376 1.00 4.36 785 GLY A N 1
ATOM 5693 C CA . GLY A 1 785 ? 87.419 125.536 71.341 1.00 4.36 785 GLY A CA 1
ATOM 5694 C C . GLY A 1 785 ? 87.182 124.209 72.037 1.00 4.36 785 GLY A C 1
ATOM 5695 O O . GLY A 1 785 ? 86.953 124.166 73.249 1.00 4.36 785 GLY A O 1
ATOM 5696 N N . HIS A 1 786 ? 87.229 123.109 71.282 1.00 1.71 786 HIS A N 1
ATOM 5697 C CA . HIS A 1 786 ? 87.037 121.789 71.875 1.00 1.71 786 HIS A CA 1
ATOM 5698 C C . HIS A 1 786 ? 88.141 121.466 72.875 1.00 1.71 786 HIS A C 1
ATOM 5699 O O . HIS A 1 786 ? 87.872 120.964 73.974 1.00 1.71 786 HIS A O 1
ATOM 5706 N N . HIS A 1 787 ? 89.391 121.763 72.518 1.00 2.39 787 HIS A N 1
ATOM 5707 C CA . HIS A 1 787 ? 90.496 121.507 73.433 1.00 2.39 787 HIS A CA 1
ATOM 5708 C C . HIS A 1 787 ? 90.433 122.414 74.653 1.00 2.39 787 HIS A C 1
ATOM 5709 O O . HIS A 1 787 ? 90.795 121.990 75.754 1.00 2.39 787 HIS A O 1
ATOM 5716 N N . SER A 1 788 ? 89.975 123.655 74.482 1.00 2.24 788 SER A N 1
ATOM 5717 C CA . SER A 1 788 ? 89.787 124.538 75.628 1.00 2.24 788 SER A CA 1
ATOM 5718 C C . SER A 1 788 ? 88.714 124.000 76.564 1.00 2.24 788 SER A C 1
ATOM 5719 O O . SER A 1 788 ? 88.864 124.055 77.790 1.00 2.24 788 SER A O 1
ATOM 5722 N N . GLU A 1 789 ? 87.623 123.476 76.002 1.00 4.36 789 GLU A N 1
ATOM 5723 C CA . GLU A 1 789 ? 86.585 122.867 76.828 1.00 4.36 789 GLU A CA 1
ATOM 5724 C C . GLU A 1 789 ? 87.119 121.653 77.574 1.00 4.36 789 GLU A C 1
ATOM 5725 O O . GLU A 1 789 ? 86.762 121.422 78.735 1.00 4.36 789 GLU A O 1
ATOM 5731 N N . MET A 1 790 ? 87.965 120.856 76.919 1.00 1.59 790 MET A N 1
ATOM 5732 C CA . MET A 1 790 ? 88.558 119.702 77.590 1.00 1.59 790 MET A CA 1
ATOM 5733 C C . MET A 1 790 ? 89.507 120.125 78.706 1.00 1.59 790 MET A C 1
ATOM 5734 O O . MET A 1 790 ? 89.522 119.512 79.779 1.00 1.59 790 MET A O 1
ATOM 5739 N N . PHE A 1 791 ? 90.308 121.165 78.474 1.00 2.73 791 PHE A N 1
ATOM 5740 C CA . PHE A 1 791 ? 91.380 121.542 79.387 1.00 2.73 791 PHE A CA 1
ATOM 5741 C C . PHE A 1 791 ? 90.948 122.495 80.491 1.00 2.73 791 PHE A C 1
ATOM 5742 O O . PHE A 1 791 ? 91.702 122.680 81.450 1.00 2.73 791 PHE A O 1
ATOM 5750 N N . SER A 1 792 ? 89.768 123.108 80.386 1.00 4.36 792 SER A N 1
ATOM 5751 C CA . SER A 1 792 ? 89.346 124.070 81.397 1.00 4.36 792 SER A CA 1
ATOM 5752 C C . SER A 1 792 ? 88.976 123.427 82.726 1.00 4.36 792 SER A C 1
ATOM 5753 O O . SER A 1 792 ? 88.770 124.152 83.704 1.00 4.36 792 SER A O 1
ATOM 5756 N N . VAL A 1 793 ? 88.893 122.100 82.793 1.00 4.36 793 VAL A N 1
ATOM 5757 C CA . VAL A 1 793 ? 88.365 121.425 83.972 1.00 4.36 793 VAL A CA 1
ATOM 5758 C C . VAL A 1 793 ? 89.422 120.500 84.568 1.00 4.36 793 VAL A C 1
ATOM 5759 O O . VAL A 1 793 ? 89.471 120.294 85.786 1.00 4.36 793 VAL A O 1
ATOM 5763 N N . ASN A 1 794 ? 90.319 119.993 83.729 1.00 4.36 794 ASN A N 1
ATOM 5764 C CA . ASN A 1 794 ? 91.190 118.873 84.079 1.00 4.36 794 ASN A CA 1
ATOM 5765 C C . ASN A 1 794 ? 92.655 119.216 83.838 1.00 4.36 794 ASN A C 1
ATOM 5766 O O . ASN A 1 794 ? 93.380 118.492 83.155 1.00 4.36 794 ASN A O 1
ATOM 5771 N N . HIS A 1 795 ? 93.117 120.332 84.393 1.00 7.81 795 HIS A N 1
ATOM 5772 C CA . HIS A 1 795 ? 94.441 120.830 84.040 1.00 7.81 795 HIS A CA 1
ATOM 5773 C C . HIS A 1 795 ? 95.441 120.613 85.180 1.00 7.81 795 HIS A C 1
ATOM 5774 O O . HIS A 1 795 ? 95.161 119.926 86.167 1.00 7.81 795 HIS A O 1
ATOM 5781 N N . CYS A 1 796 ? 96.640 121.171 85.015 1.00 17.20 796 CYS A N 1
ATOM 5782 C CA . CYS A 1 796 ? 97.745 120.971 85.941 1.00 17.20 796 CYS A CA 1
ATOM 5783 C C . CYS A 1 796 ? 98.140 122.287 86.597 1.00 17.20 796 CYS A C 1
ATOM 5784 O O . CYS A 1 796 ? 97.772 123.371 86.138 1.00 17.20 796 CYS A O 1
ATOM 5787 N N . VAL A 1 797 ? 98.905 122.180 87.679 1.00 4.36 797 VAL A N 1
ATOM 5788 C CA . VAL A 1 797 ? 99.332 123.324 88.474 1.00 4.36 797 VAL A CA 1
ATOM 5789 C C . VAL A 1 797 ? 100.855 123.387 88.458 1.00 4.36 797 VAL A C 1
ATOM 5790 O O . VAL A 1 797 ? 101.515 122.473 88.961 1.00 4.36 797 VAL A O 1
ATOM 5794 N N . PRO A 1 798 ? 101.460 124.436 87.907 1.00 3.07 798 PRO A N 1
ATOM 5795 C CA . PRO A 1 798 ? 102.921 124.538 87.924 1.00 3.07 798 PRO A CA 1
ATOM 5796 C C . PRO A 1 798 ? 103.436 124.913 89.304 1.00 3.07 798 PRO A C 1
ATOM 5797 O O . PRO A 1 798 ? 102.693 125.364 90.177 1.00 3.07 798 PRO A O 1
ATOM 5801 N N . GLN A 1 799 ? 104.739 124.719 89.492 1.00 4.36 799 GLN A N 1
ATOM 5802 C CA . GLN A 1 799 ? 105.379 124.990 90.772 1.00 4.36 799 GLN A CA 1
ATOM 5803 C C . GLN A 1 799 ? 105.794 126.444 90.944 1.00 4.36 799 GLN A C 1
ATOM 5804 O O . GLN A 1 799 ? 106.262 126.811 92.025 1.00 4.36 799 GLN A O 1
ATOM 5810 N N . GLU A 1 800 ? 105.637 127.274 89.917 1.00 4.36 800 GLU A N 1
ATOM 5811 C CA . GLU A 1 800 ? 106.007 128.679 89.986 1.00 4.36 800 GLU A CA 1
ATOM 5812 C C . GLU A 1 800 ? 104.873 129.559 90.490 1.00 4.36 800 GLU A C 1
ATOM 5813 O O . GLU A 1 800 ? 105.012 130.786 90.499 1.00 4.36 800 GLU A O 1
ATOM 5819 N N . LEU A 1 801 ? 103.751 128.961 90.897 1.00 4.36 801 LEU A N 1
ATOM 5820 C CA . LEU A 1 801 ? 102.640 129.741 91.429 1.00 4.36 801 LEU A CA 1
ATOM 5821 C C . LEU A 1 801 ? 102.959 130.309 92.805 1.00 4.36 801 LEU A C 1
ATOM 5822 O O . LEU A 1 801 ? 102.381 131.327 93.203 1.00 4.36 801 LEU A O 1
ATOM 5827 N N . ILE A 1 802 ? 103.864 129.674 93.541 1.00 1.80 802 ILE A N 1
ATOM 5828 C CA . ILE A 1 802 ? 104.270 130.124 94.866 1.00 1.80 802 ILE A CA 1
ATOM 5829 C C . ILE A 1 802 ? 105.548 130.932 94.712 1.00 1.80 802 ILE A C 1
ATOM 5830 O O . ILE A 1 802 ? 106.542 130.438 94.167 1.00 1.80 802 ILE A O 1
ATOM 5835 N N . LYS A 1 803 ? 105.529 132.172 95.189 1.00 2.06 803 LYS A N 1
ATOM 5836 C CA . LYS A 1 803 ? 106.658 133.082 95.065 1.00 2.06 803 LYS A CA 1
ATOM 5837 C C . LYS A 1 803 ? 107.278 133.318 96.434 1.00 2.06 803 LYS A C 1
ATOM 5838 O O . LYS A 1 803 ? 106.572 133.650 97.391 1.00 2.06 803 LYS A O 1
ATOM 5844 N N . LEU A 1 804 ? 108.597 133.147 96.522 1.00 2.57 804 LEU A N 1
ATOM 5845 C CA . LEU A 1 804 ? 109.339 133.329 97.763 1.00 2.57 804 LEU A CA 1
ATOM 5846 C C . LEU A 1 804 ? 110.002 134.698 97.844 1.00 2.57 804 LEU A C 1
ATOM 5847 O O . LEU A 1 804 ? 111.068 134.836 98.450 1.00 2.57 804 LEU A O 1
ATOM 5852 N N . ASN A 1 805 ? 109.388 135.717 97.240 1.00 4.36 805 ASN A N 1
ATOM 5853 C CA . ASN A 1 805 ? 110.018 137.032 97.170 1.00 4.36 805 ASN A CA 1
ATOM 5854 C C . ASN A 1 805 ? 110.085 137.713 98.531 1.00 4.36 805 ASN A C 1
ATOM 5855 O O . ASN A 1 805 ? 111.058 138.418 98.818 1.00 4.36 805 ASN A O 1
ATOM 5860 N N . ASP A 1 806 ? 109.073 137.526 99.374 1.00 2.61 806 ASP A N 1
ATOM 5861 C CA . ASP A 1 806 ? 108.966 138.255 100.629 1.00 2.61 806 ASP A CA 1
ATOM 5862 C C . ASP A 1 806 ? 109.444 137.456 101.835 1.00 2.61 806 ASP A C 1
ATOM 5863 O O . ASP A 1 806 ? 109.279 137.914 102.969 1.00 2.61 806 ASP A O 1
ATOM 5868 N N . ILE A 1 807 ? 110.025 136.274 101.624 1.00 4.36 807 ILE A N 1
ATOM 5869 C CA . ILE A 1 807 ? 110.605 135.530 102.733 1.00 4.36 807 ILE A CA 1
ATOM 5870 C C . ILE A 1 807 ? 111.841 136.264 103.238 1.00 4.36 807 ILE A C 1
ATOM 5871 O O . ILE A 1 807 ? 112.504 136.998 102.494 1.00 4.36 807 ILE A O 1
ATOM 5876 N N . LYS A 1 808 ? 112.146 136.080 104.520 1.00 4.36 808 LYS A N 1
ATOM 5877 C CA . LYS A 1 808 ? 113.266 136.781 105.134 1.00 4.36 808 LYS A CA 1
ATOM 5878 C C . LYS A 1 808 ? 114.586 136.302 104.542 1.00 4.36 808 LYS A C 1
ATOM 5879 O O . LYS A 1 808 ? 114.847 135.098 104.466 1.00 4.36 808 LYS A O 1
ATOM 5885 N N . GLY A 1 809 ? 115.418 137.253 104.125 1.00 4.52 809 GLY A N 1
ATOM 5886 C CA . GLY A 1 809 ? 116.710 136.952 103.554 1.00 4.52 809 GLY A CA 1
ATOM 5887 C C . GLY A 1 809 ? 116.730 136.736 102.057 1.00 4.52 809 GLY A C 1
ATOM 5888 O O . GLY A 1 809 ? 117.802 136.454 101.508 1.00 4.52 809 GLY A O 1
ATOM 5889 N N . TYR A 1 810 ? 115.589 136.853 101.376 1.00 2.53 810 TYR A N 1
ATOM 5890 C CA . TYR A 1 810 ? 115.568 136.591 99.941 1.00 2.53 810 TYR A CA 1
ATOM 5891 C C . TYR A 1 810 ? 116.305 137.672 99.160 1.00 2.53 810 TYR A C 1
ATOM 5892 O O . TYR A 1 810 ? 116.996 137.370 98.182 1.00 2.53 810 TYR A O 1
ATOM 5901 N N . MET A 1 811 ? 116.155 138.939 99.557 1.00 1.81 811 MET A N 1
ATOM 5902 C CA . MET A 1 811 ? 116.801 140.022 98.820 1.00 1.81 811 MET A CA 1
ATOM 5903 C C . MET A 1 811 ? 118.318 139.948 98.934 1.00 1.81 811 MET A C 1
ATOM 5904 O O . MET A 1 811 ? 119.033 140.178 97.950 1.00 1.81 811 MET A O 1
ATOM 5909 N N . LYS A 1 812 ? 118.826 139.634 100.127 1.00 8.95 812 LYS A N 1
ATOM 5910 C CA . LYS A 1 812 ? 120.266 139.487 100.305 1.00 8.95 812 LYS A CA 1
ATOM 5911 C C . LYS A 1 812 ? 120.812 138.333 99.474 1.00 8.95 812 LYS A C 1
ATOM 5912 O O . LYS A 1 812 ? 121.874 138.455 98.855 1.00 8.95 812 LYS A O 1
ATOM 5918 N N . TRP A 1 813 ? 120.099 137.204 99.448 1.00 4.36 813 TRP A N 1
ATOM 5919 C CA . TRP A 1 813 ? 120.534 136.073 98.634 1.00 4.36 813 TRP A CA 1
ATOM 5920 C C . TRP A 1 813 ? 120.510 136.420 97.152 1.00 4.36 813 TRP A C 1
ATOM 5921 O O . TRP A 1 813 ? 121.418 136.041 96.404 1.00 4.36 813 TRP A O 1
ATOM 5932 N N . LYS A 1 814 ? 119.473 137.132 96.707 1.00 4.36 814 LYS A N 1
ATOM 5933 C CA . LYS A 1 814 ? 119.383 137.513 95.302 1.00 4.36 814 LYS A CA 1
ATOM 5934 C C . LYS A 1 814 ? 120.510 138.459 94.913 1.00 4.36 814 LYS A C 1
ATOM 5935 O O . LYS A 1 814 ? 121.085 138.337 93.825 1.00 4.36 814 LYS A O 1
ATOM 5941 N N . HIS A 1 815 ? 120.842 139.411 95.786 1.00 3.02 815 HIS A N 1
ATOM 5942 C CA . HIS A 1 815 ? 121.918 140.344 95.472 1.00 3.02 815 HIS A CA 1
ATOM 5943 C C . HIS A 1 815 ? 123.288 139.685 95.565 1.00 3.02 815 HIS A C 1
ATOM 5944 O O . HIS A 1 815 ? 124.211 140.081 94.844 1.00 3.02 815 HIS A O 1
ATOM 5951 N N . GLU A 1 816 ? 123.443 138.690 96.442 1.00 4.65 816 GLU A N 1
ATOM 5952 C CA . GLU A 1 816 ? 124.758 138.098 96.673 1.00 4.65 816 GLU A CA 1
ATOM 5953 C C . GLU A 1 816 ? 125.280 137.390 95.430 1.00 4.65 816 GLU A C 1
ATOM 5954 O O . GLU A 1 816 ? 126.407 137.642 94.989 1.00 4.65 816 GLU A O 1
ATOM 5960 N N . THR A 1 817 ? 124.484 136.486 94.859 1.00 5.76 817 THR A N 1
ATOM 5961 C CA . THR A 1 817 ? 124.925 135.761 93.674 1.00 5.76 817 THR A CA 1
ATOM 5962 C C . THR A 1 817 ? 125.101 136.700 92.487 1.00 5.76 817 THR A C 1
ATOM 5963 O O . THR A 1 817 ? 126.229 136.955 92.056 1.00 5.76 817 THR A O 1
ATOM 5967 N N . LYS A 1 818 ? 123.988 137.211 91.954 1.00 12.70 818 LYS A N 1
ATOM 5968 C CA . LYS A 1 818 ? 123.949 138.292 90.969 1.00 12.70 818 LYS A CA 1
ATOM 5969 C C . LYS A 1 818 ? 124.633 137.956 89.644 1.00 12.70 818 LYS A C 1
ATOM 5970 O O . LYS A 1 818 ? 124.580 138.754 88.703 1.00 12.70 818 LYS A O 1
ATOM 5976 N N . ASP A 1 819 ? 125.263 136.786 89.542 1.00 5.65 819 ASP A N 1
ATOM 5977 C CA . ASP A 1 819 ? 125.948 136.402 88.310 1.00 5.65 819 ASP A CA 1
ATOM 5978 C C . ASP A 1 819 ? 125.725 134.958 87.895 1.00 5.65 819 ASP A C 1
ATOM 5979 O O . ASP A 1 819 ? 126.039 134.617 86.750 1.00 5.65 819 ASP A O 1
ATOM 5984 N N . LYS A 1 820 ? 125.210 134.093 88.766 1.00 3.86 820 LYS A N 1
ATOM 5985 C CA . LYS A 1 820 ? 124.844 132.746 88.357 1.00 3.86 820 LYS A CA 1
ATOM 5986 C C . LYS A 1 820 ? 123.572 132.814 87.525 1.00 3.86 820 LYS A C 1
ATOM 5987 O O . LYS A 1 820 ? 122.464 132.815 88.070 1.00 3.86 820 LYS A O 1
ATOM 5993 N N . LEU A 1 821 ? 123.726 132.881 86.202 1.00 4.36 821 LEU A N 1
ATOM 5994 C CA . LEU A 1 821 ? 122.590 133.116 85.322 1.00 4.36 821 LEU A CA 1
ATOM 5995 C C . LEU A 1 821 ? 121.623 131.942 85.280 1.00 4.36 821 LEU A C 1
ATOM 5996 O O . LEU A 1 821 ? 120.468 132.124 84.883 1.00 4.36 821 LEU A O 1
ATOM 6001 N N . TRP A 1 822 ? 122.059 130.750 85.680 1.00 4.36 822 TRP A N 1
ATOM 6002 C CA . TRP A 1 822 ? 121.220 129.561 85.635 1.00 4.36 822 TRP A CA 1
ATOM 6003 C C . TRP A 1 822 ? 120.563 129.256 86.973 1.00 4.36 822 TRP A C 1
ATOM 6004 O O . TRP A 1 822 ? 119.949 128.196 87.119 1.00 4.36 822 TRP A O 1
ATOM 6015 N N . ILE A 1 823 ? 120.677 130.158 87.951 1.00 2.66 823 ILE A N 1
ATOM 6016 C CA . ILE A 1 823 ? 120.176 129.864 89.289 1.00 2.66 823 ILE A CA 1
ATOM 6017 C C . ILE A 1 823 ? 118.649 129.867 89.297 1.00 2.66 823 ILE A C 1
ATOM 6018 O O . ILE A 1 823 ? 117.987 130.433 88.420 1.00 2.66 823 ILE A O 1
ATOM 6023 N N . SER A 1 824 ? 118.084 129.202 90.304 1.00 4.53 824 SER A N 1
ATOM 6024 C CA . SER A 1 824 ? 116.643 129.061 90.440 1.00 4.53 824 SER A CA 1
ATOM 6025 C C . SER A 1 824 ? 116.260 129.257 91.899 1.00 4.53 824 SER A C 1
ATOM 6026 O O . SER A 1 824 ? 117.103 129.547 92.752 1.00 4.53 824 SER A O 1
ATOM 6029 N N . ASP A 1 825 ? 114.970 129.088 92.187 1.00 8.25 825 ASP A N 1
ATOM 6030 C CA . ASP A 1 825 ? 114.445 129.306 93.528 1.00 8.25 825 ASP A CA 1
ATOM 6031 C C . ASP A 1 825 ? 114.773 128.178 94.494 1.00 8.25 825 ASP A C 1
ATOM 6032 O O . ASP A 1 825 ? 114.583 128.350 95.701 1.00 8.25 825 ASP A O 1
ATOM 6037 N N . PHE A 1 826 ? 115.243 127.033 94.001 1.00 4.39 826 PHE A N 1
ATOM 6038 C CA . PHE A 1 826 ? 115.629 125.940 94.883 1.00 4.39 826 PHE A CA 1
ATOM 6039 C C . PHE A 1 826 ? 116.959 126.191 95.580 1.00 4.39 826 PHE A C 1
ATOM 6040 O O . PHE A 1 826 ? 117.193 125.638 96.661 1.00 4.39 826 PHE A O 1
ATOM 6048 N N . ALA A 1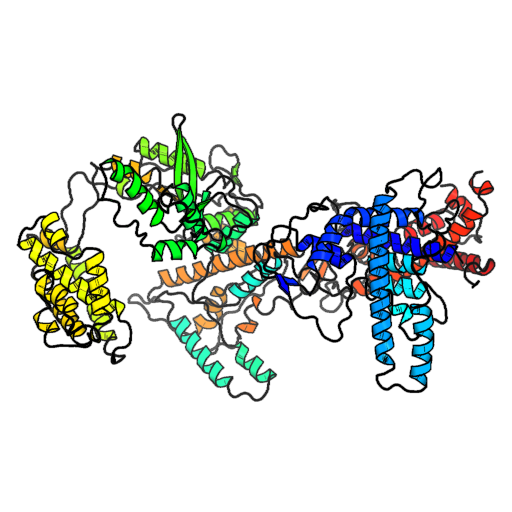 827 ? 117.831 127.009 94.986 1.00 4.36 827 ALA A N 1
ATOM 6049 C CA . ALA A 1 827 ? 119.081 127.365 95.648 1.00 4.36 827 ALA A CA 1
ATOM 6050 C C . ALA A 1 827 ? 118.818 128.141 96.930 1.00 4.36 827 ALA A C 1
ATOM 6051 O O . ALA A 1 827 ? 119.521 127.958 97.930 1.00 4.36 827 ALA A O 1
ATOM 6053 N N . PHE A 1 828 ? 117.808 129.013 96.919 1.00 4.36 828 PHE A N 1
ATOM 6054 C CA . PHE A 1 828 ? 117.435 129.734 98.132 1.00 4.36 828 PHE A CA 1
ATOM 6055 C C . PHE A 1 828 ? 116.950 128.780 99.215 1.00 4.36 828 PHE A C 1
ATOM 6056 O O . PHE A 1 828 ? 117.300 128.936 100.392 1.00 4.36 828 PHE A O 1
ATOM 6064 N N . ILE A 1 829 ? 116.142 127.787 98.837 1.00 4.36 829 ILE A N 1
ATOM 6065 C CA . ILE A 1 829 ? 115.664 126.799 99.799 1.00 4.36 829 ILE A CA 1
ATOM 6066 C C . ILE A 1 829 ? 116.834 126.024 100.388 1.00 4.36 829 ILE A C 1
ATOM 6067 O O . ILE A 1 829 ? 116.903 125.804 101.604 1.00 4.36 829 ILE A O 1
ATOM 6072 N N . ARG A 1 830 ? 117.773 125.606 99.536 1.00 4.36 830 ARG A N 1
ATOM 6073 C CA . ARG A 1 830 ? 118.940 124.874 100.021 1.00 4.36 830 ARG A CA 1
ATOM 6074 C C . ARG A 1 830 ? 119.784 125.729 100.956 1.00 4.36 830 ARG A C 1
ATOM 6075 O O . ARG A 1 830 ? 120.263 125.242 101.984 1.00 4.36 830 ARG A O 1
ATOM 6083 N N . ASN A 1 831 ? 119.971 127.007 100.620 1.00 4.02 831 ASN A N 1
ATOM 6084 C CA . ASN A 1 831 ? 120.755 127.899 101.470 1.00 4.02 831 ASN A CA 1
ATOM 6085 C C . ASN A 1 831 ? 120.100 128.084 102.832 1.00 4.02 831 ASN A C 1
ATOM 6086 O O . ASN A 1 831 ? 120.765 128.004 103.874 1.00 4.02 831 ASN A O 1
ATOM 6091 N N . VAL A 1 832 ? 118.785 128.319 102.843 1.00 4.36 832 VAL A N 1
ATOM 6092 C CA . VAL A 1 832 ? 118.075 128.535 104.100 1.00 4.36 832 VAL A CA 1
ATOM 6093 C C . VAL A 1 832 ? 118.110 127.278 104.960 1.00 4.36 832 VAL A C 1
ATOM 6094 O O . VAL A 1 832 ? 118.339 127.347 106.173 1.00 4.36 832 VAL A O 1
ATOM 6098 N N . LEU A 1 833 ? 117.905 126.109 104.350 1.00 4.36 833 LEU A N 1
ATOM 6099 C CA . LEU A 1 833 ? 117.880 124.879 105.135 1.00 4.36 833 LEU A CA 1
ATOM 6100 C C . LEU A 1 833 ? 119.273 124.458 105.586 1.00 4.36 833 LEU A C 1
ATOM 6101 O O . LEU A 1 833 ? 119.411 123.808 106.627 1.00 4.36 833 LEU A O 1
ATOM 6106 N N . GLU A 1 834 ? 120.312 124.802 104.823 1.00 6.41 834 GLU A N 1
ATOM 6107 C CA . GLU A 1 834 ? 121.672 124.484 105.235 1.00 6.41 834 GLU A CA 1
ATOM 6108 C C . GLU A 1 834 ? 122.157 125.414 106.337 1.00 6.41 834 GLU A C 1
ATOM 6109 O O . GLU A 1 834 ? 122.947 124.996 107.190 1.00 6.41 834 GLU A O 1
ATOM 6115 N N . SER A 1 835 ? 121.695 126.668 106.345 1.00 14.86 835 SER A N 1
ATOM 6116 C CA . SER A 1 835 ? 122.059 127.573 107.429 1.00 14.86 835 SER A CA 1
ATOM 6117 C C . SER A 1 835 ? 121.454 127.155 108.764 1.00 14.86 835 SER A C 1
ATOM 6118 O O . SER A 1 835 ? 121.943 127.588 109.812 1.00 14.86 835 SER A O 1
ATOM 6121 N N . ARG A 1 836 ? 120.410 126.331 108.753 1.00 4.36 836 ARG A N 1
ATOM 6122 C CA . ARG A 1 836 ? 119.761 125.878 109.976 1.00 4.36 836 ARG A CA 1
ATOM 6123 C C . ARG A 1 836 ? 120.323 124.563 110.500 1.00 4.36 836 ARG A C 1
ATOM 6124 O O . ARG A 1 836 ? 119.902 124.112 111.570 1.00 4.36 836 ARG A O 1
ATOM 6132 N N . GLY A 1 837 ? 121.248 123.936 109.779 1.00 4.36 837 GLY A N 1
ATOM 6133 C CA . GLY A 1 837 ? 121.885 122.725 110.260 1.00 4.36 837 GLY A CA 1
ATOM 6134 C C . GLY A 1 837 ? 121.250 121.445 109.760 1.00 4.36 837 GLY A C 1
ATOM 6135 O O . GLY A 1 837 ? 120.127 121.109 110.147 1.00 4.36 837 GLY A O 1
ATOM 6136 N N . GLY A 1 838 ? 121.962 120.716 108.908 1.00 4.36 838 GLY A N 1
ATOM 6137 C CA . GLY A 1 838 ? 121.459 119.455 108.393 1.00 4.36 838 GLY A CA 1
ATOM 6138 C C . GLY A 1 838 ? 122.527 118.752 107.587 1.00 4.36 838 GLY A C 1
ATOM 6139 O O . GLY A 1 838 ? 123.601 119.300 107.323 1.00 4.36 838 GLY A O 1
ATOM 6140 N N . PHE A 1 839 ? 122.212 117.520 107.195 1.00 3.67 839 PHE A N 1
ATOM 6141 C CA . PHE A 1 839 ? 123.121 116.692 106.416 1.00 3.67 839 PHE A CA 1
ATOM 6142 C C . PHE A 1 839 ? 122.379 116.087 105.236 1.00 3.67 839 PHE A C 1
ATOM 6143 O O . PHE A 1 839 ? 121.195 115.755 105.336 1.00 3.67 839 PHE A O 1
ATOM 6151 N N . SER A 1 840 ? 123.087 115.946 104.118 1.00 5.55 840 SER A N 1
ATOM 6152 C CA . SER A 1 840 ? 122.561 115.286 102.936 1.00 5.55 840 SER A CA 1
ATOM 6153 C C . SER A 1 840 ? 123.638 114.384 102.354 1.00 5.55 840 SER A C 1
ATOM 6154 O O . SER A 1 840 ? 124.832 114.658 102.486 1.00 5.55 840 SER A O 1
ATOM 6157 N N . ASN A 1 841 ? 123.203 113.301 101.706 1.00 1.42 841 ASN A N 1
ATOM 6158 C CA . ASN A 1 841 ? 124.145 112.361 101.107 1.00 1.42 841 ASN A CA 1
ATOM 6159 C C . ASN A 1 841 ? 124.897 112.965 99.930 1.00 1.42 841 ASN A C 1
ATOM 6160 O O . ASN A 1 841 ? 125.945 112.435 99.543 1.00 1.42 841 ASN A O 1
ATOM 6165 N N . THR A 1 842 ? 124.384 114.054 99.353 1.00 2.23 842 THR A N 1
ATOM 6166 C CA . THR A 1 842 ? 125.100 114.745 98.287 1.00 2.23 842 THR A CA 1
ATOM 6167 C C . THR A 1 842 ? 126.445 115.263 98.779 1.00 2.23 842 THR A C 1
ATOM 6168 O O . THR A 1 842 ? 127.440 115.222 98.048 1.00 2.23 842 THR A O 1
ATOM 6172 N N . ASP A 1 843 ? 126.495 115.738 100.026 1.00 1.79 843 ASP A N 1
ATOM 6173 C CA . ASP A 1 843 ? 127.753 116.207 100.598 1.00 1.79 843 ASP A CA 1
ATOM 6174 C C . ASP A 1 843 ? 128.773 115.079 100.681 1.00 1.79 843 ASP A C 1
ATOM 6175 O O . ASP A 1 843 ? 129.943 115.258 100.322 1.00 1.79 843 ASP A O 1
ATOM 6180 N N . TYR A 1 844 ? 128.344 113.902 101.144 1.00 1.45 844 TYR A N 1
ATOM 6181 C CA . TYR A 1 844 ? 129.249 112.759 101.202 1.00 1.45 844 TYR A CA 1
ATOM 6182 C C . TYR A 1 844 ? 129.709 112.350 99.810 1.00 1.45 844 TYR A C 1
ATOM 6183 O O . TYR A 1 844 ? 130.896 112.076 99.598 1.00 1.45 844 TYR A O 1
ATOM 6192 N N . LEU A 1 845 ? 128.786 112.319 98.847 1.00 1.46 845 LEU A N 1
ATOM 6193 C CA . LEU A 1 845 ? 129.138 111.910 97.491 1.00 1.46 845 LEU A CA 1
ATOM 6194 C C . LEU A 1 845 ? 130.138 112.869 96.858 1.00 1.46 845 LEU A C 1
ATOM 6195 O O . LEU A 1 845 ? 131.074 112.439 96.176 1.00 1.46 845 LEU A O 1
ATOM 6200 N N . MET A 1 846 ? 129.960 114.169 97.071 1.00 4.36 846 MET A N 1
ATOM 6201 C CA . MET A 1 846 ? 130.795 115.170 96.426 1.00 4.36 846 MET A CA 1
ATOM 6202 C C . MET A 1 846 ? 132.012 115.568 97.250 1.00 4.36 846 MET A C 1
ATOM 6203 O O . MET A 1 846 ? 132.816 116.377 96.779 1.00 4.36 846 MET A O 1
ATOM 6208 N N . LYS A 1 847 ? 132.174 115.039 98.462 1.00 11.50 847 LYS A N 1
ATOM 6209 C CA . LYS A 1 847 ? 133.357 115.346 99.250 1.00 11.50 847 LYS A CA 1
ATOM 6210 C C . LYS A 1 847 ? 134.149 114.131 99.710 1.00 11.50 847 LYS A C 1
ATOM 6211 O O . LYS A 1 847 ? 135.218 114.315 100.300 1.00 11.50 847 LYS A O 1
ATOM 6217 N N . GLU A 1 848 ? 133.679 112.910 99.463 1.00 19.50 848 GLU A N 1
ATOM 6218 C CA . GLU A 1 848 ? 134.395 111.743 99.960 1.00 19.50 848 GLU A CA 1
ATOM 6219 C C . GLU A 1 848 ? 134.634 110.712 98.864 1.00 19.50 848 GLU A C 1
ATOM 6220 O O . GLU A 1 848 ? 135.591 109.935 98.937 1.00 19.50 848 GLU A O 1
ATOM 6226 N N . VAL A 1 849 ? 133.780 110.698 97.844 1.00 2.69 849 VAL A N 1
ATOM 6227 C CA . VAL A 1 849 ? 133.854 109.717 96.774 1.00 2.69 849 VAL A CA 1
ATOM 6228 C C . VAL A 1 849 ? 134.264 110.353 95.451 1.00 2.69 849 VAL A C 1
ATOM 6229 O O . VAL A 1 849 ? 135.015 109.753 94.679 1.00 2.69 849 VAL A O 1
ATOM 6233 N N . MET A 1 850 ? 133.792 111.569 95.180 1.00 4.36 850 MET A N 1
ATOM 6234 C CA . MET A 1 850 ? 134.079 112.218 93.902 1.00 4.36 850 MET A CA 1
ATOM 6235 C C . MET A 1 850 ? 135.564 112.433 93.606 1.00 4.36 850 MET A C 1
ATOM 6236 O O . MET A 1 850 ? 135.967 112.180 92.458 1.00 4.36 850 MET A O 1
ATOM 6241 N N . PRO A 1 851 ? 136.414 112.900 94.533 1.00 4.36 851 PRO A N 1
ATOM 6242 C CA . PRO A 1 851 ? 137.831 113.091 94.178 1.00 4.36 851 PRO A CA 1
ATOM 6243 C C . PRO A 1 851 ? 138.576 111.807 93.848 1.00 4.36 851 PRO A C 1
ATOM 6244 O O . PRO A 1 851 ? 139.660 111.885 93.256 1.00 4.36 851 PRO A O 1
ATOM 6248 N N . LEU A 1 852 ? 138.048 110.640 94.209 1.00 4.36 852 LEU A N 1
ATOM 6249 C CA . LEU A 1 852 ? 138.753 109.382 94.005 1.00 4.36 852 LEU A CA 1
ATOM 6250 C C . LEU A 1 852 ? 138.534 108.772 92.627 1.00 4.36 852 LEU A C 1
ATOM 6251 O O . LEU A 1 852 ? 139.195 107.780 92.301 1.00 4.36 852 LEU A O 1
ATOM 6256 N N . ILE A 1 853 ? 137.636 109.324 91.813 1.00 4.36 853 ILE A N 1
ATOM 6257 C CA . ILE A 1 853 ? 137.291 108.722 90.532 1.00 4.36 853 ILE A CA 1
ATOM 6258 C C . ILE A 1 853 ? 137.540 109.724 89.413 1.00 4.36 853 ILE A C 1
ATOM 6259 O O . ILE A 1 853 ? 137.592 110.937 89.625 1.00 4.36 853 ILE A O 1
ATOM 6264 N N . THR A 1 854 ? 137.701 109.191 88.204 1.00 4.36 854 THR A N 1
ATOM 6265 C CA . THR A 1 854 ? 137.904 109.985 87.001 1.00 4.36 854 THR A CA 1
ATOM 6266 C C . THR A 1 854 ? 136.744 109.741 86.047 1.00 4.36 854 THR A C 1
ATOM 6267 O O . THR A 1 854 ? 136.370 108.590 85.801 1.00 4.36 854 THR A O 1
ATOM 6271 N N . PHE A 1 855 ? 136.182 110.820 85.514 1.00 3.08 855 PHE A N 1
ATOM 6272 C CA . PHE A 1 855 ? 135.011 110.751 84.655 1.00 3.08 855 PHE A CA 1
ATOM 6273 C C . PHE A 1 855 ? 135.415 110.748 83.187 1.00 3.08 855 PHE A C 1
ATOM 6274 O O . PHE A 1 855 ? 136.468 111.267 82.811 1.00 3.08 855 PHE A O 1
ATOM 6282 N N . GLU A 1 856 ? 134.561 110.151 82.360 1.00 13.54 856 GLU A N 1
ATOM 6283 C CA . GLU A 1 856 ? 134.768 110.175 80.920 1.00 13.54 856 GLU A CA 1
ATOM 6284 C C . GLU A 1 856 ? 134.555 111.589 80.395 1.00 13.54 856 GLU A C 1
ATOM 6285 O O . GLU A 1 856 ? 133.575 112.251 80.747 1.00 13.54 856 GLU A O 1
ATOM 6291 N N . LYS A 1 857 ? 135.474 112.054 79.558 1.00 4.08 857 LYS A N 1
ATOM 6292 C CA . LYS A 1 857 ? 135.467 113.429 79.084 1.00 4.08 857 LYS A CA 1
ATOM 6293 C C . LYS A 1 857 ? 134.757 113.545 77.740 1.00 4.08 857 LYS A C 1
ATOM 6294 O O . LYS A 1 857 ? 134.614 112.575 76.994 1.00 4.08 857 LYS A O 1
ATOM 6300 N N . ASN A 1 858 ? 134.310 114.762 77.444 1.00 21.36 858 ASN A N 1
ATOM 6301 C CA . ASN A 1 858 ? 133.619 115.066 76.202 1.00 21.36 858 ASN A CA 1
ATOM 6302 C C . ASN A 1 858 ? 134.631 115.484 75.136 1.00 21.36 858 ASN A C 1
ATOM 6303 O O . ASN A 1 858 ? 135.846 115.415 75.336 1.00 21.36 858 ASN A O 1
ATOM 6308 N N . GLU A 1 859 ? 134.130 115.924 73.980 1.00 27.16 859 GLU A N 1
ATOM 6309 C CA . GLU A 1 859 ? 135.016 116.421 72.932 1.00 27.16 859 GLU A CA 1
ATOM 6310 C C . GLU A 1 859 ? 135.627 117.762 73.321 1.00 27.16 859 GLU A C 1
ATOM 6311 O O . GLU A 1 859 ? 136.789 118.037 72.999 1.00 27.16 859 GLU A O 1
ATOM 6317 N N . LYS A 1 860 ? 134.856 118.612 74.002 1.00 8.48 860 LYS A N 1
ATOM 6318 C CA . LYS A 1 860 ? 135.387 119.891 74.462 1.00 8.48 860 LYS A CA 1
ATOM 6319 C C . LYS A 1 860 ? 136.456 119.697 75.529 1.00 8.48 860 LYS A C 1
ATOM 6320 O O . LYS A 1 860 ? 137.476 120.395 75.527 1.00 8.48 860 LYS A O 1
ATOM 6326 N N . GLY A 1 861 ? 136.241 118.759 76.445 1.00 16.99 861 GLY A N 1
ATOM 6327 C CA . GLY A 1 861 ? 137.181 118.524 77.522 1.00 16.99 861 GLY A CA 1
ATOM 6328 C C . GLY A 1 861 ? 136.522 118.554 78.884 1.00 16.99 861 GLY A C 1
ATOM 6329 O O . GLY A 1 861 ? 137.199 118.492 79.914 1.00 16.99 861 GLY A O 1
ATOM 6330 N N . SER A 1 862 ? 135.196 118.649 78.899 1.00 16.73 862 SER A N 1
ATOM 6331 C CA . SER A 1 862 ? 134.424 118.670 80.128 1.00 16.73 862 SER A CA 1
ATOM 6332 C C . SER A 1 862 ? 133.894 117.272 80.435 1.00 16.73 862 SER A C 1
ATOM 6333 O O . SER A 1 862 ? 134.084 116.324 79.671 1.00 16.73 862 SER A O 1
ATOM 6336 N N . ILE A 1 863 ? 133.220 117.145 81.577 1.00 5.21 863 ILE A N 1
ATOM 6337 C CA . ILE A 1 863 ? 132.655 115.865 81.984 1.00 5.21 863 ILE A CA 1
ATOM 6338 C C . ILE A 1 863 ? 131.506 115.501 81.055 1.00 5.21 863 ILE A C 1
ATOM 6339 O O . ILE A 1 863 ? 130.645 116.336 80.750 1.00 5.21 863 ILE A O 1
ATOM 6344 N N . LYS A 1 864 ? 131.493 114.254 80.589 1.00 5.28 864 LYS A N 1
ATOM 6345 C CA . LYS A 1 864 ? 130.405 113.785 79.741 1.00 5.28 864 LYS A CA 1
ATOM 6346 C C . LYS A 1 864 ? 129.119 113.688 80.551 1.00 5.28 864 LYS A C 1
ATOM 6347 O O . LYS A 1 864 ? 129.111 113.141 81.658 1.00 5.28 864 LYS A O 1
ATOM 6353 N N . GLY A 1 865 ? 128.030 114.208 79.997 1.00 9.08 865 GLY A N 1
ATOM 6354 C CA . GLY A 1 865 ? 126.795 114.308 80.754 1.00 9.08 865 GLY A CA 1
ATOM 6355 C C . GLY A 1 865 ? 126.907 115.274 81.911 1.00 9.08 865 GLY A C 1
ATOM 6356 O O . GLY A 1 865 ? 126.463 114.962 83.022 1.00 9.08 865 GLY A O 1
ATOM 6357 N N . ASN A 1 866 ? 127.504 116.443 81.674 1.00 15.12 866 ASN A N 1
ATOM 6358 C CA . ASN A 1 866 ? 127.830 117.360 82.760 1.00 15.12 866 ASN A CA 1
ATOM 6359 C C . ASN A 1 866 ? 126.568 117.930 83.398 1.00 15.12 866 ASN A C 1
ATOM 6360 O O . ASN A 1 866 ? 126.478 118.014 84.627 1.00 15.12 866 ASN A O 1
ATOM 6365 N N . THR A 1 867 ? 125.597 118.341 82.584 1.00 2.01 867 THR A N 1
ATOM 6366 C CA . THR A 1 867 ? 124.425 119.051 83.086 1.00 2.01 867 THR A CA 1
ATOM 6367 C C . THR A 1 867 ? 123.592 118.207 84.037 1.00 2.01 867 THR A C 1
ATOM 6368 O O . THR A 1 867 ? 123.587 118.450 85.251 1.00 2.01 867 THR A O 1
ATOM 6372 N N . GLN A 1 868 ? 122.956 117.165 83.493 1.00 4.36 868 GLN A N 1
ATOM 6373 C CA . GLN A 1 868 ? 121.915 116.450 84.224 1.00 4.36 868 GLN A CA 1
ATOM 6374 C C . GLN A 1 868 ? 122.448 115.878 85.526 1.00 4.36 868 GLN A C 1
ATOM 6375 O O . GLN A 1 868 ? 121.802 116.005 86.575 1.00 4.36 868 GLN A O 1
ATOM 6381 N N . MET A 1 869 ? 123.653 115.303 85.483 1.00 1.78 869 MET A N 1
ATOM 6382 C CA . MET A 1 869 ? 124.279 114.736 86.671 1.00 1.78 869 MET A CA 1
ATOM 6383 C C . MET A 1 869 ? 124.268 115.734 87.818 1.00 1.78 869 MET A C 1
ATOM 6384 O O . MET A 1 869 ? 123.726 115.451 88.894 1.00 1.78 869 MET A O 1
ATOM 6389 N N . PHE A 1 870 ? 124.765 116.950 87.566 1.00 4.36 870 PHE A N 1
ATOM 6390 C CA . PHE A 1 870 ? 124.812 117.941 88.633 1.00 4.36 870 PHE A CA 1
ATOM 6391 C C . PHE A 1 870 ? 123.413 118.248 89.134 1.00 4.36 870 PHE A C 1
ATOM 6392 O O . PHE A 1 870 ? 123.163 118.223 90.347 1.00 4.36 870 PHE A O 1
ATOM 6400 N N . VAL A 1 871 ? 122.468 118.435 88.205 1.00 1.13 871 VAL A N 1
ATOM 6401 C CA . VAL A 1 871 ? 121.085 118.698 88.586 1.00 1.13 871 VAL A CA 1
ATOM 6402 C C . VAL A 1 871 ? 120.583 117.587 89.490 1.00 1.13 871 VAL A C 1
ATOM 6403 O O . VAL A 1 871 ? 120.041 117.844 90.574 1.00 1.13 871 VAL A O 1
ATOM 6407 N N . ALA A 1 872 ? 120.855 116.335 89.101 1.00 4.36 872 ALA A N 1
ATOM 6408 C CA . ALA A 1 872 ? 120.425 115.194 89.897 1.00 4.36 872 ALA A CA 1
ATOM 6409 C C . ALA A 1 872 ? 120.927 115.325 91.322 1.00 4.36 872 ALA A C 1
ATOM 6410 O O . ALA A 1 872 ? 120.134 115.305 92.273 1.00 4.36 872 ALA A O 1
ATOM 6412 N N . LEU A 1 873 ? 122.231 115.576 91.476 1.00 4.36 873 LEU A N 1
ATOM 6413 C CA . LEU A 1 873 ? 122.800 115.702 92.812 1.00 4.36 873 LEU A CA 1
ATOM 6414 C C . LEU A 1 873 ? 122.092 116.803 93.581 1.00 4.36 873 LEU A C 1
ATOM 6415 O O . LEU A 1 873 ? 121.596 116.576 94.694 1.00 4.36 873 LEU A O 1
ATOM 6420 N N . SER A 1 874 ? 121.926 117.967 92.940 1.00 4.36 874 SER A N 1
ATOM 6421 C CA . SER A 1 874 ? 121.282 119.088 93.608 1.00 4.36 874 SER A CA 1
ATOM 6422 C C . SER A 1 874 ? 119.892 118.700 94.071 1.00 4.36 874 SER A C 1
ATOM 6423 O O . SER A 1 874 ? 119.540 118.922 95.239 1.00 4.36 874 SER A O 1
ATOM 6426 N N . ARG A 1 875 ? 119.137 118.017 93.200 1.00 4.36 875 ARG A N 1
ATOM 6427 C CA . ARG A 1 875 ? 117.783 117.603 93.546 1.00 4.36 875 ARG A CA 1
ATOM 6428 C C . ARG A 1 875 ? 117.791 116.854 94.862 1.00 4.36 875 ARG A C 1
ATOM 6429 O O . ARG A 1 875 ? 117.127 117.264 95.826 1.00 4.36 875 ARG A O 1
ATOM 6437 N N . ASN A 1 876 ? 118.657 115.837 94.952 1.00 4.36 876 ASN A N 1
ATOM 6438 C CA . ASN A 1 876 ? 118.698 114.993 96.136 1.00 4.36 876 ASN A CA 1
ATOM 6439 C C . ASN A 1 876 ? 118.862 115.845 97.377 1.00 4.36 876 ASN A C 1
ATOM 6440 O O . ASN A 1 876 ? 118.029 115.788 98.294 1.00 4.36 876 ASN A O 1
ATOM 6445 N N . LYS A 1 877 ? 119.852 116.747 97.347 1.00 4.36 877 LYS A N 1
ATOM 6446 C CA . LYS A 1 877 ? 120.169 117.542 98.525 1.00 4.36 877 LYS A CA 1
ATOM 6447 C C . LYS A 1 877 ? 118.928 118.246 99.029 1.00 4.36 877 LYS A C 1
ATOM 6448 O O . LYS A 1 877 ? 118.505 118.033 100.174 1.00 4.36 877 LYS A O 1
ATOM 6454 N N . THR A 1 878 ? 118.246 118.964 98.129 1.00 4.36 878 THR A N 1
ATOM 6455 C CA . THR A 1 878 ? 117.111 119.768 98.555 1.00 4.36 878 THR A CA 1
ATOM 6456 C C . THR A 1 878 ? 116.072 118.890 99.221 1.00 4.36 878 THR A C 1
ATOM 6457 O O . THR A 1 878 ? 115.694 119.126 100.378 1.00 4.36 878 THR A O 1
ATOM 6461 N N . ASN A 1 879 ? 115.715 117.785 98.560 1.00 4.36 879 ASN A N 1
ATOM 6462 C CA . ASN A 1 879 ? 114.664 116.934 99.093 1.00 4.36 879 ASN A CA 1
ATOM 6463 C C . ASN A 1 879 ? 115.061 116.399 100.455 1.00 4.36 879 ASN A C 1
ATOM 6464 O O . ASN A 1 879 ? 114.288 116.506 101.417 1.00 4.36 879 ASN A O 1
ATOM 6469 N N . GLU A 1 880 ? 116.311 115.942 100.582 1.00 4.36 880 GLU A N 1
ATOM 6470 C CA . GLU A 1 880 ? 116.745 115.377 101.851 1.00 4.36 880 GLU A CA 1
ATOM 6471 C C . GLU A 1 880 ? 116.639 116.416 102.950 1.00 4.36 880 GLU A C 1
ATOM 6472 O O . GLU A 1 880 ? 116.066 116.144 104.014 1.00 4.36 880 GLU A O 1
ATOM 6478 N N . LEU A 1 881 ? 117.076 117.646 102.661 1.00 -0.00 881 LEU A N 1
ATOM 6479 C CA . LEU A 1 881 ? 117.015 118.688 103.675 1.00 -0.00 881 LEU A CA 1
ATOM 6480 C C . LEU A 1 881 ? 115.579 118.914 104.111 1.00 -0.00 881 LEU A C 1
ATOM 6481 O O . LEU A 1 881 ? 115.285 118.923 105.315 1.00 -0.00 881 LEU A O 1
ATOM 6486 N N . MET A 1 882 ? 114.656 118.977 103.145 1.00 4.36 882 MET A N 1
ATOM 6487 C CA . MET A 1 882 ? 113.256 119.191 103.487 1.00 4.36 882 MET A CA 1
ATOM 6488 C C . MET A 1 882 ? 112.759 118.081 104.396 1.00 4.36 882 MET A C 1
ATOM 6489 O O . MET A 1 882 ? 112.134 118.348 105.431 1.00 4.36 882 MET A O 1
ATOM 6494 N N . LEU A 1 883 ? 113.117 116.834 104.073 1.00 4.36 883 LEU A N 1
ATOM 6495 C CA . LEU A 1 883 ? 112.662 115.716 104.888 1.00 4.36 883 LEU A CA 1
ATOM 6496 C C . LEU A 1 883 ? 113.135 115.879 106.320 1.00 4.36 883 LEU A C 1
ATOM 6497 O O . LEU A 1 883 ? 112.343 115.734 107.261 1.00 4.36 883 LEU A O 1
ATOM 6502 N N . TRP A 1 884 ? 114.398 116.281 106.498 1.00 4.36 884 TRP A N 1
ATOM 6503 C CA . TRP A 1 884 ? 114.923 116.432 107.848 1.00 4.36 884 TRP A CA 1
ATOM 6504 C C . TRP A 1 884 ? 114.124 117.469 108.616 1.00 4.36 884 TRP A C 1
ATOM 6505 O O . TRP A 1 884 ? 113.763 117.242 109.778 1.00 4.36 884 TRP A O 1
ATOM 6516 N N . GLU A 1 885 ? 113.765 118.574 107.953 1.00 4.36 885 GLU A N 1
ATOM 6517 C CA . GLU A 1 885 ? 112.968 119.598 108.615 1.00 4.36 885 GLU A CA 1
ATOM 6518 C C . GLU A 1 885 ? 111.668 119.007 109.133 1.00 4.36 885 GLU A C 1
ATOM 6519 O O . GLU A 1 885 ? 111.318 119.185 110.307 1.00 4.36 885 GLU A O 1
ATOM 6525 N N . ILE A 1 886 ? 110.988 118.222 108.292 1.00 1.34 886 ILE A N 1
ATOM 6526 C CA . ILE A 1 886 ? 109.734 117.610 108.712 1.00 1.34 886 ILE A CA 1
ATOM 6527 C C . ILE A 1 886 ? 109.971 116.728 109.925 1.00 1.34 886 ILE A C 1
ATOM 6528 O O . ILE A 1 886 ? 109.224 116.792 110.911 1.00 1.34 886 ILE A O 1
ATOM 6533 N N . GLY A 1 887 ? 111.062 115.955 109.906 1.00 1.19 887 GLY A N 1
ATOM 6534 C CA . GLY A 1 887 ? 111.380 115.123 111.053 1.00 1.19 887 GLY A CA 1
ATOM 6535 C C . GLY A 1 887 ? 111.523 115.940 112.318 1.00 1.19 887 GLY A C 1
ATOM 6536 O O . GLY A 1 887 ? 110.929 115.616 113.351 1.00 1.19 887 GLY A O 1
ATOM 6537 N N . LYS A 1 888 ? 112.243 117.064 112.225 1.00 1.21 888 LYS A N 1
ATOM 6538 C CA . LYS A 1 888 ? 112.424 117.914 113.394 1.00 1.21 888 LYS A CA 1
ATOM 6539 C C . LYS A 1 888 ? 111.084 118.413 113.906 1.00 1.21 888 LYS A C 1
ATOM 6540 O O . LYS A 1 888 ? 110.858 118.463 115.122 1.00 1.21 888 LYS A O 1
ATOM 6546 N N . TYR A 1 889 ? 110.163 118.721 112.988 1.00 4.36 889 TYR A N 1
ATOM 6547 C CA . TYR A 1 889 ? 108.833 119.160 113.391 1.00 4.36 889 TYR A CA 1
ATOM 6548 C C . TYR A 1 889 ? 108.172 118.116 114.276 1.00 4.36 889 TYR A C 1
ATOM 6549 O O . TYR A 1 889 ? 107.659 118.436 115.356 1.00 4.36 889 TYR A O 1
ATOM 6558 N N . TYR A 1 890 ? 108.242 116.846 113.868 1.00 4.36 890 TYR A N 1
ATOM 6559 C CA . TYR A 1 890 ? 107.611 115.802 114.662 1.00 4.36 890 TYR A CA 1
ATOM 6560 C C . TYR A 1 890 ? 108.280 115.665 116.019 1.00 4.36 890 TYR A C 1
ATOM 6561 O O . TYR A 1 890 ? 107.604 115.362 117.010 1.00 4.36 890 TYR A O 1
ATOM 6570 N N . TRP A 1 891 ? 109.586 115.941 116.094 1.00 4.36 891 TRP A N 1
ATOM 6571 C CA . TRP A 1 891 ? 110.257 115.948 117.387 1.00 4.36 891 TRP A CA 1
ATOM 6572 C C . TRP A 1 891 ? 109.621 116.975 118.311 1.00 4.36 891 TRP A C 1
ATOM 6573 O O . TRP A 1 891 ? 109.319 116.673 119.473 1.00 4.36 891 TRP A O 1
ATOM 6584 N N . LYS A 1 892 ? 109.344 118.174 117.790 1.00 4.36 892 LYS A N 1
ATOM 6585 C CA . LYS A 1 892 ? 108.681 119.188 118.601 1.00 4.36 892 LYS A CA 1
ATOM 6586 C C . LYS A 1 892 ? 107.280 118.747 118.995 1.00 4.36 892 LYS A C 1
ATOM 6587 O O . LYS A 1 892 ? 106.784 119.129 120.060 1.00 4.36 892 LYS A O 1
ATOM 6593 N N . GLU A 1 893 ? 106.637 117.920 118.172 1.00 2.88 893 GLU A N 1
ATOM 6594 C CA . GLU A 1 893 ? 105.314 117.431 118.527 1.00 2.88 893 GLU A CA 1
ATOM 6595 C C . GLU A 1 893 ? 105.362 116.305 119.546 1.00 2.88 893 GLU A C 1
ATOM 6596 O O . GLU A 1 893 ? 104.320 115.965 120.116 1.00 2.88 893 GLU A O 1
ATOM 6602 N N . ALA A 1 894 ? 106.535 115.724 119.794 1.00 4.36 894 ALA A N 1
ATOM 6603 C CA . ALA A 1 894 ? 106.652 114.605 120.720 1.00 4.36 894 ALA A CA 1
ATOM 6604 C C . ALA A 1 894 ? 107.180 115.046 122.080 1.00 4.36 894 ALA A C 1
ATOM 6605 O O . ALA A 1 894 ? 106.525 114.836 123.104 1.00 4.36 894 ALA A O 1
ATOM 6607 N N . THR A 1 895 ? 108.356 115.665 122.107 1.00 5.42 895 THR A N 1
ATOM 6608 C CA . THR A 1 895 ? 108.981 116.068 123.356 1.00 5.42 895 THR A CA 1
ATOM 6609 C C . THR A 1 895 ? 108.613 117.481 123.787 1.00 5.42 895 THR A C 1
ATOM 6610 O O . THR A 1 895 ? 108.873 117.846 124.937 1.00 5.42 895 THR A O 1
ATOM 6614 N N . GLY A 1 896 ? 108.019 118.278 122.906 1.00 4.75 896 GLY A N 1
ATOM 6615 C CA . GLY A 1 896 ? 107.660 119.637 123.250 1.00 4.75 896 GLY A CA 1
ATOM 6616 C C . GLY A 1 896 ? 108.796 120.631 123.219 1.00 4.75 896 GLY A C 1
ATOM 6617 O O . GLY A 1 896 ? 108.589 121.792 123.591 1.00 4.75 896 GLY A O 1
ATOM 6618 N N . SER A 1 897 ? 109.986 120.222 122.787 1.00 4.36 897 SER A N 1
ATOM 6619 C CA . SER A 1 897 ? 111.147 121.097 122.739 1.00 4.36 897 SER A CA 1
ATOM 6620 C C . SER A 1 897 ? 111.758 121.067 121.347 1.00 4.36 897 SER A C 1
ATOM 6621 O O . SER A 1 897 ? 111.633 120.081 120.617 1.00 4.36 897 SER A O 1
ATOM 6624 N N . GLU A 1 898 ? 112.421 122.162 120.987 1.00 4.36 898 GLU A N 1
ATOM 6625 C CA . GLU A 1 898 ? 113.046 122.267 119.679 1.00 4.36 898 GLU A CA 1
ATOM 6626 C C . GLU A 1 898 ? 114.295 121.396 119.600 1.00 4.36 898 GLU A C 1
ATOM 6627 O O . GLU A 1 898 ? 114.937 121.093 120.608 1.00 4.36 898 GLU A O 1
ATOM 6633 N N . PHE A 1 899 ? 114.637 120.995 118.378 1.00 4.36 899 PHE A N 1
ATOM 6634 C CA . PHE A 1 899 ? 115.845 120.216 118.114 1.00 4.36 899 PHE A CA 1
ATOM 6635 C C . PHE A 1 899 ? 116.958 121.193 117.756 1.00 4.36 899 PHE A C 1
ATOM 6636 O O . PHE A 1 899 ? 117.062 121.642 116.613 1.00 4.36 899 PHE A O 1
ATOM 6644 N N . SER A 1 900 ? 117.796 121.523 118.733 1.00 1.77 900 SER A N 1
ATOM 6645 C CA . SER A 1 900 ? 118.888 122.471 118.547 1.00 1.77 900 SER A CA 1
ATOM 6646 C C . SER A 1 900 ? 120.208 121.723 118.669 1.00 1.77 900 SER A C 1
ATOM 6647 O O . SER A 1 900 ? 120.604 121.328 119.770 1.00 1.77 900 SER A O 1
ATOM 6650 N N . ARG A 1 901 ? 120.885 121.532 117.541 1.00 1.05 901 ARG A N 1
ATOM 6651 C CA . ARG A 1 901 ? 122.171 120.852 117.519 1.00 1.05 901 ARG A CA 1
ATOM 6652 C C . ARG A 1 901 ? 122.937 121.315 116.290 1.00 1.05 901 ARG A C 1
ATOM 6653 O O . ARG A 1 901 ? 122.340 121.567 115.241 1.00 1.05 901 ARG A O 1
ATOM 6661 N N . LEU A 1 902 ? 124.255 121.423 116.425 1.00 1.09 902 LEU A N 1
ATOM 6662 C CA . LEU A 1 902 ? 125.120 121.877 115.345 1.00 1.09 902 LEU A CA 1
ATOM 6663 C C . LEU A 1 902 ? 125.746 120.668 114.664 1.00 1.09 902 LEU A C 1
ATOM 6664 O O . LEU A 1 902 ? 126.409 119.856 115.318 1.00 1.09 902 LEU A O 1
ATOM 6669 N N . PHE A 1 903 ? 125.538 120.553 113.356 1.00 4.36 903 PHE A N 1
ATOM 6670 C CA . PHE A 1 903 ? 126.082 119.449 112.579 1.00 4.36 903 PHE A CA 1
ATOM 6671 C C . PHE A 1 903 ? 127.424 119.856 111.988 1.00 4.36 903 PHE A C 1
ATOM 6672 O O . PHE A 1 903 ? 127.531 120.898 111.334 1.00 4.36 903 PHE A O 1
ATOM 6680 N N . LYS A 1 904 ? 128.444 119.035 112.222 1.00 14.84 904 LYS A N 1
ATOM 6681 C CA . LYS A 1 904 ? 129.775 119.329 111.715 1.00 14.84 904 LYS A CA 1
ATOM 6682 C C . LYS A 1 904 ? 129.818 119.201 110.196 1.00 14.84 904 LYS A C 1
ATOM 6683 O O . LYS A 1 904 ? 129.127 118.371 109.599 1.00 14.84 904 LYS A O 1
ATOM 6689 N N . GLY A 1 905 ? 130.638 120.040 109.572 1.00 9.35 905 GLY A N 1
ATOM 6690 C CA . GLY A 1 905 ? 130.794 120.015 108.133 1.00 9.35 905 GLY A CA 1
ATOM 6691 C C . GLY A 1 905 ? 131.914 119.092 107.688 1.00 9.35 905 GLY A C 1
ATOM 6692 O O . GLY A 1 905 ? 132.891 118.879 108.400 1.00 9.35 905 GLY A O 1
ATOM 6693 N N . LEU A 1 906 ? 131.759 118.547 106.486 1.00 7.96 906 LEU A N 1
ATOM 6694 C CA . LEU A 1 906 ? 132.724 117.605 105.945 1.00 7.96 906 LEU A CA 1
ATOM 6695 C C . LEU A 1 906 ? 133.921 118.336 105.343 1.00 7.96 906 LEU A C 1
ATOM 6696 O O . LEU A 1 906 ? 133.906 119.551 105.127 1.00 7.96 906 LEU A O 1
ATOM 6701 N N . GLU A 1 907 ? 134.973 117.570 105.067 1.00 15.63 907 GLU A N 1
ATOM 6702 C CA . GLU A 1 907 ? 136.199 118.082 104.475 1.00 15.63 907 GLU A CA 1
ATOM 6703 C C . GLU A 1 907 ? 136.521 117.269 103.229 1.00 15.63 907 GLU A C 1
ATOM 6704 O O . GLU A 1 907 ? 136.325 116.051 103.210 1.00 15.63 907 GLU A O 1
ATOM 6710 N N . LYS A 1 908 ? 136.999 117.951 102.188 1.00 16.84 908 LYS A N 1
ATOM 6711 C CA . LYS A 1 908 ? 137.292 117.295 100.920 1.00 16.84 908 LYS A CA 1
ATOM 6712 C C . LYS A 1 908 ? 138.396 116.255 101.083 1.00 16.84 908 LYS A C 1
ATOM 6713 O O . LYS A 1 908 ? 139.333 116.424 101.866 1.00 16.84 908 LYS A O 1
ATOM 6719 N N . ASN A 1 909 ? 138.271 115.166 100.329 1.00 4.36 909 ASN A N 1
ATOM 6720 C CA . ASN A 1 909 ? 139.222 114.067 100.405 1.00 4.36 909 ASN A CA 1
ATOM 6721 C C . ASN A 1 909 ? 140.521 114.440 99.703 1.00 4.36 909 ASN A C 1
ATOM 6722 O O . ASN A 1 909 ? 140.508 114.916 98.564 1.00 4.36 909 ASN A O 1
ATOM 6727 N N . THR A 1 910 ? 141.645 114.221 100.387 1.00 38.26 910 THR A N 1
ATOM 6728 C CA . THR A 1 910 ? 142.971 114.494 99.842 1.00 38.26 910 THR A CA 1
ATOM 6729 C C . THR A 1 910 ? 143.828 113.232 99.802 1.00 38.26 910 THR A C 1
ATOM 6730 O O . THR A 1 910 ? 145.051 113.301 99.928 1.00 38.26 910 THR A O 1
ATOM 6734 N N . GLY A 1 911 ? 143.199 112.073 99.629 1.00 15.31 911 GLY A N 1
ATOM 6735 C CA . GLY A 1 911 ? 143.928 110.821 99.588 1.00 15.31 911 GLY A CA 1
ATOM 6736 C C . GLY A 1 911 ? 143.498 109.924 98.447 1.00 15.31 911 GLY A C 1
ATOM 6737 O O . GLY A 1 911 ? 142.838 110.380 97.509 1.00 15.31 911 GLY A O 1
ATOM 6738 N N . ASN A 1 912 ? 143.870 108.647 98.510 1.00 9.68 912 ASN A N 1
ATOM 6739 C CA . ASN A 1 912 ? 143.494 107.671 97.496 1.00 9.68 912 ASN A CA 1
ATOM 6740 C C . ASN A 1 912 ? 142.566 106.592 98.038 1.00 9.68 912 ASN A C 1
ATOM 6741 O O . ASN A 1 912 ? 142.234 105.651 97.312 1.00 9.68 912 ASN A O 1
ATOM 6746 N N . LYS A 1 913 ? 142.138 106.707 99.293 1.00 15.86 913 LYS A N 1
ATOM 6747 C CA . LYS A 1 913 ? 141.215 105.769 99.912 1.00 15.86 913 LYS A CA 1
ATOM 6748 C C . LYS A 1 913 ? 140.087 106.548 100.574 1.00 15.86 913 LYS A C 1
ATOM 6749 O O . LYS A 1 913 ? 140.145 107.773 100.705 1.00 15.86 913 LYS A O 1
ATOM 6755 N N . ILE A 1 914 ? 139.045 105.822 100.985 1.00 4.36 914 ILE A N 1
ATOM 6756 C CA . ILE A 1 914 ? 137.891 106.466 101.604 1.00 4.36 914 ILE A CA 1
ATOM 6757 C C . ILE A 1 914 ? 138.279 107.097 102.938 1.00 4.36 914 ILE A C 1
ATOM 6758 O O . ILE A 1 914 ? 138.012 108.279 103.183 1.00 4.36 914 ILE A O 1
ATOM 6763 N N . THR A 1 915 ? 138.918 106.317 103.815 1.00 12.10 915 THR A N 1
ATOM 6764 C CA . THR A 1 915 ? 139.455 106.767 105.108 1.00 12.10 915 THR A CA 1
ATOM 6765 C C . THR A 1 915 ? 138.414 107.456 105.994 1.00 12.10 915 THR A C 1
ATOM 6766 O O . THR A 1 915 ? 138.772 108.088 106.992 1.00 12.10 915 THR A O 1
ATOM 6770 N N . LYS A 1 916 ? 137.128 107.336 105.670 1.00 4.36 916 LYS A N 1
ATOM 6771 C CA . LYS A 1 916 ? 136.067 107.962 106.457 1.00 4.36 916 LYS A CA 1
ATOM 6772 C C . LYS A 1 916 ? 134.841 107.068 106.364 1.00 4.36 916 LYS A C 1
ATOM 6773 O O . LYS A 1 916 ? 134.185 107.028 105.320 1.00 4.36 916 LYS A O 1
ATOM 6779 N N . ALA A 1 917 ? 134.537 106.358 107.446 1.00 11.21 917 ALA A N 1
ATOM 6780 C CA . ALA A 1 917 ? 133.433 105.410 107.428 1.00 11.21 917 ALA A CA 1
ATOM 6781 C C . ALA A 1 917 ? 132.105 106.128 107.242 1.00 11.21 917 ALA A C 1
ATOM 6782 O O . ALA A 1 917 ? 131.888 107.219 107.776 1.00 11.21 917 ALA A O 1
ATOM 6784 N N . TYR A 1 918 ? 131.216 105.511 106.462 1.00 4.36 918 TYR A N 1
ATOM 6785 C CA . TYR A 1 918 ? 129.901 106.097 106.227 1.00 4.36 918 TYR A CA 1
ATOM 6786 C C . TYR A 1 918 ? 129.072 106.132 107.503 1.00 4.36 918 TYR A C 1
ATOM 6787 O O . TYR A 1 918 ? 128.375 107.118 107.769 1.00 4.36 918 TYR A O 1
ATOM 6796 N N . ARG A 1 919 ? 129.133 105.069 108.305 1.00 2.56 919 ARG A N 1
ATOM 6797 C CA . ARG A 1 919 ? 128.357 105.014 109.537 1.00 2.56 919 ARG A CA 1
ATOM 6798 C C . ARG A 1 919 ? 128.901 105.934 110.620 1.00 2.56 919 ARG A C 1
ATOM 6799 O O . ARG A 1 919 ? 128.214 106.152 111.623 1.00 2.56 919 ARG A O 1
ATOM 6807 N N . PHE A 1 920 ? 130.108 106.471 110.450 1.00 2.03 920 PHE A N 1
ATOM 6808 C CA . PHE A 1 920 ? 130.643 107.464 111.369 1.00 2.03 920 PHE A CA 1
ATOM 6809 C C . PHE A 1 920 ? 130.529 108.885 110.839 1.00 2.03 920 PHE A C 1
ATOM 6810 O O . PHE A 1 920 ? 130.584 109.831 111.632 1.00 2.03 920 PHE A O 1
ATOM 6818 N N . THR A 1 921 ? 130.373 109.056 109.526 1.00 1.34 921 THR A N 1
ATOM 6819 C CA . THR A 1 921 ? 130.209 110.371 108.921 1.00 1.34 921 THR A CA 1
ATOM 6820 C C . THR A 1 921 ? 128.747 110.790 108.845 1.00 1.34 921 THR A C 1
ATOM 6821 O O . THR A 1 921 ? 128.431 111.968 109.037 1.00 1.34 921 THR A O 1
ATOM 6825 N N . ASN A 1 922 ? 127.851 109.851 108.579 1.00 2.02 922 ASN A N 1
ATOM 6826 C CA . ASN A 1 922 ? 126.426 110.154 108.559 1.00 2.02 922 ASN A CA 1
ATOM 6827 C C . ASN A 1 922 ? 125.949 110.418 109.981 1.00 2.02 922 ASN A C 1
ATOM 6828 O O . ASN A 1 922 ? 126.044 109.523 110.830 1.00 2.02 922 ASN A O 1
ATOM 6833 N N . PRO A 1 923 ? 125.431 111.611 110.289 1.00 4.36 923 PRO A N 1
ATOM 6834 C CA . PRO A 1 923 ? 125.060 111.907 111.678 1.00 4.36 923 PRO A CA 1
ATOM 6835 C C . PRO A 1 923 ? 123.767 111.259 112.129 1.00 4.36 923 PRO A C 1
ATOM 6836 O O . PRO A 1 923 ? 123.528 111.189 113.341 1.00 4.36 923 PRO A O 1
ATOM 6840 N N . TYR A 1 924 ? 122.926 110.787 111.210 1.00 4.36 924 TYR A N 1
ATOM 6841 C CA . TYR A 1 924 ? 121.677 110.153 111.611 1.00 4.36 924 TYR A CA 1
ATOM 6842 C C . TYR A 1 924 ? 121.883 108.754 112.172 1.00 4.36 924 TYR A C 1
ATOM 6843 O O . TYR A 1 924 ? 120.950 108.198 112.757 1.00 4.36 924 TYR A O 1
ATOM 6852 N N . TYR A 1 925 ? 123.072 108.173 112.004 1.00 2.14 925 TYR A N 1
ATOM 6853 C CA . TYR A 1 925 ? 123.364 106.902 112.657 1.00 2.14 925 TYR A CA 1
ATOM 6854 C C . TYR A 1 925 ? 123.594 107.096 114.149 1.00 2.14 925 TYR A C 1
ATOM 6855 O O . TYR A 1 925 ? 123.104 106.309 114.967 1.00 2.14 925 TYR A O 1
ATOM 6864 N N . THR A 1 926 ? 124.335 108.136 114.522 1.00 7.43 926 THR A N 1
ATOM 6865 C CA . THR A 1 926 ? 124.549 108.500 115.919 1.00 7.43 926 THR A CA 1
ATOM 6866 C C . THR A 1 926 ? 123.853 109.837 116.153 1.00 7.43 926 THR A C 1
ATOM 6867 O O . THR A 1 926 ? 124.468 110.902 116.108 1.00 7.43 926 THR A O 1
ATOM 6871 N N . ILE A 1 927 ? 122.552 109.768 116.416 1.00 4.36 927 ILE A N 1
ATOM 6872 C CA . ILE A 1 927 ? 121.757 110.947 116.739 1.00 4.36 927 ILE A CA 1
ATOM 6873 C C . ILE A 1 927 ? 121.180 110.886 118.142 1.00 4.36 927 ILE A C 1
ATOM 6874 O O . ILE A 1 927 ? 120.741 111.923 118.661 1.00 4.36 927 ILE A O 1
ATOM 6879 N N . TYR A 1 928 ? 121.180 109.717 118.778 1.00 4.36 928 TYR A N 1
ATOM 6880 C CA . TYR A 1 928 ? 120.725 109.554 120.148 1.00 4.36 928 TYR A CA 1
ATOM 6881 C C . TYR A 1 928 ? 121.868 109.622 121.150 1.00 4.36 928 TYR A C 1
ATOM 6882 O O . TYR A 1 928 ? 121.650 109.378 122.340 1.00 4.36 928 TYR A O 1
ATOM 6891 N N . GLN A 1 929 ? 123.082 109.946 120.699 1.00 2.85 929 GLN A N 1
ATOM 6892 C CA . GLN A 1 929 ? 124.252 109.937 121.569 1.00 2.85 929 GLN A CA 1
ATOM 6893 C C . GLN A 1 929 ? 124.985 111.274 121.577 1.00 2.85 929 GLN A C 1
ATOM 6894 O O . GLN A 1 929 ? 126.160 111.324 121.949 1.00 2.85 929 GLN A O 1
ATOM 6900 N N . GLU A 1 930 ? 124.326 112.357 121.174 1.00 4.36 930 GLU A N 1
ATOM 6901 C CA . GLU A 1 930 ? 124.928 113.683 121.182 1.00 4.36 930 GLU A CA 1
ATOM 6902 C C . GLU A 1 930 ? 124.010 114.655 121.907 1.00 4.36 930 GLU A C 1
ATOM 6903 O O . GLU A 1 930 ? 122.790 114.613 121.731 1.00 4.36 930 GLU A O 1
ATOM 6909 N N . ASP A 1 931 ? 124.603 115.531 122.714 1.00 4.36 931 ASP A N 1
ATOM 6910 C CA . ASP A 1 931 ? 123.832 116.445 123.544 1.00 4.36 931 ASP A CA 1
ATOM 6911 C C . ASP A 1 931 ? 123.046 117.439 122.696 1.00 4.36 931 ASP A C 1
ATOM 6912 O O . ASP A 1 931 ? 123.496 117.881 121.637 1.00 4.36 931 ASP A O 1
ATOM 6917 N N . LEU A 1 932 ? 121.860 117.792 123.181 1.00 2.75 932 LEU A N 1
ATOM 6918 C CA . LEU A 1 932 ? 121.025 118.815 122.573 1.00 2.75 932 LEU A CA 1
ATOM 6919 C C . LEU A 1 932 ? 120.879 119.993 123.526 1.00 2.75 932 LEU A C 1
ATOM 6920 O O . LEU A 1 932 ? 121.030 119.857 124.741 1.00 2.75 932 LEU A O 1
ATOM 6925 N N . ASP A 1 933 ? 120.579 121.157 122.963 1.00 4.36 933 ASP A N 1
ATOM 6926 C CA . ASP A 1 933 ? 120.450 122.383 123.737 1.00 4.36 933 ASP A CA 1
ATOM 6927 C C . ASP A 1 933 ? 118.987 122.659 124.048 1.00 4.36 933 ASP A C 1
ATOM 6928 O O . ASP A 1 933 ? 118.117 122.496 123.188 1.00 4.36 933 ASP A O 1
ATOM 6933 N N . ILE A 1 934 ? 118.719 123.074 125.284 1.00 4.36 934 ILE A N 1
ATOM 6934 C CA . ILE A 1 934 ? 117.396 123.531 125.689 1.00 4.36 934 ILE A CA 1
ATOM 6935 C C . ILE A 1 934 ? 117.544 124.885 126.366 1.00 4.36 934 ILE A C 1
ATOM 6936 O O . ILE A 1 934 ? 118.531 125.139 127.066 1.00 4.36 934 ILE A O 1
ATOM 6941 N N . LYS A 1 935 ? 116.569 125.760 126.138 1.00 5.40 935 LYS A N 1
ATOM 6942 C CA . LYS A 1 935 ? 116.554 127.093 126.723 1.00 5.40 935 LYS A CA 1
ATOM 6943 C C . LYS A 1 935 ? 115.609 127.109 127.915 1.00 5.40 935 LYS A C 1
ATOM 6944 O O . LYS A 1 935 ? 114.447 126.709 127.800 1.00 5.40 935 LYS A O 1
ATOM 6950 N N . ILE A 1 936 ? 116.114 127.570 129.054 1.00 11.36 936 ILE A N 1
ATOM 6951 C CA . ILE A 1 936 ? 115.355 127.641 130.295 1.00 11.36 936 ILE A CA 1
ATOM 6952 C C . ILE A 1 936 ? 115.187 129.106 130.664 1.00 11.36 936 ILE A C 1
ATOM 6953 O O . ILE A 1 936 ? 116.171 129.854 130.727 1.00 11.36 936 ILE A O 1
ATOM 6958 N N . GLN A 1 937 ? 113.941 129.511 130.897 1.00 23.50 937 GLN A N 1
ATOM 6959 C CA . GLN A 1 937 ? 113.603 130.875 131.271 1.00 23.50 937 GLN A CA 1
ATOM 6960 C C . GLN A 1 937 ? 112.601 130.835 132.414 1.00 23.50 937 GLN A C 1
ATOM 6961 O O . GLN A 1 937 ? 111.893 129.844 132.608 1.00 23.50 937 GLN A O 1
ATOM 6967 N N . ARG A 1 938 ? 112.551 131.925 133.176 1.00 23.93 938 ARG A N 1
ATOM 6968 C CA . ARG A 1 938 ? 111.629 132.004 134.301 1.00 23.93 938 ARG A CA 1
ATOM 6969 C C . ARG A 1 938 ? 110.191 132.036 133.800 1.00 23.93 938 ARG A C 1
ATOM 6970 O O . ARG A 1 938 ? 109.834 132.863 132.957 1.00 23.93 938 ARG A O 1
ATOM 6978 N N . LYS A 1 939 ? 109.365 131.133 134.325 1.00 29.34 939 LYS A N 1
ATOM 6979 C CA . LYS A 1 939 ? 107.992 130.997 133.859 1.00 29.34 939 LYS A CA 1
ATOM 6980 C C . LYS A 1 939 ? 106.993 131.780 134.696 1.00 29.34 939 LYS A C 1
ATOM 6981 O O . LYS A 1 939 ? 105.916 132.114 134.187 1.00 29.34 939 LYS A O 1
ATOM 6987 N N . ASP A 1 940 ? 107.325 132.078 135.954 1.00 48.36 940 ASP A N 1
ATOM 6988 C CA . ASP A 1 940 ? 106.457 132.810 136.884 1.00 48.36 940 ASP A CA 1
ATOM 6989 C C . ASP A 1 940 ? 105.151 132.036 137.019 1.00 48.36 940 ASP A C 1
ATOM 6990 O O . ASP A 1 940 ? 105.189 130.872 137.453 1.00 48.36 940 ASP A O 1
ATOM 6995 N N . LYS A 1 941 ? 104.002 132.608 136.673 1.00 44.44 941 LYS A N 1
ATOM 6996 C CA . LYS A 1 941 ? 102.719 131.930 136.782 1.00 44.44 941 LYS A CA 1
ATOM 6997 C C . LYS A 1 941 ? 102.153 131.688 135.390 1.00 44.44 941 LYS A C 1
ATOM 6998 O O . LYS A 1 941 ? 102.125 132.604 134.560 1.00 44.44 941 LYS A O 1
ATOM 7004 N N . LYS A 1 942 ? 101.718 130.449 135.142 1.00 45.49 942 LYS A N 1
ATOM 7005 C CA . LYS A 1 942 ? 101.124 130.027 133.877 1.00 45.49 942 LYS A CA 1
ATOM 7006 C C . LYS A 1 942 ? 102.070 130.246 132.702 1.00 45.49 942 LYS A C 1
ATOM 7007 O O . LYS A 1 942 ? 103.279 130.412 132.889 1.00 45.49 942 LYS A O 1
ATOM 7013 N N . GLY A 1 943 ? 101.528 130.237 131.487 1.00 45.70 943 GLY A N 1
ATOM 7014 C CA . GLY A 1 943 ? 102.335 130.432 130.300 1.00 45.70 943 GLY A CA 1
ATOM 7015 C C . GLY A 1 943 ? 102.632 131.890 130.023 1.00 45.70 943 GLY A C 1
ATOM 7016 O O . GLY A 1 943 ? 102.095 132.471 129.075 1.00 45.70 943 GLY A O 1
ATOM 7017 N N . LYS A 1 944 ? 103.488 132.496 130.848 1.00 44.20 944 LYS A N 1
ATOM 7018 C CA . LYS A 1 944 ? 103.853 133.908 130.710 1.00 44.20 944 LYS A CA 1
ATOM 7019 C C . LYS A 1 944 ? 105.341 134.040 131.028 1.00 44.20 944 LYS A C 1
ATOM 7020 O O . LYS A 1 944 ? 105.728 134.174 132.192 1.00 44.20 944 LYS A O 1
ATOM 7026 N N . VAL A 1 945 ? 106.170 134.005 129.986 1.00 34.84 945 VAL A N 1
ATOM 7027 C CA . VAL A 1 945 ? 107.601 134.211 130.167 1.00 34.84 945 VAL A CA 1
ATOM 7028 C C . VAL A 1 945 ? 107.867 135.685 130.437 1.00 34.84 945 VAL A C 1
ATOM 7029 O O . VAL A 1 945 ? 107.341 136.568 129.747 1.00 34.84 945 VAL A O 1
ATOM 7033 N N . ILE A 1 946 ? 108.664 135.960 131.466 1.00 32.16 946 ILE A N 1
ATOM 7034 C CA . ILE A 1 946 ? 108.976 137.340 131.826 1.00 32.16 946 ILE A CA 1
ATOM 7035 C C . ILE A 1 946 ? 109.970 137.900 130.818 1.00 32.16 946 ILE A C 1
ATOM 7036 O O . ILE A 1 946 ? 111.033 137.315 130.582 1.00 32.16 946 ILE A O 1
ATOM 7041 N N . VAL A 1 947 ? 109.622 139.039 130.215 1.00 32.79 947 VAL A N 1
ATOM 7042 C CA . VAL A 1 947 ? 110.534 139.684 129.282 1.00 32.79 947 VAL A CA 1
ATOM 7043 C C . VAL A 1 947 ? 111.681 140.338 130.045 1.00 32.79 947 VAL A C 1
ATOM 7044 O O . VAL A 1 947 ? 111.594 140.614 131.248 1.00 32.79 947 VAL A O 1
ATOM 7048 N N . ASN A 1 948 ? 112.783 140.572 129.326 1.00 34.29 948 ASN A N 1
ATOM 7049 C CA . ASN A 1 948 ? 114.007 141.154 129.883 1.00 34.29 948 ASN A CA 1
ATOM 7050 C C . ASN A 1 948 ? 114.567 140.311 131.026 1.00 34.29 948 ASN A C 1
ATOM 7051 O O . ASN A 1 948 ? 115.212 140.831 131.940 1.00 34.29 948 ASN A O 1
ATOM 7056 N N . SER A 1 949 ? 114.324 139.001 130.980 1.00 20.40 949 SER A N 1
ATOM 7057 C CA . SER A 1 949 ? 114.828 138.050 131.952 1.00 20.40 949 SER A CA 1
ATOM 7058 C C . SER A 1 949 ? 115.900 137.168 131.318 1.00 20.40 949 SER A C 1
ATOM 7059 O O . SER A 1 949 ? 115.842 136.883 130.118 1.00 20.40 949 SER A O 1
ATOM 7062 N N . PRO A 1 950 ? 116.897 136.737 132.090 1.00 21.80 950 PRO A N 1
ATOM 7063 C CA . PRO A 1 950 ? 117.973 135.923 131.514 1.00 21.80 950 PRO A CA 1
ATOM 7064 C C . PRO A 1 950 ? 117.463 134.585 131.001 1.00 21.80 950 PRO A C 1
ATOM 7065 O O . PRO A 1 950 ? 116.516 134.005 131.537 1.00 21.80 950 PRO A O 1
ATOM 7069 N N . VAL A 1 951 ? 118.104 134.101 129.941 1.00 7.87 951 VAL A N 1
ATOM 7070 C CA . VAL A 1 951 ? 117.789 132.817 129.329 1.00 7.87 951 VAL A CA 1
ATOM 7071 C C . VAL A 1 951 ? 119.028 131.941 129.419 1.00 7.87 951 VAL A C 1
ATOM 7072 O O . VAL A 1 951 ? 120.114 132.351 128.994 1.00 7.87 951 VAL A O 1
ATOM 7076 N N . TYR A 1 952 ? 118.868 130.742 129.969 1.00 32.60 952 TYR A N 1
ATOM 7077 C CA . TYR A 1 952 ? 119.981 129.830 130.179 1.00 32.60 952 TYR A CA 1
ATOM 7078 C C . TYR A 1 952 ? 119.936 128.700 129.160 1.00 32.60 952 TYR A C 1
ATOM 7079 O O . TYR A 1 952 ? 118.864 128.291 128.712 1.00 32.60 952 TYR A O 1
ATOM 7088 N N . THR A 1 953 ? 121.111 128.202 128.789 1.00 4.36 953 THR A N 1
ATOM 7089 C CA . THR A 1 953 ? 121.237 127.108 127.837 1.00 4.36 953 THR A CA 1
ATOM 7090 C C . THR A 1 953 ? 121.795 125.886 128.552 1.00 4.36 953 THR A C 1
ATOM 7091 O O . THR A 1 953 ? 122.845 125.968 129.199 1.00 4.36 953 THR A O 1
ATOM 7095 N N . ILE A 1 954 ? 121.097 124.760 128.435 1.00 17.74 954 ILE A N 1
ATOM 7096 C CA . ILE A 1 954 ? 121.455 123.535 129.137 1.00 17.74 954 ILE A CA 1
ATOM 7097 C C . ILE A 1 954 ? 121.559 122.404 128.123 1.00 17.74 954 ILE A C 1
ATOM 7098 O O . ILE A 1 954 ? 120.700 122.263 127.247 1.00 17.74 954 ILE A O 1
ATOM 7103 N N . LYS A 1 955 ? 122.622 121.610 128.228 1.00 3.70 955 LYS A N 1
ATOM 7104 C CA . LYS A 1 955 ? 122.814 120.465 127.348 1.00 3.70 955 LYS A CA 1
ATOM 7105 C C . LYS A 1 955 ? 122.250 119.210 128.000 1.00 3.70 955 LYS A C 1
ATOM 7106 O O . LYS A 1 955 ? 122.567 118.902 129.153 1.00 3.70 955 LYS A O 1
ATOM 7112 N N . ILE A 1 956 ? 121.415 118.492 127.256 1.00 4.36 956 ILE A N 1
ATOM 7113 C CA . ILE A 1 956 ? 120.720 117.311 127.753 1.00 4.36 956 ILE A CA 1
ATOM 7114 C C . ILE A 1 956 ? 120.806 116.218 126.697 1.00 4.36 956 ILE A C 1
ATOM 7115 O O . ILE A 1 956 ? 120.664 116.486 125.499 1.00 4.36 956 ILE A O 1
ATOM 7120 N N . LYS A 1 957 ? 121.070 114.990 127.141 1.00 4.36 957 LYS A N 1
ATOM 7121 C CA . LYS A 1 957 ? 121.113 113.855 126.235 1.00 4.36 957 LYS A CA 1
ATOM 7122 C C . LYS A 1 957 ? 119.729 113.610 125.636 1.00 4.36 957 LYS A C 1
ATOM 7123 O O . LYS A 1 957 ? 118.711 113.811 126.304 1.00 4.36 957 LYS A O 1
ATOM 7129 N N . PRO A 1 958 ? 119.658 113.173 124.376 1.00 4.36 958 PRO A N 1
ATOM 7130 C CA . PRO A 1 958 ? 118.351 113.008 123.726 1.00 4.36 958 PRO A CA 1
ATOM 7131 C C . PRO A 1 958 ? 117.581 111.772 124.161 1.00 4.36 958 PRO A C 1
ATOM 7132 O O . PRO A 1 958 ? 116.421 111.621 123.758 1.00 4.36 958 PRO A O 1
ATOM 7136 N N . LYS A 1 959 ? 118.175 110.887 124.955 1.00 4.36 959 LYS A N 1
ATOM 7137 C CA . LYS A 1 959 ? 117.449 109.751 125.505 1.00 4.36 959 LYS A CA 1
ATOM 7138 C C . LYS A 1 959 ? 116.766 110.079 126.824 1.00 4.36 959 LYS A C 1
ATOM 7139 O O . LYS A 1 959 ? 116.041 109.232 127.357 1.00 4.36 959 LYS A O 1
ATOM 7145 N N . LYS A 1 960 ? 116.983 111.277 127.362 1.00 4.36 960 LYS A N 1
ATOM 7146 C CA . LYS A 1 960 ? 116.314 111.734 128.570 1.00 4.36 960 LYS A CA 1
ATOM 7147 C C . LYS A 1 960 ? 115.132 112.642 128.271 1.00 4.36 960 LYS A C 1
ATOM 7148 O O . LYS A 1 960 ? 114.566 113.231 129.196 1.00 4.36 960 LYS A O 1
ATOM 7154 N N . PHE A 1 961 ? 114.748 112.772 127.003 1.00 32.11 961 PHE A N 1
ATOM 7155 C CA . PHE A 1 961 ? 113.657 113.655 126.620 1.00 32.11 961 PHE A CA 1
ATOM 7156 C C . PHE A 1 961 ? 112.285 113.022 126.791 1.00 32.11 961 PHE A C 1
ATOM 7157 O O . PHE A 1 961 ? 111.280 113.729 126.669 1.00 32.11 961 PHE A O 1
ATOM 7165 N N . ASP A 1 962 ? 112.210 111.722 127.065 1.00 5.97 962 ASP A N 1
ATOM 7166 C CA . ASP A 1 962 ? 110.932 111.039 127.177 1.00 5.97 962 ASP A CA 1
ATOM 7167 C C . ASP A 1 962 ? 110.631 110.498 128.566 1.00 5.97 962 ASP A C 1
ATOM 7168 O O . ASP A 1 962 ? 109.504 110.051 128.799 1.00 5.97 962 ASP A O 1
ATOM 7173 N N . ASP A 1 963 ? 111.589 110.514 129.487 1.00 12.98 963 ASP A N 1
ATOM 7174 C CA . ASP A 1 963 ? 111.370 109.958 130.815 1.00 12.98 963 ASP A CA 1
ATOM 7175 C C . ASP A 1 963 ? 111.444 110.995 131.923 1.00 12.98 963 ASP A C 1
ATOM 7176 O O . ASP A 1 963 ? 110.485 111.141 132.690 1.00 12.98 963 ASP A O 1
ATOM 7181 N N . GLU A 1 964 ? 112.547 111.728 132.034 1.00 3.80 964 GLU A N 1
ATOM 7182 C CA . GLU A 1 964 ? 112.774 112.635 133.152 1.00 3.80 964 GLU A CA 1
ATOM 7183 C C . GLU A 1 964 ? 112.904 114.072 132.656 1.00 3.80 964 GLU A C 1
ATOM 7184 O O . GLU A 1 964 ? 113.673 114.876 133.185 1.00 3.80 964 GLU A O 1
ATOM 7190 N N . TYR A 1 965 ? 112.148 114.408 131.617 1.00 5.29 965 TYR A N 1
ATOM 7191 C CA . TYR A 1 965 ? 112.064 115.780 131.139 1.00 5.29 965 TYR A CA 1
ATOM 7192 C C . TYR A 1 965 ? 110.639 116.270 130.957 1.00 5.29 965 TYR A C 1
ATOM 7193 O O . TYR A 1 965 ? 110.415 117.484 131.029 1.00 5.29 965 TYR A O 1
ATOM 7202 N N . GLN A 1 966 ? 109.674 115.383 130.736 1.00 19.12 966 GLN A N 1
ATOM 7203 C CA . GLN A 1 966 ? 108.285 115.800 130.630 1.00 19.12 966 GLN A CA 1
ATOM 7204 C C . GLN A 1 966 ? 107.770 116.237 131.994 1.00 19.12 966 GLN A C 1
ATOM 7205 O O . GLN A 1 966 ? 107.901 115.503 132.979 1.00 19.12 966 GLN A O 1
ATOM 7211 N N . TYR A 1 967 ? 107.174 117.432 132.043 1.00 52.03 967 TYR A N 1
ATOM 7212 C CA . TYR A 1 967 ? 106.597 117.995 133.261 1.00 52.03 967 TYR A CA 1
ATOM 7213 C C . TYR A 1 967 ? 107.624 118.049 134.387 1.00 52.03 967 TYR A C 1
ATOM 7214 O O . TYR A 1 967 ? 107.476 117.361 135.401 1.00 52.03 967 TYR A O 1
ATOM 7223 N N . TYR A 1 968 ? 108.673 118.856 134.214 1.00 5.06 968 TYR A N 1
ATOM 7224 C CA . TYR A 1 968 ? 109.787 118.878 135.150 1.00 5.06 968 TYR A CA 1
ATOM 7225 C C . TYR A 1 968 ? 109.776 120.061 136.112 1.00 5.06 968 TYR A C 1
ATOM 7226 O O . TYR A 1 968 ? 110.553 120.053 137.074 1.00 5.06 968 TYR A O 1
ATOM 7235 N N . GLU A 1 969 ? 108.907 121.056 135.907 1.00 4.36 969 GLU A N 1
ATOM 7236 C CA . GLU A 1 969 ? 108.838 122.247 136.760 1.00 4.36 969 GLU A CA 1
ATOM 7237 C C . GLU A 1 969 ? 110.177 122.993 136.766 1.00 4.36 969 GLU A C 1
ATOM 7238 O O . GLU A 1 969 ? 110.914 123.016 137.753 1.00 4.36 969 GLU A O 1
ATOM 7244 N N . GLN A 1 970 ? 110.478 123.586 135.604 1.00 18.61 970 GLN A N 1
ATOM 7245 C CA . GLN A 1 970 ? 111.715 124.329 135.363 1.00 18.61 970 GLN A CA 1
ATOM 7246 C C . GLN A 1 970 ? 111.991 125.426 136.389 1.00 18.61 970 GLN A C 1
ATOM 7247 O O . GLN A 1 970 ? 113.116 125.947 136.423 1.00 18.61 970 GLN A O 1
ATOM 7253 N N . GLU A 1 971 ? 110.997 125.807 137.199 1.00 11.17 971 GLU A N 1
ATOM 7254 C CA . GLU A 1 971 ? 111.222 126.798 138.245 1.00 11.17 971 GLU A CA 1
ATOM 7255 C C . GLU A 1 971 ? 112.304 126.342 139.213 1.00 11.17 971 GLU A C 1
ATOM 7256 O O . GLU A 1 971 ? 113.111 127.153 139.680 1.00 11.17 971 GLU A O 1
ATOM 7262 N N . HIS A 1 972 ? 112.349 125.042 139.514 1.00 5.97 972 HIS A N 1
ATOM 7263 C CA . HIS A 1 972 ? 113.424 124.518 140.349 1.00 5.97 972 HIS A CA 1
ATOM 7264 C C . HIS A 1 972 ? 114.778 124.698 139.677 1.00 5.97 972 HIS A C 1
ATOM 7265 O O . HIS A 1 972 ? 115.766 125.035 140.340 1.00 5.97 972 HIS A O 1
ATOM 7272 N N . ILE A 1 973 ? 114.840 124.493 138.360 1.00 5.07 973 ILE A N 1
ATOM 7273 C CA . ILE A 1 973 ? 116.102 124.638 137.640 1.00 5.07 973 ILE A CA 1
ATOM 7274 C C . ILE A 1 973 ? 116.588 126.081 137.694 1.00 5.07 973 ILE A C 1
ATOM 7275 O O . ILE A 1 973 ? 117.758 126.344 138.001 1.00 5.07 973 ILE A O 1
ATOM 7280 N N . VAL A 1 974 ? 115.702 127.040 137.405 1.00 9.20 974 VAL A N 1
ATOM 7281 C CA . VAL A 1 974 ? 116.140 128.435 137.404 1.00 9.20 974 VAL A CA 1
ATOM 7282 C C . VAL A 1 974 ? 116.471 128.897 138.819 1.00 9.20 974 VAL A C 1
ATOM 7283 O O . VAL A 1 974 ? 117.394 129.695 139.020 1.00 9.20 974 VAL A O 1
ATOM 7287 N N . ASP A 1 975 ? 115.737 128.403 139.822 1.00 14.31 975 ASP A N 1
ATOM 7288 C CA . ASP A 1 975 ? 116.049 128.755 141.202 1.00 14.31 975 ASP A CA 1
ATOM 7289 C C . ASP A 1 975 ? 117.413 128.219 141.614 1.00 14.31 975 ASP A C 1
ATOM 7290 O O . ASP A 1 975 ? 118.180 128.913 142.291 1.00 14.31 975 ASP A O 1
ATOM 7295 N N . TYR A 1 976 ? 117.737 126.987 141.216 1.00 12.68 976 TYR A N 1
ATOM 7296 C CA . TYR A 1 976 ? 119.038 126.429 141.566 1.00 12.68 976 TYR A CA 1
ATOM 7297 C C . TYR A 1 976 ? 120.163 127.131 140.819 1.00 12.68 976 TYR A C 1
ATOM 7298 O O . TYR A 1 976 ? 121.257 127.310 141.362 1.00 12.68 976 TYR A O 1
ATOM 7307 N N . ILE A 1 977 ? 119.924 127.525 139.567 1.00 9.78 977 ILE A N 1
ATOM 7308 C CA . ILE A 1 977 ? 120.971 128.195 138.804 1.00 9.78 977 ILE A CA 1
ATOM 7309 C C . ILE A 1 977 ? 121.222 129.598 139.348 1.00 9.78 977 ILE A C 1
ATOM 7310 O O . ILE A 1 977 ? 122.373 130.033 139.473 1.00 9.78 977 ILE A O 1
ATOM 7315 N N . GLU A 1 978 ? 120.158 130.318 139.706 1.00 14.93 978 GLU A N 1
ATOM 7316 C CA . GLU A 1 978 ? 120.313 131.696 140.162 1.00 14.93 978 GLU A CA 1
ATOM 7317 C C . GLU A 1 978 ? 120.786 131.764 141.611 1.00 14.93 978 GLU A C 1
ATOM 7318 O O . GLU A 1 978 ? 121.830 132.356 141.905 1.00 14.93 978 GLU A O 1
ATOM 7324 N N . ASN A 1 979 ? 120.020 131.172 142.531 1.00 17.09 979 ASN A N 1
ATOM 7325 C CA . ASN A 1 979 ? 120.307 131.324 143.956 1.00 17.09 979 ASN A CA 1
ATOM 7326 C C . ASN A 1 979 ? 121.624 130.658 144.336 1.00 17.09 979 ASN A C 1
ATOM 7327 O O . ASN A 1 979 ? 122.436 131.240 145.065 1.00 17.09 979 ASN A O 1
ATOM 7332 N N . TYR A 1 980 ? 121.854 129.439 143.859 1.00 16.70 980 TYR A N 1
ATOM 7333 C CA . TYR A 1 980 ? 123.139 128.793 144.063 1.00 16.70 980 TYR A CA 1
ATOM 7334 C C . TYR A 1 980 ? 124.137 129.322 143.037 1.00 16.70 980 TYR A C 1
ATOM 7335 O O . TYR A 1 980 ? 123.812 130.153 142.185 1.00 16.70 980 TYR A O 1
ATOM 7344 N N . GLU A 1 981 ? 125.373 128.838 143.115 1.00 16.93 981 GLU A N 1
ATOM 7345 C CA . GLU A 1 981 ? 126.421 129.196 142.161 1.00 16.93 981 GLU A CA 1
ATOM 7346 C C . GLU A 1 981 ? 127.063 127.914 141.654 1.00 16.93 981 GLU A C 1
ATOM 7347 O O . GLU A 1 981 ? 128.178 127.560 142.060 1.00 16.93 981 GLU A O 1
ATOM 7353 N N . PRO A 1 982 ? 126.380 127.185 140.773 1.00 11.50 982 PRO A N 1
ATOM 7354 C CA . PRO A 1 982 ? 126.947 125.935 140.258 1.00 11.50 982 PRO A CA 1
ATOM 7355 C C . PRO A 1 982 ? 128.161 126.197 139.385 1.00 11.50 982 PRO A C 1
ATOM 7356 O O . PRO A 1 982 ? 128.280 127.240 138.738 1.00 11.50 982 PRO A O 1
ATOM 7360 N N . LYS A 1 983 ? 129.072 125.232 139.375 1.00 21.06 983 LYS A N 1
ATOM 7361 C CA . LYS A 1 983 ? 130.260 125.323 138.544 1.00 21.06 983 LYS A CA 1
ATOM 7362 C C . LYS A 1 983 ? 130.040 124.588 137.229 1.00 21.06 983 LYS A C 1
ATOM 7363 O O . LYS A 1 983 ? 129.284 123.616 137.151 1.00 21.06 983 LYS A O 1
ATOM 7369 N N . LYS A 1 984 ? 130.696 125.080 136.185 1.00 18.99 984 LYS A N 1
ATOM 7370 C CA . LYS A 1 984 ? 130.620 124.470 134.867 1.00 18.99 984 LYS A CA 1
ATOM 7371 C C . LYS A 1 984 ? 131.787 123.509 134.690 1.00 18.99 984 LYS A C 1
ATOM 7372 O O . LYS A 1 984 ? 132.948 123.893 134.864 1.00 18.99 984 LYS A O 1
ATOM 7378 N N . GLY A 1 985 ? 131.477 122.262 134.345 1.00 26.35 985 GLY A N 1
ATOM 7379 C CA . GLY A 1 985 ? 132.490 121.228 134.259 1.00 26.35 985 GLY A CA 1
ATOM 7380 C C . GLY A 1 985 ? 133.384 121.328 133.040 1.00 26.35 985 GLY A C 1
ATOM 7381 O O . GLY A 1 985 ? 133.542 122.408 132.463 1.00 26.35 985 GLY A O 1
ATOM 7382 N N . ILE A 1 986 ? 133.989 120.206 132.649 1.00 25.52 986 ILE A N 1
ATOM 7383 C CA . ILE A 1 986 ? 134.808 120.173 131.445 1.00 25.52 986 ILE A CA 1
ATOM 7384 C C . ILE A 1 986 ? 133.915 120.429 130.240 1.00 25.52 986 ILE A C 1
ATOM 7385 O O . ILE A 1 986 ? 132.878 119.774 130.070 1.00 25.52 986 ILE A O 1
ATOM 7390 N N . ASP A 1 987 ? 134.321 121.379 129.396 1.00 29.73 987 ASP A N 1
ATOM 7391 C CA . ASP A 1 987 ? 133.468 121.947 128.353 1.00 29.73 987 ASP A CA 1
ATOM 7392 C C . ASP A 1 987 ? 132.188 122.462 129.026 1.00 29.73 987 ASP A C 1
ATOM 7393 O O . ASP A 1 987 ? 131.108 121.872 128.971 1.00 29.73 987 ASP A O 1
ATOM 7398 N N . GLY A 1 988 ? 132.395 123.531 129.791 1.00 21.70 988 GLY A N 1
ATOM 7399 C CA . GLY A 1 988 ? 131.381 124.055 130.684 1.00 21.70 988 GLY A CA 1
ATOM 7400 C C . GLY A 1 988 ? 130.086 124.458 130.017 1.00 21.70 988 GLY A C 1
ATOM 7401 O O . GLY A 1 988 ? 130.030 125.468 129.311 1.00 21.70 988 GLY A O 1
ATOM 7402 N N . HIS A 1 989 ? 129.031 123.667 130.233 1.00 14.39 989 HIS A N 1
ATOM 7403 C CA . HIS A 1 989 ? 127.763 123.932 129.569 1.00 14.39 989 HIS A CA 1
ATOM 7404 C C . HIS A 1 989 ? 126.535 123.673 130.436 1.00 14.39 989 HIS A C 1
ATOM 7405 O O . HIS A 1 989 ? 125.418 123.694 129.904 1.00 14.39 989 HIS A O 1
ATOM 7412 N N . TRP A 1 990 ? 126.698 123.426 131.740 1.00 11.50 990 TRP A N 1
ATOM 7413 C CA . TRP A 1 990 ? 125.584 123.255 132.678 1.00 11.50 990 TRP A CA 1
ATOM 7414 C C . TRP A 1 990 ? 124.676 122.094 132.258 1.00 11.50 990 TRP A C 1
ATOM 7415 O O . TRP A 1 990 ? 123.525 122.275 131.858 1.00 11.50 990 TRP A O 1
ATOM 7426 N N . HIS A 1 991 ? 125.241 120.892 132.340 1.00 9.98 991 HIS A N 1
ATOM 7427 C CA . HIS A 1 991 ? 124.513 119.690 131.953 1.00 9.98 991 HIS A CA 1
ATOM 7428 C C . HIS A 1 991 ? 123.292 119.469 132.840 1.00 9.98 991 HIS A C 1
ATOM 7429 O O . HIS A 1 991 ? 123.310 119.763 134.037 1.00 9.98 991 HIS A O 1
ATOM 7436 N N . PHE A 1 992 ? 122.222 118.948 132.232 1.00 6.44 992 PHE A N 1
ATOM 7437 C CA . PHE A 1 992 ? 120.993 118.650 132.964 1.00 6.44 992 PHE A CA 1
ATOM 7438 C C . PHE A 1 992 ? 121.234 117.588 134.029 1.00 6.44 992 PHE A C 1
ATOM 7439 O O . PHE A 1 992 ? 120.633 117.625 135.115 1.00 6.44 992 PHE A O 1
ATOM 7447 N N . GLU A 1 993 ? 122.099 116.625 133.726 1.00 14.18 993 GLU A N 1
ATOM 7448 C CA . GLU A 1 993 ? 122.535 115.657 134.716 1.00 14.18 993 GLU A CA 1
ATOM 7449 C C . GLU A 1 993 ? 123.412 116.330 135.766 1.00 14.18 993 GLU A C 1
ATOM 7450 O O . GLU A 1 993 ? 124.147 117.280 135.483 1.00 14.18 993 GLU A O 1
ATOM 7456 N N . GLU A 1 994 ? 123.283 115.836 136.999 1.00 15.98 994 GLU A N 1
ATOM 7457 C CA . GLU A 1 994 ? 123.852 116.332 138.253 1.00 15.98 994 GLU A CA 1
ATOM 7458 C C . GLU A 1 994 ? 123.172 117.624 138.694 1.00 15.98 994 GLU A C 1
ATOM 7459 O O . GLU A 1 994 ? 123.062 117.884 139.899 1.00 15.98 994 GLU A O 1
ATOM 7465 N N . LEU A 1 995 ? 122.539 118.330 137.756 1.00 11.59 995 LEU A N 1
ATOM 7466 C CA . LEU A 1 995 ? 121.609 119.379 138.145 1.00 11.59 995 LEU A CA 1
ATOM 7467 C C . LEU A 1 995 ? 120.339 118.757 138.691 1.00 11.59 995 LEU A C 1
ATOM 7468 O O . LEU A 1 995 ? 119.819 119.191 139.726 1.00 11.59 995 LEU A O 1
ATOM 7473 N N . ASN A 1 996 ? 119.853 117.710 138.018 1.00 15.60 996 ASN A N 1
ATOM 7474 C CA . ASN A 1 996 ? 118.739 116.934 138.551 1.00 15.60 996 ASN A CA 1
ATOM 7475 C C . ASN A 1 996 ? 119.065 116.369 139.930 1.00 15.60 996 ASN A C 1
ATOM 7476 O O . ASN A 1 996 ? 118.220 116.390 140.831 1.00 15.60 996 ASN A O 1
ATOM 7481 N N . LYS A 1 997 ? 120.296 115.883 140.122 1.00 27.51 997 LYS A N 1
ATOM 7482 C CA . LYS A 1 997 ? 120.671 115.278 141.398 1.00 27.51 997 LYS A CA 1
ATOM 7483 C C . LYS A 1 997 ? 120.687 116.306 142.525 1.00 27.51 997 LYS A C 1
ATOM 7484 O O . LYS A 1 997 ? 120.113 116.074 143.602 1.00 27.51 997 LYS A O 1
ATOM 7490 N N . LYS A 1 998 ? 121.347 117.447 142.302 1.00 22.57 998 LYS A N 1
ATOM 7491 C CA . LYS A 1 998 ? 121.387 118.476 143.336 1.00 22.57 998 LYS A CA 1
ATOM 7492 C C . LYS A 1 998 ? 119.993 119.022 143.626 1.00 22.57 998 LYS A C 1
ATOM 7493 O O . LYS A 1 998 ? 119.652 119.298 144.786 1.00 22.57 998 LYS A O 1
ATOM 7499 N N . ILE A 1 999 ? 119.165 119.170 142.587 1.00 13.30 999 ILE A N 1
ATOM 7500 C CA . ILE A 1 999 ? 117.800 119.646 142.783 1.00 13.30 999 ILE A CA 1
ATOM 7501 C C . ILE A 1 999 ? 117.002 118.657 143.624 1.00 13.30 999 ILE A C 1
ATOM 7502 O O . ILE A 1 999 ? 116.243 119.054 144.514 1.00 13.30 999 ILE A O 1
ATOM 7507 N N . LYS A 1 1000 ? 117.168 117.356 143.369 1.00 15.01 1000 LYS A N 1
ATOM 7508 C CA . LYS A 1 1000 ? 116.450 116.354 144.154 1.00 15.01 1000 LYS A CA 1
ATOM 7509 C C . LYS A 1 1000 ? 116.896 116.360 145.613 1.00 15.01 1000 LYS A C 1
ATOM 7510 O O . LYS A 1 1000 ? 116.067 116.211 146.522 1.00 15.01 1000 LYS A O 1
ATOM 7516 N N . ASP A 1 1001 ? 118.199 116.529 145.859 1.00 16.66 1001 ASP A N 1
ATOM 7517 C CA . ASP A 1 1001 ? 118.673 116.611 147.241 1.00 16.66 1001 ASP A CA 1
ATOM 7518 C C . ASP A 1 1001 ? 118.088 117.825 147.960 1.00 16.66 1001 ASP A C 1
ATOM 7519 O O . ASP A 1 1001 ? 117.628 117.722 149.110 1.00 16.66 1001 ASP A O 1
ATOM 7524 N N . GLU A 1 1002 ? 118.085 118.981 147.291 1.00 12.67 1002 GLU A N 1
ATOM 7525 C CA . GLU A 1 1002 ? 117.499 120.175 147.893 1.00 12.67 1002 GLU A CA 1
ATOM 7526 C C . GLU A 1 1002 ? 116.004 119.999 148.126 1.00 12.67 1002 GLU A C 1
ATOM 7527 O O . GLU A 1 1002 ? 115.461 120.493 149.121 1.00 12.67 1002 GLU A O 1
ATOM 7533 N N . LEU A 1 1003 ? 115.322 119.294 147.221 1.00 10.04 1003 LEU A N 1
ATOM 7534 C CA . LEU A 1 1003 ? 113.896 119.040 147.394 1.00 10.04 1003 LEU A CA 1
ATOM 7535 C C . LEU A 1 1003 ? 113.633 118.160 148.608 1.00 10.04 1003 LEU A C 1
ATOM 7536 O O . LEU A 1 1003 ? 112.663 118.382 149.340 1.00 10.04 1003 LEU A O 1
ATOM 7541 N N . ALA A 1 1004 ? 114.479 117.153 148.835 1.00 8.03 1004 ALA A N 1
ATOM 7542 C CA . ALA A 1 1004 ? 114.327 116.325 150.031 1.00 8.03 1004 ALA A CA 1
ATOM 7543 C C . ALA A 1 1004 ? 114.534 117.143 151.303 1.00 8.03 1004 ALA A C 1
ATOM 7544 O O . ALA A 1 1004 ? 113.775 117.006 152.278 1.00 8.03 1004 ALA A O 1
ATOM 7546 N N . ARG A 1 1005 ? 115.557 118.005 151.308 1.00 11.98 1005 ARG A N 1
ATOM 7547 C CA . ARG A 1 1005 ? 115.779 118.866 152.469 1.00 11.98 1005 ARG A CA 1
ATOM 7548 C C . ARG A 1 1005 ? 114.583 119.781 152.714 1.00 11.98 1005 ARG A C 1
ATOM 7549 O O . ARG A 1 1005 ? 114.141 119.955 153.860 1.00 11.98 1005 ARG A O 1
ATOM 7557 N N . TYR A 1 1006 ? 114.031 120.355 151.645 1.00 11.71 1006 TYR A N 1
ATOM 7558 C CA . TYR A 1 1006 ? 112.871 121.224 151.790 1.00 11.71 1006 TYR A CA 1
ATOM 7559 C C . TYR A 1 1006 ? 111.643 120.457 152.260 1.00 11.71 1006 TYR A C 1
ATOM 7560 O O . TYR A 1 1006 ? 110.816 121.015 152.986 1.00 11.71 1006 TYR A O 1
ATOM 7569 N N . LEU A 1 1007 ? 111.500 119.192 151.853 1.00 8.11 1007 LEU A N 1
ATOM 7570 C CA . LEU A 1 1007 ? 110.389 118.377 152.340 1.00 8.11 1007 LEU A CA 1
ATOM 7571 C C . LEU A 1 1007 ? 110.493 118.150 153.843 1.00 8.11 1007 LEU A C 1
ATOM 7572 O O . LEU A 1 1007 ? 109.492 118.248 154.570 1.00 8.11 1007 LEU A O 1
ATOM 7577 N N . ASP A 1 1008 ? 111.702 117.859 154.328 1.00 11.01 1008 ASP A N 1
ATOM 7578 C CA . ASP A 1 1008 ? 111.895 117.757 155.773 1.00 11.01 1008 ASP A CA 1
ATOM 7579 C C . ASP A 1 1008 ? 111.536 119.068 156.466 1.00 11.01 1008 ASP A C 1
ATOM 7580 O O . ASP A 1 1008 ? 110.870 119.074 157.515 1.00 11.01 1008 ASP A O 1
ATOM 7585 N N . ASP A 1 1009 ? 111.953 120.193 155.875 1.00 22.92 1009 ASP A N 1
ATOM 7586 C CA . ASP A 1 1009 ? 111.682 121.495 156.479 1.00 22.92 1009 ASP A CA 1
ATOM 7587 C C . ASP A 1 1009 ? 110.186 121.791 156.551 1.00 22.92 1009 ASP A C 1
ATOM 7588 O O . ASP A 1 1009 ? 109.698 122.288 157.574 1.00 22.92 1009 ASP A O 1
ATOM 7593 N N . ILE A 1 1010 ? 109.441 121.506 155.477 1.00 14.46 1010 ILE A N 1
ATOM 7594 C CA . ILE A 1 1010 ? 108.012 121.817 155.489 1.00 14.46 1010 ILE A CA 1
ATOM 7595 C C . ILE A 1 1010 ? 107.289 120.899 156.466 1.00 14.46 1010 ILE A C 1
ATOM 7596 O O . ILE A 1 1010 ? 106.361 121.329 157.160 1.00 14.46 1010 ILE A O 1
ATOM 7601 N N . TYR A 1 1011 ? 107.715 119.635 156.567 1.00 18.45 1011 TYR A N 1
ATOM 7602 C CA . TYR A 1 1011 ? 107.116 118.749 157.563 1.00 18.45 1011 TYR A CA 1
ATOM 7603 C C . TYR A 1 1011 ? 107.296 119.304 158.973 1.00 18.45 1011 TYR A C 1
ATOM 7604 O O . TYR A 1 1011 ? 106.332 119.391 159.751 1.00 18.45 1011 TYR A O 1
ATOM 7613 N N . LEU A 1 1012 ? 108.525 119.712 159.310 1.00 18.28 1012 LEU A N 1
ATOM 7614 C CA . LEU A 1 1012 ? 108.788 120.241 160.648 1.00 18.28 1012 LEU A CA 1
ATOM 7615 C C . LEU A 1 1012 ? 107.987 121.513 160.914 1.00 18.28 1012 LEU A C 1
ATOM 7616 O O . LEU A 1 1012 ? 107.363 121.663 161.977 1.00 18.28 1012 LEU A O 1
ATOM 7621 N N . LEU A 1 1013 ? 107.987 122.440 159.950 1.00 20.84 1013 LEU A N 1
ATOM 7622 C CA . LEU A 1 1013 ? 107.288 123.706 160.139 1.00 20.84 1013 LEU A CA 1
ATOM 7623 C C . LEU A 1 1013 ? 105.787 123.489 160.273 1.00 20.84 1013 LEU A C 1
ATOM 7624 O O . LEU A 1 1013 ? 105.133 124.137 161.097 1.00 20.84 1013 LEU A O 1
ATOM 7629 N N . MET A 1 1014 ? 105.221 122.582 159.472 1.00 20.60 1014 MET A N 1
ATOM 7630 C CA . MET A 1 1014 ? 103.792 122.306 159.552 1.00 20.60 1014 MET A CA 1
ATOM 7631 C C . MET A 1 1014 ? 103.419 121.696 160.894 1.00 20.60 1014 MET A C 1
ATOM 7632 O O . MET A 1 1014 ? 102.387 122.054 161.472 1.00 20.60 1014 MET A O 1
ATOM 7637 N N . THR A 1 1015 ? 104.243 120.776 161.411 1.00 19.39 1015 THR A N 1
ATOM 7638 C CA . THR A 1 1015 ? 103.951 120.207 162.725 1.00 19.39 1015 THR A CA 1
ATOM 7639 C C . THR A 1 1015 ? 103.990 121.274 163.815 1.00 19.39 1015 THR A C 1
ATOM 7640 O O . THR A 1 1015 ? 103.094 121.335 164.671 1.00 19.39 1015 THR A O 1
ATOM 7644 N N . VAL A 1 1016 ? 105.012 122.137 163.786 1.00 25.62 1016 VAL A N 1
ATOM 7645 C CA . VAL A 1 1016 ? 105.125 123.181 164.805 1.00 25.62 1016 VAL A CA 1
ATOM 7646 C C . VAL A 1 1016 ? 103.953 124.155 164.708 1.00 25.62 1016 VAL A C 1
ATOM 7647 O O . VAL A 1 1016 ? 103.366 124.546 165.725 1.00 25.62 1016 VAL A O 1
ATOM 7651 N N . GLU A 1 1017 ? 103.587 124.546 163.484 1.00 36.22 1017 GLU A N 1
ATOM 7652 C CA . GLU A 1 1017 ? 102.468 125.462 163.284 1.00 36.22 1017 GLU A CA 1
ATOM 7653 C C . GLU A 1 1017 ? 101.157 124.854 163.762 1.00 36.22 1017 GLU A C 1
ATOM 7654 O O . GLU A 1 1017 ? 100.334 125.542 164.379 1.00 36.22 1017 GLU A O 1
ATOM 7660 N N . LYS A 1 1018 ? 100.939 123.568 163.474 1.00 35.94 1018 LYS A N 1
ATOM 7661 C CA . LYS A 1 1018 ? 99.722 122.900 163.916 1.00 35.94 1018 LYS A CA 1
ATOM 7662 C C . LYS A 1 1018 ? 99.638 122.863 165.435 1.00 35.94 1018 LYS A C 1
ATOM 7663 O O . LYS A 1 1018 ? 98.579 123.143 166.013 1.00 35.94 1018 LYS A O 1
ATOM 7669 N N . HIS A 1 1019 ? 100.750 122.535 166.101 1.00 40.48 1019 HIS A N 1
ATOM 7670 C CA . HIS A 1 1019 ? 100.733 122.515 167.561 1.00 40.48 1019 HIS A CA 1
ATOM 7671 C C . HIS A 1 1019 ? 100.504 123.908 168.137 1.00 40.48 1019 HIS A C 1
ATOM 7672 O O . HIS A 1 1019 ? 99.793 124.061 169.137 1.00 40.48 1019 HIS A O 1
ATOM 7679 N N . ILE A 1 1020 ? 101.105 124.933 167.527 1.00 43.30 1020 ILE A N 1
ATOM 7680 C CA . ILE A 1 1020 ? 100.943 126.298 168.025 1.00 43.30 1020 ILE A CA 1
ATOM 7681 C C . ILE A 1 1020 ? 99.494 126.749 167.885 1.00 43.30 1020 ILE A C 1
ATOM 7682 O O . ILE A 1 1020 ? 98.909 127.320 168.814 1.00 43.30 1020 ILE A O 1
ATOM 7687 N N . VAL A 1 1021 ? 98.890 126.486 166.725 1.00 39.89 1021 VAL A N 1
ATOM 7688 C CA . VAL A 1 1021 ? 97.528 126.942 166.472 1.00 39.89 1021 VAL A CA 1
ATOM 7689 C C . VAL A 1 1021 ? 96.529 126.182 167.338 1.00 39.89 1021 VAL A C 1
ATOM 7690 O O . VAL A 1 1021 ? 95.590 126.773 167.886 1.00 39.89 1021 VAL A O 1
ATOM 7694 N N . GLN A 1 1022 ? 96.725 124.869 167.498 1.00 50.21 1022 GLN A N 1
ATOM 7695 C CA . GLN A 1 1022 ? 95.750 124.047 168.211 1.00 50.21 1022 GLN A CA 1
ATOM 7696 C C . GLN A 1 1022 ? 95.628 124.413 169.686 1.00 50.21 1022 GLN A C 1
ATOM 7697 O O . GLN A 1 1022 ? 94.638 124.037 170.324 1.00 50.21 1022 GLN A O 1
ATOM 7703 N N . LYS A 1 1023 ? 96.600 125.134 170.243 1.00 52.89 1023 LYS A N 1
ATOM 7704 C CA . LYS A 1 1023 ? 96.587 125.471 171.664 1.00 52.89 1023 LYS A CA 1
ATOM 7705 C C . LYS A 1 1023 ? 96.052 126.879 171.915 1.00 52.89 1023 LYS A C 1
ATOM 7706 O O . LYS A 1 1023 ? 95.106 127.063 172.688 1.00 52.89 1023 LYS A O 1
ATOM 7712 N N . ASP A 1 1024 ? 96.687 127.891 171.314 1.00 66.32 1024 ASP A N 1
ATOM 7713 C CA . ASP A 1 1024 ? 96.310 129.296 171.583 1.00 66.32 1024 ASP A CA 1
ATOM 7714 C C . ASP A 1 1024 ? 95.228 129.858 170.671 1.00 66.32 1024 ASP A C 1
ATOM 7715 O O . ASP A 1 1024 ? 95.359 130.965 170.154 1.00 66.32 1024 ASP A O 1
ATOM 7720 N N . PHE A 1 1025 ? 94.155 129.112 170.488 1.00 62.24 1025 PHE A N 1
ATOM 7721 C CA . PHE A 1 1025 ? 93.038 129.541 169.647 1.00 62.24 1025 PHE A CA 1
ATOM 7722 C C . PHE A 1 1025 ? 92.422 130.841 170.156 1.00 62.24 1025 PHE A C 1
ATOM 7723 O O . PHE A 1 1025 ? 92.151 131.760 169.374 1.00 62.24 1025 PHE A O 1
ATOM 7731 N N . ASP A 1 1026 ? 92.201 130.939 171.470 1.00 65.96 1026 ASP A N 1
ATOM 7732 C CA . ASP A 1 1026 ? 91.674 132.177 172.038 1.00 65.96 1026 ASP A CA 1
ATOM 7733 C C . ASP A 1 1026 ? 92.681 133.315 171.915 1.00 65.96 1026 ASP A C 1
ATOM 7734 O O . ASP A 1 1026 ? 92.301 134.460 171.645 1.00 65.96 1026 ASP A O 1
ATOM 7739 N N . LYS A 1 1027 ? 93.968 133.020 172.115 1.00 57.56 1027 LYS A N 1
ATOM 7740 C CA . LYS A 1 1027 ? 94.999 134.039 171.942 1.00 57.56 1027 LYS A CA 1
ATOM 7741 C C . LYS A 1 1027 ? 95.118 134.464 170.483 1.00 57.56 1027 LYS A C 1
ATOM 7742 O O . LYS A 1 1027 ? 95.324 135.648 170.192 1.00 57.56 1027 LYS A O 1
ATOM 7748 N N . TYR A 1 1028 ? 95.002 133.512 169.554 1.00 67.93 1028 TYR A N 1
ATOM 7749 C CA . TYR A 1 1028 ? 95.065 133.847 168.135 1.00 67.93 1028 TYR A CA 1
ATOM 7750 C C . TYR A 1 1028 ? 93.869 134.693 167.712 1.00 67.93 1028 TYR A C 1
ATOM 7751 O O . TYR A 1 1028 ? 94.012 135.622 166.909 1.00 67.93 1028 TYR A O 1
ATOM 7760 N N . ALA A 1 1029 ? 92.684 134.391 168.243 1.00 63.18 1029 ALA A N 1
ATOM 7761 C CA . ALA A 1 1029 ? 91.471 135.118 167.899 1.00 63.18 1029 ALA A CA 1
ATOM 7762 C C . ALA A 1 1029 ? 91.299 136.407 168.698 1.00 63.18 1029 ALA A C 1
ATOM 7763 O O . ALA A 1 1029 ? 90.185 136.943 168.750 1.00 63.18 1029 ALA A O 1
ATOM 7765 N N . SER A 1 1030 ? 92.361 136.912 169.317 1.00 59.67 1030 SER A N 1
ATOM 7766 C CA . SER A 1 1030 ? 92.286 138.153 170.081 1.00 59.67 1030 SER A CA 1
ATOM 7767 C C . SER A 1 1030 ? 93.206 139.217 169.489 1.00 59.67 1030 SER A C 1
ATOM 7768 O O . SER A 1 1030 ? 93.926 138.963 168.524 1.00 59.67 1030 SER A O 1
ATOM 7771 N N . ILE A 1 1051 ? 100.393 139.400 158.757 1.00 36.22 1051 ILE A N 1
ATOM 7772 C CA . ILE A 1 1051 ? 99.311 138.641 159.367 1.00 36.22 1051 ILE A CA 1
ATOM 7773 C C . ILE A 1 1051 ? 99.581 138.481 160.863 1.00 36.22 1051 ILE A C 1
ATOM 7774 O O . ILE A 1 1051 ? 100.732 138.497 161.302 1.00 36.22 1051 ILE A O 1
ATOM 7779 N N . ALA A 1 1052 ? 98.510 138.355 161.649 1.00 34.00 1052 ALA A N 1
ATOM 7780 C CA . ALA A 1 1052 ? 98.651 138.180 163.088 1.00 34.00 1052 ALA A CA 1
ATOM 7781 C C . ALA A 1 1052 ? 99.066 136.767 163.473 1.00 34.00 1052 ALA A C 1
ATOM 7782 O O . ALA A 1 1052 ? 99.572 136.568 164.582 1.00 34.00 1052 ALA A O 1
ATOM 7784 N N . LEU A 1 1053 ? 98.854 135.787 162.591 1.00 47.28 1053 LEU A N 1
ATOM 7785 C CA . LEU A 1 1053 ? 99.242 134.412 162.893 1.00 47.28 1053 LEU A CA 1
ATOM 7786 C C . LEU A 1 1053 ? 100.758 134.291 163.008 1.00 47.28 1053 LEU A C 1
ATOM 7787 O O . LEU A 1 1053 ? 101.271 133.595 163.897 1.00 47.28 1053 LEU A O 1
ATOM 7792 N N . ASN A 1 1054 ? 101.489 134.970 162.122 1.00 36.40 1054 ASN A N 1
ATOM 7793 C CA . ASN A 1 1054 ? 102.946 134.969 162.195 1.00 36.40 1054 ASN A CA 1
ATOM 7794 C C . ASN A 1 1054 ? 103.419 135.624 163.487 1.00 36.40 1054 ASN A C 1
ATOM 7795 O O . ASN A 1 1054 ? 104.377 135.162 164.114 1.00 36.40 1054 ASN A O 1
ATOM 7800 N N . LYS A 1 1055 ? 102.754 136.706 163.899 1.00 39.43 1055 LYS 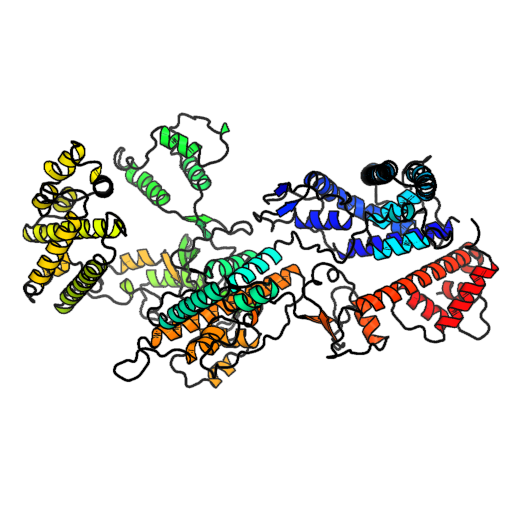A N 1
ATOM 7801 C CA . LYS A 1 1055 ? 103.089 137.349 165.167 1.00 39.43 1055 LYS A CA 1
ATOM 7802 C C . LYS A 1 1055 ? 102.810 136.427 166.347 1.00 39.43 1055 LYS A C 1
ATOM 7803 O O . LYS A 1 1055 ? 103.566 136.412 167.324 1.00 39.43 1055 LYS A O 1
ATOM 7809 N N . VAL A 1 1056 ? 101.724 135.654 166.275 1.00 36.17 1056 VAL A N 1
ATOM 7810 C CA . VAL A 1 1056 ? 101.406 134.704 167.339 1.00 36.17 1056 VAL A CA 1
ATOM 7811 C C . VAL A 1 1056 ? 102.494 133.641 167.442 1.00 36.17 1056 VAL A C 1
ATOM 7812 O O . VAL A 1 1056 ? 102.966 133.312 168.538 1.00 36.17 1056 VAL A O 1
ATOM 7816 N N . ILE A 1 1057 ? 102.918 133.102 166.295 1.00 39.28 1057 ILE A N 1
ATOM 7817 C CA . ILE A 1 1057 ? 103.992 132.108 166.290 1.00 39.28 1057 ILE A CA 1
ATOM 7818 C C . ILE A 1 1057 ? 105.283 132.714 166.827 1.00 39.28 1057 ILE A C 1
ATOM 7819 O O . ILE A 1 1057 ? 106.010 132.081 167.603 1.00 39.28 1057 ILE A O 1
ATOM 7824 N N . PHE A 1 1058 ? 105.586 133.949 166.419 1.00 48.30 1058 PHE A N 1
ATOM 7825 C CA . PHE A 1 1058 ? 106.806 134.613 166.864 1.00 48.30 1058 PHE A CA 1
ATOM 7826 C C . PHE A 1 1058 ? 106.803 134.826 168.372 1.00 48.30 1058 PHE A C 1
ATOM 7827 O O . PHE A 1 1058 ? 107.816 134.591 169.041 1.00 48.30 1058 PHE A O 1
ATOM 7835 N N . ASP A 1 1059 ? 105.671 135.266 168.925 1.00 47.18 1059 ASP A N 1
ATOM 7836 C CA . ASP A 1 1059 ? 105.571 135.446 170.369 1.00 47.18 1059 ASP A CA 1
ATOM 7837 C C . ASP A 1 1059 ? 105.687 134.114 171.099 1.00 47.18 1059 ASP A C 1
ATOM 7838 O O . ASP A 1 1059 ? 106.343 134.026 172.143 1.00 47.18 1059 ASP A O 1
ATOM 7843 N N . ALA A 1 1060 ? 105.061 133.067 170.565 1.00 46.20 1060 ALA A N 1
ATOM 7844 C CA . ALA A 1 1060 ? 105.142 131.737 171.167 1.00 46.20 1060 ALA A CA 1
ATOM 7845 C C . ALA A 1 1060 ? 106.323 130.976 170.563 1.00 46.20 1060 ALA A C 1
ATOM 7846 O O . ALA A 1 1060 ? 106.175 130.006 169.818 1.00 46.20 1060 ALA A O 1
ATOM 7848 N N . LEU A 1 1061 ? 107.519 131.444 170.906 1.00 46.40 1061 LEU A N 1
ATOM 7849 C CA . LEU A 1 1061 ? 108.758 130.838 170.434 1.00 46.40 1061 LEU A CA 1
ATOM 7850 C C . LEU A 1 1061 ? 109.861 131.150 171.440 1.00 46.40 1061 LEU A C 1
ATOM 7851 O O . LEU A 1 1061 ? 109.596 131.610 172.555 1.00 46.40 1061 LEU A O 1
ATOM 7856 N N . LYS A 1 1062 ? 111.107 130.896 171.043 1.00 50.52 1062 LYS A N 1
ATOM 7857 C CA . LYS A 1 1062 ? 112.246 131.108 171.928 1.00 50.52 1062 LYS A CA 1
ATOM 7858 C C . LYS A 1 1062 ? 113.239 132.101 171.336 1.00 50.52 1062 LYS A C 1
ATOM 7859 O O . LYS A 1 1062 ? 114.452 131.869 171.370 1.00 50.52 1062 LYS A O 1
ATOM 7865 N N . HIS A 1 1063 ? 112.736 133.206 170.795 1.00 53.05 1063 HIS A N 1
ATOM 7866 C CA . HIS A 1 1063 ? 113.585 134.246 170.232 1.00 53.05 1063 HIS A CA 1
ATOM 7867 C C . HIS A 1 1063 ? 113.952 135.265 171.303 1.00 53.05 1063 HIS A C 1
ATOM 7868 O O . HIS A 1 1063 ? 113.125 135.623 172.148 1.00 53.05 1063 HIS A O 1
ATOM 7875 N N . LYS A 1 1064 ? 115.208 135.708 171.283 1.00 54.83 1064 LYS A N 1
ATOM 7876 C CA . LYS A 1 1064 ? 115.635 136.830 172.111 1.00 54.83 1064 LYS A CA 1
ATOM 7877 C C . LYS A 1 1064 ? 116.087 138.011 171.264 1.00 54.83 1064 LYS A C 1
ATOM 7878 O O . LYS A 1 1064 ? 115.511 139.099 171.373 1.00 54.83 1064 LYS A O 1
ATOM 7884 N N . GLY A 1 1065 ? 117.099 137.831 170.420 1.00 46.74 1065 GLY A N 1
ATOM 7885 C CA . GLY A 1 1065 ? 117.518 138.862 169.493 1.00 46.74 1065 GLY A CA 1
ATOM 7886 C C . GLY A 1 1065 ? 117.985 138.290 168.172 1.00 46.74 1065 GLY A C 1
ATOM 7887 O O . GLY A 1 1065 ? 118.420 139.030 167.284 1.00 46.74 1065 GLY A O 1
ATOM 7888 N N . SER A 1 1066 ? 117.904 136.964 168.040 1.00 42.89 1066 SER A N 1
ATOM 7889 C CA . SER A 1 1066 ? 118.453 136.293 166.866 1.00 42.89 1066 SER A CA 1
ATOM 7890 C C . SER A 1 1066 ? 117.704 136.677 165.596 1.00 42.89 1066 SER A C 1
ATOM 7891 O O . SER A 1 1066 ? 118.324 136.904 164.551 1.00 42.89 1066 SER A O 1
ATOM 7894 N N . PHE A 1 1067 ? 116.378 136.756 165.661 1.00 42.84 1067 PHE A N 1
ATOM 7895 C CA . PHE A 1 1067 ? 115.594 137.104 164.487 1.00 42.84 1067 PHE A CA 1
ATOM 7896 C C . PHE A 1 1067 ? 114.335 137.842 164.915 1.00 42.84 1067 PHE A C 1
ATOM 7897 O O . PHE A 1 1067 ? 113.849 137.688 166.039 1.00 42.84 1067 PHE A O 1
ATOM 7905 N N . SER A 1 1068 ? 113.812 138.646 163.997 1.00 38.94 1068 SER A N 1
ATOM 7906 C CA . SER A 1 1068 ? 112.584 139.393 164.199 1.00 38.94 1068 SER A CA 1
ATOM 7907 C C . SER A 1 1068 ? 111.434 138.680 163.493 1.00 38.94 1068 SER A C 1
ATOM 7908 O O . SER A 1 1068 ? 111.581 137.565 162.983 1.00 38.94 1068 SER A O 1
ATOM 7911 N N . ALA A 1 1069 ? 110.266 139.325 163.464 1.00 43.67 1069 ALA A N 1
ATOM 7912 C CA . ALA A 1 1069 ? 109.124 138.746 162.765 1.00 43.67 1069 ALA A CA 1
ATOM 7913 C C . ALA A 1 1069 ? 109.342 138.719 161.258 1.00 43.67 1069 ALA A C 1
ATOM 7914 O O . ALA A 1 1069 ? 108.815 137.834 160.575 1.00 43.67 1069 ALA A O 1
ATOM 7916 N N . ASP A 1 1070 ? 110.107 139.675 160.726 1.00 45.40 1070 ASP A N 1
ATOM 7917 C CA . ASP A 1 1070 ? 110.376 139.704 159.292 1.00 45.40 1070 ASP A CA 1
ATOM 7918 C C . ASP A 1 1070 ? 111.181 138.484 158.861 1.00 45.40 1070 ASP A C 1
ATOM 7919 O O . ASP A 1 1070 ? 110.918 137.893 157.807 1.00 45.40 1070 ASP A O 1
ATOM 7924 N N . ASP A 1 1071 ? 112.173 138.095 159.666 1.00 48.53 1071 ASP A N 1
ATOM 7925 C CA . ASP A 1 1071 ? 112.972 136.917 159.341 1.00 48.53 1071 ASP A CA 1
ATOM 7926 C C . ASP A 1 1071 ? 112.129 135.650 159.389 1.00 48.53 1071 ASP A C 1
ATOM 7927 O O . ASP A 1 1071 ? 112.280 134.763 158.540 1.00 48.53 1071 ASP A O 1
ATOM 7932 N N . LEU A 1 1072 ? 111.236 135.548 160.377 1.00 33.27 1072 LEU A N 1
ATOM 7933 C CA . LEU A 1 1072 ? 110.329 134.407 160.443 1.00 33.27 1072 LEU A CA 1
ATOM 7934 C C . LEU A 1 1072 ? 109.405 134.371 159.236 1.00 33.27 1072 LEU A C 1
ATOM 7935 O O . LEU A 1 1072 ? 109.131 133.298 158.688 1.00 33.27 1072 LEU A O 1
ATOM 7940 N N . ASN A 1 1073 ? 108.911 135.535 158.810 1.00 31.73 1073 ASN A N 1
ATOM 7941 C CA . ASN A 1 1073 ? 108.070 135.582 157.620 1.00 31.73 1073 ASN A CA 1
ATOM 7942 C C . ASN A 1 1073 ? 108.839 135.129 156.386 1.00 31.73 1073 ASN A C 1
ATOM 7943 O O . ASN A 1 1073 ? 108.321 134.352 155.578 1.00 31.73 1073 ASN A O 1
ATOM 7948 N N . ILE A 1 1074 ? 110.081 135.592 156.235 1.00 25.62 1074 ILE A N 1
ATOM 7949 C CA . ILE A 1 1074 ? 110.896 135.197 155.088 1.00 25.62 1074 ILE A CA 1
ATOM 7950 C C . ILE A 1 1074 ? 111.130 133.692 155.101 1.00 25.62 1074 ILE A C 1
ATOM 7951 O O . ILE A 1 1074 ? 111.001 133.019 154.070 1.00 25.62 1074 ILE A O 1
ATOM 7956 N N . TYR A 1 1075 ? 111.447 133.142 156.276 1.00 19.08 1075 TYR A N 1
ATOM 7957 C CA . TYR A 1 1075 ? 111.640 131.702 156.413 1.00 19.08 1075 TYR A CA 1
ATOM 7958 C C . TYR A 1 1075 ? 110.374 130.938 156.047 1.00 19.08 1075 TYR A C 1
ATOM 7959 O O . TYR A 1 1075 ? 110.437 129.909 155.363 1.00 19.08 1075 TYR A O 1
ATOM 7968 N N . ARG A 1 1076 ? 109.214 131.429 156.489 1.00 23.64 1076 ARG A N 1
ATOM 7969 C CA . ARG A 1 1076 ? 107.965 130.728 156.218 1.00 23.64 1076 ARG A CA 1
ATOM 7970 C C . ARG A 1 1076 ? 107.621 130.742 154.732 1.00 23.64 1076 ARG A C 1
ATOM 7971 O O . ARG A 1 1076 ? 107.220 129.712 154.180 1.00 23.64 1076 ARG A O 1
ATOM 7979 N N . ILE A 1 1077 ? 107.769 131.889 154.061 1.00 19.97 1077 ILE A N 1
ATOM 7980 C CA . ILE A 1 1077 ? 107.484 131.925 152.623 1.00 19.97 1077 ILE A CA 1
ATOM 7981 C C . ILE A 1 1077 ? 108.492 131.085 151.850 1.00 19.97 1077 ILE A C 1
ATOM 7982 O O . ILE A 1 1077 ? 108.149 130.461 150.838 1.00 19.97 1077 ILE A O 1
ATOM 7987 N N . ASN A 1 1078 ? 109.752 131.068 152.292 1.00 16.72 1078 ASN A N 1
ATOM 7988 C CA . ASN A 1 1078 ? 110.747 130.249 151.609 1.00 16.72 1078 ASN A CA 1
ATOM 7989 C C . ASN A 1 1078 ? 110.437 128.764 151.745 1.00 16.72 1078 ASN A C 1
ATOM 7990 O O . ASN A 1 1078 ? 110.530 128.013 150.767 1.00 16.72 1078 ASN A O 1
ATOM 7995 N N . VAL A 1 1079 ? 110.069 128.320 152.948 1.00 14.55 1079 VAL A N 1
ATOM 7996 C CA . VAL A 1 1079 ? 109.842 126.897 153.175 1.00 14.55 1079 VAL A CA 1
ATOM 7997 C C . VAL A 1 1079 ? 108.534 126.445 152.535 1.00 14.55 1079 VAL A C 1
ATOM 7998 O O . VAL A 1 1079 ? 108.475 125.384 151.902 1.00 14.55 1079 VAL A O 1
ATOM 8002 N N . LEU A 1 1080 ? 107.469 127.242 152.680 1.00 15.92 1080 LEU A N 1
ATOM 8003 C CA . LEU A 1 1080 ? 106.149 126.826 152.210 1.00 15.92 1080 LEU A CA 1
ATOM 8004 C C . LEU A 1 1080 ? 106.119 126.645 150.697 1.00 15.92 1080 LEU A C 1
ATOM 8005 O O . LEU A 1 1080 ? 105.571 125.658 150.195 1.00 15.92 1080 LEU A O 1
ATOM 8010 N N . HIS A 1 1081 ? 106.702 127.583 149.956 1.00 16.87 1081 HIS A N 1
ATOM 8011 C CA . HIS A 1 1081 ? 106.634 127.575 148.502 1.00 16.87 1081 HIS A CA 1
ATOM 8012 C C . HIS A 1 1081 ? 107.821 126.884 147.846 1.00 16.87 1081 HIS A C 1
ATOM 8013 O O . HIS A 1 1081 ? 107.859 126.798 146.614 1.00 16.87 1081 HIS A O 1
ATOM 8020 N N . GLN A 1 1082 ? 108.781 126.397 148.635 1.00 13.95 1082 GLN A N 1
ATOM 8021 C CA . GLN A 1 1082 ? 109.938 125.647 148.143 1.00 13.95 1082 GLN A CA 1
ATOM 8022 C C . GLN A 1 1082 ? 110.741 126.456 147.121 1.00 13.95 1082 GLN A C 1
ATOM 8023 O O . GLN A 1 1082 ? 110.859 126.093 145.950 1.00 13.95 1082 GLN A O 1
ATOM 8029 N N . ILE A 1 1083 ? 111.292 127.571 147.589 1.00 15.32 1083 ILE A N 1
ATOM 8030 C CA . ILE A 1 1083 ? 112.214 128.376 146.796 1.00 15.32 1083 ILE A CA 1
ATOM 8031 C C . ILE A 1 1083 ? 113.626 127.928 147.152 1.00 15.32 1083 ILE A C 1
ATOM 8032 O O . ILE A 1 1083 ? 114.087 128.137 148.276 1.00 15.32 1083 ILE A O 1
ATOM 8037 N N . LEU A 1 1084 ? 114.314 127.315 146.193 1.00 16.82 1084 LEU A N 1
ATOM 8038 C CA . LEU A 1 1084 ? 115.596 126.670 146.459 1.00 16.82 1084 LEU A CA 1
ATOM 8039 C C . LEU A 1 1084 ? 116.661 127.724 146.734 1.00 16.82 1084 LEU A C 1
ATOM 8040 O O . LEU A 1 1084 ? 117.031 128.494 145.843 1.00 16.82 1084 LEU A O 1
ATOM 8045 N N . GLN A 1 1085 ? 117.150 127.761 147.969 1.00 17.00 1085 GLN A N 1
ATOM 8046 C CA . GLN A 1 1085 ? 118.196 128.673 148.401 1.00 17.00 1085 GLN A CA 1
ATOM 8047 C C . GLN A 1 1085 ? 119.188 127.907 149.263 1.00 17.00 1085 GLN A C 1
ATOM 8048 O O . GLN A 1 1085 ? 118.820 126.910 149.894 1.00 17.00 1085 GLN A O 1
ATOM 8054 N N . PRO A 1 1086 ? 120.447 128.341 149.306 1.00 18.53 1086 PRO A N 1
ATOM 8055 C CA . PRO A 1 1086 ? 121.424 127.682 150.184 1.00 18.53 1086 PRO A CA 1
ATOM 8056 C C . PRO A 1 1086 ? 121.096 127.915 151.653 1.00 18.53 1086 PRO A C 1
ATOM 8057 O O . PRO A 1 1086 ? 120.159 128.630 152.014 1.00 18.53 1086 PRO A O 1
ATOM 8061 N N . LYS A 1 1087 ? 121.904 127.284 152.510 1.00 22.32 1087 LYS A N 1
ATOM 8062 C CA . LYS A 1 1087 ? 121.612 127.269 153.942 1.00 22.32 1087 LYS A CA 1
ATOM 8063 C C . LYS A 1 1087 ? 121.684 128.664 154.551 1.00 22.32 1087 LYS A C 1
ATOM 8064 O O . LYS A 1 1087 ? 120.848 129.020 155.390 1.00 22.32 1087 LYS A O 1
ATOM 8070 N N . ARG A 1 1088 ? 122.673 129.458 154.151 1.00 23.10 1088 ARG A N 1
ATOM 8071 C CA . ARG A 1 1088 ? 122.901 130.818 154.665 1.00 23.10 1088 ARG A CA 1
ATOM 8072 C C . ARG A 1 1088 ? 123.122 130.736 156.180 1.00 23.10 1088 ARG A C 1
ATOM 8073 O O . ARG A 1 1088 ? 123.590 129.712 156.695 1.00 23.10 1088 ARG A O 1
ATOM 8081 N N . GLU A 1 1089 ? 122.803 131.803 156.910 1.00 33.12 1089 GLU A N 1
ATOM 8082 C CA . GLU A 1 1089 ? 123.040 131.851 158.348 1.00 33.12 1089 GLU A CA 1
ATOM 8083 C C . GLU A 1 1089 ? 121.769 132.053 159.157 1.00 33.12 1089 GLU A C 1
ATOM 8084 O O . GLU A 1 1089 ? 121.559 131.352 160.154 1.00 33.12 1089 GLU A O 1
ATOM 8090 N N . LYS A 1 1090 ? 120.913 133.001 158.764 1.00 37.07 1090 LYS A N 1
ATOM 8091 C CA . LYS A 1 1090 ? 119.690 133.261 159.514 1.00 37.07 1090 LYS A CA 1
ATOM 8092 C C . LYS A 1 1090 ? 118.705 132.102 159.446 1.00 37.07 1090 LYS A C 1
ATOM 8093 O O . LYS A 1 1090 ? 117.798 132.025 160.281 1.00 37.07 1090 LYS A O 1
ATOM 8099 N N . TYR A 1 1091 ? 118.857 131.207 158.469 1.00 29.27 1091 TYR A N 1
ATOM 8100 C CA . TYR A 1 1091 ? 117.979 130.048 158.373 1.00 29.27 1091 TYR A CA 1
ATOM 8101 C C . TYR A 1 1091 ? 118.313 128.999 159.426 1.00 29.27 1091 TYR A C 1
ATOM 8102 O O . TYR A 1 1091 ? 117.422 128.272 159.879 1.00 29.27 1091 TYR A O 1
ATOM 8111 N N . ILE A 1 1092 ? 119.583 128.908 159.830 1.00 29.98 1092 ILE A N 1
ATOM 8112 C CA . ILE A 1 1092 ? 120.006 127.851 160.745 1.00 29.98 1092 ILE A CA 1
ATOM 8113 C C . ILE A 1 1092 ? 119.454 128.086 162.147 1.00 29.98 1092 ILE A C 1
ATOM 8114 O O . ILE A 1 1092 ? 119.029 127.142 162.825 1.00 29.98 1092 ILE A O 1
ATOM 8119 N N . ILE A 1 1093 ? 119.462 129.338 162.611 1.00 33.99 1093 ILE A N 1
ATOM 8120 C CA . ILE A 1 1093 ? 119.036 129.626 163.979 1.00 33.99 1093 ILE A CA 1
ATOM 8121 C C . ILE A 1 1093 ? 117.539 129.387 164.143 1.00 33.99 1093 ILE A C 1
ATOM 8122 O O . ILE A 1 1093 ? 117.086 128.899 165.186 1.00 33.99 1093 ILE A O 1
ATOM 8127 N N . ILE A 1 1094 ? 116.749 129.722 163.121 1.00 28.32 1094 ILE A N 1
ATOM 8128 C CA . ILE A 1 1094 ? 115.311 129.469 163.177 1.00 28.32 1094 ILE A CA 1
ATOM 8129 C C . ILE A 1 1094 ? 115.036 127.972 163.229 1.00 28.32 1094 ILE A C 1
ATOM 8130 O O . ILE A 1 1094 ? 114.160 127.510 163.972 1.00 28.32 1094 ILE A O 1
ATOM 8135 N N . ARG A 1 1095 ? 115.779 127.189 162.443 1.00 26.48 1095 ARG A N 1
ATOM 8136 C CA . ARG A 1 1095 ? 115.621 125.739 162.478 1.00 26.48 1095 ARG A CA 1
ATOM 8137 C C . ARG A 1 1095 ? 116.015 125.174 163.835 1.00 26.48 1095 ARG A C 1
ATOM 8138 O O . ARG A 1 1095 ? 115.367 124.252 164.345 1.00 26.48 1095 ARG A O 1
ATOM 8146 N N . LYS A 1 1096 ? 117.080 125.712 164.435 1.00 33.31 1096 LYS A N 1
ATOM 8147 C CA . LYS A 1 1096 ? 117.477 125.275 165.769 1.00 33.31 1096 LYS A CA 1
ATOM 8148 C C . LYS A 1 1096 ? 116.398 125.592 166.796 1.00 33.31 1096 LYS A C 1
ATOM 8149 O O . LYS A 1 1096 ? 116.106 124.771 167.674 1.00 33.31 1096 LYS A O 1
ATOM 8155 N N . SER A 1 1097 ? 115.792 126.778 166.699 1.00 37.82 1097 SER A N 1
ATOM 8156 C CA . SER A 1 1097 ? 114.707 127.136 167.608 1.00 37.82 1097 SER A CA 1
ATOM 8157 C C . SER A 1 1097 ? 113.506 126.214 167.431 1.00 37.82 1097 SER A C 1
ATOM 8158 O O . SER A 1 1097 ? 112.882 125.798 168.415 1.00 37.82 1097 SER A O 1
ATOM 8161 N N . LEU A 1 1098 ? 113.167 125.887 166.182 1.00 25.49 1098 LEU A N 1
ATOM 8162 C CA . LEU A 1 1098 ? 112.046 124.986 165.927 1.00 25.49 1098 LEU A CA 1
ATOM 8163 C C . LEU A 1 1098 ? 112.320 123.590 166.475 1.00 25.49 1098 LEU A C 1
ATOM 8164 O O . LEU A 1 1098 ? 111.431 122.955 167.056 1.00 25.49 1098 LEU A O 1
ATOM 8169 N N . ILE A 1 1099 ? 113.549 123.099 166.306 1.00 29.03 1099 ILE A N 1
ATOM 8170 C CA . ILE A 1 1099 ? 113.904 121.784 166.831 1.00 29.03 1099 ILE A CA 1
ATOM 8171 C C . ILE A 1 1099 ? 113.875 121.791 168.356 1.00 29.03 1099 ILE A C 1
ATOM 8172 O O . ILE A 1 1099 ? 113.435 120.822 168.986 1.00 29.03 1099 ILE A O 1
ATOM 8177 N N . GLU A 1 1100 ? 114.330 122.886 168.973 1.00 42.44 1100 GLU A N 1
ATOM 8178 C CA . GLU A 1 1100 ? 114.258 123.005 170.427 1.00 42.44 1100 GLU A CA 1
ATOM 8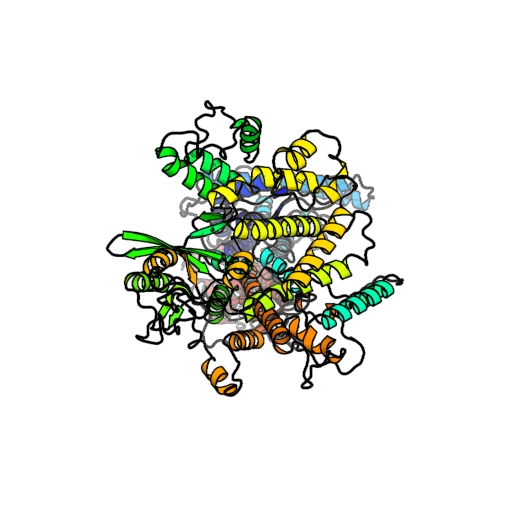179 C C . GLU A 1 1100 ? 112.814 123.004 170.911 1.00 42.44 1100 GLU A C 1
ATOM 8180 O O . GLU A 1 1100 ? 112.495 122.387 171.934 1.00 42.44 1100 GLU A O 1
ATOM 8186 N N . TYR A 1 1101 ? 111.928 123.697 170.192 1.00 43.70 1101 TYR A N 1
ATOM 8187 C CA . TYR A 1 1101 ? 110.508 123.673 170.534 1.00 43.70 1101 TYR A CA 1
ATOM 8188 C C . TYR A 1 1101 ? 109.944 122.261 170.429 1.00 43.70 1101 TYR A C 1
ATOM 8189 O O . TYR A 1 1101 ? 109.194 121.812 171.304 1.00 43.70 1101 TYR A O 1
ATOM 8198 N N . CYS A 1 1102 ? 110.292 121.547 169.356 1.00 51.17 1102 CYS A N 1
ATOM 8199 C CA . CYS A 1 1102 ? 109.781 120.191 169.173 1.00 51.17 1102 CYS A CA 1
ATOM 8200 C C . CYS A 1 1102 ? 110.286 119.255 170.264 1.00 51.17 1102 CYS A C 1
ATOM 8201 O O . CYS A 1 1102 ? 109.540 118.397 170.750 1.00 51.17 1102 CYS A O 1
ATOM 8204 N N . ALA A 1 1103 ? 111.549 119.404 170.662 1.00 48.44 1103 ALA A N 1
ATOM 8205 C CA . ALA A 1 1103 ? 112.116 118.536 171.688 1.00 48.44 1103 ALA A CA 1
ATOM 8206 C C . ALA A 1 1103 ? 111.609 118.881 173.082 1.00 48.44 1103 ALA A C 1
ATOM 8207 O O . ALA A 1 1103 ? 111.531 117.996 173.941 1.00 48.44 1103 ALA A O 1
ATOM 8209 N N . GLU A 1 1104 ? 111.275 120.151 173.329 1.00 55.03 1104 GLU A N 1
ATOM 8210 C CA . GLU A 1 1104 ? 110.784 120.544 174.646 1.00 55.03 1104 GLU A CA 1
ATOM 8211 C C . GLU A 1 1104 ? 109.427 119.917 174.947 1.00 55.03 1104 GLU A C 1
ATOM 8212 O O . GLU A 1 1104 ? 109.182 119.466 176.072 1.00 55.03 1104 GLU A O 1
ATOM 8218 N N . ASN A 1 1105 ? 108.536 119.880 173.958 1.00 47.47 1105 ASN A N 1
ATOM 8219 C CA . ASN A 1 1105 ? 107.208 119.308 174.135 1.00 47.47 1105 ASN A CA 1
ATOM 8220 C C . ASN A 1 1105 ? 107.149 117.815 173.841 1.00 47.47 1105 ASN A C 1
ATOM 8221 O O . ASN A 1 1105 ? 106.138 117.182 174.165 1.00 47.47 1105 ASN A O 1
ATOM 8226 N N . LYS A 1 1106 ? 108.203 117.246 173.253 1.00 54.84 1106 LYS A N 1
ATOM 8227 C CA . LYS A 1 1106 ? 108.265 115.834 172.869 1.00 54.84 1106 LYS A CA 1
ATOM 8228 C C . LYS A 1 1106 ? 107.071 115.452 171.992 1.00 54.84 1106 LYS A C 1
ATOM 8229 O O . LYS A 1 1106 ? 106.318 114.519 172.277 1.00 54.84 1106 LYS A O 1
ATOM 8235 N N . LEU A 1 1107 ? 106.911 116.206 170.903 1.00 46.45 1107 LEU A N 1
ATOM 8236 C CA . LEU A 1 1107 ? 105.737 116.056 170.051 1.00 46.45 1107 LEU A CA 1
ATOM 8237 C C . LEU A 1 1107 ? 105.808 114.825 169.157 1.00 46.45 1107 LEU A C 1
ATOM 8238 O O . LEU A 1 1107 ? 104.772 114.209 168.882 1.00 46.45 1107 LEU A O 1
ATOM 8243 N N . LEU A 1 1108 ? 107.000 114.450 168.695 1.00 55.37 1108 LEU A N 1
ATOM 8244 C CA . LEU A 1 1108 ? 107.151 113.389 167.705 1.00 55.37 1108 LEU A CA 1
ATOM 8245 C C . LEU A 1 1108 ? 107.967 112.215 168.238 1.00 55.37 1108 LEU A C 1
ATOM 8246 O O . LEU A 1 1108 ? 108.614 111.500 167.470 1.00 55.37 1108 LEU A O 1
ATOM 8251 N N . LYS A 1 1109 ? 107.929 111.987 169.550 1.00 69.92 1109 LYS A N 1
ATOM 8252 C CA . LYS A 1 1109 ? 108.655 110.882 170.155 1.00 69.92 1109 LYS A CA 1
ATOM 8253 C C . LYS A 1 1109 ? 107.761 109.784 170.711 1.00 69.92 1109 LYS A C 1
ATOM 8254 O O . LYS A 1 1109 ? 108.253 108.675 170.948 1.00 69.92 1109 LYS A O 1
ATOM 8260 N N . THR A 1 1110 ? 106.474 110.049 170.923 1.00 81.58 1110 THR A N 1
ATOM 8261 C CA . THR A 1 1110 ? 105.564 109.031 171.426 1.00 81.58 1110 THR A CA 1
ATOM 8262 C C . THR A 1 1110 ? 105.263 107.999 170.346 1.00 81.58 1110 THR A C 1
ATOM 8263 O O . THR A 1 1110 ? 105.410 108.268 169.150 1.00 81.58 1110 THR A O 1
ATOM 8267 N N . MET A 1 1111 ? 104.849 106.812 170.777 1.00 78.94 1111 MET A N 1
ATOM 8268 C CA . MET A 1 1111 ? 104.572 105.708 169.864 1.00 78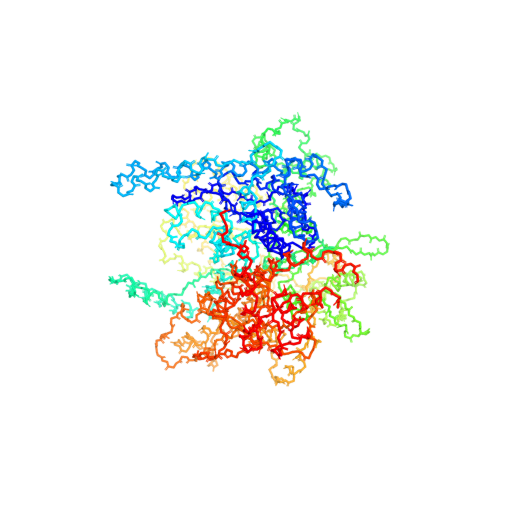.94 1111 MET A CA 1
ATOM 8269 C C . MET A 1 1111 ? 103.335 105.978 169.013 1.00 78.94 1111 MET A C 1
ATOM 8270 O O . MET A 1 1111 ? 102.375 106.599 169.470 1.00 78.94 1111 MET A O 1
#

Solvent-accessible surface area: 56780 Å² total; per-residue (Å²): 40,88,53,27,32,3,1,1,5,2,13,0,0,75,49,0,40,102,17,0,37,46,19,23,77,156,98,69,59,34,61,52,43,126,87,18,91,16,107,58,71,110,63,146,55,36,183,143,80,84,120,53,36,2,0,3,22,14,0,12,40,7,48,32,2,3,48,12,123,3,37,94,18,131,14,60,14,58,151,42,30,37,104,33,0,96,61,1,10,89,20,9,98,36,0,38,17,0,0,34,8,3,8,80,22,7,50,62,71,83,135,63,12,34,96,3,19,44,86,16,81,16,0,86,153,142,31,88,102,122,128,14,79,118,117,70,10,17,65,0,49,61,10,2,35,78,45,1,64,68,23,41,115,70,23,52,144,76,18,58,144,61,57,139,167,145,24,85,119,104,19,113,94,16,5,90,98,0,40,131,47,0,54,48,34,48,6,120,167,130,85,34,11,28,110,39,0,7,1,4,3,0,0,1,0,0,29,78,48,28,0,49,40,0,7,142,65,21,64,54,98,165,178,68,104,3,48,92,135,7,24,45,33,3,9,19,57,14,1,10,127,22,70,103,40,19,12,92,14,25,5,33,14,84,22,2,115,81,0,13,45,43,1,17,28,0,9,22,40,174,28,123,20,1,126,44,1,37,72,53,1,129,119,14,26,84,58,44,52,101,100,4,137,142,35,218,54,161,93,59,91,106,120,43,72,4,40,29,4,34,64,30,147,93,41,82,38,7,60,9,2,0,15,6,0,6,37,54,128,28,1,82,50,3,74,2,1,0,94,28,55,52,98,30,93,32,78,61,22,83,134,54,38,23,17,75,128,29,93,149,46,104,36,124,118,100,151,71,41,85,62,19,27,98,81,17,173,131,114,62,64,73,16,64,86,67,68,190,129,66,110,67,97,14,124,140,53,29,46,112,27,51,142,41,50,121,93,56,25,36,37,72,104,14,63,42,75,28,45,71,9,1,46,84,200,114,43,1,29,0,33,0,48,8,114,52,129,66,107,160,31,43,0,21,0,19,0,25,26,51,0,0,4,4,0,0,0,0,22,36,44,63,51,101,10,21,19,86,40,100,127,84,115,152,126,44,91,0,59,59,22,0,53,108,1,0,69,62,4,31,44,26,6,97,97,68,38,20,126,83,70,20,46,65,7,120,12,89,114,8,0,54,74,29,7,58,44,39,34,141,124,87,80,161,63,68,85,86,116,0,51,137,101,0,48,91,63,52,90,99,8,48,151,13,21,117,72,8,133,95,122,157,17,60,180,154,84,34,48,114,127,5,1,48,18,5,14,72,17,0,84,28,7,16,24,15,137,0,70,92,111,169,62,73,108,78,42,61,144,142,36,24,37,80,86,94,40,82,90,58,0,32,77,25,13,127,86,10,62,166,42,91,154,59,132,72,8,97,89,20,1,58,94,71,27,108,112,12,5,54,39,4,51,142,6,12,132,117,61,80,48,19,28,22,5,0,62,82,0,5,74,16,1,31,100,53,0,109,39,6,54,98,121,12,63,100,158,45,14,91,31,9,5,138,11,24,142,21,126,41,104,46,55,58,99,99,34,42,110,36,10,132,103,56,9,51,85,6,80,3,21,39,62,8,1,79,1,88,100,19,189,32,16,129,149,21,88,126,131,26,159,104,131,163,242,54,55,39,47,20,3,0,49,79,26,5,74,94,114,12,14,8,0,2,8,20,1,2,61,69,6,1,34,58,36,26,128,24,118,121,57,163,184,49,48,38,109,36,60,102,118,0,82,70,4,1,43,150,12,41,5,28,1,3,0,0,3,8,0,0,28,46,2,3,97,88,11,10,56,20,121,20,49,51,165,33,189,57,44,137,136,20,127,43,122,129,15,81,114,7,1,78,141,24,1,18,9,80,44,4,68,114,70,39,0,41,6,141,3,39,69,80,94,144,154,78,136,72,67,116,157,24,85,74,37,49,0,43,0,81,6,129,56,2,32,10,19,19,22,78,28,64,47,60,27,1,2,5,21,8,65,40,36,165,32,169,109,35,176,98,31,74,50,61,2,57,99,12,21,119,101,4,78,92,30,47,44,50,2,16,58,2,16,17,15,5,41,10,1,14,11,51,1,2,71,115,4,89,111,138,63,79,122,164,60,27,6,108,27,4,18,97,37,24,129,52,149,72,60,12,59,31,107,40,4,52,121,11,21,75,35,2,75,117,54,62,0,50,42,108,150,118,105,34,74,54,2,71,125,14,4,70,96,31,10,61,134,57,143,31,83,154,85,222

Foldseek 3Di:
DVLLLLLLLLVLLVQLLVLVCLVPPDDLCALNFDFAQEQEDADEDDPPQQDDEFVVLLVLCLSLRRPPLRHYPHAYDHPPNRVVSVVCSNLVVLLSVVSVLSSVQSPDQPPHDDFQFPQRCCDDPVRPPDDADSVSSVSNVVVLQVSVVVLLVRLLVVLVVVVVVDDDPVRVVLSVVPNCVSVPDHQDDNRGGDSVSSLLSSQSSAAQLSLLLSLCSVDVPPSPCDSVVRVSCSSRSHHHHFVDFSCSSVSLVSVLVVLLVVQLAAEDDDDPQCVVLVVVLVVQQVVLVVVLVPDDDPVVSVVSNLFRGHYDHDDQLLLLLVLLCLQVVHLQQKWWKFFDDQVNVVVCCVVLCPCVVVVCPPPCVVVDGPVVVVVCVVVPDDLPVQCPPDPPVSVVRSVVVVVVVVDRIDIHRRDNSDRRGDQDPQWIKIWHWDADPRDTAIFIATEHSLQSLVQLLCCLQPVAQWDFQPPPTDIDHPSPLVRVLLHQLLVCLVVLPQCDDRRPPRRPVDDDLQRNPADADFDADDLVVLLVLLVVVLVVLVVVVVVVPPVVPPVDDDDVVLVVLLLVLLQLVLLLVCVVVPDDPVRVVLLDADDVLVVVVVVCLVPVQVDDPDVVCCCSQPPRNPSSNPVQPVVSNPDTSSPVSSVVSSVVSNVVSVVCSVVGDSVPVVSSCVSVVDGGRHHPVCNSVVSVVDSRHYYDDSPSDDCCPPPCPVVVCVVCVPPPPDDPLVVLLVVLVVQADDFVLQCSVAQPVVQDDADADPVGHHVVPPVVVVVSSVRSSSSSSSVSSSQVSVCVRLVFGFADHQDHDHHDDDNDRPARSCRNHCSNPPQAFWGKGKAADCPDDNDGDPPTDIAIETEGNSSSRGQNSSPPSLLVVLCVPQPPDDADDVGRHYPPVSVVVSSVLVSVLVVVVSLVSSLLSVQCNPVVVVQVVVVSLVSVVVVWDDDPLDDSVLSVVLCVCSVVVRRHDCDPSNVVVVVRSVVVCVVVVPPPDD